Protein 9DUN (pdb70)

Nearest PDB structures (foldseek):
  4oi0-assembly1_A  TM=7.396E-01  e=3.565E-13  Caenorhabditis elegans
  4oi1-assembly1_A  TM=7.041E-01  e=7.930E-13  Caenorhabditis elegans
  4ohz-assembly1_A  TM=7.087E-01  e=1.014E-12  Caenorhabditis elegans
  4oi2-assembly1_A  TM=7.301E-01  e=1.717E-11  Caenorhabditis elegans
  8hmz-assembly1_E  TM=7.131E-01  e=9.940E-10  Homo sapiens

GO terms:
  GO:0005730 nucleolus (C, IDA)
  GO:0046404 ATP-dependent polydeoxyribonucleotide 5'-hydroxyl-kinase activity (F, IDA)
  GO:0051736 ATP-dependent polyribonucleotide 5'-hydroxyl-kinase activity (F, EXP)
  GO:0005524 ATP binding (F, TAS)
  GO:0005730 nucleolus (C, TAS)
  GO:0000460 maturation of 5.8S rRNA (P, IMP)
  GO:0005515 protein binding (F, IPI)
  GO:0005654 nucleoplasm (C, TAS)
  GO:0005634 nucleus (C, IDA)
  GO:0016020 membrane (C, HDA)

Secondary structure (DSSP, 8-state):
---EE----SSSSSHHHHHHHHHHHHHHSS-EEEEE--SSS-SSS-TTEEEEEEESS---S-GGG-----SEEEE--SS--SS-TTTHHHHHHHHHTT---EEEE---HHHHHSSS--S----------------TTTTTHHHHHHHHHHGGGG----TTTSPP----TTSSEEEE-SS---SGGGTTTTSSEEEEEE----S----SS--------EEEEEE-----EEE--S-HHHHTT--EEEE-S----HHHHS---/--EEE----SSS-HHHHHHHHHHHHHHHSS-EEEEE--SSS-SSS-TTEEEE-EESS---S-TTT-----SEEEE---S--SS-TTTHHHHHHHHHTT---EEEE---TTTSSS--SB--------------HHHHTTTHHHHHHHHHGGG----TTTSPP-B--TTTSEEEESSS---SGGGHHHHTT-EEB------S----SS---------EEEEE-----EEE--S-HHHHTT--EEEE-S----HHHHS---/---SSSSTTTTTHHHHHHHS-TTTHHHHTTSSSSHHHHTTTT---HHHHHHHHHHHHHHHHHH--S-STTTHHHHHHHHHHHHHH---TTTSHHHHHHTSSPPPHHHHHHHHHHHHHHHHHHT-/----SSSSTTHHHHHHHHTTS-TTTHHHHTTSSSSHHHHTTTT---HHHHHHHHHHHHHHHHTTT-S-HHHHHHHHHHHHHHHHHH--HHHHHHHHHHHHSSPPPHHHHHHHHHHHHHHHHHHT-/---PPP-----SS-SS---TT--S-------/---B---S----SSS-SS----TTTT--S------

B-factor: mean 50.57, std 22.23, range [4.73, 122.7]

Radius of gyration: 37.23 Å; Cα contacts (8 Å, |Δi|>4): 1514; chains: 6; bounding box: 69×116×54 Å

Structure (mmCIF, N/CA/C/O backbone):
data_9DUN
#
_entry.id   9DUN
#
_cell.length_a   1.00
_cell.length_b   1.00
_cell.length_c   1.00
_cell.angle_alpha   90.00
_cell.angle_beta   90.00
_cell.angle_gamma   90.00
#
_symmetry.space_group_name_H-M   'P 1'
#
loop_
_entity.id
_entity.type
_entity.pdbx_description
1 polymer "Polynucleotide 5'-hydroxyl-kinase NOL9"
2 polymer 'Ribosomal biogenesis protein LAS1L'
3 polymer 'Ribosomal biogenesis protein LAS1L'
#
loop_
_atom_site.group_PDB
_atom_site.id
_atom_site.type_symbol
_atom_site.label_atom_id
_atom_site.label_alt_id
_atom_site.label_comp_id
_atom_site.label_asym_id
_atom_site.label_entity_id
_atom_site.label_seq_id
_atom_site.pdbx_PDB_ins_code
_atom_site.Cartn_x
_atom_site.Cartn_y
_atom_site.Cartn_z
_atom_site.occupancy
_atom_site.B_iso_or_equiv
_atom_site.auth_seq_id
_atom_site.auth_comp_id
_atom_site.auth_asym_id
_atom_site.auth_atom_id
_atom_site.pdbx_PDB_model_num
ATOM 1 N N . CYS A 1 199 ? 104.844 183.768 131.187 1.00 64.34 299 CYS A N 1
ATOM 2 C CA . CYS A 1 199 ? 106.200 183.236 131.129 1.00 63.82 299 CYS A CA 1
ATOM 3 C C . CYS A 1 199 ? 106.308 182.108 130.108 1.00 60.72 299 CYS A C 1
ATOM 4 O O . CYS A 1 199 ? 106.372 180.937 130.477 1.00 61.23 299 CYS A O 1
ATOM 7 N N . PRO A 1 200 ? 106.340 182.462 128.825 1.00 59.68 300 PRO A N 1
ATOM 8 C CA . PRO A 1 200 ? 106.421 181.435 127.778 1.00 65.72 300 PRO A CA 1
ATOM 9 C C . PRO A 1 200 ? 107.811 180.830 127.675 1.00 68.05 300 PRO A C 1
ATOM 10 O O . PRO A 1 200 ? 108.642 181.307 126.896 1.00 75.30 300 PRO A O 1
ATOM 14 N N . VAL A 1 201 ? 108.073 179.799 128.483 1.00 62.53 301 VAL A N 1
ATOM 15 C CA . VAL A 1 201 ? 109.383 179.156 128.513 1.00 68.03 301 VAL A CA 1
ATOM 16 C C . VAL A 1 201 ? 109.793 178.745 127.107 1.00 74.09 301 VAL A C 1
ATOM 17 O O . VAL A 1 201 ? 109.043 178.067 126.397 1.00 79.86 301 VAL A O 1
ATOM 21 N N . ILE A 1 202 ? 110.993 179.161 126.701 1.00 66.25 302 ILE A N 1
ATOM 22 C CA . ILE A 1 202 ? 111.517 178.910 125.363 1.00 59.10 302 ILE A CA 1
ATOM 23 C C . ILE A 1 202 ? 112.572 177.818 125.442 1.00 51.06 302 ILE A C 1
ATOM 24 O O . ILE A 1 202 ? 113.359 177.763 126.395 1.00 50.89 302 ILE A O 1
ATOM 29 N N . LEU A 1 203 ? 112.586 176.943 124.441 1.00 46.82 303 LEU A N 1
ATOM 30 C CA . LEU A 1 203 ? 113.546 175.855 124.357 1.00 51.21 303 LEU A CA 1
ATOM 31 C C . LEU A 1 203 ? 114.203 175.881 122.982 1.00 54.39 303 LEU A C 1
ATOM 32 O O . LEU A 1 203 ? 113.605 176.319 121.998 1.00 59.06 303 LEU A O 1
ATOM 37 N N . VAL A 1 204 ? 115.454 175.427 122.927 1.00 47.62 304 VAL A N 1
ATOM 38 C CA . VAL A 1 204 ? 116.238 175.409 121.699 1.00 46.75 304 VAL A CA 1
ATOM 39 C C . VAL A 1 204 ? 116.768 174.002 121.475 1.00 52.55 304 VAL A C 1
ATOM 40 O O . VAL A 1 204 ? 117.209 173.339 122.419 1.00 50.93 304 VAL A O 1
ATOM 44 N N . CYS A 1 205 ? 116.721 173.545 120.225 1.00 62.52 305 CYS A N 1
ATOM 45 C CA . CYS A 1 205 ? 117.211 172.221 119.855 1.00 69.66 305 CYS A CA 1
ATOM 46 C C . CYS A 1 205 ? 117.910 172.319 118.509 1.00 64.39 305 CYS A C 1
ATOM 47 O O . CYS A 1 205 ? 117.323 172.811 117.542 1.00 68.88 305 CYS A O 1
ATOM 50 N N . GLY A 1 206 ? 119.150 171.852 118.443 1.00 62.36 306 GLY A N 1
ATOM 51 C CA . GLY A 1 206 ? 119.898 171.909 117.203 1.00 72.64 306 GLY A CA 1
ATOM 52 C C . GLY A 1 206 ? 121.162 171.088 117.290 1.00 77.13 306 GLY A C 1
ATOM 53 O O . GLY A 1 206 ? 121.610 170.710 118.378 1.00 74.48 306 GLY A O 1
ATOM 54 N N . SER A 1 207 ? 121.732 170.814 116.121 1.00 86.88 307 SER A N 1
ATOM 55 C CA . SER A 1 207 ? 122.965 170.057 116.002 1.00 90.11 307 SER A CA 1
ATOM 56 C C . SER A 1 207 ? 124.148 171.019 115.909 1.00 95.94 307 SER A C 1
ATOM 57 O O . SER A 1 207 ? 124.015 172.227 116.122 1.00 95.88 307 SER A O 1
ATOM 60 N N . GLN A 1 208 ? 125.325 170.482 115.600 1.00 99.05 308 GLN A N 1
ATOM 61 C CA . GLN A 1 208 ? 126.510 171.315 115.463 1.00 103.52 308 GLN A CA 1
ATOM 62 C C . GLN A 1 208 ? 126.408 172.202 114.228 1.00 102.53 308 GLN A C 1
ATOM 63 O O . GLN A 1 208 ? 125.954 171.766 113.166 1.00 100.01 308 GLN A O 1
ATOM 69 N N . ASP A 1 209 ? 126.834 173.457 114.380 1.00 107.63 309 ASP A N 1
ATOM 70 C CA . ASP A 1 209 ? 126.903 174.426 113.285 1.00 106.37 309 ASP A CA 1
ATOM 71 C C . ASP A 1 209 ? 125.537 174.623 112.624 1.00 98.47 309 ASP A C 1
ATOM 72 O O . ASP A 1 209 ? 125.339 174.343 111.440 1.00 97.59 309 ASP A O 1
ATOM 77 N N . VAL A 1 210 ? 124.587 175.113 113.418 1.00 93.38 310 VAL A N 1
ATOM 78 C CA . VAL A 1 210 ? 123.263 175.447 112.905 1.00 92.65 310 VAL A CA 1
ATOM 79 C C . VAL A 1 210 ? 122.903 176.861 113.340 1.00 92.07 310 VAL A C 1
ATOM 80 O O . VAL A 1 210 ? 121.882 177.413 112.914 1.00 83.37 310 VAL A O 1
ATOM 84 N N . GLY A 1 211 ? 123.739 177.456 114.186 1.00 91.83 311 GLY A N 1
ATOM 85 C CA . GLY A 1 211 ? 123.514 178.811 114.647 1.00 78.94 311 GLY A CA 1
ATOM 86 C C . GLY A 1 211 ? 122.703 178.947 115.913 1.00 77.33 311 GLY A C 1
ATOM 87 O O . GLY A 1 211 ? 122.197 180.040 116.189 1.00 72.78 311 GLY A O 1
ATOM 88 N N . LYS A 1 212 ? 122.552 177.872 116.692 1.00 82.06 312 LYS A N 1
ATOM 89 C CA . LYS A 1 212 ? 121.778 177.960 117.926 1.00 73.54 312 LYS A CA 1
ATOM 90 C C . LYS A 1 212 ? 122.441 178.895 118.928 1.00 69.44 312 LYS A C 1
ATOM 91 O O . LYS A 1 212 ? 121.758 179.646 119.634 1.00 63.57 312 LYS A O 1
ATOM 97 N N . SER A 1 213 ? 123.773 178.855 119.015 1.00 73.54 313 SER A N 1
ATOM 98 C CA . SER A 1 213 ? 124.477 179.714 119.960 1.00 68.91 313 SER A CA 1
ATOM 99 C C . SER A 1 213 ? 124.277 181.186 119.624 1.00 66.38 313 SER A C 1
ATOM 100 O O . SER A 1 213 ? 124.017 182.001 120.515 1.00 66.16 313 SER A O 1
ATOM 103 N N . THR A 1 214 ? 124.376 181.545 118.347 1.00 64.89 314 THR A N 1
ATOM 104 C CA . THR A 1 214 ? 124.127 182.923 117.926 1.00 64.27 314 THR A CA 1
ATOM 105 C C . THR A 1 214 ? 122.639 183.129 117.645 1.00 68.41 314 THR A C 1
ATOM 106 O O . THR A 1 214 ? 122.216 183.602 116.592 1.00 69.17 314 THR A O 1
ATOM 110 N N . PHE A 1 215 ? 121.831 182.726 118.605 1.00 67.24 315 PHE A N 1
ATOM 111 C CA . PHE A 1 215 ? 120.402 183.004 118.651 1.00 69.76 315 PHE A CA 1
ATOM 112 C C . PHE A 1 215 ? 119.957 183.483 120.022 1.00 67.68 315 PHE A C 1
ATOM 113 O O . PHE A 1 215 ? 119.126 184.388 120.113 1.00 61.25 315 PHE A O 1
ATOM 121 N N . ASN A 1 216 ? 120.505 182.903 121.093 1.00 67.96 316 ASN A N 1
ATOM 122 C CA . ASN A 1 216 ? 120.230 183.409 122.430 1.00 61.96 316 ASN A CA 1
ATOM 123 C C . ASN A 1 216 ? 120.854 184.779 122.635 1.00 65.25 316 ASN A C 1
ATOM 124 O O . ASN A 1 216 ? 120.353 185.575 123.435 1.00 69.44 316 ASN A O 1
ATOM 129 N N . ARG A 1 217 ? 121.949 185.070 121.929 1.00 64.29 317 ARG A N 1
ATOM 130 C CA . ARG A 1 217 ? 122.544 186.399 122.000 1.00 65.57 317 ARG A CA 1
ATOM 131 C C . ARG A 1 217 ? 121.646 187.446 121.355 1.00 67.06 317 ARG A C 1
ATOM 132 O O . ARG A 1 217 ? 121.588 188.587 121.826 1.00 61.27 317 ARG A O 1
ATOM 140 N N . TYR A 1 218 ? 120.940 187.077 120.287 1.00 64.50 318 TYR A N 1
ATOM 141 C CA . TYR A 1 218 ? 120.069 187.999 119.571 1.00 60.51 318 TYR A CA 1
ATOM 142 C C . TYR A 1 218 ? 118.678 188.081 120.189 1.00 62.05 318 TYR A C 1
ATOM 143 O O . TYR A 1 218 ? 118.116 189.176 120.305 1.00 63.95 318 TYR A O 1
ATOM 152 N N . LEU A 1 219 ? 118.112 186.938 120.586 1.00 60.04 319 LEU A N 1
ATOM 153 C CA . LEU A 1 219 ? 116.778 186.930 121.179 1.00 63.84 319 LEU A CA 1
ATOM 154 C C . LEU A 1 219 ? 116.759 187.703 122.495 1.00 62.57 319 LEU A C 1
ATOM 155 O O . LEU A 1 219 ? 115.852 188.509 122.738 1.00 61.48 319 LEU A O 1
ATOM 160 N N . ILE A 1 220 ? 117.755 187.472 123.354 1.00 58.53 320 ILE A N 1
ATOM 161 C CA . ILE A 1 220 ? 117.835 188.199 124.618 1.00 57.13 320 ILE A CA 1
ATOM 162 C C . ILE A 1 220 ? 118.059 189.682 124.361 1.00 62.09 320 ILE A C 1
ATOM 163 O O . ILE A 1 220 ? 117.507 190.539 125.062 1.00 65.39 320 ILE A O 1
ATOM 168 N N . ASN A 1 221 ? 118.871 190.007 123.353 1.00 64.04 321 ASN A N 1
ATOM 169 C CA . ASN A 1 221 ? 119.109 191.407 123.014 1.00 69.08 321 ASN A CA 1
ATOM 170 C C . ASN A 1 221 ? 117.813 192.097 122.609 1.00 64.20 321 ASN A C 1
ATOM 171 O O . ASN A 1 221 ? 117.529 193.218 123.047 1.00 61.36 321 ASN A O 1
ATOM 176 N N . HIS A 1 222 ? 117.009 191.436 121.774 1.00 60.23 322 HIS A N 1
ATOM 177 C CA . HIS A 1 222 ? 115.736 192.020 121.364 1.00 60.63 322 HIS A CA 1
ATOM 178 C C . HIS A 1 222 ? 114.777 192.144 122.542 1.00 64.88 322 HIS A C 1
ATOM 179 O O . HIS A 1 222 ? 114.086 193.160 122.681 1.00 65.41 322 HIS A O 1
ATOM 186 N N . LEU A 1 223 ? 114.722 191.125 123.403 1.00 67.37 323 LEU A N 1
ATOM 187 C CA . LEU A 1 223 ? 113.795 191.157 124.531 1.00 65.59 323 LEU A CA 1
ATOM 188 C C . LEU A 1 223 ? 114.185 192.192 125.576 1.00 63.14 323 LEU A C 1
ATOM 189 O O . LEU A 1 223 ? 113.314 192.707 126.286 1.00 62.35 323 LEU A O 1
ATOM 194 N N . LEU A 1 224 ? 115.475 192.505 125.699 1.00 62.63 324 LEU A N 1
ATOM 195 C CA . LEU A 1 224 ? 115.897 193.442 126.731 1.00 65.16 324 LEU A CA 1
ATOM 196 C C . LEU A 1 224 ? 115.425 194.865 126.469 1.00 65.81 324 LEU A C 1
ATOM 197 O O . LEU A 1 224 ? 115.472 195.692 127.386 1.00 63.12 324 LEU A O 1
ATOM 202 N N . ASN A 1 225 ? 114.978 195.173 125.250 1.00 66.51 325 ASN A N 1
ATOM 203 C CA . ASN A 1 225 ? 114.400 196.484 124.981 1.00 65.07 325 ASN A CA 1
ATOM 204 C C . ASN A 1 225 ? 113.035 196.635 125.641 1.00 67.55 325 ASN A C 1
ATOM 205 O O . ASN A 1 225 ? 112.773 197.631 126.324 1.00 65.05 325 ASN A O 1
ATOM 210 N N . SER A 1 226 ? 112.152 195.652 125.447 1.00 69.83 326 SER A N 1
ATOM 211 C CA . SER A 1 226 ? 110.804 195.729 126.002 1.00 63.13 326 SER A CA 1
ATOM 212 C C . SER A 1 226 ? 110.761 195.230 127.442 1.00 65.99 326 SER A C 1
ATOM 213 O O . SER A 1 226 ? 110.438 195.986 128.365 1.00 62.25 326 SER A O 1
ATOM 216 N N . LEU A 1 227 ? 111.084 193.955 127.651 1.00 69.18 327 LEU A N 1
ATOM 217 C CA . LEU A 1 227 ? 111.024 193.369 128.983 1.00 71.34 327 LEU A CA 1
ATOM 218 C C . LEU A 1 227 ? 112.241 193.790 129.805 1.00 73.06 327 LEU A C 1
ATOM 219 O O . LEU A 1 227 ? 113.337 193.943 129.260 1.00 68.80 327 LEU A O 1
ATOM 224 N N . PRO A 1 228 ? 112.076 193.982 131.117 1.00 78.41 328 PRO A N 1
ATOM 225 C CA . PRO A 1 228 ? 113.225 194.418 131.928 1.00 77.21 328 PRO A CA 1
ATOM 226 C C . PRO A 1 228 ? 114.251 193.323 132.160 1.00 78.60 328 PRO A C 1
ATOM 227 O O . PRO A 1 228 ? 115.457 193.587 132.068 1.00 75.16 328 PRO A O 1
ATOM 231 N N . CYS A 1 229 ? 113.814 192.100 132.457 1.00 81.83 329 CYS A N 1
ATOM 232 C CA . CYS A 1 229 ? 114.722 191.011 132.783 1.00 73.74 329 CYS A CA 1
ATOM 233 C C . CYS A 1 229 ? 114.306 189.752 132.038 1.00 62.49 329 CYS A C 1
ATOM 234 O O . CYS A 1 229 ? 113.137 189.576 131.687 1.00 64.47 329 CYS A O 1
ATOM 237 N N . VAL A 1 230 ? 115.284 188.880 131.795 1.00 55.89 330 VAL A N 1
ATOM 238 C CA . VAL A 1 230 ? 115.068 187.603 131.131 1.00 56.47 330 VAL A CA 1
ATOM 239 C C . VAL A 1 230 ? 115.872 186.543 131.875 1.00 56.86 330 VAL A C 1
ATOM 240 O O . VAL A 1 230 ? 116.946 186.813 132.415 1.00 60.48 330 VAL A O 1
ATOM 244 N N . ASP A 1 231 ? 115.336 185.324 131.903 1.00 53.62 331 ASP A N 1
ATOM 245 C CA . ASP A 1 231 ? 115.977 184.201 132.569 1.00 53.01 331 ASP A CA 1
ATOM 246 C C . ASP A 1 231 ? 116.542 183.234 131.537 1.00 50.46 331 ASP A C 1
ATOM 247 O O . ASP A 1 231 ? 116.030 183.122 130.419 1.00 47.26 331 ASP A O 1
ATOM 252 N N . TYR A 1 232 ? 117.607 182.536 131.926 1.00 44.45 332 TYR A N 1
ATOM 253 C CA . TYR A 1 232 ? 118.357 181.674 131.023 1.00 40.12 332 TYR A CA 1
ATOM 254 C C . TYR A 1 232 ? 118.691 180.372 131.732 1.00 42.74 332 TYR A C 1
ATOM 255 O O . TYR A 1 232 ? 119.182 180.392 132.864 1.00 42.09 332 TYR A O 1
ATOM 264 N N . LEU A 1 233 ? 118.421 179.248 131.071 1.00 41.15 333 LEU A N 1
ATOM 265 C CA . LEU A 1 233 ? 118.765 177.925 131.579 1.00 33.00 333 LEU A CA 1
ATOM 266 C C . LEU A 1 233 ? 119.724 177.273 130.598 1.00 25.91 333 LEU A C 1
ATOM 267 O O . LEU A 1 233 ? 119.423 177.177 129.404 1.00 28.53 333 LEU A O 1
ATOM 272 N N . GLU A 1 234 ? 120.871 176.826 131.096 1.00 24.74 334 GLU A N 1
ATOM 273 C CA . GLU A 1 234 ? 121.916 176.251 130.261 1.00 23.22 334 GLU A CA 1
ATOM 274 C C . GLU A 1 234 ? 122.009 174.756 130.527 1.00 30.65 334 GLU A C 1
ATOM 275 O O . GLU A 1 234 ? 122.303 174.340 131.652 1.00 30.99 334 GLU A O 1
ATOM 281 N N . CYS A 1 235 ? 121.764 173.955 129.490 1.00 35.16 335 CYS A N 1
ATOM 282 C CA . CYS A 1 235 ? 121.949 172.513 129.558 1.00 33.74 335 CYS A CA 1
ATOM 283 C C . CYS A 1 235 ? 123.199 172.049 128.828 1.00 30.99 335 CYS A C 1
ATOM 284 O O . CYS A 1 235 ? 123.550 170.869 128.922 1.00 30.85 335 CYS A O 1
ATOM 287 N N . ASP A 1 236 ? 123.864 172.938 128.097 1.00 29.74 336 ASP A N 1
ATOM 288 C CA . ASP A 1 236 ? 125.130 172.604 127.467 1.00 27.19 336 ASP A CA 1
ATOM 289 C C . ASP A 1 236 ? 126.235 172.520 128.513 1.00 27.66 336 ASP A C 1
ATOM 290 O O . ASP A 1 236 ? 126.246 173.259 129.501 1.00 27.06 336 ASP A O 1
ATOM 295 N N . LEU A 1 237 ? 127.175 171.602 128.288 1.00 31.62 337 LEU A N 1
ATOM 296 C CA . LEU A 1 237 ? 128.283 171.399 129.207 1.00 25.33 337 LEU A CA 1
ATOM 297 C C . LEU A 1 237 ? 129.633 171.799 128.635 1.00 25.30 337 LEU A C 1
ATOM 298 O O . LEU A 1 237 ? 130.540 172.118 129.409 1.00 24.32 337 LEU A O 1
ATOM 303 N N . GLY A 1 238 ? 129.791 171.793 127.315 1.00 30.82 338 GLY A N 1
ATOM 304 C CA . GLY A 1 238 ? 131.056 172.156 126.711 1.00 29.70 338 GLY A CA 1
ATOM 305 C C . GLY A 1 238 ? 131.027 173.496 126.010 1.00 30.84 338 GLY A C 1
ATOM 306 O O . GLY A 1 238 ? 132.075 174.038 125.647 1.00 34.55 338 GLY A O 1
ATOM 307 N N . GLN A 1 239 ? 129.832 174.041 125.809 1.00 33.65 339 GLN A N 1
ATOM 308 C CA . GLN A 1 239 ? 129.646 175.344 125.183 1.00 33.90 339 GLN A CA 1
ATOM 309 C C . GLN A 1 239 ? 128.893 176.286 126.113 1.00 28.04 339 GLN A C 1
ATOM 310 O O . GLN A 1 239 ? 127.986 177.010 125.697 1.00 25.63 339 GLN A O 1
ATOM 316 N N . THR A 1 240 ? 129.264 176.277 127.391 1.00 25.92 340 THR A N 1
ATOM 317 C CA . THR A 1 240 ? 128.637 177.162 128.360 1.00 24.30 340 THR A CA 1
ATOM 318 C C . THR A 1 240 ? 128.913 178.616 128.002 1.00 26.63 340 THR A C 1
ATOM 319 O O . THR A 1 240 ? 129.995 178.959 127.516 1.00 32.10 340 THR A O 1
ATOM 323 N N . GLU A 1 241 ? 127.927 179.475 128.246 1.00 23.80 341 GLU A N 1
ATOM 324 C CA . GLU A 1 241 ? 128.028 180.883 127.888 1.00 26.15 341 GLU A CA 1
ATOM 325 C C . GLU A 1 241 ? 128.474 181.760 129.051 1.00 28.53 341 GLU A C 1
ATOM 326 O O . GLU A 1 241 ? 129.434 182.523 128.915 1.00 34.24 341 GLU A O 1
ATOM 332 N N . PHE A 1 242 ? 127.801 181.671 130.195 1.00 24.42 342 PHE A N 1
ATOM 333 C CA . PHE A 1 242 ? 128.075 182.554 131.320 1.00 24.32 342 PHE A CA 1
ATOM 334 C C . PHE A 1 242 ? 128.876 181.877 132.428 1.00 28.04 342 PHE A C 1
ATOM 335 O O . PHE A 1 242 ? 128.985 182.434 133.524 1.00 31.77 342 PHE A O 1
ATOM 343 N N . THR A 1 243 ? 129.424 180.694 132.181 1.00 23.55 343 THR A N 1
ATOM 344 C CA . THR A 1 243 ? 130.084 179.911 133.213 1.00 19.94 343 THR A CA 1
ATOM 345 C C . THR A 1 243 ? 131.341 179.268 132.650 1.00 17.72 343 THR A C 1
ATOM 346 O O . THR A 1 243 ? 131.483 179.129 131.431 1.00 15.71 343 THR A O 1
ATOM 350 N N . PRO A 1 244 ? 132.283 178.881 133.516 1.00 21.97 344 PRO A N 1
ATOM 351 C CA . PRO A 1 244 ? 133.380 178.031 133.061 1.00 19.13 344 PRO A CA 1
ATOM 352 C C . PRO A 1 244 ? 132.860 176.662 132.664 1.00 19.96 344 PRO A C 1
ATOM 353 O O . PRO A 1 244 ? 131.804 176.220 133.148 1.00 28.18 344 PRO A O 1
ATOM 357 N N . PRO A 1 245 ? 133.566 175.951 131.785 1.00 16.05 345 PRO A N 1
ATOM 358 C CA . PRO A 1 245 ? 133.008 174.724 131.205 1.00 15.28 345 PRO A CA 1
ATOM 359 C C . PRO A 1 245 ? 132.704 173.667 132.254 1.00 14.27 345 PRO A C 1
ATOM 360 O O . PRO A 1 245 ? 133.343 173.596 133.304 1.00 19.05 345 PRO A O 1
ATOM 364 N N . GLY A 1 246 ? 131.699 172.848 131.958 1.00 16.02 346 GLY A N 1
ATOM 365 C CA . GLY A 1 246 ? 131.333 171.736 132.806 1.00 18.88 346 GLY A CA 1
ATOM 366 C C . GLY A 1 246 ? 130.274 172.018 133.845 1.00 19.86 346 GLY A C 1
ATOM 367 O O . GLY A 1 246 ? 130.106 171.209 134.762 1.00 16.51 346 GLY A O 1
ATOM 368 N N . CYS A 1 247 ? 129.547 173.125 133.728 1.00 22.27 347 CYS A N 1
ATOM 369 C CA . CYS A 1 247 ? 128.598 173.552 134.745 1.00 17.86 347 CYS A CA 1
ATOM 370 C C . CYS A 1 247 ? 127.205 173.697 134.150 1.00 18.42 347 CYS A C 1
ATOM 371 O O . CYS A 1 247 ? 127.043 174.219 133.042 1.00 19.59 347 CYS A O 1
ATOM 374 N N . ILE A 1 248 ? 126.201 173.241 134.896 1.00 18.61 348 ILE A N 1
ATOM 375 C CA . ILE A 1 248 ? 124.800 173.376 134.512 1.00 15.57 348 ILE A CA 1
ATOM 376 C C . ILE A 1 248 ? 124.179 174.434 135.410 1.00 13.93 348 ILE A C 1
ATOM 377 O O . ILE A 1 248 ? 124.171 174.288 136.638 1.00 16.01 348 ILE A O 1
ATOM 382 N N . SER A 1 249 ? 123.655 175.497 134.805 1.00 15.01 349 SER A N 1
ATOM 383 C CA . SER A 1 249 ? 123.252 176.669 135.564 1.00 21.42 349 SER A CA 1
ATOM 384 C C . SER A 1 249 ? 121.960 177.249 135.011 1.00 23.52 349 SER A C 1
ATOM 385 O O . SER A 1 249 ? 121.601 177.039 133.851 1.00 22.83 349 SER A O 1
ATOM 388 N N . LEU A 1 250 ? 121.262 177.985 135.873 1.00 28.39 350 LEU A N 1
ATOM 389 C CA . LEU A 1 250 ? 120.101 178.794 135.507 1.00 33.75 350 LEU A CA 1
ATOM 390 C C . LEU A 1 250 ? 120.530 180.253 135.638 1.00 35.44 350 LEU A C 1
ATOM 391 O O . LEU A 1 250 ? 120.380 180.869 136.694 1.00 34.99 350 LEU A O 1
ATOM 396 N N . LEU A 1 251 ? 121.067 180.801 134.554 1.00 35.30 351 LEU A N 1
ATOM 397 C CA . LEU A 1 251 ? 121.669 182.122 134.583 1.00 39.53 351 LEU A CA 1
ATOM 398 C C . LEU A 1 251 ? 120.606 183.210 134.445 1.00 46.06 351 LEU A C 1
ATOM 399 O O . LEU A 1 251 ? 119.449 182.956 134.102 1.00 47.07 351 LEU A O 1
ATOM 404 N N . ASN A 1 252 ? 121.021 184.445 134.725 1.00 46.04 352 ASN A N 1
ATOM 405 C CA . ASN A 1 252 ? 120.144 185.605 134.699 1.00 51.56 352 ASN A CA 1
ATOM 406 C C . ASN A 1 252 ? 120.810 186.707 133.885 1.00 55.98 352 ASN A C 1
ATOM 407 O O . ASN A 1 252 ? 122.037 186.833 133.872 1.00 55.75 352 ASN A O 1
ATOM 412 N N . ILE A 1 253 ? 119.989 187.504 133.203 1.00 56.01 353 ILE A N 1
ATOM 413 C CA . ILE A 1 253 ? 120.475 188.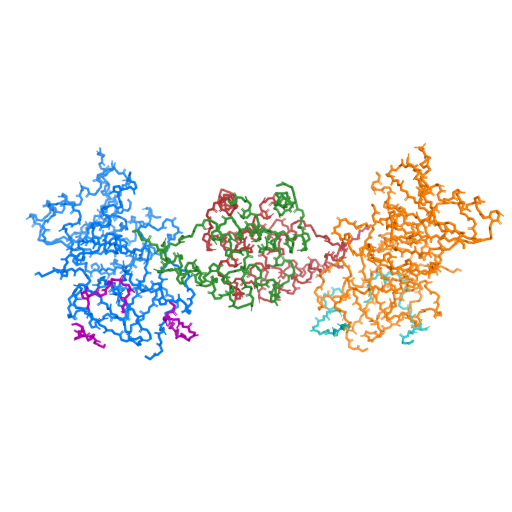556 132.316 1.00 59.40 353 ILE A CA 1
ATOM 414 C C . ILE A 1 253 ? 119.784 189.865 132.667 1.00 63.03 353 ILE A C 1
ATOM 415 O O . ILE A 1 253 ? 118.552 189.955 132.612 1.00 63.35 353 ILE A O 1
ATOM 420 N N . THR A 1 254 ? 120.576 190.878 133.018 1.00 72.18 354 THR A N 1
ATOM 421 C CA . THR A 1 254 ? 120.102 192.249 133.124 1.00 68.30 354 THR A CA 1
ATOM 422 C C . THR A 1 254 ? 120.871 193.210 132.230 1.00 62.23 354 THR A C 1
ATOM 423 O O . THR A 1 254 ? 120.479 194.378 132.126 1.00 69.40 354 THR A O 1
ATOM 427 N N . GLU A 1 255 ? 121.946 192.757 131.588 1.00 56.73 355 GLU A N 1
ATOM 428 C CA . GLU A 1 255 ? 122.747 193.549 130.672 1.00 48.62 355 GLU A CA 1
ATOM 429 C C . GLU A 1 255 ? 122.891 192.787 129.361 1.00 53.20 355 GLU A C 1
ATOM 430 O O . GLU A 1 255 ? 123.052 191.561 129.375 1.00 57.64 355 GLU A O 1
ATOM 436 N N . PRO A 1 256 ? 122.838 193.474 128.221 1.00 51.34 356 PRO A N 1
ATOM 437 C CA . PRO A 1 256 ? 122.858 192.774 126.929 1.00 49.50 356 PRO A CA 1
ATOM 438 C C . PRO A 1 256 ? 124.162 192.024 126.698 1.00 57.39 356 PRO A C 1
ATOM 439 O O . PRO A 1 256 ? 125.163 192.199 127.396 1.00 58.01 356 PRO A O 1
ATOM 443 N N . VAL A 1 257 ? 124.128 191.161 125.686 1.00 55.47 357 VAL A N 1
ATOM 444 C CA . VAL A 1 257 ? 125.250 190.309 125.312 1.00 44.92 357 VAL A CA 1
ATOM 445 C C . VAL A 1 257 ? 125.804 190.820 123.990 1.00 47.88 357 VAL A C 1
ATOM 446 O O . VAL A 1 257 ? 125.110 190.792 122.967 1.00 50.49 357 VAL A O 1
ATOM 450 N N . LEU A 1 258 ? 127.053 191.281 124.005 1.00 43.06 358 LEU A N 1
ATOM 451 C CA . LEU A 1 258 ? 127.662 191.943 122.854 1.00 36.55 358 LEU A CA 1
ATOM 452 C C . LEU A 1 258 ? 129.071 191.421 122.606 1.00 33.09 358 LEU A C 1
ATOM 453 O O . LEU A 1 258 ? 130.013 192.186 122.395 1.00 43.45 358 LEU A O 1
ATOM 458 N N . GLY A 1 259 ? 129.242 190.102 122.619 1.00 27.72 359 GLY A N 1
ATOM 459 C CA . GLY A 1 259 ? 130.541 189.529 122.367 1.00 30.15 359 GLY A CA 1
ATOM 460 C C . GLY A 1 259 ? 130.603 188.028 122.558 1.00 37.64 359 GLY A C 1
ATOM 461 O O . GLY A 1 259 ? 129.581 187.344 122.662 1.00 46.67 359 GLY A O 1
ATOM 462 N N . PRO A 1 260 ? 131.817 187.488 122.597 1.00 29.83 360 PRO A N 1
ATOM 463 C CA . PRO A 1 260 ? 131.992 186.043 122.764 1.00 27.93 360 PRO A CA 1
ATOM 464 C C . PRO A 1 260 ? 131.672 185.615 124.185 1.00 26.14 360 PRO A C 1
ATOM 465 O O . PRO A 1 260 ? 131.606 186.455 125.093 1.00 25.22 360 PRO A O 1
ATOM 469 N N . PRO A 1 261 ? 131.463 184.315 124.417 1.00 30.20 361 PRO A N 1
ATOM 470 C CA . PRO A 1 261 ? 131.074 183.858 125.763 1.00 30.03 361 PRO A CA 1
ATOM 471 C C . PRO A 1 261 ? 132.111 184.110 126.848 1.00 27.75 361 PRO A C 1
ATOM 472 O O . PRO A 1 261 ? 131.751 184.089 128.031 1.00 23.60 361 PRO A O 1
ATOM 476 N N . PHE A 1 262 ? 133.380 184.336 126.505 1.00 27.62 362 PHE A N 1
ATOM 477 C CA . PHE A 1 262 ? 134.385 184.576 127.534 1.00 25.51 362 PHE A CA 1
ATOM 478 C C . PHE A 1 262 ? 134.404 186.020 128.026 1.00 28.99 362 PHE A C 1
ATOM 479 O O . PHE A 1 262 ? 135.372 186.425 128.679 1.00 31.71 362 PHE A O 1
ATOM 487 N N . THR A 1 263 ? 133.357 186.799 127.743 1.00 30.63 363 THR A N 1
ATOM 488 C CA . THR A 1 263 ? 133.255 188.168 128.222 1.00 26.46 363 THR A CA 1
ATOM 489 C C . THR A 1 263 ? 132.004 188.442 129.044 1.00 33.07 363 THR A C 1
ATOM 490 O O . THR A 1 263 ? 131.932 189.495 129.686 1.00 32.89 363 THR A O 1
ATOM 494 N N . HIS A 1 264 ? 131.021 187.538 129.046 1.00 38.20 364 HIS A N 1
ATOM 495 C CA . HIS A 1 264 ? 129.795 187.707 129.817 1.00 38.06 364 HIS A CA 1
ATOM 496 C C . HIS A 1 264 ? 129.768 186.831 131.063 1.00 40.42 364 HIS A C 1
ATOM 497 O O . HIS A 1 264 ? 128.719 186.273 131.399 1.00 41.25 364 HIS A O 1
ATOM 504 N N . LEU A 1 265 ? 130.897 186.676 131.745 1.00 40.15 365 LEU A N 1
ATOM 505 C CA . LEU A 1 265 ? 130.937 185.838 132.938 1.00 38.99 365 LEU A CA 1
ATOM 506 C C . LEU A 1 265 ? 130.106 186.486 134.040 1.00 40.50 365 LEU A C 1
ATOM 507 O O . LEU A 1 265 ? 130.501 187.510 134.605 1.00 45.49 365 LEU A O 1
ATOM 512 N N . ARG A 1 266 ? 128.952 185.894 134.343 1.00 40.04 366 ARG A N 1
ATOM 513 C CA . ARG A 1 266 ? 128.061 186.377 135.387 1.00 36.70 366 ARG A CA 1
ATOM 514 C C . ARG A 1 266 ? 127.829 185.273 136.409 1.00 31.81 366 ARG A C 1
ATOM 515 O O . ARG A 1 266 ? 128.076 184.092 136.152 1.00 29.08 366 ARG A O 1
ATOM 523 N N . THR A 1 267 ? 127.347 185.672 137.582 1.00 30.36 367 THR A N 1
ATOM 524 C CA . THR A 1 267 ? 127.089 184.730 138.661 1.00 31.13 367 THR A CA 1
ATOM 525 C C . THR A 1 267 ? 125.765 184.019 138.414 1.00 26.55 367 THR A C 1
ATOM 526 O O . THR A 1 267 ? 124.727 184.687 138.312 1.00 27.31 367 THR A O 1
ATOM 530 N N . PRO A 1 268 ? 125.751 182.693 138.302 1.00 23.06 368 PRO A N 1
ATOM 531 C CA . PRO A 1 268 ? 124.485 181.983 138.097 1.00 27.46 368 PRO A CA 1
ATOM 532 C C . PRO A 1 268 ? 123.569 182.106 139.303 1.00 33.17 368 PRO A C 1
ATOM 533 O O . PRO A 1 268 ? 124.018 182.188 140.448 1.00 40.85 368 PRO A O 1
ATOM 537 N N . GLN A 1 269 ? 122.262 182.121 139.032 1.00 28.53 369 GLN A N 1
ATOM 538 C CA . GLN A 1 269 ? 121.291 182.024 140.116 1.00 32.31 369 GLN A CA 1
ATOM 539 C C . GLN A 1 269 ? 121.345 180.649 140.771 1.00 37.25 369 GLN A C 1
ATOM 540 O O . GLN A 1 269 ? 121.350 180.539 142.002 1.00 49.17 369 GLN A O 1
ATOM 546 N N . LYS A 1 270 ? 121.392 179.594 139.961 1.00 35.73 370 LYS A N 1
ATOM 547 C CA . LYS A 1 270 ? 121.603 178.233 140.427 1.00 35.97 370 LYS A CA 1
ATOM 548 C C . LYS A 1 270 ? 122.743 177.626 139.625 1.00 29.45 370 LYS A C 1
ATOM 549 O O . LYS A 1 270 ? 122.949 177.971 138.460 1.00 32.77 370 LYS A O 1
ATOM 555 N N . MET A 1 271 ? 123.490 176.723 140.255 1.00 25.64 371 MET A N 1
ATOM 556 C CA . MET A 1 271 ? 124.704 176.209 139.641 1.00 22.25 371 MET A CA 1
ATOM 557 C C . MET A 1 271 ? 124.988 174.808 140.161 1.00 22.72 371 MET A C 1
ATOM 558 O O . MET A 1 271 ? 124.860 174.548 141.360 1.00 25.91 371 MET A O 1
ATOM 563 N N . VAL A 1 272 ? 125.362 173.908 139.254 1.00 18.52 372 VAL A N 1
ATOM 564 C CA . VAL A 1 272 ? 125.814 172.569 139.617 1.00 16.23 372 VAL A CA 1
ATOM 565 C C . VAL A 1 272 ? 127.066 172.256 138.810 1.00 16.02 372 VAL A C 1
ATOM 566 O O . VAL A 1 272 ? 127.084 172.424 137.586 1.00 18.26 372 VAL A O 1
ATOM 570 N N . TYR A 1 273 ? 128.112 171.803 139.500 1.00 17.95 373 TYR A N 1
ATOM 571 C CA . TYR A 1 273 ? 129.409 171.506 138.893 1.00 14.51 373 TYR A CA 1
ATOM 572 C C . TYR A 1 273 ? 129.451 170.022 138.560 1.00 15.45 373 TYR A C 1
ATOM 573 O O . TYR A 1 273 ? 129.852 169.190 139.375 1.00 15.33 373 TYR A O 1
ATOM 582 N N . TYR A 1 274 ? 129.026 169.684 137.341 1.00 15.54 374 TYR A N 1
ATOM 583 C CA . TYR A 1 274 ? 129.060 168.295 136.897 1.00 19.21 374 TYR A CA 1
ATOM 584 C C . TYR A 1 274 ? 130.491 167.771 136.857 1.00 27.17 374 TYR A C 1
ATOM 585 O O . TYR A 1 274 ? 130.843 166.823 137.568 1.00 29.78 374 TYR A O 1
ATOM 594 N N . GLY A 1 275 ? 131.335 168.383 136.032 1.00 23.12 375 GLY A N 1
ATOM 595 C CA . GLY A 1 275 ? 132.737 168.025 135.983 1.00 16.36 375 GLY A CA 1
ATOM 596 C C . GLY A 1 275 ? 133.258 167.753 134.588 1.00 22.19 375 GLY A C 1
ATOM 597 O O . GLY A 1 275 ? 134.386 168.132 134.264 1.00 28.88 375 GLY A O 1
ATOM 598 N N . LYS A 1 276 ? 132.445 167.112 133.748 1.00 23.89 376 LYS A N 1
ATOM 599 C CA . LYS A 1 276 ? 132.837 166.752 132.393 1.00 23.12 376 LYS A CA 1
ATOM 600 C C . LYS A 1 276 ? 132.020 167.544 131.393 1.00 24.56 376 LYS A C 1
ATOM 601 O O . LYS A 1 276 ? 130.794 167.620 131.538 1.00 36.03 376 LYS A O 1
ATOM 607 N N . PRO A 1 277 ? 132.635 168.142 130.372 1.00 24.07 377 PRO A N 1
ATOM 608 C CA . PRO A 1 277 ? 131.838 168.894 129.396 1.00 28.91 377 PRO A CA 1
ATOM 609 C C . PRO A 1 277 ? 131.255 168.012 128.303 1.00 34.33 377 PRO A C 1
ATOM 610 O O . PRO A 1 277 ? 131.193 168.416 127.138 1.00 34.64 377 PRO A O 1
ATOM 614 N N . SER A 1 278 ? 130.818 166.811 128.682 1.00 43.79 378 SER A N 1
ATOM 615 C CA . SER A 1 278 ? 130.027 165.914 127.849 1.00 38.96 378 SER A CA 1
ATOM 616 C C . SER A 1 278 ? 129.617 164.721 128.698 1.00 43.93 378 SER A C 1
ATOM 617 O O . SER A 1 278 ? 130.478 164.099 129.326 1.00 47.19 378 SER A O 1
ATOM 620 N N . CYS A 1 279 ? 128.334 164.368 128.731 1.00 51.04 379 CYS A N 1
ATOM 621 C CA . CYS A 1 279 ? 127.961 163.173 129.488 1.00 63.20 379 CYS A CA 1
ATOM 622 C C . CYS A 1 279 ? 128.182 161.917 128.650 1.00 72.14 379 CYS A C 1
ATOM 623 O O . CYS A 1 279 ? 129.063 161.104 128.947 1.00 71.24 379 CYS A O 1
ATOM 626 N N . LYS A 1 280 ? 127.376 161.743 127.601 1.00 75.83 380 LYS A N 1
ATOM 627 C CA . LYS A 1 280 ? 127.606 160.785 126.521 1.00 77.66 380 LYS A CA 1
ATOM 628 C C . LYS A 1 280 ? 127.724 159.336 126.991 1.00 75.50 380 LYS A C 1
ATOM 629 O O . LYS A 1 280 ? 127.888 158.428 126.170 1.00 71.32 380 LYS A O 1
ATOM 635 N N . ASN A 1 281 ? 127.645 159.105 128.300 1.00 72.05 381 ASN A N 1
ATOM 636 C CA . ASN A 1 281 ? 127.660 157.752 128.847 1.00 75.53 381 ASN A CA 1
ATOM 637 C C . ASN A 1 281 ? 126.672 157.535 129.979 1.00 76.55 381 ASN A C 1
ATOM 638 O O . ASN A 1 281 ? 126.267 156.390 130.209 1.00 79.99 381 ASN A O 1
ATOM 643 N N . ASN A 1 282 ? 126.253 158.583 130.682 1.00 79.07 382 ASN A N 1
ATOM 644 C CA . ASN A 1 282 ? 125.497 158.505 131.926 1.00 78.65 382 ASN A CA 1
ATOM 645 C C . ASN A 1 282 ? 124.228 159.337 131.832 1.00 73.09 382 ASN A C 1
ATOM 646 O O . ASN A 1 282 ? 123.956 160.190 132.680 1.00 64.66 382 ASN A O 1
ATOM 651 N N . TYR A 1 283 ? 123.421 159.110 130.795 1.00 76.30 383 TYR A N 1
ATOM 652 C CA . TYR A 1 283 ? 122.237 159.940 130.614 1.00 69.03 383 TYR A CA 1
ATOM 653 C C . TYR A 1 283 ? 121.160 159.559 131.622 1.00 70.03 383 TYR A C 1
ATOM 654 O O . TYR A 1 283 ? 120.012 159.296 131.252 1.00 74.67 383 TYR A O 1
ATOM 663 N N . GLU A 1 284 ? 121.532 159.531 132.899 1.00 67.73 384 GLU A N 1
ATOM 664 C CA . GLU A 1 284 ? 120.583 159.414 133.993 1.00 70.41 384 GLU A CA 1
ATOM 665 C C . GLU A 1 284 ? 120.978 160.282 135.175 1.00 65.43 384 GLU A C 1
ATOM 666 O O . GLU A 1 284 ? 120.274 160.274 136.190 1.00 63.93 384 GLU A O 1
ATOM 672 N N . ASN A 1 285 ? 122.076 161.025 135.074 1.00 61.38 385 ASN A N 1
ATOM 673 C CA . ASN A 1 285 ? 122.515 161.973 136.089 1.00 52.92 385 ASN A CA 1
ATOM 674 C C . ASN A 1 285 ? 122.472 163.409 135.603 1.00 46.61 385 ASN A C 1
ATOM 675 O O . ASN A 1 285 ? 122.114 164.304 136.369 1.00 43.46 385 ASN A O 1
ATOM 680 N N . TYR A 1 286 ? 122.830 163.650 134.340 1.00 44.43 386 TYR A N 1
ATOM 681 C CA . TYR A 1 286 ? 122.626 164.971 133.756 1.00 40.47 386 TYR A CA 1
ATOM 682 C C . TYR A 1 286 ? 121.143 165.311 133.691 1.00 49.56 386 TYR A C 1
ATOM 683 O O . TYR A 1 286 ? 120.751 166.458 133.934 1.00 49.96 386 TYR A O 1
ATOM 692 N N . ILE A 1 287 ? 120.304 164.328 133.356 1.00 53.76 387 ILE A N 1
ATOM 693 C CA . ILE A 1 287 ? 118.860 164.533 133.407 1.00 43.95 387 ILE A CA 1
ATOM 694 C C . ILE A 1 287 ? 118.401 164.729 134.847 1.00 40.08 387 ILE A C 1
ATOM 695 O O . ILE A 1 287 ? 117.504 165.534 135.124 1.00 38.22 387 ILE A O 1
ATOM 700 N N . ASP A 1 288 ? 119.004 163.998 135.785 1.00 43.24 388 ASP A N 1
ATOM 701 C CA . ASP A 1 288 ? 118.678 164.178 137.194 1.00 48.74 388 ASP A CA 1
ATOM 702 C C . ASP A 1 288 ? 119.153 165.519 137.733 1.00 47.01 388 ASP A C 1
ATOM 703 O O . ASP A 1 288 ? 118.497 166.086 138.612 1.00 45.54 388 ASP A O 1
ATOM 708 N N . ILE A 1 289 ? 120.282 166.031 137.239 1.00 46.08 389 ILE A N 1
ATOM 709 C CA . ILE A 1 289 ? 120.770 167.331 137.685 1.00 42.36 389 ILE A CA 1
ATOM 710 C C . ILE A 1 289 ? 119.866 168.453 137.185 1.00 36.33 389 ILE A C 1
ATOM 711 O O . ILE A 1 289 ? 119.673 169.457 137.882 1.00 36.91 389 ILE A O 1
ATOM 716 N N . VAL A 1 290 ? 119.284 168.296 135.994 1.00 33.11 390 VAL A N 1
ATOM 717 C CA . VAL A 1 290 ? 118.481 169.360 135.398 1.00 36.01 390 VAL A CA 1
ATOM 718 C C . VAL A 1 290 ? 117.300 169.714 136.294 1.00 49.78 390 VAL A C 1
ATOM 719 O O . VAL A 1 290 ? 116.989 170.894 136.499 1.00 56.03 390 VAL A O 1
ATOM 723 N N . LYS A 1 291 ? 116.627 168.702 136.850 1.00 55.05 391 LYS A N 1
ATOM 724 C CA . LYS A 1 291 ? 115.498 168.968 137.737 1.00 51.84 391 LYS A CA 1
ATOM 725 C C . LYS A 1 291 ? 115.940 169.720 138.987 1.00 54.00 391 LYS A C 1
ATOM 726 O O . LYS A 1 291 ? 115.221 170.599 139.477 1.00 57.88 391 LYS A O 1
ATOM 732 N N . TYR A 1 292 ? 117.114 169.383 139.524 1.00 51.78 392 TYR A N 1
ATOM 733 C CA . TYR A 1 292 ? 117.638 170.118 140.671 1.00 56.27 392 TYR A CA 1
ATOM 734 C C . TYR A 1 292 ? 117.892 171.578 140.317 1.00 62.74 392 TYR A C 1
ATOM 735 O O . TYR A 1 292 ? 117.613 172.478 141.118 1.00 60.59 392 TYR A O 1
ATOM 744 N N . VAL A 1 293 ? 118.431 171.831 139.122 1.00 64.03 393 VAL A N 1
ATOM 745 C CA . VAL A 1 293 ? 118.652 173.204 138.675 1.00 60.92 393 VAL A CA 1
ATOM 746 C C . VAL A 1 293 ? 117.325 173.890 138.372 1.00 64.75 393 VAL A C 1
ATOM 747 O O . VAL A 1 293 ? 117.132 175.069 138.692 1.00 63.81 393 VAL A O 1
ATOM 751 N N . PHE A 1 294 ? 116.387 173.164 137.759 1.00 62.14 394 PHE A N 1
ATOM 752 C CA . PHE A 1 294 ? 115.095 173.743 137.407 1.00 62.94 394 PHE A CA 1
ATOM 753 C C . PHE A 1 294 ? 114.258 174.101 138.628 1.00 66.26 394 PHE A C 1
ATOM 754 O O . PHE A 1 294 ? 113.323 174.899 138.508 1.00 63.06 394 PHE A O 1
ATOM 762 N N . SER A 1 295 ? 114.572 173.538 139.796 1.00 69.55 395 SER A N 1
ATOM 763 C CA . SER A 1 295 ? 113.780 173.771 140.998 1.00 73.88 395 SER A CA 1
ATOM 764 C C . SER A 1 295 ? 113.934 175.180 141.555 1.00 79.49 395 SER A C 1
ATOM 765 O O . SER A 1 295 ? 113.302 175.492 142.571 1.00 80.79 395 SER A O 1
ATOM 768 N N . ALA A 1 296 ? 114.750 176.031 140.933 1.00 76.78 396 ALA A N 1
ATOM 769 C CA . ALA A 1 296 ? 114.920 177.412 141.362 1.00 75.88 396 ALA A CA 1
ATOM 770 C C . ALA A 1 296 ? 114.318 178.402 140.370 1.00 84.62 396 ALA A C 1
ATOM 771 O O . ALA A 1 296 ? 114.648 179.591 140.409 1.00 90.99 396 ALA A O 1
ATOM 773 N N . TYR A 1 297 ? 113.446 177.933 139.482 1.00 81.82 397 TYR A N 1
ATOM 774 C CA . TYR A 1 297 ? 112.843 178.782 138.460 1.00 80.30 397 TYR A CA 1
ATOM 775 C C . TYR A 1 297 ? 112.019 179.905 139.079 1.00 71.42 397 TYR A C 1
ATOM 776 O O . TYR A 1 297 ? 111.198 179.669 139.964 1.00 75.40 397 TYR A O 1
ATOM 785 N N . SER A 1 301 ? 109.193 185.827 134.269 1.00 51.32 401 SER A N 1
ATOM 786 C CA . SER A 1 301 ? 110.235 186.180 133.312 1.00 54.33 401 SER A CA 1
ATOM 787 C C . SER A 1 301 ? 110.432 185.066 132.291 1.00 54.61 401 SER A C 1
ATOM 788 O O . SER A 1 301 ? 110.541 183.898 132.662 1.00 56.30 401 SER A O 1
ATOM 791 N N . PRO A 1 302 ? 110.470 185.426 131.008 1.00 48.54 402 PRO A N 1
ATOM 792 C CA . PRO A 1 302 ? 110.667 184.413 129.965 1.00 48.22 402 PRO A CA 1
ATOM 793 C C . PRO A 1 302 ? 111.993 183.692 130.144 1.00 54.45 402 PRO A C 1
ATOM 794 O O . PRO A 1 302 ? 112.995 184.279 130.556 1.00 64.29 402 PRO A O 1
ATOM 798 N N . LEU A 1 303 ? 111.990 182.401 129.829 1.00 53.48 403 LEU A N 1
ATOM 799 C CA . LEU A 1 303 ? 113.139 181.536 130.054 1.00 58.09 403 LEU A CA 1
ATOM 800 C C . LEU A 1 303 ? 113.608 180.949 128.732 1.00 60.91 403 LEU A C 1
ATOM 801 O O . LEU A 1 303 ? 112.810 180.367 127.989 1.00 60.96 403 LEU A O 1
ATOM 806 N N . ILE A 1 304 ? 114.898 181.106 128.441 1.00 53.70 404 ILE A N 1
ATOM 807 C CA . ILE A 1 304 ? 115.535 180.485 127.285 1.00 46.91 404 ILE A CA 1
ATOM 808 C C . ILE A 1 304 ? 116.302 179.262 127.761 1.00 47.10 404 ILE A C 1
ATOM 809 O O . ILE A 1 304 ? 117.038 179.329 128.753 1.00 50.83 404 ILE A O 1
ATOM 814 N N . VAL A 1 305 ? 116.123 178.143 127.067 1.00 44.35 405 VAL A N 1
ATOM 815 C CA . VAL A 1 305 ? 116.762 176.882 127.418 1.00 41.71 405 VAL A CA 1
ATOM 816 C C . VAL A 1 305 ? 117.673 176.489 126.266 1.00 37.88 405 VAL A C 1
ATOM 817 O O . VAL A 1 305 ? 117.199 176.212 125.158 1.00 44.53 405 VAL A O 1
ATOM 821 N N . ASN A 1 306 ? 118.976 176.463 126.521 1.00 34.28 406 ASN A N 1
ATOM 822 C CA . ASN A 1 306 ? 119.924 175.950 125.545 1.00 33.15 406 ASN A CA 1
ATOM 823 C C . ASN A 1 306 ? 120.131 174.459 125.766 1.00 37.68 406 ASN A C 1
ATOM 824 O O . ASN A 1 306 ? 120.209 173.993 126.905 1.00 36.36 406 ASN A O 1
ATOM 829 N N . THR A 1 307 ? 120.208 173.708 124.671 1.00 40.05 407 THR A N 1
ATOM 830 C CA . THR A 1 307 ? 120.396 172.267 124.727 1.00 44.18 407 THR A CA 1
ATOM 831 C C . THR A 1 307 ? 121.564 171.867 123.836 1.00 43.71 407 THR A C 1
ATOM 832 O O . THR A 1 307 ? 121.907 172.560 122.876 1.00 40.85 407 THR A O 1
ATOM 836 N N . MET A 1 308 ? 122.172 170.734 124.174 1.00 41.56 408 MET A N 1
ATOM 837 C CA . MET A 1 308 ? 123.356 170.244 123.476 1.00 35.12 408 MET A CA 1
ATOM 838 C C . MET A 1 308 ? 123.088 170.021 121.993 1.00 44.61 408 MET A C 1
ATOM 839 O O . MET A 1 308 ? 123.462 170.840 121.155 1.00 49.80 408 MET A O 1
ATOM 844 N N . LEU A 1 318 ? 116.712 161.371 125.820 1.00 82.23 418 LEU A N 1
ATOM 845 C CA . LEU A 1 318 ? 117.497 162.594 125.936 1.00 82.84 418 LEU A CA 1
ATOM 846 C C . LEU A 1 318 ? 116.791 163.771 125.280 1.00 83.26 418 LEU A C 1
ATOM 847 O O . LEU A 1 318 ? 116.223 164.621 125.962 1.00 77.43 418 LEU A O 1
ATOM 852 N N . LEU A 1 319 ? 116.839 163.812 123.946 1.00 87.79 419 LEU A N 1
ATOM 853 C CA . LEU A 1 319 ? 116.234 164.921 123.215 1.00 89.77 419 LEU A CA 1
ATOM 854 C C . LEU A 1 319 ? 114.727 164.972 123.434 1.00 90.15 419 LEU A C 1
ATOM 855 O O . LEU A 1 319 ? 114.158 166.051 123.639 1.00 86.08 419 LEU A O 1
ATOM 860 N N . ILE A 1 320 ? 114.062 163.816 123.392 1.00 86.43 420 ILE A N 1
ATOM 861 C CA . ILE A 1 320 ? 112.622 163.779 123.630 1.00 88.60 420 ILE A CA 1
ATOM 862 C C . ILE A 1 320 ? 112.308 164.150 125.074 1.00 87.03 420 ILE A C 1
ATOM 863 O O . ILE A 1 320 ? 111.378 164.919 125.344 1.00 82.46 420 ILE A O 1
ATOM 868 N N . ASP A 1 321 ? 113.078 163.614 126.024 1.00 86.92 421 ASP A N 1
ATOM 869 C CA . ASP A 1 321 ? 112.868 163.958 127.427 1.00 80.91 421 ASP A CA 1
ATOM 870 C C . ASP A 1 321 ? 113.210 165.415 127.708 1.00 85.09 421 ASP A C 1
ATOM 871 O O . ASP A 1 321 ? 112.595 166.034 128.584 1.00 82.17 421 ASP A O 1
ATOM 876 N N . LEU A 1 322 ? 114.187 165.976 126.988 1.00 88.54 422 LEU A N 1
ATOM 877 C CA . LEU A 1 322 ? 114.535 167.379 127.189 1.00 81.86 422 LEU A CA 1
ATOM 878 C C . LEU A 1 322 ? 113.369 168.296 126.851 1.00 84.82 422 LEU A C 1
ATOM 879 O O . LEU A 1 322 ? 113.202 169.345 127.484 1.00 92.37 422 LEU A O 1
ATOM 884 N N . ILE A 1 323 ? 112.556 167.926 125.859 1.00 81.10 423 ILE A N 1
ATOM 885 C CA . ILE A 1 323 ? 111.350 168.688 125.572 1.00 78.83 423 ILE A CA 1
ATOM 886 C C . ILE A 1 323 ? 110.360 168.600 126.726 1.00 75.50 423 ILE A C 1
ATOM 887 O O . ILE A 1 323 ? 109.756 169.610 127.100 1.00 69.85 423 ILE A O 1
ATOM 892 N N . ARG A 1 324 ? 110.201 167.424 127.319 1.00 81.45 424 ARG A N 1
ATOM 893 C CA . ARG A 1 324 ? 109.340 167.229 128.471 1.00 89.38 424 ARG A CA 1
ATOM 894 C C . ARG A 1 324 ? 110.074 167.676 129.736 1.00 88.79 424 ARG A C 1
ATOM 895 O O . ARG A 1 324 ? 111.161 168.261 129.676 1.00 84.93 424 ARG A O 1
ATOM 903 N N . LEU A 1 325 ? 109.465 167.423 130.894 1.00 87.06 425 LEU A N 1
ATOM 904 C CA . LEU A 1 325 ? 110.008 167.661 132.230 1.00 85.13 425 LEU A CA 1
ATOM 905 C C . LEU A 1 325 ? 110.154 169.138 132.569 1.00 84.81 425 LEU A C 1
ATOM 906 O O . LEU A 1 325 ? 110.552 169.458 133.696 1.00 84.99 425 LEU A O 1
ATOM 911 N N . LEU A 1 326 ? 109.847 170.050 131.647 1.00 90.93 426 LEU A N 1
ATOM 912 C CA . LEU A 1 326 ? 109.957 171.477 131.907 1.00 96.93 426 LEU A CA 1
ATOM 913 C C . LEU A 1 326 ? 108.669 172.242 131.640 1.00 94.60 426 LEU A C 1
ATOM 914 O O . LEU A 1 326 ? 108.605 173.437 131.951 1.00 93.29 426 LEU A O 1
ATOM 919 N N . SER A 1 327 ? 107.646 171.591 131.093 1.00 91.61 427 SER A N 1
ATOM 920 C CA . SER A 1 327 ? 106.415 172.249 130.669 1.00 95.42 427 SER A CA 1
ATOM 921 C C . SER A 1 327 ? 106.706 173.439 129.751 1.00 98.12 427 SER A C 1
ATOM 922 O O . SER A 1 327 ? 106.344 174.578 130.068 1.00 92.40 427 SER A O 1
ATOM 925 N N . PRO A 1 328 ? 107.354 173.211 128.611 1.00 96.10 428 PRO A N 1
ATOM 926 C CA . PRO A 1 328 ? 107.756 174.331 127.758 1.00 93.07 428 PRO A CA 1
ATOM 927 C C . PRO A 1 328 ? 106.577 174.913 126.995 1.00 90.89 428 PRO A C 1
ATOM 928 O O . PRO A 1 328 ? 105.518 174.298 126.853 1.00 93.08 428 PRO A O 1
ATOM 932 N N . SER A 1 329 ? 106.783 176.131 126.498 1.00 83.33 429 SER A N 1
ATOM 933 C CA . SER A 1 329 ? 105.810 176.805 125.648 1.00 82.42 429 SER A CA 1
ATOM 934 C C . SER A 1 329 ? 106.387 177.166 124.286 1.00 86.87 429 SER A C 1
ATOM 935 O O . SER A 1 329 ? 105.758 177.926 123.540 1.00 89.57 429 SER A O 1
ATOM 938 N N . HIS A 1 330 ? 107.562 176.642 123.939 1.00 79.91 430 HIS A N 1
ATOM 939 C CA . HIS A 1 330 ? 108.210 176.990 122.683 1.00 72.02 430 HIS A CA 1
ATOM 940 C C . HIS A 1 330 ? 109.203 175.895 122.322 1.00 71.56 430 HIS A C 1
ATOM 941 O O . HIS A 1 330 ? 109.849 175.313 123.196 1.00 72.00 430 HIS A O 1
ATOM 948 N N . VAL A 1 331 ? 109.308 175.616 121.022 1.00 75.51 431 VAL A N 1
ATOM 949 C CA . VAL A 1 331 ? 110.178 174.555 120.522 1.00 78.18 431 VAL A CA 1
ATOM 950 C C . VAL A 1 331 ? 111.064 175.178 119.440 1.00 78.65 431 VAL A C 1
ATOM 951 O O . VAL A 1 331 ? 111.392 174.546 118.430 1.00 76.53 431 VAL A O 1
ATOM 955 N N . VAL A 1 332 ? 111.419 176.454 119.626 1.00 72.43 432 VAL A N 1
ATOM 956 C CA . VAL A 1 332 ? 112.314 177.124 118.690 1.00 64.51 432 VAL A CA 1
ATOM 957 C C . VAL A 1 332 ? 113.550 176.267 118.472 1.00 61.62 432 VAL A C 1
ATOM 958 O O . VAL A 1 332 ? 114.095 175.679 119.411 1.00 62.96 432 VAL A O 1
ATOM 962 N N . GLN A 1 333 ? 113.980 176.168 117.222 1.00 66.17 433 GLN A N 1
ATOM 963 C CA . GLN A 1 333 ? 114.989 175.186 116.845 1.00 72.78 433 GLN A CA 1
ATOM 964 C C . GLN A 1 333 ? 116.259 175.793 116.270 1.00 75.31 433 GLN A C 1
ATOM 965 O O . GLN A 1 333 ? 117.354 175.429 116.704 1.00 73.75 433 GLN A O 1
ATOM 971 N N . PHE A 1 334 ? 116.145 176.716 115.315 1.00 78.75 434 PHE A N 1
ATOM 972 C CA . PHE A 1 334 ? 117.299 177.389 114.716 1.00 76.42 434 PHE A CA 1
ATOM 973 C C . PHE A 1 334 ? 118.312 176.387 114.164 1.00 82.16 434 PHE A C 1
ATOM 974 O O . PHE A 1 334 ? 119.521 176.505 114.374 1.00 80.68 434 PHE A O 1
ATOM 982 N N . ARG A 1 335 ? 117.806 175.386 113.448 1.00 88.74 435 ARG A N 1
ATOM 983 C CA . ARG A 1 335 ? 118.669 174.392 112.814 1.00 91.31 435 ARG A CA 1
ATOM 984 C C . ARG A 1 335 ? 118.834 174.677 111.326 1.00 94.90 435 ARG A C 1
ATOM 985 O O . ARG A 1 335 ? 117.893 174.525 110.549 1.00 96.62 435 ARG A O 1
ATOM 993 N N . GLY A 1 393 ? 103.030 172.269 126.018 1.00 89.01 493 GLY A N 1
ATOM 994 C CA . GLY A 1 393 ? 103.146 173.110 124.842 1.00 88.17 493 GLY A CA 1
ATOM 995 C C . GLY A 1 393 ? 104.254 172.675 123.903 1.00 91.40 493 GLY A C 1
ATOM 996 O O . GLY A 1 393 ? 105.382 172.431 124.330 1.00 88.96 493 GLY A O 1
ATOM 997 N N . HIS A 1 394 ? 103.928 172.569 122.618 1.00 90.31 494 HIS A N 1
ATOM 998 C CA . HIS A 1 394 ? 104.891 172.174 121.595 1.00 84.78 494 HIS A CA 1
ATOM 999 C C . HIS A 1 394 ? 104.759 173.082 120.377 1.00 85.48 494 HIS A C 1
ATOM 1000 O O . HIS A 1 394 ? 104.725 172.629 119.232 1.00 86.27 494 HIS A O 1
ATOM 1007 N N . LYS A 1 395 ? 104.682 174.389 120.618 1.00 85.94 495 LYS A N 1
ATOM 1008 C CA . LYS A 1 395 ? 104.602 175.352 119.527 1.00 87.12 495 LYS A CA 1
ATOM 1009 C C . LYS A 1 395 ? 105.951 175.466 118.831 1.00 87.32 495 LYS A C 1
ATOM 1010 O O . LYS A 1 395 ? 106.821 176.225 119.269 1.00 88.50 495 LYS A O 1
ATOM 1016 N N . LEU A 1 396 ? 106.134 174.719 117.746 1.00 82.02 496 LEU A N 1
ATOM 1017 C CA . LEU A 1 396 ? 107.418 174.652 117.064 1.00 81.61 496 LEU A CA 1
ATOM 1018 C C . LEU A 1 396 ? 107.523 175.754 116.016 1.00 85.66 496 LEU A C 1
ATOM 1019 O O . LEU A 1 396 ? 106.614 175.942 115.201 1.00 88.59 496 LEU A O 1
ATOM 1024 N N . ILE A 1 397 ? 108.625 176.501 116.069 1.00 81.21 497 ILE A N 1
ATOM 1025 C CA . ILE A 1 397 ? 108.938 177.551 115.105 1.00 80.49 497 ILE A CA 1
ATOM 1026 C C . ILE A 1 397 ? 110.284 177.224 114.473 1.00 79.00 497 ILE A C 1
ATOM 1027 O O . ILE A 1 397 ? 111.101 178.117 114.222 1.00 84.40 497 ILE A O 1
ATOM 1032 N N . GLY A 1 398 ? 110.529 175.941 114.228 1.00 72.06 498 GLY A N 1
ATOM 1033 C CA . GLY A 1 398 ? 111.856 175.471 113.889 1.00 77.66 498 GLY A CA 1
ATOM 1034 C C . GLY A 1 398 ? 112.357 175.902 112.527 1.00 83.54 498 GLY A C 1
ATOM 1035 O O . GLY A 1 398 ? 112.462 175.090 111.603 1.00 86.86 498 GLY A O 1
ATOM 1036 N N . VAL A 1 399 ? 112.663 177.197 112.403 1.00 86.63 499 VAL A N 1
ATOM 1037 C CA . VAL A 1 399 ? 113.176 177.735 111.151 1.00 89.39 499 VAL A CA 1
ATOM 1038 C C . VAL A 1 399 ? 114.482 177.045 110.761 1.00 86.75 499 VAL A C 1
ATOM 1039 O O . VAL A 1 399 ? 115.183 176.449 111.587 1.00 79.53 499 VAL A O 1
ATOM 1043 N N . TYR A 1 400 ? 114.803 177.130 109.474 1.00 94.38 500 TYR A N 1
ATOM 1044 C CA . TYR A 1 400 ? 116.017 176.554 108.915 1.00 99.56 500 TYR A CA 1
ATOM 1045 C C . TYR A 1 400 ? 116.986 177.674 108.563 1.00 100.54 500 TYR A C 1
ATOM 1046 O O . TYR A 1 400 ? 116.611 178.632 107.879 1.00 97.49 500 TYR A O 1
ATOM 1055 N N . THR A 1 401 ? 118.223 177.552 109.030 1.00 100.92 501 THR A N 1
ATOM 1056 C CA . THR A 1 401 ? 119.239 178.563 108.768 1.00 99.77 501 THR A CA 1
ATOM 1057 C C . THR A 1 401 ? 120.559 177.922 108.354 1.00 85.85 501 THR A C 1
ATOM 1058 O O . THR A 1 401 ? 120.973 178.023 107.199 1.00 79.18 501 THR A O 1
ATOM 1062 N N . ARG A 1 412 ? 138.321 171.396 114.602 1.00 77.61 512 ARG A N 1
ATOM 1063 C CA . ARG A 1 412 ? 137.115 171.580 115.400 1.00 83.58 512 ARG A CA 1
ATOM 1064 C C . ARG A 1 412 ? 137.375 171.254 116.867 1.00 81.91 512 ARG A C 1
ATOM 1065 O O . ARG A 1 412 ? 136.794 171.869 117.760 1.00 79.46 512 ARG A O 1
ATOM 1073 N N . GLU A 1 413 ? 138.259 170.290 117.113 1.00 83.31 513 GLU A N 1
ATOM 1074 C CA . GLU A 1 413 ? 138.598 169.877 118.467 1.00 85.60 513 GLU A CA 1
ATOM 1075 C C . GLU A 1 413 ? 139.717 170.708 119.078 1.00 82.55 513 GLU A C 1
ATOM 1076 O O . GLU A 1 413 ? 140.059 170.498 120.246 1.00 83.33 513 GLU A O 1
ATOM 1082 N N . SER A 1 414 ? 140.295 171.639 118.322 1.00 79.61 514 SER A N 1
ATOM 1083 C CA . SER A 1 414 ? 141.283 172.569 118.850 1.00 77.02 514 SER A CA 1
ATOM 1084 C C . SER A 1 414 ? 140.741 173.975 119.041 1.00 74.73 514 SER A C 1
ATOM 1085 O O . SER A 1 414 ? 141.143 174.654 119.988 1.00 69.93 514 SER A O 1
ATOM 1088 N N . HIS A 1 415 ? 139.843 174.428 118.165 1.00 70.61 515 HIS A N 1
ATOM 1089 C CA . HIS A 1 415 ? 139.185 175.712 118.356 1.00 66.74 515 HIS A CA 1
ATOM 1090 C C . HIS A 1 415 ? 138.131 175.664 119.452 1.00 69.27 515 HIS A C 1
ATOM 1091 O O . HIS A 1 415 ? 137.860 176.694 120.079 1.00 69.58 515 HIS A O 1
ATOM 1098 N N . ASN A 1 416 ? 137.534 174.501 119.697 1.00 68.32 516 ASN A N 1
ATOM 1099 C CA . ASN A 1 416 ? 136.565 174.338 120.771 1.00 66.83 516 ASN A CA 1
ATOM 1100 C C . ASN A 1 416 ? 137.214 174.013 122.108 1.00 63.21 516 ASN A C 1
ATOM 1101 O O . ASN A 1 416 ? 136.503 173.900 123.111 1.00 61.26 516 ASN A O 1
ATOM 1106 N N . LYS A 1 417 ? 138.534 173.849 122.147 1.00 66.75 517 LYS A N 1
ATOM 1107 C CA . LYS A 1 417 ? 139.259 173.651 123.393 1.00 58.69 517 LYS A CA 1
ATOM 1108 C C . LYS A 1 417 ? 140.044 174.886 123.808 1.00 52.31 517 LYS A C 1
ATOM 1109 O O . LYS A 1 417 ? 140.652 174.887 124.882 1.00 48.41 517 LYS A O 1
ATOM 1115 N N . ILE A 1 418 ? 140.046 175.935 122.988 1.00 51.66 518 ILE A N 1
ATOM 1116 C CA . ILE A 1 418 ? 140.662 177.205 123.353 1.00 48.43 518 ILE A CA 1
ATOM 1117 C C . ILE A 1 418 ? 139.607 178.073 124.024 1.00 42.79 518 ILE A C 1
ATOM 1118 O O . ILE A 1 418 ? 139.883 178.744 125.025 1.00 37.52 518 ILE A O 1
ATOM 1123 N N . LEU A 1 419 ? 138.386 178.051 123.490 1.00 46.26 519 LEU A N 1
ATOM 1124 C CA . LEU A 1 419 ? 137.293 178.806 124.086 1.00 44.37 519 LEU A CA 1
ATOM 1125 C C . LEU A 1 419 ? 136.816 178.215 125.403 1.00 38.43 519 LEU A C 1
ATOM 1126 O O . LEU A 1 419 ? 136.068 178.882 126.124 1.00 33.25 519 LEU A O 1
ATOM 1131 N N . ARG A 1 420 ? 137.221 176.989 125.730 1.00 41.76 520 ARG A N 1
ATOM 1132 C CA . ARG A 1 420 ? 136.933 176.419 127.039 1.00 36.80 520 ARG A CA 1
ATOM 1133 C C . ARG A 1 420 ? 137.982 176.790 128.079 1.00 31.61 520 ARG A C 1
ATOM 1134 O O . ARG A 1 420 ? 137.650 176.924 129.263 1.00 23.55 520 ARG A O 1
ATOM 1142 N N . ASP A 1 421 ? 139.238 176.959 127.668 1.00 29.71 521 ASP A N 1
ATOM 1143 C CA . ASP A 1 421 ? 140.271 177.454 128.566 1.00 24.44 521 ASP A CA 1
ATOM 1144 C C . ASP A 1 421 ? 140.316 178.973 128.629 1.00 24.27 521 ASP A C 1
ATOM 1145 O O . ASP A 1 421 ? 140.823 179.523 129.612 1.00 28.00 521 ASP A O 1
ATOM 1150 N N . LEU A 1 422 ? 139.806 179.663 127.607 1.00 27.12 522 LEU A N 1
ATOM 1151 C CA . LEU A 1 422 ? 139.697 181.115 127.679 1.00 25.82 522 LEU A CA 1
ATOM 1152 C C . LEU A 1 422 ? 138.682 181.546 128.728 1.00 24.88 522 LEU A C 1
ATOM 1153 O O . LEU A 1 422 ? 138.866 182.580 129.378 1.00 25.41 522 LEU A O 1
ATOM 1158 N N . SER A 1 423 ? 137.602 180.778 128.897 1.00 21.89 523 SER A N 1
ATOM 1159 C CA . SER A 1 423 ? 136.621 181.097 129.928 1.00 17.20 523 SER A CA 1
ATOM 1160 C C . SER A 1 423 ? 137.183 180.848 131.321 1.00 26.95 523 SER A C 1
ATOM 1161 O O . SER A 1 423 ? 136.881 181.594 132.259 1.00 29.93 523 SER A O 1
ATOM 1164 N N . ILE A 1 424 ? 137.990 179.796 131.481 1.00 27.58 524 ILE A N 1
ATOM 1165 C CA . ILE A 1 424 ? 138.629 179.547 132.769 1.00 20.26 524 ILE A CA 1
ATOM 1166 C C . ILE A 1 424 ? 139.632 180.649 133.086 1.00 21.84 524 ILE A C 1
ATOM 1167 O O . ILE A 1 424 ? 139.686 181.151 134.214 1.00 30.07 524 ILE A O 1
ATOM 1172 N N . LEU A 1 425 ? 140.433 181.052 132.098 1.00 20.82 525 LEU A N 1
ATOM 1173 C CA . LEU A 1 425 ? 141.354 182.166 132.296 1.00 23.16 525 LEU A CA 1
ATOM 1174 C C . LEU A 1 425 ? 140.624 183.468 132.595 1.00 26.38 525 LEU A C 1
ATOM 1175 O O . LEU A 1 425 ? 141.192 184.348 133.249 1.00 26.00 525 LEU A O 1
ATOM 1180 N N . SER A 1 426 ? 139.384 183.616 132.126 1.00 26.92 526 SER A N 1
ATOM 1181 C CA . SER A 1 426 ? 138.585 184.782 132.477 1.00 25.65 526 SER A CA 1
ATOM 1182 C C . SER A 1 426 ? 138.066 184.724 133.907 1.00 25.96 526 SER A C 1
ATOM 1183 O O . SER A 1 426 ? 137.885 185.777 134.526 1.00 32.31 526 SER A O 1
ATOM 1186 N N . TYR A 1 427 ? 137.813 183.528 134.442 1.00 21.72 527 TYR A N 1
ATOM 1187 C CA . TYR A 1 427 ? 137.429 183.427 135.845 1.00 23.40 527 TYR A CA 1
ATOM 1188 C C . TYR A 1 427 ? 138.592 183.759 136.768 1.00 32.19 527 TYR A C 1
ATOM 1189 O O . TYR A 1 427 ? 138.386 184.347 137.835 1.00 37.69 527 TYR A O 1
ATOM 1198 N N . LEU A 1 428 ? 139.814 183.389 136.383 1.00 33.53 528 LEU A N 1
ATOM 1199 C CA . LEU A 1 428 ? 140.994 183.693 137.180 1.00 26.61 528 LEU A CA 1
ATOM 1200 C C . LEU A 1 428 ? 141.459 185.131 137.018 1.00 31.52 528 LEU A C 1
ATOM 1201 O O . LEU A 1 428 ? 142.320 185.575 137.784 1.00 34.00 528 LEU A O 1
ATOM 1206 N N . SER A 1 429 ? 140.915 185.864 136.049 1.00 33.43 529 SER A N 1
ATOM 1207 C CA . SER A 1 429 ? 141.265 187.262 135.850 1.00 33.66 529 SER A CA 1
ATOM 1208 C C . SER A 1 429 ? 140.610 188.182 136.869 1.00 39.32 529 SER A C 1
ATOM 1209 O O . SER A 1 429 ? 140.938 189.372 136.905 1.00 44.31 529 SER A O 1
ATOM 1212 N N . GLN A 1 430 ? 139.695 187.667 137.687 1.00 35.99 530 GLN A N 1
ATOM 1213 C CA . GLN A 1 430 ? 139.078 188.452 138.747 1.00 37.84 530 GLN A CA 1
ATOM 1214 C C . GLN A 1 430 ? 139.961 188.570 139.981 1.00 41.51 530 GLN A C 1
ATOM 1215 O O . GLN A 1 430 ? 139.614 189.315 140.904 1.00 42.10 530 GLN A O 1
ATOM 1221 N N . LEU A 1 431 ? 141.083 187.852 140.022 1.00 42.28 531 LEU A N 1
ATOM 1222 C CA . LEU A 1 431 ? 142.042 187.976 141.110 1.00 44.96 531 LEU A CA 1
ATOM 1223 C C . LEU A 1 431 ? 142.978 189.163 140.942 1.00 45.12 531 LEU A C 1
ATOM 1224 O O . LEU A 1 431 ? 143.550 189.629 141.934 1.00 42.87 531 LEU A O 1
ATOM 1229 N N . GLN A 1 432 ? 143.145 189.661 139.720 1.00 49.99 532 GLN A N 1
ATOM 1230 C CA . GLN A 1 432 ? 144.026 190.790 139.484 1.00 54.44 532 GLN A CA 1
ATOM 1231 C C . GLN A 1 432 ? 143.458 192.053 140.131 1.00 54.51 532 GLN A C 1
ATOM 1232 O O . GLN A 1 432 ? 142.241 192.191 140.280 1.00 48.26 532 GLN A O 1
ATOM 1238 N N . PRO A 1 433 ? 144.328 192.992 140.541 1.00 62.36 533 PRO A N 1
ATOM 1239 C CA . PRO A 1 433 ? 143.908 194.268 141.131 1.00 62.40 533 PRO A CA 1
ATOM 1240 C C . PRO A 1 433 ? 142.967 195.062 140.228 1.00 59.52 533 PRO A C 1
ATOM 1241 O O . PRO A 1 433 ? 142.326 195.996 140.710 1.00 59.86 533 PRO A O 1
ATOM 1245 N N . SER A 1 440 ? 149.760 191.537 138.950 1.00 71.73 540 SER A N 1
ATOM 1246 C CA . SER A 1 440 ? 150.100 190.566 139.983 1.00 70.98 540 SER A CA 1
ATOM 1247 C C . SER A 1 440 ? 150.216 189.163 139.400 1.00 73.51 540 SER A C 1
ATOM 1248 O O . SER A 1 440 ? 149.270 188.662 138.795 1.00 76.05 540 SER A O 1
ATOM 1251 N N . PRO A 1 441 ? 151.379 188.535 139.576 1.00 75.42 541 PRO A N 1
ATOM 1252 C CA . PRO A 1 441 ? 151.548 187.156 139.105 1.00 70.47 541 PRO A CA 1
ATOM 1253 C C . PRO A 1 441 ? 150.565 186.220 139.789 1.00 65.74 541 PRO A C 1
ATOM 1254 O O . PRO A 1 441 ? 150.164 186.432 140.935 1.00 64.45 541 PRO A O 1
ATOM 1258 N N . LEU A 1 442 ? 150.166 185.174 139.060 1.00 58.59 542 LEU A N 1
ATOM 1259 C CA . LEU A 1 442 ? 149.125 184.283 139.561 1.00 59.32 542 LEU A CA 1
ATOM 1260 C C . LEU A 1 442 ? 149.568 183.522 140.803 1.00 70.84 542 LEU A C 1
ATOM 1261 O O . LEU A 1 442 ? 148.727 183.160 141.633 1.00 73.89 542 LEU A O 1
ATOM 1266 N N . HIS A 1 443 ? 150.864 183.260 140.951 1.00 75.24 543 HIS A N 1
ATOM 1267 C CA . HIS A 1 443 ? 151.361 182.609 142.155 1.00 71.38 543 HIS A CA 1
ATOM 1268 C C . HIS A 1 443 ? 151.787 183.598 143.230 1.00 71.58 543 HIS A C 1
ATOM 1269 O O . HIS A 1 443 ? 152.190 183.168 144.316 1.00 71.45 543 HIS A O 1
ATOM 1276 N N . SER A 1 444 ? 151.706 184.901 142.960 1.00 71.59 544 SER A N 1
ATOM 1277 C CA . SER A 1 444 ? 152.180 185.910 143.898 1.00 67.18 544 SER A CA 1
ATOM 1278 C C . SER A 1 444 ? 151.098 186.425 144.836 1.00 66.51 544 SER A C 1
ATOM 1279 O O . SER A 1 444 ? 151.431 187.003 145.877 1.00 64.30 544 SER A O 1
ATOM 1282 N N . LEU A 1 445 ? 149.825 186.245 144.498 1.00 72.49 545 LEU A N 1
ATOM 1283 C CA . LEU A 1 445 ? 148.760 186.708 145.374 1.00 68.55 545 LEU A CA 1
ATOM 1284 C C . LEU A 1 445 ? 148.731 185.892 146.659 1.00 62.25 545 LEU A C 1
ATOM 1285 O O . LEU A 1 445 ? 149.020 184.693 146.668 1.00 56.54 545 LEU A O 1
ATOM 1290 N N . THR A 1 446 ? 148.382 186.557 147.748 1.00 60.10 546 THR A N 1
ATOM 1291 C CA . THR A 1 446 ? 148.292 185.887 149.036 1.00 57.14 546 THR A CA 1
ATOM 1292 C C . THR A 1 446 ? 147.083 184.961 149.041 1.00 55.66 546 THR A C 1
ATOM 1293 O O . THR A 1 446 ? 145.954 185.429 148.843 1.00 58.47 546 THR A O 1
ATOM 1297 N N . PRO A 1 447 ? 147.263 183.662 149.245 1.00 45.92 547 PRO A N 1
ATOM 1298 C CA . PRO A 1 447 ? 146.132 182.734 149.244 1.00 39.71 547 PRO A CA 1
ATOM 1299 C C . PRO A 1 447 ? 145.499 182.625 150.625 1.00 43.05 547 PRO A C 1
ATOM 1300 O O . PRO A 1 447 ? 146.006 183.147 151.618 1.00 50.64 547 PRO A O 1
ATOM 1304 N N . TYR A 1 448 ? 144.371 181.929 150.666 1.00 39.03 548 TYR A N 1
ATOM 1305 C CA . TYR A 1 448 ? 143.724 181.611 151.929 1.00 39.03 548 TYR A CA 1
ATOM 1306 C C . TYR A 1 448 ? 144.370 180.348 152.493 1.00 47.72 548 TYR A C 1
ATOM 1307 O O . TYR A 1 448 ? 145.364 179.845 151.963 1.00 46.65 548 TYR A O 1
ATOM 1316 N N . GLN A 1 449 ? 143.816 179.820 153.581 1.00 51.33 549 GLN A N 1
ATOM 1317 C CA . GLN A 1 449 ? 144.280 178.550 154.116 1.00 40.78 549 GLN A CA 1
ATOM 1318 C C . GLN A 1 449 ? 143.209 177.979 155.030 1.00 42.15 549 GLN A C 1
ATOM 1319 O O . GLN A 1 449 ? 142.510 178.726 155.718 1.00 49.78 549 GLN A O 1
ATOM 1325 N N . VAL A 1 450 ? 143.083 176.657 155.021 1.00 42.73 550 VAL A N 1
ATOM 1326 C CA . VAL A 1 450 ? 142.154 175.956 155.902 1.00 50.83 550 VAL A CA 1
ATOM 1327 C C . VAL A 1 450 ? 142.754 174.596 156.242 1.00 51.37 550 VAL A C 1
ATOM 1328 O O . VAL A 1 450 ? 143.190 173.868 155.338 1.00 47.33 550 VAL A O 1
ATOM 1332 N N . PRO A 1 451 ? 142.820 174.221 157.519 1.00 54.00 551 PRO A N 1
ATOM 1333 C CA . PRO A 1 451 ? 143.430 172.937 157.887 1.00 54.61 551 PRO A CA 1
ATOM 1334 C C . PRO A 1 451 ? 142.651 171.765 157.313 1.00 45.18 551 PRO A C 1
ATOM 1335 O O . PRO A 1 451 ? 141.536 171.904 156.808 1.00 43.53 551 PRO A O 1
ATOM 1339 N N . PHE A 1 452 ? 143.250 170.579 157.408 1.00 38.06 552 PHE A N 1
ATOM 1340 C CA . PHE A 1 452 ? 142.631 169.385 156.834 1.00 33.49 552 PHE A CA 1
ATOM 1341 C C . PHE A 1 452 ? 141.562 168.793 157.740 1.00 40.89 552 PHE A C 1
ATOM 1342 O O . PHE A 1 452 ? 141.508 167.576 157.919 1.00 42.28 552 PHE A O 1
ATOM 1350 N N . ASN A 1 453 ? 140.685 169.614 158.301 1.00 50.89 553 ASN A N 1
ATOM 1351 C CA . ASN A 1 453 ? 139.569 169.082 159.074 1.00 53.40 553 ASN A CA 1
ATOM 1352 C C . ASN A 1 453 ? 138.292 169.893 158.926 1.00 52.92 553 ASN A C 1
ATOM 1353 O O . ASN A 1 453 ? 137.294 169.546 159.563 1.00 48.47 553 ASN A O 1
ATOM 1358 N N . ALA A 1 454 ? 138.277 170.947 158.113 1.00 49.16 554 ALA A N 1
ATOM 1359 C CA . ALA A 1 454 ? 137.108 171.794 157.963 1.00 51.59 554 ALA A CA 1
ATOM 1360 C C . ALA A 1 454 ? 136.563 171.831 156.546 1.00 52.81 554 ALA A C 1
ATOM 1361 O O . ALA A 1 454 ? 135.479 172.389 156.337 1.00 50.16 554 ALA A O 1
ATOM 1363 N N . VAL A 1 455 ? 137.273 171.267 155.571 1.00 41.81 555 VAL A N 1
ATOM 1364 C CA . VAL A 1 455 ? 136.817 171.216 154.189 1.00 35.39 555 VAL A CA 1
ATOM 1365 C C . VAL A 1 455 ? 136.883 169.772 153.708 1.00 29.42 555 VAL A C 1
ATOM 1366 O O . VAL A 1 455 ? 137.920 169.112 153.840 1.00 22.12 555 VAL A O 1
ATOM 1370 N N . ALA A 1 456 ? 135.769 169.277 153.179 1.00 34.76 556 ALA A N 1
ATOM 1371 C CA . ALA A 1 456 ? 135.711 167.924 152.652 1.00 33.26 556 ALA A CA 1
ATOM 1372 C C . ALA A 1 456 ? 136.315 167.873 151.253 1.00 31.66 556 ALA A C 1
ATOM 1373 O O . ALA A 1 456 ? 136.440 168.887 150.567 1.00 32.21 556 ALA A O 1
ATOM 1375 N N . LEU A 1 457 ? 136.683 166.666 150.830 1.00 24.07 557 LEU A N 1
ATOM 1376 C CA . LEU A 1 457 ? 137.343 166.467 149.547 1.00 16.80 557 LEU A CA 1
ATOM 1377 C C . LEU A 1 457 ? 136.675 165.317 148.814 1.00 17.57 557 LEU A C 1
ATOM 1378 O O . LEU A 1 457 ? 136.462 164.250 149.396 1.00 24.39 557 LEU A O 1
ATOM 1383 N N . ARG A 1 458 ? 136.351 165.529 147.540 1.00 17.21 558 ARG A N 1
ATOM 1384 C CA . ARG A 1 458 ? 135.842 164.460 146.695 1.00 17.68 558 ARG A CA 1
ATOM 1385 C C . ARG A 1 458 ? 136.422 164.603 145.298 1.00 15.08 558 ARG A C 1
ATOM 1386 O O . ARG A 1 458 ? 136.486 165.710 144.755 1.00 13.30 558 ARG A O 1
ATOM 1394 N N . ILE A 1 459 ? 136.847 163.479 144.725 1.00 16.82 559 ILE A N 1
ATOM 1395 C CA . ILE A 1 459 ? 137.392 163.455 143.373 1.00 13.75 559 ILE A CA 1
ATOM 1396 C C . ILE A 1 459 ? 136.347 162.862 142.441 1.00 14.77 559 ILE A C 1
ATOM 1397 O O . ILE A 1 459 ? 136.279 161.642 142.263 1.00 16.29 559 ILE A O 1
ATOM 1402 N N . THR A 1 460 ? 135.523 163.720 141.849 1.00 16.08 560 THR A N 1
ATOM 1403 C CA . THR A 1 460 ? 134.514 163.267 140.905 1.00 14.37 560 THR A CA 1
ATOM 1404 C C . THR A 1 460 ? 135.162 162.847 139.591 1.00 12.92 560 THR A C 1
ATOM 1405 O O . THR A 1 460 ? 136.174 163.407 139.164 1.00 13.30 560 THR A O 1
ATOM 1409 N N . HIS A 1 461 ? 134.567 161.838 138.955 1.00 13.45 561 HIS A N 1
ATOM 1410 C CA . HIS A 1 461 ? 135.008 161.356 137.646 1.00 17.81 561 HIS A CA 1
ATOM 1411 C C . HIS A 1 461 ? 136.433 160.804 137.698 1.00 21.67 561 HIS A C 1
ATOM 1412 O O . HIS A 1 461 ? 137.297 161.187 136.907 1.00 26.07 561 HIS A O 1
ATOM 1419 N N . SER A 1 462 ? 136.673 159.896 138.647 1.00 21.31 562 SER A N 1
ATOM 1420 C CA . SER A 1 462 ? 137.923 159.147 138.769 1.00 17.38 562 SER A CA 1
ATOM 1421 C C . SER A 1 462 ? 137.787 158.176 139.936 1.00 16.72 562 SER A C 1
ATOM 1422 O O . SER A 1 462 ? 136.819 158.224 140.700 1.00 15.77 562 SER A O 1
ATOM 1425 N N . ASP A 1 463 ? 138.781 157.294 140.066 1.00 23.89 563 ASP A N 1
ATOM 1426 C CA . ASP A 1 463 ? 138.893 156.353 141.186 1.00 24.33 563 ASP A CA 1
ATOM 1427 C C . ASP A 1 463 ? 140.312 156.464 141.742 1.00 24.04 563 ASP A C 1
ATOM 1428 O O . ASP A 1 463 ? 141.212 155.738 141.315 1.00 19.32 563 ASP A O 1
ATOM 1433 N N . VAL A 1 464 ? 140.508 157.369 142.697 1.00 24.65 564 VAL A N 1
ATOM 1434 C CA . VAL A 1 464 ? 141.814 157.621 143.297 1.00 18.06 564 VAL A CA 1
ATOM 1435 C C . VAL A 1 464 ? 141.883 156.894 144.633 1.00 24.56 564 VAL A C 1
ATOM 1436 O O . VAL A 1 464 ? 140.946 156.969 145.437 1.00 35.49 564 VAL A O 1
ATOM 1440 N N . ALA A 1 465 ? 142.985 156.182 144.862 1.00 22.24 565 ALA A N 1
ATOM 1441 C CA . ALA A 1 465 ? 143.160 155.437 146.100 1.00 21.28 565 ALA A CA 1
ATOM 1442 C C . ALA A 1 465 ? 143.110 156.387 147.292 1.00 25.83 565 ALA A C 1
ATOM 1443 O O . ALA A 1 465 ? 143.756 157.442 147.263 1.00 32.04 565 ALA A O 1
ATOM 1445 N N . PRO A 1 466 ? 142.364 156.054 148.351 1.00 24.17 566 PRO A N 1
ATOM 1446 C CA . PRO A 1 466 ? 142.144 157.033 149.432 1.00 24.87 566 PRO A CA 1
ATOM 1447 C C . PRO A 1 466 ? 143.418 157.536 150.087 1.00 30.26 566 PRO A C 1
ATOM 1448 O O . PRO A 1 466 ? 143.487 158.714 150.458 1.00 30.04 566 PRO A O 1
ATOM 1452 N N . THR A 1 467 ? 144.427 156.680 150.253 1.00 36.20 567 THR A N 1
ATOM 1453 C CA . THR A 1 467 ? 145.673 157.133 150.863 1.00 37.53 567 THR A CA 1
ATOM 1454 C C . THR A 1 467 ? 146.375 158.163 149.988 1.00 36.23 567 THR A C 1
ATOM 1455 O O . THR A 1 467 ? 146.858 159.185 150.488 1.00 37.95 567 THR A O 1
ATOM 1459 N N . HIS A 1 468 ? 146.435 157.917 148.681 1.00 28.87 568 HIS A N 1
ATOM 1460 C CA . HIS A 1 468 ? 147.107 158.825 147.751 1.00 22.28 568 HIS A CA 1
ATOM 1461 C C . HIS A 1 468 ? 146.102 159.785 147.113 1.00 26.05 568 HIS A C 1
ATOM 1462 O O . HIS A 1 468 ? 145.950 159.851 145.896 1.00 30.49 568 HIS A O 1
ATOM 1469 N N . ILE A 1 469 ? 145.409 160.542 147.960 1.00 21.53 569 ILE A N 1
ATOM 1470 C CA . ILE A 1 469 ? 144.419 161.497 147.482 1.00 15.85 569 ILE A CA 1
ATOM 1471 C C . ILE A 1 469 ? 144.908 162.938 147.543 1.00 14.64 569 ILE A C 1
ATOM 1472 O O . ILE A 1 469 ? 144.350 163.790 146.836 1.00 16.87 569 ILE A O 1
ATOM 1477 N N . LEU A 1 470 ? 145.930 163.243 148.339 1.00 16.13 570 LEU A N 1
ATOM 1478 C CA . LEU A 1 470 ? 146.403 164.616 148.415 1.00 15.45 570 LEU A CA 1
ATOM 1479 C C . LEU A 1 470 ? 147.252 165.019 147.220 1.00 16.97 570 LEU A C 1
ATOM 1480 O O . LEU A 1 470 ? 147.549 166.209 147.072 1.00 25.11 570 LEU A O 1
ATOM 1485 N N . TYR A 1 471 ? 147.662 164.078 146.375 1.00 10.86 571 TYR A N 1
ATOM 1486 C CA . TYR A 1 471 ? 148.371 164.433 145.155 1.00 10.81 571 TYR A CA 1
ATOM 1487 C C . TYR A 1 471 ? 147.427 164.775 144.014 1.00 14.90 571 TYR A C 1
ATOM 1488 O O . TYR A 1 471 ? 147.842 165.447 143.066 1.00 27.04 571 TYR A O 1
ATOM 1497 N N . ALA A 1 472 ? 146.168 164.357 144.085 1.00 10.78 572 ALA A N 1
ATOM 1498 C CA . ALA A 1 472 ? 145.182 164.765 143.097 1.00 9.83 572 ALA A CA 1
ATOM 1499 C C . ALA A 1 472 ? 144.611 166.150 143.370 1.00 12.65 572 ALA A C 1
ATOM 1500 O O . ALA A 1 472 ? 143.901 166.687 142.515 1.00 10.76 572 ALA A O 1
ATOM 1502 N N . VAL A 1 473 ? 144.910 166.737 144.529 1.00 19.45 573 VAL A N 1
ATOM 1503 C CA . VAL A 1 473 ? 144.395 168.036 144.936 1.00 14.07 573 VAL A CA 1
ATOM 1504 C C . VAL A 1 473 ? 145.528 169.043 145.139 1.00 14.43 573 VAL A C 1
ATOM 1505 O O . VAL A 1 473 ? 145.349 170.059 145.798 1.00 16.43 573 VAL A O 1
ATOM 1509 N N . ASN A 1 474 ? 146.703 168.770 144.583 1.00 13.88 574 ASN A N 1
ATOM 1510 C CA . ASN A 1 474 ? 147.835 169.683 144.662 1.00 17.40 574 ASN A CA 1
ATOM 1511 C C . ASN A 1 474 ? 148.022 170.378 143.320 1.00 18.70 574 ASN A C 1
ATOM 1512 O O . ASN A 1 474 ? 148.146 169.714 142.286 1.00 18.75 574 ASN A O 1
ATOM 1517 N N . ALA A 1 475 ? 148.046 171.712 143.347 1.00 17.24 575 ALA A N 1
ATOM 1518 C CA . ALA A 1 475 ? 148.164 172.532 142.143 1.00 13.47 575 ALA A CA 1
ATOM 1519 C C . ALA A 1 475 ? 147.089 172.163 141.126 1.00 14.63 575 ALA A C 1
ATOM 1520 O O . ALA A 1 475 ? 147.370 171.873 139.961 1.00 13.15 575 ALA A O 1
ATOM 1522 N N . SER A 1 476 ? 145.840 172.174 141.580 1.00 14.35 576 SER A N 1
ATOM 1523 C CA . SER A 1 476 ? 144.702 171.725 140.790 1.00 11.89 576 SER A CA 1
ATOM 1524 C C . SER A 1 476 ? 143.692 172.853 140.627 1.00 10.49 576 SER A C 1
ATOM 1525 O O . SER A 1 476 ? 143.893 173.975 141.093 1.00 13.74 576 SER A O 1
ATOM 1528 N N . TRP A 1 477 ? 142.593 172.535 139.950 1.00 10.60 577 TRP A N 1
ATOM 1529 C CA . TRP A 1 477 ? 141.479 173.456 139.730 1.00 12.69 577 TRP A CA 1
ATOM 1530 C C . TRP A 1 477 ? 140.246 172.822 140.370 1.00 9.58 577 TRP A C 1
ATOM 1531 O O . TRP A 1 477 ? 139.612 171.940 139.783 1.00 6.94 577 TRP A O 1
ATOM 1542 N N . VAL A 1 478 ? 139.920 173.262 141.581 1.00 8.52 578 VAL A N 1
ATOM 1543 C CA . VAL A 1 478 ? 138.843 172.681 142.368 1.00 9.79 578 VAL A CA 1
ATOM 1544 C C . VAL A 1 478 ? 137.649 173.621 142.347 1.00 10.41 578 VAL A C 1
ATOM 1545 O O . VAL A 1 478 ? 137.791 174.839 142.192 1.00 11.00 578 VAL A O 1
ATOM 1549 N N . GLY A 1 479 ? 136.462 173.045 142.504 1.00 7.20 579 GLY A N 1
ATOM 1550 C CA . GLY A 1 479 ? 135.253 173.834 142.587 1.00 8.23 579 GLY A CA 1
ATOM 1551 C C . GLY A 1 479 ? 134.808 174.034 144.018 1.00 11.52 579 GLY A C 1
ATOM 1552 O O . GLY A 1 479 ? 134.391 173.080 144.678 1.00 16.10 579 GLY A O 1
ATOM 1553 N N . LEU A 1 480 ? 134.870 175.273 144.504 1.00 10.57 580 LEU A N 1
ATOM 1554 C CA . LEU A 1 480 ? 134.582 175.578 145.906 1.00 13.61 580 LEU A CA 1
ATOM 1555 C C . LEU A 1 480 ? 133.080 175.448 146.137 1.00 17.08 580 LEU A C 1
ATOM 1556 O O . LEU A 1 480 ? 132.341 176.428 146.249 1.00 20.49 580 LEU A O 1
ATOM 1561 N N . CYS A 1 481 ? 132.627 174.203 146.224 1.00 19.72 581 CYS A N 1
ATOM 1562 C CA . CYS A 1 481 ? 131.206 173.903 146.311 1.00 27.64 581 CYS A CA 1
ATOM 1563 C C . CYS A 1 481 ? 130.717 174.113 147.743 1.00 34.42 581 CYS A C 1
ATOM 1564 O O . CYS A 1 481 ? 131.425 174.654 148.596 1.00 40.04 581 CYS A O 1
ATOM 1567 N N . LYS A 1 482 ? 129.483 173.692 148.018 1.00 39.72 582 LYS A N 1
ATOM 1568 C CA . LYS A 1 482 ? 128.878 173.880 149.331 1.00 47.44 582 LYS A CA 1
ATOM 1569 C C . LYS A 1 482 ? 128.053 172.651 149.674 1.00 51.43 582 LYS A C 1
ATOM 1570 O O . LYS A 1 482 ? 127.345 172.122 148.813 1.00 56.49 582 LYS A O 1
ATOM 1576 N N . ILE A 1 483 ? 128.141 172.207 150.924 1.00 52.88 583 ILE A N 1
ATOM 1577 C CA . ILE A 1 483 ? 127.298 171.120 151.411 1.00 55.59 583 ILE A CA 1
ATOM 1578 C C . ILE A 1 483 ? 127.128 171.265 152.919 1.00 55.10 583 ILE A C 1
ATOM 1579 O O . ILE A 1 483 ? 127.819 172.057 153.558 1.00 48.61 583 ILE A O 1
ATOM 1584 N N . THR A 1 491 ? 142.873 168.053 161.882 1.00 58.34 591 THR A N 1
ATOM 1585 C CA . THR A 1 491 ? 143.661 167.015 162.534 1.00 67.13 591 THR A CA 1
ATOM 1586 C C . THR A 1 491 ? 144.011 165.919 161.533 1.00 60.19 591 THR A C 1
ATOM 1587 O O . THR A 1 491 ? 145.057 165.972 160.884 1.00 50.29 591 THR A O 1
ATOM 1591 N N . ASN A 1 492 ? 143.131 164.928 161.409 1.00 61.96 592 ASN A N 1
ATOM 1592 C CA . ASN A 1 492 ? 143.332 163.857 160.442 1.00 62.90 592 ASN A CA 1
ATOM 1593 C C . ASN A 1 492 ? 143.236 164.431 159.035 1.00 58.99 592 ASN A C 1
ATOM 1594 O O . ASN A 1 492 ? 142.267 165.122 158.710 1.00 57.81 592 ASN A O 1
ATOM 1599 N N . GLY A 1 493 ? 144.239 164.145 158.205 1.00 55.74 593 GLY A N 1
ATOM 1600 C CA . GLY A 1 493 ? 144.362 164.759 156.904 1.00 46.15 593 GLY A CA 1
ATOM 1601 C C . GLY A 1 493 ? 143.112 164.668 156.052 1.00 46.59 593 GLY A C 1
ATOM 1602 O O . GLY A 1 493 ? 142.411 165.660 155.836 1.00 47.90 593 GLY A O 1
ATOM 1603 N N . PRO A 1 494 ? 142.788 163.474 155.572 1.00 48.83 594 PRO A N 1
ATOM 1604 C CA . PRO A 1 494 ? 141.625 163.324 154.697 1.00 49.62 594 PRO A CA 1
ATOM 1605 C C . PRO A 1 494 ? 140.322 163.187 155.467 1.00 49.50 594 PRO A C 1
ATOM 1606 O O . PRO A 1 494 ? 140.241 162.540 156.512 1.00 55.49 594 PRO A O 1
ATOM 1610 N N . ILE A 1 495 ? 139.292 163.837 154.930 1.00 45.11 595 ILE A N 1
ATOM 1611 C CA . ILE A 1 495 ? 137.935 163.761 155.459 1.00 47.45 595 ILE A CA 1
ATOM 1612 C C . ILE A 1 495 ? 137.027 163.389 154.288 1.00 46.37 595 ILE A C 1
ATOM 1613 O O . ILE A 1 495 ? 135.871 163.817 154.202 1.00 43.33 595 ILE A O 1
ATOM 1618 N N . LEU A 1 496 ? 137.572 162.591 153.370 1.00 42.49 596 LEU A N 1
ATOM 1619 C CA . LEU A 1 496 ? 136.936 162.300 152.091 1.00 36.11 596 LEU A CA 1
ATOM 1620 C C . LEU A 1 496 ? 135.508 161.796 152.262 1.00 40.85 596 LEU A C 1
ATOM 1621 O O . LEU A 1 496 ? 135.152 161.195 153.278 1.00 47.05 596 LEU A O 1
ATOM 1626 N N . LEU A 1 497 ? 134.692 162.044 151.241 1.00 42.15 597 LEU A N 1
ATOM 1627 C CA . LEU A 1 497 ? 133.306 161.598 151.213 1.00 42.44 597 LEU A CA 1
ATOM 1628 C C . LEU A 1 497 ? 133.241 160.167 150.685 1.00 48.36 597 LEU A C 1
ATOM 1629 O O . LEU A 1 497 ? 134.256 159.478 150.550 1.00 50.89 597 LEU A O 1
ATOM 1634 N N . ALA A 1 498 ? 132.032 159.705 150.375 1.00 53.65 598 ALA A N 1
ATOM 1635 C CA . ALA A 1 498 ? 131.833 158.393 149.775 1.00 60.62 598 ALA A CA 1
ATOM 1636 C C . ALA A 1 498 ? 130.972 158.407 148.521 1.00 58.85 598 ALA A C 1
ATOM 1637 O O . ALA A 1 498 ? 131.126 157.507 147.687 1.00 53.74 598 ALA A O 1
ATOM 1639 N N . GLN A 1 499 ? 130.081 159.383 148.354 1.00 59.92 599 GLN A N 1
ATOM 1640 C CA . GLN A 1 499 ? 129.240 159.496 147.172 1.00 60.54 599 GLN A CA 1
ATOM 1641 C C . GLN A 1 499 ? 129.276 160.928 146.659 1.00 53.79 599 GLN A C 1
ATOM 1642 O O . GLN A 1 499 ? 129.521 161.870 147.417 1.00 54.41 599 GLN A O 1
ATOM 1648 N N . THR A 1 500 ? 129.028 161.085 145.364 1.00 47.55 600 THR A N 1
ATOM 1649 C CA . THR A 1 500 ? 129.045 162.408 144.751 1.00 43.35 600 THR A CA 1
ATOM 1650 C C . THR A 1 500 ? 127.746 163.140 145.065 1.00 47.98 600 THR A C 1
ATOM 1651 O O . THR A 1 500 ? 126.671 162.659 144.691 1.00 47.82 600 THR A O 1
ATOM 1655 N N . PRO A 1 501 ? 127.794 164.286 145.736 1.00 48.92 601 PRO A N 1
ATOM 1656 C CA . PRO A 1 501 ? 126.560 164.999 146.069 1.00 51.81 601 PRO A CA 1
ATOM 1657 C C . PRO A 1 501 ? 126.120 165.930 144.953 1.00 58.64 601 PRO A C 1
ATOM 1658 O O . PRO A 1 501 ? 126.924 166.405 144.148 1.00 61.58 601 PRO A O 1
ATOM 1662 N N . ILE A 1 502 ? 124.813 166.184 144.912 1.00 60.99 602 ILE A N 1
ATOM 1663 C CA . ILE A 1 502 ? 124.249 167.208 144.031 1.00 61.25 602 ILE A CA 1
ATOM 1664 C C . ILE A 1 502 ? 124.238 168.496 144.850 1.00 60.76 602 ILE A C 1
ATOM 1665 O O . ILE A 1 502 ? 123.247 1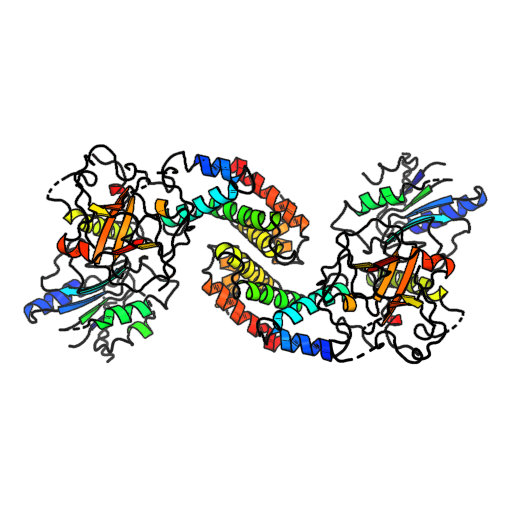68.854 145.486 1.00 60.07 602 ILE A O 1
ATOM 1670 N N . CYS A 1 503 ? 125.370 169.190 144.843 1.00 60.05 603 CYS A N 1
ATOM 1671 C CA . CYS A 1 503 ? 125.574 170.378 145.655 1.00 55.73 603 CYS A CA 1
ATOM 1672 C C . CYS A 1 503 ? 125.224 171.630 144.853 1.00 51.09 603 CYS A C 1
ATOM 1673 O O . CYS A 1 503 ? 124.638 171.562 143.770 1.00 52.15 603 CYS A O 1
ATOM 1676 N N . ASP A 1 504 ? 125.587 172.794 145.387 1.00 42.92 604 ASP A N 1
ATOM 1677 C CA . ASP A 1 504 ? 125.390 174.079 144.718 1.00 40.86 604 ASP A CA 1
ATOM 1678 C C . ASP A 1 504 ? 126.741 174.785 144.675 1.00 38.20 604 ASP A C 1
ATOM 1679 O O . ASP A 1 504 ? 127.152 175.404 145.660 1.00 46.95 604 ASP A O 1
ATOM 1684 N N . CYS A 1 505 ? 127.430 174.690 143.540 1.00 28.17 605 CYS A N 1
ATOM 1685 C CA . CYS A 1 505 ? 128.750 175.294 143.418 1.00 24.69 605 CYS A CA 1
ATOM 1686 C C . CYS A 1 505 ? 128.656 176.811 143.520 1.00 23.66 605 CYS A C 1
ATOM 1687 O O . CYS A 1 505 ? 127.753 177.434 142.956 1.00 22.33 605 CYS A O 1
ATOM 1690 N N . LEU A 1 506 ? 129.595 177.406 144.255 1.00 25.14 606 LEU A N 1
ATOM 1691 C CA . LEU A 1 506 ? 129.608 178.842 144.497 1.00 28.33 606 LEU A CA 1
ATOM 1692 C C . LEU A 1 506 ? 130.776 179.553 143.833 1.00 32.15 606 LEU A C 1
ATOM 1693 O O . LEU A 1 506 ? 130.817 180.787 143.847 1.00 40.97 606 LEU A O 1
ATOM 1698 N N . GLY A 1 507 ? 131.722 178.824 143.263 1.00 24.64 607 GLY A N 1
ATOM 1699 C CA . GLY A 1 507 ? 132.885 179.445 142.667 1.00 16.28 607 GLY A CA 1
ATOM 1700 C C . GLY A 1 507 ? 133.937 178.402 142.352 1.00 14.53 607 GLY A C 1
ATOM 1701 O O . GLY A 1 507 ? 133.695 177.201 142.446 1.00 17.16 607 GLY A O 1
ATOM 1702 N N . PHE A 1 508 ? 135.113 178.895 141.972 1.00 15.67 608 PHE A N 1
ATOM 1703 C CA . PHE A 1 508 ? 136.230 178.037 141.605 1.00 17.74 608 PHE A CA 1
ATOM 1704 C C . PHE A 1 508 ? 137.515 178.598 142.188 1.00 22.34 608 PHE A C 1
ATOM 1705 O O . PHE A 1 508 ? 137.733 179.811 142.169 1.00 32.29 608 PHE A O 1
ATOM 1713 N N . GLY A 1 509 ? 138.371 177.709 142.699 1.00 15.11 609 GLY A N 1
ATOM 1714 C CA . GLY A 1 509 ? 139.611 178.128 143.314 1.00 16.05 609 GLY A CA 1
ATOM 1715 C C . GLY A 1 509 ? 140.750 177.201 142.942 1.00 15.38 609 GLY A C 1
ATOM 1716 O O . GLY A 1 509 ? 140.552 176.151 142.331 1.00 15.27 609 GLY A O 1
ATOM 1717 N N . ILE A 1 510 ? 141.955 177.612 143.330 1.00 20.06 610 ILE A N 1
ATOM 1718 C CA . ILE A 1 510 ? 143.183 176.881 143.045 1.00 20.89 610 ILE A CA 1
ATOM 1719 C C . ILE A 1 510 ? 143.845 176.522 144.366 1.00 21.84 610 ILE A C 1
ATOM 1720 O O . ILE A 1 510 ? 144.042 177.392 145.221 1.00 28.85 610 ILE A O 1
ATOM 1725 N N . CYS A 1 511 ? 144.192 175.249 144.530 1.00 19.94 611 CYS A N 1
ATOM 1726 C CA . CYS A 1 511 ? 144.936 174.786 145.702 1.00 22.94 611 CYS A CA 1
ATOM 1727 C C . CYS A 1 511 ? 146.416 174.811 145.347 1.00 31.22 611 CYS A C 1
ATOM 1728 O O . CYS A 1 511 ? 146.928 173.888 144.711 1.00 33.92 611 CYS A O 1
ATOM 1731 N N . ARG A 1 512 ? 147.113 175.872 145.763 1.00 34.47 612 ARG A N 1
ATOM 1732 C CA . ARG A 1 512 ? 148.489 176.069 145.317 1.00 36.38 612 ARG A CA 1
ATOM 1733 C C . ARG A 1 512 ? 149.436 175.028 145.900 1.00 36.50 612 ARG A C 1
ATOM 1734 O O . ARG A 1 512 ? 150.420 174.659 145.250 1.00 33.43 612 ARG A O 1
ATOM 1742 N N . GLY A 1 513 ? 149.166 174.548 147.110 1.00 34.59 613 GLY A N 1
ATOM 1743 C CA . GLY A 1 513 ? 150.037 173.569 147.727 1.00 36.65 613 GLY A CA 1
ATOM 1744 C C . GLY A 1 513 ? 149.539 173.081 149.068 1.00 39.00 613 GLY A C 1
ATOM 1745 O O . GLY A 1 513 ? 148.806 173.790 149.762 1.00 40.92 613 GLY A O 1
ATOM 1746 N N . ILE A 1 514 ? 149.931 171.865 149.442 1.00 37.63 614 ILE A N 1
ATOM 1747 C CA . ILE A 1 514 ? 149.532 171.283 150.717 1.00 37.54 614 ILE A CA 1
ATOM 1748 C C . ILE A 1 514 ? 150.710 170.532 151.319 1.00 40.83 614 ILE A C 1
ATOM 1749 O O . ILE A 1 514 ? 151.028 169.414 150.901 1.00 48.08 614 ILE A O 1
ATOM 1754 N N . ASP A 1 515 ? 151.363 171.139 152.305 1.00 50.69 615 ASP A N 1
ATOM 1755 C CA . ASP A 1 515 ? 152.531 170.556 152.951 1.00 66.62 615 ASP A CA 1
ATOM 1756 C C . ASP A 1 515 ? 152.110 169.845 154.231 1.00 71.85 615 ASP A C 1
ATOM 1757 O O . ASP A 1 515 ? 151.326 170.384 155.019 1.00 68.93 615 ASP A O 1
ATOM 1762 N N . MET A 1 516 ? 152.624 168.637 154.427 1.00 70.66 616 MET A N 1
ATOM 1763 C CA . MET A 1 516 ? 152.299 167.853 155.609 1.00 68.60 616 MET A CA 1
ATOM 1764 C C . MET A 1 516 ? 153.483 167.805 156.568 1.00 78.96 616 MET A C 1
ATOM 1765 O O . MET A 1 516 ? 153.829 168.808 157.193 1.00 73.59 616 MET A O 1
ATOM 1770 N N . LEU A 1 520 ? 148.110 172.444 155.317 1.00 40.40 620 LEU A N 1
ATOM 1771 C CA . LEU A 1 520 ? 147.184 173.553 155.125 1.00 44.55 620 LEU A CA 1
ATOM 1772 C C . LEU A 1 520 ? 146.741 173.636 153.666 1.00 42.17 620 LEU A C 1
ATOM 1773 O O . LEU A 1 520 ? 147.568 173.602 152.759 1.00 47.77 620 LEU A O 1
ATOM 1778 N N . TYR A 1 521 ? 145.432 173.739 153.446 1.00 42.14 621 TYR A N 1
ATOM 1779 C CA . TYR A 1 521 ? 144.870 173.890 152.103 1.00 38.13 621 TYR A CA 1
ATOM 1780 C C . TYR A 1 521 ? 144.995 175.354 151.701 1.00 38.10 621 TYR A C 1
ATOM 1781 O O . TYR A 1 521 ? 144.103 176.166 151.944 1.00 38.09 621 TYR A O 1
ATOM 1790 N N . HIS A 1 522 ? 146.118 175.699 151.072 1.00 38.61 622 HIS A N 1
ATOM 1791 C CA . HIS A 1 522 ? 146.371 177.071 150.630 1.00 38.91 622 HIS A CA 1
ATOM 1792 C C . HIS A 1 522 ? 145.595 177.311 149.342 1.00 33.89 622 HIS A C 1
ATOM 1793 O O . HIS A 1 522 ? 146.098 177.109 148.237 1.00 33.84 622 HIS A O 1
ATOM 1800 N N . ILE A 1 523 ? 144.355 177.763 149.492 1.00 30.98 623 ILE A N 1
ATOM 1801 C CA . ILE A 1 523 ? 143.426 177.896 148.376 1.00 25.74 623 ILE A CA 1
ATOM 1802 C C . ILE A 1 523 ? 143.509 179.308 147.813 1.00 28.46 623 ILE A C 1
ATOM 1803 O O . ILE A 1 523 ? 143.244 180.286 148.519 1.00 35.94 623 ILE A O 1
ATOM 1808 N N . LEU A 1 524 ? 143.872 179.413 146.537 1.00 25.60 624 LEU A N 1
ATOM 1809 C CA . LEU A 1 524 ? 143.857 180.680 145.809 1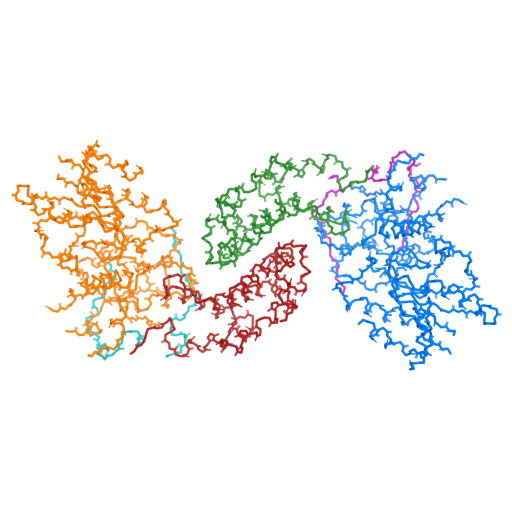.00 21.77 624 LEU A CA 1
ATOM 1810 C C . LEU A 1 524 ? 142.507 180.783 145.110 1.00 27.84 624 LEU A C 1
ATOM 1811 O O . LEU A 1 524 ? 142.269 180.119 144.100 1.00 27.16 624 LEU A O 1
ATOM 1816 N N . THR A 1 525 ? 141.615 181.618 145.641 1.00 32.07 625 THR A N 1
ATOM 1817 C CA . THR A 1 525 ? 140.243 181.653 145.160 1.00 35.10 625 THR A CA 1
ATOM 1818 C C . THR A 1 525 ? 139.811 183.080 144.839 1.00 47.05 625 THR A C 1
ATOM 1819 O O . THR A 1 525 ? 140.057 184.000 145.640 1.00 55.80 625 THR A O 1
ATOM 1823 N N . PRO A 1 526 ? 139.199 183.314 143.678 1.00 43.32 626 PRO A N 1
ATOM 1824 C CA . PRO A 1 526 ? 138.625 184.631 143.369 1.00 36.26 626 PRO A CA 1
ATOM 1825 C C . PRO A 1 526 ? 137.216 184.859 143.894 1.00 34.86 626 PRO A C 1
ATOM 1826 O O . PRO A 1 526 ? 136.658 185.933 143.643 1.00 37.13 626 PRO A O 1
ATOM 1830 N N . VAL A 1 527 ? 136.627 183.892 144.593 1.00 33.88 627 VAL A N 1
ATOM 1831 C CA . VAL A 1 527 ? 135.300 184.107 145.181 1.00 38.57 627 VAL A CA 1
ATOM 1832 C C . VAL A 1 527 ? 135.393 185.232 146.202 1.00 43.88 627 VAL A C 1
ATOM 1833 O O . VAL A 1 527 ? 136.426 185.355 146.891 1.00 44.05 627 VAL A O 1
ATOM 1837 N N . PRO A 1 528 ? 134.390 186.099 146.324 1.00 55.09 628 PRO A N 1
ATOM 1838 C CA . PRO A 1 528 ? 134.455 187.182 147.313 1.00 62.63 628 PRO A CA 1
ATOM 1839 C C . PRO A 1 528 ? 134.621 186.635 148.719 1.00 65.25 628 PRO A C 1
ATOM 1840 O O . PRO A 1 528 ? 134.080 185.569 149.048 1.00 60.72 628 PRO A O 1
ATOM 1844 N N . PRO A 1 529 ? 135.368 187.339 149.576 1.00 66.36 629 PRO A N 1
ATOM 1845 C CA . PRO A 1 529 ? 135.639 186.812 150.924 1.00 65.89 629 PRO A CA 1
ATOM 1846 C C . PRO A 1 529 ? 134.390 186.565 151.750 1.00 66.85 629 PRO A C 1
ATOM 1847 O O . PRO A 1 529 ? 134.418 185.724 152.657 1.00 66.74 629 PRO A O 1
ATOM 1851 N N . GLU A 1 530 ? 133.298 187.279 151.474 1.00 67.06 630 GLU A N 1
ATOM 1852 C CA . GLU A 1 530 ? 132.059 187.039 152.206 1.00 68.20 630 GLU A CA 1
ATOM 1853 C C . GLU A 1 530 ? 131.518 185.640 151.946 1.00 69.35 630 GLU A C 1
ATOM 1854 O O . GLU A 1 530 ? 130.935 185.024 152.845 1.00 71.55 630 GLU A O 1
ATOM 1860 N N . GLU A 1 531 ? 131.697 185.124 150.731 1.00 64.85 631 GLU A N 1
ATOM 1861 C CA . GLU A 1 531 ? 131.173 183.817 150.359 1.00 63.39 631 GLU A CA 1
ATOM 1862 C C . GLU A 1 531 ? 132.123 182.669 150.682 1.00 61.01 631 GLU A C 1
ATOM 1863 O O . GLU A 1 531 ? 131.721 181.506 150.565 1.00 53.10 631 GLU A O 1
ATOM 1869 N N . LEU A 1 532 ? 133.362 182.960 151.083 1.00 65.86 632 LEU A N 1
ATOM 1870 C CA . LEU A 1 532 ? 134.308 181.891 151.389 1.00 60.88 632 LEU A CA 1
ATOM 1871 C C . LEU A 1 532 ? 133.891 181.112 152.629 1.00 60.26 632 LEU A C 1
ATOM 1872 O O . LEU A 1 532 ? 134.127 179.902 152.715 1.00 58.13 632 LEU A O 1
ATOM 1877 N N . ARG A 1 533 ? 133.283 181.788 153.607 1.00 63.63 633 ARG A N 1
ATOM 1878 C CA . ARG A 1 533 ? 132.950 181.128 154.866 1.00 64.44 633 ARG A CA 1
ATOM 1879 C C . ARG A 1 533 ? 131.978 179.972 154.664 1.00 61.79 633 ARG A C 1
ATOM 1880 O O . ARG A 1 533 ? 132.057 178.965 155.376 1.00 59.77 633 ARG A O 1
ATOM 1888 N N . THR A 1 534 ? 131.062 180.092 153.700 1.00 55.38 634 THR A N 1
ATOM 1889 C CA . THR A 1 534 ? 130.114 179.015 153.438 1.00 52.13 634 THR A CA 1
ATOM 1890 C C . THR A 1 534 ? 130.755 177.847 152.698 1.00 49.72 634 THR A C 1
ATOM 1891 O O . THR A 1 534 ? 130.174 176.757 152.662 1.00 43.15 634 THR A O 1
ATOM 1895 N N . VAL A 1 535 ? 131.937 178.045 152.116 1.00 54.19 635 VAL A N 1
ATOM 1896 C CA . VAL A 1 535 ? 132.606 176.980 151.377 1.00 49.95 635 VAL A CA 1
ATOM 1897 C C . VAL A 1 535 ? 133.118 175.939 152.362 1.00 51.76 635 VAL A C 1
ATOM 1898 O O . VAL A 1 535 ? 133.901 176.250 153.267 1.00 59.41 635 VAL A O 1
ATOM 1902 N N . ASN A 1 536 ? 132.679 174.693 152.188 1.00 42.63 636 ASN A N 1
ATOM 1903 C CA . ASN A 1 536 ? 133.124 173.610 153.052 1.00 41.46 636 ASN A CA 1
ATOM 1904 C C . ASN A 1 536 ? 133.399 172.311 152.310 1.00 39.32 636 ASN A C 1
ATOM 1905 O O . ASN A 1 536 ? 133.710 171.308 152.961 1.00 41.25 636 ASN A O 1
ATOM 1910 N N . CYS A 1 537 ? 133.303 172.290 150.982 1.00 35.37 637 CYS A N 1
ATOM 1911 C CA . CYS A 1 537 ? 133.557 171.089 150.201 1.00 31.57 637 CYS A CA 1
ATOM 1912 C C . CYS A 1 537 ? 134.343 171.454 148.953 1.00 27.41 637 CYS A C 1
ATOM 1913 O O . CYS A 1 537 ? 134.134 172.522 148.372 1.00 32.91 637 CYS A O 1
ATOM 1916 N N . LEU A 1 538 ? 135.249 170.568 148.551 1.00 21.34 638 LEU A N 1
ATOM 1917 C CA . LEU A 1 538 ? 135.973 170.687 147.295 1.00 18.89 638 LEU A CA 1
ATOM 1918 C C . LEU A 1 538 ? 135.697 169.455 146.444 1.00 18.97 638 LEU A C 1
ATOM 1919 O O . LEU A 1 538 ? 135.736 168.324 146.940 1.00 17.91 638 LEU A O 1
ATOM 1924 N N . LEU A 1 539 ? 135.397 169.683 145.169 1.00 19.43 639 LEU A N 1
ATOM 1925 C CA . LEU A 1 539 ? 135.063 168.620 144.229 1.00 18.28 639 LEU A CA 1
ATOM 1926 C C . LEU A 1 539 ? 135.937 168.779 142.996 1.00 15.25 639 LEU A C 1
ATOM 1927 O O . LEU A 1 539 ? 135.795 169.756 142.255 1.00 14.35 639 LEU A O 1
ATOM 1932 N N . VAL A 1 540 ? 136.828 167.830 142.779 1.00 12.95 640 VAL A N 1
ATOM 1933 C CA . VAL A 1 540 ? 137.689 167.827 141.604 1.00 12.48 640 VAL A CA 1
ATOM 1934 C C . VAL A 1 540 ? 137.013 167.030 140.498 1.00 10.67 640 VAL A C 1
ATOM 1935 O O . VAL A 1 540 ? 136.483 165.939 140.734 1.00 13.50 640 VAL A O 1
ATOM 1939 N N . GLY A 1 541 ? 137.014 167.583 139.290 1.00 7.76 641 GLY A N 1
ATOM 1940 C CA . GLY A 1 541 ? 136.385 166.927 138.162 1.00 9.18 641 GLY A CA 1
ATOM 1941 C C . GLY A 1 541 ? 137.292 166.872 136.954 1.00 8.46 641 GLY A C 1
ATOM 1942 O O . GLY A 1 541 ? 138.499 167.092 137.075 1.00 8.62 641 GLY A O 1
ATOM 1943 N N . ALA A 1 542 ? 136.732 166.587 135.779 1.00 7.87 642 ALA A N 1
ATOM 1944 C CA . ALA A 1 542 ? 137.547 166.485 134.577 1.00 7.01 642 ALA A CA 1
ATOM 1945 C C . ALA A 1 542 ? 137.798 167.859 133.973 1.00 8.38 642 ALA A C 1
ATOM 1946 O O . ALA A 1 542 ? 137.625 168.054 132.766 1.00 9.92 642 ALA A O 1
ATOM 1948 N N . ILE A 1 543 ? 138.223 168.809 134.803 1.00 9.19 643 ILE A N 1
ATOM 1949 C CA . ILE A 1 543 ? 138.533 170.166 134.367 1.00 8.75 643 ILE A CA 1
ATOM 1950 C C . ILE A 1 543 ? 139.744 170.641 135.157 1.00 9.72 643 ILE A C 1
ATOM 1951 O O . ILE A 1 543 ? 139.652 170.889 136.365 1.00 9.93 643 ILE A O 1
ATOM 1956 N N . ALA A 1 544 ? 140.885 170.763 134.491 1.00 7.39 644 ALA A N 1
ATOM 1957 C CA . ALA A 1 544 ? 142.137 171.114 135.140 1.00 7.35 644 ALA A CA 1
ATOM 1958 C C . ALA A 1 544 ? 142.528 172.544 134.797 1.00 11.76 644 ALA A C 1
ATOM 1959 O O . ALA A 1 544 ? 141.921 173.193 133.943 1.00 14.67 644 ALA A O 1
ATOM 1961 N N . ILE A 1 545 ? 143.558 173.030 135.485 1.00 17.87 645 ILE A N 1
ATOM 1962 C CA . ILE A 1 545 ? 144.039 174.388 135.210 1.00 22.67 645 ILE A CA 1
ATOM 1963 C C . ILE A 1 545 ? 144.561 174.448 133.785 1.00 18.29 645 ILE A C 1
ATOM 1964 O O . ILE A 1 545 ? 145.175 173.471 133.309 1.00 18.49 645 ILE A O 1
ATOM 1969 N N . PRO A 1 546 ? 144.331 175.531 133.048 1.00 17.04 646 PRO A N 1
ATOM 1970 C CA . PRO A 1 546 ? 144.961 175.664 131.732 1.00 26.92 646 PRO A CA 1
ATOM 1971 C C . PRO A 1 546 ? 146.471 175.565 131.867 1.00 34.24 646 PRO A C 1
ATOM 1972 O O . PRO A 1 546 ? 147.062 176.084 132.816 1.00 31.99 646 PRO A O 1
ATOM 1976 N N . HIS A 1 547 ? 147.092 174.875 130.910 1.00 36.77 647 HIS A N 1
ATOM 1977 C CA . HIS A 1 547 ? 148.519 174.593 131.015 1.00 34.01 647 HIS A CA 1
ATOM 1978 C C . HIS A 1 547 ? 149.345 175.870 131.050 1.00 35.91 647 HIS A C 1
ATOM 1979 O O . HIS A 1 547 ? 150.419 175.893 131.660 1.00 38.77 647 HIS A O 1
ATOM 1986 N N . CYS A 1 548 ? 148.856 176.945 130.424 1.00 34.14 648 CYS A N 1
ATOM 1987 C CA . CYS A 1 548 ? 149.581 178.211 130.450 1.00 34.95 648 CYS A CA 1
ATOM 1988 C C . CYS A 1 548 ? 149.698 178.766 131.864 1.00 39.96 648 CYS A C 1
ATOM 1989 O O . CYS A 1 548 ? 150.661 179.478 132.170 1.00 45.51 648 CYS A O 1
ATOM 1992 N N . VAL A 1 549 ? 148.731 178.466 132.733 1.00 39.97 649 VAL A N 1
ATOM 1993 C CA . VAL A 1 549 ? 148.821 178.907 134.123 1.00 39.89 649 VAL A CA 1
ATOM 1994 C C . VAL A 1 549 ? 149.911 178.135 134.857 1.00 37.04 649 VAL A C 1
ATOM 1995 O O . VAL A 1 549 ? 150.724 178.716 135.586 1.00 39.29 649 VAL A O 1
ATOM 1999 N N . LEU A 1 550 ? 149.949 176.814 134.672 1.00 36.92 650 LEU A N 1
ATOM 2000 C CA . LEU A 1 550 ? 150.951 175.982 135.327 1.00 42.95 650 LEU A CA 1
ATOM 2001 C C . LEU A 1 550 ? 152.321 176.076 134.669 1.00 46.04 650 LEU A C 1
ATOM 2002 O O . LEU A 1 550 ? 153.327 175.766 135.317 1.00 40.54 650 LEU A O 1
ATOM 2007 N N . LYS A 1 551 ? 152.391 176.521 133.416 1.00 47.04 651 LYS A N 1
ATOM 2008 C CA . LYS A 1 551 ? 153.661 176.581 132.705 1.00 43.40 651 LYS A CA 1
ATOM 2009 C C . LYS A 1 551 ? 154.468 177.777 133.184 1.00 49.68 651 LYS A C 1
ATOM 2010 O O . LYS A 1 551 ? 154.145 178.370 134.219 1.00 43.31 651 LYS A O 1
ATOM 2016 N N . CYS A 1 552 ? 155.528 178.122 132.453 1.00 63.92 652 CYS A N 1
ATOM 2017 C CA . CYS A 1 552 ? 156.485 179.132 132.891 1.00 76.28 652 CYS A CA 1
ATOM 2018 C C . CYS A 1 552 ? 155.818 180.454 133.253 1.00 77.32 652 CYS A C 1
ATOM 2019 O O . CYS A 1 552 ? 155.210 181.112 132.402 1.00 62.62 652 CYS A O 1
ATOM 2022 N N . GLN A 1 553 ? 155.925 180.836 134.521 1.00 83.75 653 GLN A N 1
ATOM 2023 C CA . GLN A 1 553 ? 155.453 182.121 135.007 1.00 76.01 653 GLN A CA 1
ATOM 2024 C C . GLN A 1 553 ? 156.626 183.078 135.186 1.00 79.87 653 GLN A C 1
ATOM 2025 O O . GLN A 1 553 ? 157.772 182.667 135.386 1.00 78.98 653 GLN A O 1
ATOM 2031 N N . ARG A 1 554 ? 156.326 184.369 135.111 1.00 82.21 654 ARG A N 1
ATOM 2032 C CA . ARG A 1 554 ? 157.350 185.396 135.257 1.00 86.96 654 ARG A CA 1
ATOM 2033 C C . ARG A 1 554 ? 156.972 186.399 136.341 1.00 76.51 654 ARG A C 1
ATOM 2034 O O . ARG A 1 554 ? 157.042 186.095 137.532 1.00 66.52 654 ARG A O 1
ATOM 2042 N N . CYS B 1 199 ? 172.410 92.728 130.515 1.00 62.65 299 CYS B N 1
ATOM 2043 C CA . CYS B 1 199 ? 171.000 93.096 130.488 1.00 63.79 299 CYS B CA 1
ATOM 2044 C C . CYS B 1 199 ? 170.799 94.497 129.919 1.00 59.00 299 CYS B C 1
ATOM 2045 O O . CYS B 1 199 ? 170.494 95.433 130.658 1.00 55.30 299 CYS B O 1
ATOM 2048 N N . PRO B 1 200 ? 170.971 94.642 128.605 1.00 59.30 300 PRO B N 1
ATOM 2049 C CA . PRO B 1 200 ? 170.810 95.964 127.983 1.00 64.45 300 PRO B CA 1
ATOM 2050 C C . PRO B 1 200 ? 169.376 96.458 128.105 1.00 64.89 300 PRO B C 1
ATOM 2051 O O . PRO B 1 200 ? 168.426 95.675 128.035 1.00 69.72 300 PRO B O 1
ATOM 2055 N N . VAL B 1 201 ? 169.227 97.765 128.289 1.00 63.99 301 VAL B N 1
ATOM 2056 C CA . VAL B 1 201 ? 167.908 98.384 128.354 1.00 64.94 301 VAL B CA 1
ATOM 2057 C C . VAL B 1 201 ? 167.453 98.717 126.940 1.00 69.80 301 VAL B C 1
ATOM 2058 O O . VAL B 1 201 ? 168.173 99.378 126.182 1.00 75.95 301 VAL B O 1
ATOM 2062 N N . ILE B 1 202 ? 166.257 98.258 126.580 1.00 64.74 302 ILE B N 1
ATOM 2063 C CA . ILE B 1 202 ? 165.714 98.418 125.236 1.00 56.88 302 ILE B CA 1
ATOM 2064 C C . ILE B 1 202 ? 164.616 99.470 125.279 1.00 48.52 302 ILE B C 1
ATOM 2065 O O . ILE B 1 202 ? 163.730 99.419 126.141 1.00 48.65 302 ILE B O 1
ATOM 2070 N N . LEU B 1 203 ? 164.680 100.423 124.357 1.00 47.30 303 LEU B N 1
ATOM 2071 C CA . LEU B 1 203 ? 163.705 101.495 124.230 1.00 51.20 303 LEU B CA 1
ATOM 2072 C C . LEU B 1 203 ? 162.936 101.325 122.924 1.00 51.88 303 LEU B C 1
ATOM 2073 O O . LEU B 1 203 ? 163.350 100.590 122.025 1.00 53.74 303 LEU B O 1
ATOM 2078 N N . VAL B 1 204 ? 161.792 102.000 122.830 1.00 44.28 304 VAL B N 1
ATOM 2079 C CA . VAL B 1 204 ? 160.974 101.997 121.625 1.00 45.88 304 VAL B CA 1
ATOM 2080 C C . VAL B 1 204 ? 160.541 103.425 121.328 1.00 55.54 304 VAL B C 1
ATOM 2081 O O . VAL B 1 204 ? 160.047 104.129 122.214 1.00 54.17 304 VAL B O 1
ATOM 2085 N N . CYS B 1 205 ? 160.725 103.850 120.080 1.00 66.47 305 CYS B N 1
ATOM 2086 C CA . CYS B 1 205 ? 160.314 105.179 119.639 1.00 73.59 305 CYS B CA 1
ATOM 2087 C C . CYS B 1 205 ? 159.557 105.036 118.330 1.00 70.13 305 CYS B C 1
ATOM 2088 O O . CYS B 1 205 ? 160.127 104.588 117.332 1.00 74.46 305 CYS B O 1
ATOM 2091 N N . GLY B 1 206 ? 158.285 105.417 118.328 1.00 62.63 306 GLY B N 1
ATOM 2092 C CA . GLY B 1 206 ? 157.480 105.277 117.131 1.00 69.27 306 GLY B CA 1
ATOM 2093 C C . GLY B 1 206 ? 156.246 106.145 117.183 1.00 75.18 306 GLY B C 1
ATOM 2094 O O . GLY B 1 206 ? 155.840 106.626 118.246 1.00 75.27 306 GLY B O 1
ATOM 2095 N N . SER B 1 207 ? 155.653 106.342 116.012 1.00 82.94 307 SER B N 1
ATOM 2096 C CA . SER B 1 207 ? 154.446 107.133 115.855 1.00 87.19 307 SER B CA 1
ATOM 2097 C C . SER B 1 207 ? 153.241 106.202 115.739 1.00 90.98 307 SER B C 1
ATOM 2098 O O . SER B 1 207 ? 153.341 104.990 115.949 1.00 88.67 307 SER B O 1
ATOM 2101 N N . GLN B 1 208 ? 152.084 106.771 115.416 1.00 91.05 308 GLN B N 1
ATOM 2102 C CA . GLN B 1 208 ? 150.874 105.974 115.274 1.00 91.84 308 GLN B CA 1
ATOM 2103 C C . GLN B 1 208 ? 150.984 105.034 114.080 1.00 92.07 308 GLN B C 1
ATOM 2104 O O . GLN B 1 208 ? 151.528 105.393 113.032 1.00 90.85 308 GLN B O 1
ATOM 2110 N N . ASP B 1 209 ? 150.464 103.817 114.253 1.00 98.32 309 ASP B N 1
ATOM 2111 C CA . ASP B 1 209 ? 150.398 102.805 113.197 1.00 95.98 309 ASP B CA 1
ATOM 2112 C C . ASP B 1 209 ? 151.790 102.471 112.653 1.00 89.19 309 ASP B C 1
ATOM 2113 O O . ASP B 1 209 ? 152.097 102.674 111.477 1.00 87.38 309 ASP B O 1
ATOM 2118 N N . VAL B 1 210 ? 152.634 101.950 113.542 1.00 87.14 310 VAL B N 1
ATOM 2119 C CA . VAL B 1 210 ? 153.957 101.473 113.149 1.00 87.86 310 VAL B CA 1
ATOM 2120 C C . VAL B 1 210 ? 154.238 100.047 113.594 1.00 85.51 310 VAL B C 1
ATOM 2121 O O . VAL B 1 210 ? 155.180 99.419 113.075 1.00 70.25 310 VAL B O 1
ATOM 2125 N N . GLY B 1 211 ? 153.479 99.483 114.530 1.00 85.05 311 GLY B N 1
ATOM 2126 C CA . GLY B 1 211 ? 153.711 98.123 114.970 1.00 74.84 311 GLY B CA 1
ATOM 2127 C C . GLY B 1 211 ? 154.605 97.981 116.179 1.00 70.26 311 GLY B C 1
ATOM 2128 O O . GLY B 1 211 ? 155.296 96.964 116.309 1.00 66.76 311 GLY B O 1
ATOM 2129 N N . LYS B 1 212 ? 154.617 98.971 117.074 1.00 68.36 312 LYS B N 1
ATOM 2130 C CA . LYS B 1 212 ? 155.499 98.904 118.234 1.00 61.53 312 LYS B CA 1
ATOM 2131 C C . LYS B 1 212 ? 154.990 97.904 119.267 1.00 60.56 312 LYS B C 1
ATOM 2132 O O . LYS B 1 212 ? 155.782 97.167 119.866 1.00 57.98 312 LYS B O 1
ATOM 2138 N N . SER B 1 213 ? 153.676 97.871 119.502 1.00 64.01 313 SER B N 1
ATOM 2139 C CA . SER B 1 213 ? 153.124 96.920 120.462 1.00 58.99 313 SER B CA 1
ATOM 2140 C C . SER B 1 213 ? 153.320 95.485 119.989 1.00 58.69 313 SER B C 1
ATOM 2141 O O . SER B 1 213 ? 153.688 94.603 120.778 1.00 60.43 313 SER B O 1
ATOM 2144 N N . THR B 1 214 ? 153.077 95.232 118.700 1.00 58.03 314 THR B N 1
ATOM 2145 C CA . THR B 1 214 ? 153.349 93.912 118.147 1.00 60.52 314 THR B CA 1
ATOM 2146 C C . THR B 1 214 ? 154.829 93.574 118.236 1.00 63.08 314 THR B C 1
ATOM 2147 O O . THR B 1 214 ? 155.188 92.413 118.465 1.00 63.87 314 THR B O 1
ATOM 2151 N N . PHE B 1 215 ? 155.701 94.571 118.071 1.00 60.34 315 PHE B N 1
ATOM 2152 C CA . PHE B 1 215 ? 157.129 94.333 118.244 1.00 63.70 315 PHE B CA 1
ATOM 2153 C C . PHE B 1 215 ? 157.443 93.910 119.672 1.00 63.42 315 PHE B C 1
ATOM 2154 O O . PHE B 1 215 ? 158.235 92.991 119.895 1.00 57.46 315 PHE B O 1
ATOM 2162 N N . ASN B 1 216 ? 156.851 94.592 120.657 1.00 64.77 316 ASN B N 1
ATOM 2163 C CA . ASN B 1 216 ? 157.084 94.213 122.047 1.00 61.08 316 ASN B CA 1
ATOM 2164 C C . ASN B 1 216 ? 156.615 92.791 122.306 1.00 58.33 316 ASN B C 1
ATOM 2165 O O . ASN B 1 216 ? 157.321 92.002 122.945 1.00 62.04 316 ASN B O 1
ATOM 2170 N N . ARG B 1 217 ? 155.429 92.442 121.801 1.00 57.61 317 ARG B N 1
ATOM 2171 C CA . ARG B 1 217 ? 154.909 91.092 121.997 1.00 60.81 317 ARG B CA 1
ATOM 2172 C C . ARG B 1 217 ? 155.838 90.051 121.381 1.00 64.86 317 ARG B C 1
ATOM 2173 O O . ARG B 1 217 ? 156.201 89.061 122.029 1.00 60.71 317 ARG B O 1
ATOM 2181 N N . TYR B 1 218 ? 156.250 90.275 120.130 1.00 60.47 318 TYR B N 1
ATOM 2182 C CA . TYR B 1 218 ? 157.105 89.314 119.442 1.00 55.78 318 TYR B CA 1
ATOM 2183 C C . TYR B 1 218 ? 158.472 89.204 120.107 1.00 59.75 318 TYR B C 1
ATOM 2184 O O . TYR B 1 218 ? 159.016 88.101 120.242 1.00 63.18 318 TYR B O 1
ATOM 2193 N N . LEU B 1 219 ? 159.046 90.335 120.526 1.00 59.36 319 LEU B N 1
ATOM 2194 C CA . LEU B 1 219 ? 160.354 90.317 121.170 1.00 64.92 319 LEU B CA 1
ATOM 2195 C C . LEU B 1 219 ? 160.307 89.593 122.509 1.00 63.68 319 LEU B C 1
ATOM 2196 O O . LEU B 1 219 ? 161.210 88.812 122.824 1.00 61.82 319 LEU B O 1
ATOM 2201 N N . ILE B 1 220 ? 159.269 89.840 123.313 1.00 60.70 320 ILE B N 1
ATOM 2202 C CA . ILE B 1 220 ? 159.147 89.130 124.584 1.00 57.55 320 ILE B CA 1
ATOM 2203 C C . ILE B 1 220 ? 158.955 87.640 124.338 1.00 63.97 320 ILE B C 1
ATOM 2204 O O . ILE B 1 220 ? 159.535 86.800 125.040 1.00 66.11 320 ILE B O 1
ATOM 2209 N N . ASN B 1 221 ? 158.149 87.286 123.332 1.00 65.69 321 ASN B N 1
ATOM 2210 C CA . ASN B 1 221 ? 157.942 85.877 123.010 1.00 70.02 321 ASN B CA 1
ATOM 2211 C C . ASN B 1 221 ? 159.254 85.205 122.621 1.00 67.79 321 ASN B C 1
ATOM 2212 O O . ASN B 1 221 ? 159.560 84.099 123.080 1.00 64.77 321 ASN B O 1
ATOM 2217 N N . HIS B 1 222 ? 160.047 85.866 121.775 1.00 65.40 322 HIS B N 1
ATOM 2218 C CA . HIS B 1 222 ? 161.328 85.299 121.363 1.00 65.41 322 HIS B CA 1
ATOM 2219 C C . HIS B 1 222 ? 162.294 85.191 122.537 1.00 71.47 322 HIS B C 1
ATOM 2220 O O . HIS B 1 222 ? 162.993 84.182 122.680 1.00 71.86 322 HIS B O 1
ATOM 2227 N N . LEU B 1 223 ? 162.348 86.220 123.386 1.00 73.75 323 LEU B N 1
ATOM 2228 C CA . LEU B 1 223 ? 163.288 86.219 124.502 1.00 69.85 323 LEU B CA 1
ATOM 2229 C C . LEU B 1 223 ? 162.924 85.181 125.553 1.00 66.43 323 LEU B C 1
ATOM 2230 O O . LEU B 1 223 ? 163.812 84.664 126.241 1.00 64.24 323 LEU B O 1
ATOM 2235 N N . LEU B 1 224 ? 161.637 84.865 125.699 1.00 66.92 324 LEU B N 1
ATOM 2236 C CA . LEU B 1 224 ? 161.232 83.915 126.727 1.00 70.37 324 LEU B CA 1
ATOM 2237 C C . LEU B 1 224 ? 161.697 82.494 126.438 1.00 71.95 324 LEU B C 1
ATOM 2238 O O . LEU B 1 224 ? 161.611 81.642 127.330 1.00 66.65 324 LEU B O 1
ATOM 2243 N N . ASN B 1 225 ? 162.180 82.216 125.227 1.00 73.82 325 ASN B N 1
ATOM 2244 C CA . ASN B 1 225 ? 162.729 80.898 124.927 1.00 69.89 325 ASN B CA 1
ATOM 2245 C C . ASN B 1 225 ? 164.099 80.709 125.568 1.00 75.62 325 ASN B C 1
ATOM 2246 O O . ASN B 1 225 ? 164.342 79.708 126.250 1.00 76.56 325 ASN B O 1
ATOM 2251 N N . SER B 1 226 ? 165.007 81.665 125.359 1.00 77.72 326 SER B N 1
ATOM 2252 C CA . SER B 1 226 ? 166.359 81.552 125.897 1.00 68.76 326 SER B CA 1
ATOM 2253 C C . SER B 1 226 ? 166.425 82.029 127.345 1.00 70.30 326 SER B C 1
ATOM 2254 O O . SER B 1 226 ? 166.761 81.259 128.250 1.00 68.58 326 SER B O 1
ATOM 2257 N N . LEU B 1 227 ? 166.110 83.302 127.578 1.00 75.59 327 LEU B N 1
ATOM 2258 C CA . LEU B 1 227 ? 166.186 83.869 128.914 1.00 78.45 327 LEU B CA 1
ATOM 2259 C C . LEU B 1 227 ? 164.971 83.462 129.747 1.00 76.20 327 LEU B C 1
ATOM 2260 O O . LEU B 1 227 ? 163.868 83.309 129.217 1.00 73.23 327 LEU B O 1
ATOM 2265 N N . PRO B 1 228 ? 165.151 83.283 131.059 1.00 78.22 328 PRO B N 1
ATOM 2266 C CA . PRO B 1 228 ? 164.012 82.853 131.887 1.00 81.16 328 PRO B CA 1
ATOM 2267 C C . PRO B 1 228 ? 162.990 83.950 132.130 1.00 80.47 328 PRO B C 1
ATOM 2268 O O . PRO B 1 228 ? 161.784 83.687 132.054 1.00 76.53 328 PRO B O 1
ATOM 2272 N N . CYS B 1 229 ? 163.433 85.172 132.422 1.00 80.85 329 CYS B N 1
ATOM 2273 C CA . CYS B 1 229 ? 162.529 86.263 132.758 1.00 72.71 329 CYS B CA 1
ATOM 2274 C C . CYS B 1 229 ? 162.940 87.523 132.012 1.00 64.22 329 CYS B C 1
ATOM 2275 O O . CYS B 1 229 ? 164.109 87.702 131.659 1.00 69.05 329 CYS B O 1
ATOM 2278 N N . VAL B 1 230 ? 161.960 88.393 131.772 1.00 55.79 330 VAL B N 1
ATOM 2279 C CA . VAL B 1 230 ? 162.172 89.670 131.105 1.00 55.23 330 VAL B CA 1
ATOM 2280 C C . VAL B 1 230 ? 161.352 90.730 131.831 1.00 54.92 330 VAL B C 1
ATOM 2281 O O . VAL B 1 230 ? 160.231 90.481 132.279 1.00 60.60 330 VAL B O 1
ATOM 2285 N N . ASP B 1 231 ? 161.926 91.926 131.944 1.00 51.33 331 ASP B N 1
ATOM 2286 C CA . ASP B 1 231 ? 161.280 93.047 132.610 1.00 52.15 331 ASP B CA 1
ATOM 2287 C C . ASP B 1 231 ? 160.720 94.017 131.578 1.00 47.88 331 ASP B C 1
ATOM 2288 O O . ASP B 1 231 ? 161.249 94.149 130.470 1.00 44.24 331 ASP B O 1
ATOM 2293 N N . TYR B 1 232 ? 159.637 94.694 131.955 1.00 41.26 332 TYR B N 1
ATOM 2294 C CA . TYR B 1 232 ? 158.890 95.569 131.060 1.00 35.24 332 TYR B CA 1
ATOM 2295 C C . TYR B 1 232 ? 158.584 96.879 131.769 1.00 35.82 332 TYR B C 1
ATOM 2296 O O . TYR B 1 232 ? 158.134 96.873 132.918 1.00 35.43 332 TYR B O 1
ATOM 2305 N N . LEU B 1 233 ? 158.826 97.996 131.085 1.00 35.02 333 LEU B N 1
ATOM 2306 C CA . LEU B 1 233 ? 158.477 99.322 131.582 1.00 28.86 333 LEU B CA 1
ATOM 2307 C C . LEU B 1 233 ? 157.515 99.962 130.595 1.00 23.90 333 LEU B C 1
ATOM 2308 O O . LEU B 1 233 ? 157.806 100.029 129.397 1.00 28.57 333 LEU B O 1
ATOM 2313 N N . GLU B 1 234 ? 156.377 100.431 131.093 1.00 21.50 334 GLU B N 1
ATOM 2314 C CA . GLU B 1 234 ? 155.330 100.998 130.256 1.00 20.56 334 GLU B CA 1
ATOM 2315 C C . GLU B 1 234 ? 155.219 102.491 130.525 1.00 29.69 334 GLU B C 1
ATOM 2316 O O . GLU B 1 234 ? 154.881 102.900 131.641 1.00 30.64 334 GLU B O 1
ATOM 2322 N N . CYS B 1 235 ? 155.500 103.299 129.503 1.00 35.58 335 CYS B N 1
ATOM 2323 C CA . CYS B 1 235 ? 155.312 104.740 129.572 1.00 31.22 335 CYS B CA 1
ATOM 2324 C C . CYS B 1 235 ? 154.053 105.201 128.855 1.00 27.43 335 CYS B C 1
ATOM 2325 O O . CYS B 1 235 ? 153.701 106.380 128.952 1.00 30.32 335 CYS B O 1
ATOM 2328 N N . ASP B 1 236 ? 153.382 104.310 128.131 1.00 26.33 336 ASP B N 1
ATOM 2329 C CA . ASP B 1 236 ? 152.109 104.643 127.515 1.00 24.97 336 ASP B CA 1
ATOM 2330 C C . ASP B 1 236 ? 151.014 104.719 128.572 1.00 26.54 336 ASP B C 1
ATOM 2331 O O . ASP B 1 236 ? 151.008 103.968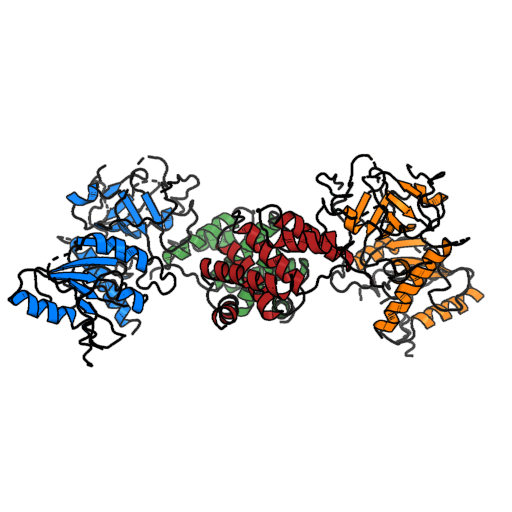 129.550 1.00 24.65 336 ASP B O 1
ATOM 2336 N N . LEU B 1 237 ? 150.076 105.643 128.366 1.00 29.17 337 LEU B N 1
ATOM 2337 C CA . LEU B 1 237 ? 148.976 105.838 129.297 1.00 22.51 337 LEU B CA 1
ATOM 2338 C C . LEU B 1 237 ? 147.617 105.466 128.727 1.00 22.98 337 LEU B C 1
ATOM 2339 O O . LEU B 1 237 ? 146.699 105.184 129.502 1.00 23.07 337 LEU B O 1
ATOM 2344 N N . GLY B 1 238 ? 147.462 105.458 127.407 1.00 26.20 338 GLY B N 1
ATOM 2345 C CA . GLY B 1 238 ? 146.189 105.117 126.806 1.00 26.03 338 GLY B CA 1
ATOM 2346 C C . GLY B 1 238 ? 146.206 103.785 126.088 1.00 31.11 338 GLY B C 1
ATOM 2347 O O . GLY B 1 238 ? 145.153 103.258 125.719 1.00 37.85 338 GLY B O 1
ATOM 2348 N N . GLN B 1 239 ? 147.397 103.233 125.880 1.00 32.11 339 GLN B N 1
ATOM 2349 C CA . GLN B 1 239 ? 147.575 101.936 125.240 1.00 32.64 339 GLN B CA 1
ATOM 2350 C C . GLN B 1 239 ? 148.333 100.982 126.154 1.00 28.90 339 GLN B C 1
ATOM 2351 O O . GLN B 1 239 ? 149.235 100.261 125.724 1.00 27.83 339 GLN B O 1
ATOM 2357 N N . THR B 1 240 ? 147.972 100.979 127.435 1.00 25.99 340 THR B N 1
ATOM 2358 C CA . THR B 1 240 ? 148.610 100.091 128.395 1.00 24.99 340 THR B CA 1
ATOM 2359 C C . THR B 1 240 ? 148.339 98.637 128.032 1.00 28.34 340 THR B C 1
ATOM 2360 O O . THR B 1 240 ? 147.252 98.290 127.562 1.00 34.85 340 THR B O 1
ATOM 2364 N N . GLU B 1 241 ? 149.336 97.782 128.253 1.00 23.83 341 GLU B N 1
ATOM 2365 C CA . GLU B 1 241 ? 149.236 96.377 127.883 1.00 26.00 341 GLU B CA 1
ATOM 2366 C C . GLU B 1 241 ? 148.782 95.489 129.037 1.00 28.12 341 GLU B C 1
ATOM 2367 O O . GLU B 1 241 ? 147.824 94.726 128.888 1.00 33.33 341 GLU B O 1
ATOM 2373 N N . PHE B 1 242 ? 149.446 95.571 130.187 1.00 24.44 342 PHE B N 1
ATOM 2374 C CA . PHE B 1 242 ? 149.169 94.677 131.303 1.00 24.53 342 PHE B CA 1
ATOM 2375 C C . PHE B 1 242 ? 148.331 95.334 132.395 1.00 28.83 342 PHE B C 1
ATOM 2376 O O . PHE B 1 242 ? 148.199 94.764 133.482 1.00 32.10 342 PHE B O 1
ATOM 2384 N N . THR B 1 243 ? 147.778 96.514 132.146 1.00 25.82 343 THR B N 1
ATOM 2385 C CA . THR B 1 243 ? 147.127 97.297 133.183 1.00 21.59 343 THR B CA 1
ATOM 2386 C C . THR B 1 243 ? 145.875 97.956 132.627 1.00 17.95 343 THR B C 1
ATOM 2387 O O . THR B 1 243 ? 145.731 98.102 131.409 1.00 16.95 343 THR B O 1
ATOM 2391 N N . PRO B 1 244 ? 144.941 98.349 133.498 1.00 21.66 344 PRO B N 1
ATOM 2392 C CA . PRO B 1 244 ? 143.850 99.210 133.051 1.00 21.39 344 PRO B CA 1
ATOM 2393 C C . PRO B 1 244 ? 144.380 100.574 132.653 1.00 21.91 344 PRO B C 1
ATOM 2394 O O . PRO B 1 244 ? 145.442 101.007 133.133 1.00 28.72 344 PRO B O 1
ATOM 2398 N N . PRO B 1 245 ? 143.679 101.290 131.775 1.00 17.48 345 PRO B N 1
ATOM 2399 C CA . PRO B 1 245 ? 144.243 102.516 131.199 1.00 17.12 345 PRO B CA 1
ATOM 2400 C C . PRO B 1 245 ? 144.545 103.572 132.249 1.00 17.00 345 PRO B C 1
ATOM 2401 O O . PRO B 1 245 ? 143.906 103.638 133.300 1.00 24.35 345 PRO B O 1
ATOM 2405 N N . GLY B 1 246 ? 145.546 104.396 131.954 1.00 17.26 346 GLY B N 1
ATOM 2406 C CA . GLY B 1 246 ? 145.901 105.512 132.803 1.00 18.87 346 GLY B CA 1
ATOM 2407 C C . GLY B 1 246 ? 146.964 105.237 133.839 1.00 21.19 346 GLY B C 1
ATOM 2408 O O . GLY B 1 246 ? 147.122 106.042 134.763 1.00 18.45 346 GLY B O 1
ATOM 2409 N N . CYS B 1 247 ? 147.705 104.141 133.716 1.00 22.63 347 CYS B N 1
ATOM 2410 C CA . CYS B 1 247 ? 148.659 103.721 134.731 1.00 18.44 347 CYS B CA 1
ATOM 2411 C C . CYS B 1 247 ? 150.055 103.593 134.139 1.00 18.21 347 CYS B C 1
ATOM 2412 O O . CYS B 1 247 ? 150.224 103.087 133.026 1.00 21.46 347 CYS B O 1
ATOM 2415 N N . ILE B 1 248 ? 151.053 104.047 134.895 1.00 17.65 348 ILE B N 1
ATOM 2416 C CA . ILE B 1 248 ? 152.458 103.925 134.517 1.00 14.55 348 ILE B CA 1
ATOM 2417 C C . ILE B 1 248 ? 153.085 102.882 135.427 1.00 13.39 348 ILE B C 1
ATOM 2418 O O . ILE B 1 248 ? 153.062 103.027 136.655 1.00 15.76 348 ILE B O 1
ATOM 2423 N N . SER B 1 249 ? 153.651 101.834 134.836 1.00 13.42 349 SER B N 1
ATOM 2424 C CA . SER B 1 249 ? 154.032 100.664 135.607 1.00 18.14 349 SER B CA 1
ATOM 2425 C C . SER B 1 249 ? 155.294 100.029 135.043 1.00 19.35 349 SER B C 1
ATOM 2426 O O . SER B 1 249 ? 155.657 100.233 133.883 1.00 20.42 349 SER B O 1
ATOM 2429 N N . LEU B 1 250 ? 155.959 99.252 135.895 1.00 21.76 350 LEU B N 1
ATOM 2430 C CA . LEU B 1 250 ? 157.103 98.418 135.526 1.00 26.65 350 LEU B CA 1
ATOM 2431 C C . LEU B 1 250 ? 156.653 96.965 135.655 1.00 29.01 350 LEU B C 1
ATOM 2432 O O . LEU B 1 250 ? 156.795 96.345 136.709 1.00 29.99 350 LEU B O 1
ATOM 2437 N N . LEU B 1 251 ? 156.109 96.428 134.569 1.00 28.50 351 LEU B N 1
ATOM 2438 C CA . LEU B 1 251 ? 155.548 95.088 134.560 1.00 33.30 351 LEU B CA 1
ATOM 2439 C C . LEU B 1 251 ? 156.647 94.035 134.425 1.00 40.06 351 LEU B C 1
ATOM 2440 O O . LEU B 1 251 ? 157.798 94.329 134.091 1.00 40.00 351 LEU B O 1
ATOM 2445 N N . ASN B 1 252 ? 156.274 92.788 134.701 1.00 42.29 352 ASN B N 1
ATOM 2446 C CA . ASN B 1 252 ? 157.181 91.652 134.651 1.00 45.92 352 ASN B CA 1
ATOM 2447 C C . ASN B 1 252 ? 156.490 90.557 133.851 1.00 51.99 352 ASN B C 1
ATOM 2448 O O . ASN B 1 252 ? 155.268 90.401 133.929 1.00 54.66 352 ASN B O 1
ATOM 2453 N N . ILE B 1 253 ? 157.272 89.802 133.083 1.00 52.40 353 ILE B N 1
ATOM 2454 C CA . ILE B 1 253 ? 156.748 88.748 132.222 1.00 56.69 353 ILE B CA 1
ATOM 2455 C C . ILE B 1 253 ? 157.442 87.439 132.567 1.00 60.04 353 ILE B C 1
ATOM 2456 O O . ILE B 1 253 ? 158.675 87.348 132.506 1.00 60.39 353 ILE B O 1
ATOM 2461 N N . THR B 1 254 ? 156.651 86.425 132.921 1.00 67.94 354 THR B N 1
ATOM 2462 C CA . THR B 1 254 ? 157.134 85.059 133.047 1.00 63.15 354 THR B CA 1
ATOM 2463 C C . THR B 1 254 ? 156.366 84.076 132.175 1.00 57.99 354 THR B C 1
ATOM 2464 O O . THR B 1 254 ? 156.765 82.909 132.091 1.00 59.50 354 THR B O 1
ATOM 2468 N N . GLU B 1 255 ? 155.283 84.509 131.532 1.00 56.06 355 GLU B N 1
ATOM 2469 C CA . GLU B 1 255 ? 154.487 83.696 130.632 1.00 47.49 355 GLU B CA 1
ATOM 2470 C C . GLU B 1 255 ? 154.329 84.437 129.311 1.00 50.81 355 GLU B C 1
ATOM 2471 O O . GLU B 1 255 ? 154.151 85.661 129.308 1.00 54.75 355 GLU B O 1
ATOM 2477 N N . PRO B 1 256 ? 154.382 83.734 128.180 1.00 47.58 356 PRO B N 1
ATOM 2478 C CA . PRO B 1 256 ? 154.352 84.420 126.883 1.00 46.28 356 PRO B CA 1
ATOM 2479 C C . PRO B 1 256 ? 153.036 85.146 126.644 1.00 53.73 356 PRO B C 1
ATOM 2480 O O . PRO B 1 256 ? 152.021 84.896 127.296 1.00 57.89 356 PRO B O 1
ATOM 2484 N N . VAL B 1 257 ? 153.075 86.070 125.687 1.00 51.40 357 VAL B N 1
ATOM 2485 C CA . VAL B 1 257 ? 151.932 86.898 125.321 1.00 47.72 357 VAL B CA 1
ATOM 2486 C C . VAL B 1 257 ? 151.395 86.390 123.992 1.00 51.98 357 VAL B C 1
ATOM 2487 O O . VAL B 1 257 ? 152.093 86.444 122.972 1.00 53.62 357 VAL B O 1
ATOM 2491 N N . LEU B 1 258 ? 150.156 85.904 123.997 1.00 46.86 358 LEU B N 1
ATOM 2492 C CA . LEU B 1 258 ? 149.553 85.264 122.832 1.00 38.94 358 LEU B CA 1
ATOM 2493 C C . LEU B 1 258 ? 148.141 85.784 122.600 1.00 36.15 358 LEU B C 1
ATOM 2494 O O . LEU B 1 258 ? 147.201 85.020 122.375 1.00 49.52 358 LEU B O 1
ATOM 2499 N N . GLY B 1 259 ? 147.967 87.100 122.649 1.00 28.43 359 GLY B N 1
ATOM 2500 C CA . GLY B 1 259 ? 146.668 87.681 122.411 1.00 31.29 359 GLY B CA 1
ATOM 2501 C C . GLY B 1 259 ? 146.621 89.179 122.622 1.00 38.36 359 GLY B C 1
ATOM 2502 O O . GLY B 1 259 ? 147.648 89.843 122.792 1.00 46.53 359 GLY B O 1
ATOM 2503 N N . PRO B 1 260 ? 145.416 89.739 122.613 1.00 28.74 360 PRO B N 1
ATOM 2504 C CA . PRO B 1 260 ? 145.259 91.186 122.776 1.00 25.41 360 PRO B CA 1
ATOM 2505 C C . PRO B 1 260 ? 145.549 91.609 124.204 1.00 24.02 360 PRO B C 1
ATOM 2506 O O . PRO B 1 260 ? 145.588 90.767 125.112 1.00 23.97 360 PRO B O 1
ATOM 2510 N N . PRO B 1 261 ? 145.763 92.907 124.444 1.00 27.05 361 PRO B N 1
ATOM 2511 C CA . PRO B 1 261 ? 146.143 93.357 125.795 1.00 27.86 361 PRO B CA 1
ATOM 2512 C C . PRO B 1 261 ? 145.100 93.099 126.872 1.00 24.62 361 PRO B C 1
ATOM 2513 O O . PRO B 1 261 ? 145.450 93.127 128.059 1.00 21.20 361 PRO B O 1
ATOM 2517 N N . PHE B 1 262 ? 143.836 92.864 126.519 1.00 23.36 362 PHE B N 1
ATOM 2518 C CA . PHE B 1 262 ? 142.816 92.630 127.534 1.00 21.92 362 PHE B CA 1
ATOM 2519 C C . PHE B 1 262 ? 142.741 91.173 127.983 1.00 26.20 362 PHE B C 1
ATOM 2520 O O . PHE B 1 262 ? 141.757 90.796 128.631 1.00 26.87 362 PHE B O 1
ATOM 2528 N N . THR B 1 263 ? 143.748 90.354 127.677 1.00 27.07 363 THR B N 1
ATOM 2529 C CA . THR B 1 263 ? 143.742 88.947 128.059 1.00 23.04 363 THR B CA 1
ATOM 2530 C C . THR B 1 263 ? 144.896 88.536 128.961 1.00 28.97 363 THR B C 1
ATOM 2531 O O . THR B 1 263 ? 144.759 87.536 129.675 1.00 28.37 363 THR B O 1
ATOM 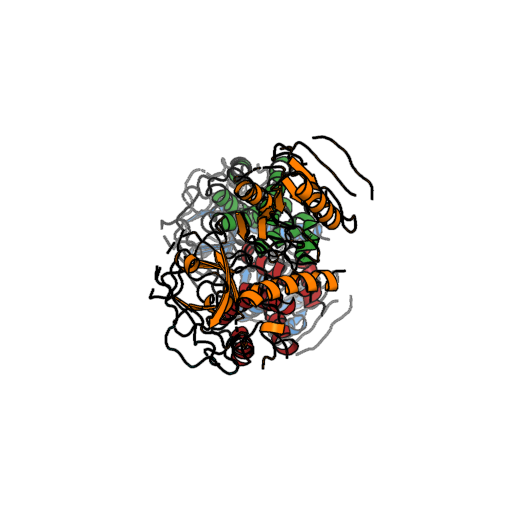2535 N N . HIS B 1 264 ? 146.017 89.256 128.960 1.00 37.47 364 HIS B N 1
ATOM 2536 C CA . HIS B 1 264 ? 147.162 88.915 129.793 1.00 42.45 364 HIS B CA 1
ATOM 2537 C C . HIS B 1 264 ? 147.415 89.919 130.910 1.00 43.47 364 HIS B C 1
ATOM 2538 O O . HIS B 1 264 ? 148.573 90.265 131.156 1.00 41.19 364 HIS B O 1
ATOM 2545 N N . LEU B 1 265 ? 146.372 90.402 131.579 1.00 40.80 365 LEU B N 1
ATOM 2546 C CA . LEU B 1 265 ? 146.535 91.316 132.703 1.00 38.01 365 LEU B CA 1
ATOM 2547 C C . LEU B 1 265 ? 147.325 90.664 133.829 1.00 41.62 365 LEU B C 1
ATOM 2548 O O . LEU B 1 265 ? 146.964 89.589 134.316 1.00 46.94 365 LEU B O 1
ATOM 2553 N N . ARG B 1 266 ? 148.408 91.314 134.243 1.00 41.40 366 ARG B N 1
ATOM 2554 C CA . ARG B 1 266 ? 149.250 90.852 135.339 1.00 39.39 366 ARG B CA 1
ATOM 2555 C C . ARG B 1 266 ? 149.368 91.943 136.400 1.00 33.10 366 ARG B C 1
ATOM 2556 O O . ARG B 1 266 ? 148.912 93.074 136.219 1.00 29.13 366 ARG B O 1
ATOM 2564 N N . THR B 1 267 ? 149.998 91.589 137.518 1.00 31.81 367 THR B N 1
ATOM 2565 C CA . THR B 1 267 ? 150.201 92.529 138.612 1.00 33.00 367 THR B CA 1
ATOM 2566 C C . THR B 1 267 ? 151.526 93.254 138.419 1.00 28.92 367 THR B C 1
ATOM 2567 O O . THR B 1 267 ? 152.577 92.600 138.388 1.00 29.53 367 THR B O 1
ATOM 2571 N N . PRO B 1 268 ? 151.527 94.577 138.276 1.00 24.89 368 PRO B N 1
ATOM 2572 C CA . PRO B 1 268 ? 152.789 95.299 138.087 1.00 27.88 368 PRO B CA 1
ATOM 2573 C C . PRO B 1 268 ? 153.695 95.181 139.301 1.00 33.89 368 PRO B C 1
ATOM 2574 O O . PRO B 1 268 ? 153.237 95.110 140.443 1.00 41.33 368 PRO B O 1
ATOM 2578 N N . GLN B 1 269 ? 155.002 95.156 139.039 1.00 29.90 369 GLN B N 1
ATOM 2579 C CA . GLN B 1 269 ? 155.972 95.236 140.125 1.00 31.98 369 GLN B CA 1
ATOM 2580 C C . GLN B 1 269 ? 155.897 96.592 140.816 1.00 33.62 369 GLN B C 1
ATOM 2581 O O . GLN B 1 269 ? 155.871 96.674 142.049 1.00 44.11 369 GLN B O 1
ATOM 2587 N N . LYS B 1 270 ? 155.860 97.666 140.032 1.00 32.03 370 LYS B N 1
ATOM 2588 C CA . LYS B 1 270 ? 155.646 99.017 140.529 1.00 33.81 370 LYS B CA 1
ATOM 2589 C C . LYS B 1 270 ? 154.558 99.666 139.690 1.00 26.88 370 LYS B C 1
ATOM 2590 O O . LYS B 1 270 ? 154.496 99.454 138.477 1.00 28.05 370 LYS B O 1
ATOM 2596 N N . MET B 1 271 ? 153.699 100.449 140.335 1.00 23.64 371 MET B N 1
ATOM 2597 C CA . MET B 1 271 ? 152.514 100.984 139.683 1.00 20.56 371 MET B CA 1
ATOM 2598 C C . MET B 1 271 ? 152.239 102.392 140.190 1.00 21.60 371 MET B C 1
ATOM 2599 O O . MET B 1 271 ? 152.374 102.663 141.386 1.00 24.43 371 MET B O 1
ATOM 2604 N N . VAL B 1 272 ? 151.864 103.289 139.279 1.00 18.34 372 VAL B N 1
ATOM 2605 C CA . VAL B 1 272 ? 151.416 104.629 139.640 1.00 15.47 372 VAL B CA 1
ATOM 2606 C C . VAL B 1 272 ? 150.170 104.952 138.828 1.00 14.66 372 VAL B C 1
ATOM 2607 O O . VAL B 1 272 ? 150.164 104.804 137.600 1.00 17.38 372 VAL B O 1
ATOM 2611 N N . TYR B 1 273 ? 149.117 105.390 139.516 1.00 17.01 373 TYR B N 1
ATOM 2612 C CA . TYR B 1 273 ? 147.826 105.702 138.905 1.00 14.93 373 TYR B CA 1
ATOM 2613 C C . TYR B 1 273 ? 147.800 107.188 138.578 1.00 16.05 373 TYR B C 1
ATOM 2614 O O . TYR B 1 273 ? 147.370 108.015 139.383 1.00 15.66 373 TYR B O 1
ATOM 2623 N N . TYR B 1 274 ? 148.274 107.532 137.379 1.00 15.37 374 TYR B N 1
ATOM 2624 C CA . TYR B 1 274 ? 148.260 108.927 136.949 1.00 18.25 374 TYR B CA 1
ATOM 2625 C C . TYR B 1 274 ? 146.834 109.454 136.855 1.00 28.20 374 TYR B C 1
ATOM 2626 O O . TYR B 1 274 ? 146.520 110.529 137.378 1.00 33.28 374 TYR B O 1
ATOM 2635 N N . GLY B 1 275 ? 145.954 108.703 136.201 1.00 24.59 375 GLY B N 1
ATOM 2636 C CA . GLY B 1 275 ? 144.560 109.082 136.100 1.00 16.67 375 GLY B CA 1
ATOM 2637 C C . GLY B 1 275 ? 144.113 109.385 134.687 1.00 18.41 375 GLY B C 1
ATOM 2638 O O . GLY B 1 275 ? 143.031 108.960 134.273 1.00 21.16 375 GLY B O 1
ATOM 2639 N N . LYS B 1 276 ? 144.942 110.102 133.928 1.00 21.45 376 LYS B N 1
ATOM 2640 C CA . LYS B 1 276 ? 144.579 110.541 132.588 1.00 21.75 376 LYS B CA 1
ATOM 2641 C C . LYS B 1 276 ? 145.122 109.588 131.534 1.00 21.80 376 LYS B C 1
ATOM 2642 O O . LYS B 1 276 ? 146.272 109.150 131.627 1.00 29.95 376 LYS B O 1
ATOM 2648 N N . PRO B 1 277 ? 144.313 109.264 130.522 1.00 18.71 377 PRO B N 1
ATOM 2649 C CA . PRO B 1 277 ? 144.789 108.382 129.445 1.00 24.85 377 PRO B CA 1
ATOM 2650 C C . PRO B 1 277 ? 145.915 108.970 128.610 1.00 31.42 377 PRO B C 1
ATOM 2651 O O . PRO B 1 277 ? 146.575 108.211 127.889 1.00 30.15 377 PRO B O 1
ATOM 2655 N N . SER B 1 278 ? 146.145 110.282 128.661 1.00 40.81 378 SER B N 1
ATOM 2656 C CA . SER B 1 278 ? 147.235 110.905 127.917 1.00 36.61 378 SER B CA 1
ATOM 2657 C C . SER B 1 278 ? 147.454 112.311 128.450 1.00 38.51 378 SER B C 1
ATOM 2658 O O . SER B 1 278 ? 146.497 113.079 128.579 1.00 39.87 378 SER B O 1
ATOM 2661 N N . CYS B 1 279 ? 148.707 112.647 128.745 1.00 48.58 379 CYS B N 1
ATOM 2662 C CA . CYS B 1 279 ? 149.059 113.973 129.234 1.00 66.06 379 CYS B CA 1
ATOM 2663 C C . CYS B 1 279 ? 149.511 114.847 128.071 1.00 75.74 379 CYS B C 1
ATOM 2664 O O . CYS B 1 279 ? 150.451 114.497 127.352 1.00 73.62 379 CYS B O 1
ATOM 2667 N N . LYS B 1 280 ? 148.839 115.988 127.894 1.00 79.67 380 LYS B N 1
ATOM 2668 C CA . LYS B 1 280 ? 149.134 116.892 126.790 1.00 83.96 380 LYS B CA 1
ATOM 2669 C C . LYS B 1 280 ? 149.350 118.331 127.244 1.00 85.98 380 LYS B C 1
ATOM 2670 O O . LYS B 1 280 ? 149.523 119.214 126.395 1.00 86.66 380 LYS B O 1
ATOM 2676 N N . ASN B 1 281 ? 149.343 118.594 128.549 1.00 85.20 381 ASN B N 1
ATOM 2677 C CA . ASN B 1 281 ? 149.585 119.942 129.049 1.00 88.54 381 ASN B CA 1
ATOM 2678 C C . ASN B 1 281 ? 150.542 119.999 130.227 1.00 86.91 381 ASN B C 1
ATOM 2679 O O . ASN B 1 281 ? 150.990 121.097 130.572 1.00 93.63 381 ASN B O 1
ATOM 2684 N N . ASN B 1 282 ? 150.871 118.874 130.855 1.00 84.48 382 ASN B N 1
ATOM 2685 C CA . ASN B 1 282 ? 151.673 118.815 132.072 1.00 80.66 382 ASN B CA 1
ATOM 2686 C C . ASN B 1 282 ? 152.879 117.905 131.875 1.00 78.54 382 ASN B C 1
ATOM 2687 O O . ASN B 1 282 ? 153.111 116.973 132.648 1.00 74.20 382 ASN B O 1
ATOM 2692 N N . TYR B 1 283 ? 153.677 118.156 130.835 1.00 82.17 383 TYR B N 1
ATOM 2693 C CA . TYR B 1 283 ? 154.820 117.285 130.587 1.00 75.08 383 TYR B CA 1
ATOM 2694 C C . TYR B 1 283 ? 155.957 117.611 131.548 1.00 73.12 383 TYR B C 1
ATOM 2695 O O . TYR B 1 283 ? 157.100 117.813 131.127 1.00 73.74 383 TYR B O 1
ATOM 2704 N N . GLU B 1 284 ? 155.646 117.662 132.840 1.00 71.52 384 GLU B N 1
ATOM 2705 C CA . GLU B 1 284 ? 156.659 117.708 133.881 1.00 68.37 384 GLU B CA 1
ATOM 2706 C C . GLU B 1 284 ? 156.264 116.887 135.097 1.00 63.43 384 GLU B C 1
ATOM 2707 O O . GLU B 1 284 ? 157.021 116.854 136.071 1.00 58.33 384 GLU B O 1
ATOM 2713 N N . ASN B 1 285 ? 155.105 116.230 135.071 1.00 60.97 385 ASN B N 1
ATOM 2714 C CA . ASN B 1 285 ? 154.696 115.301 136.113 1.00 55.39 385 ASN B CA 1
ATOM 2715 C C . ASN B 1 285 ? 154.764 113.852 135.663 1.00 49.59 385 ASN B C 1
ATOM 2716 O O . ASN B 1 285 ? 155.146 112.987 136.455 1.00 47.72 385 ASN B O 1
ATOM 2721 N N . TYR B 1 286 ? 154.401 113.569 134.410 1.00 43.32 386 TYR B N 1
ATOM 2722 C CA . TYR B 1 286 ? 154.609 112.232 133.866 1.00 41.57 386 TYR B CA 1
ATOM 2723 C C . TYR B 1 286 ? 156.093 111.894 133.803 1.00 50.16 386 TYR B C 1
ATOM 2724 O O . TYR B 1 286 ? 156.498 110.784 134.166 1.00 51.87 386 TYR B O 1
ATOM 2733 N N . ILE B 1 287 ? 156.921 112.841 133.353 1.00 54.32 387 ILE B N 1
ATOM 2734 C CA . ILE B 1 287 ? 158.363 112.632 133.374 1.00 46.10 387 ILE B CA 1
ATOM 2735 C C . ILE B 1 287 ? 158.897 112.592 134.798 1.00 38.41 387 ILE B C 1
ATOM 2736 O O . ILE B 1 287 ? 159.936 111.973 135.048 1.00 34.51 387 ILE B O 1
ATOM 2741 N N . ASP B 1 288 ? 158.215 113.238 135.741 1.00 41.40 388 ASP B N 1
ATOM 2742 C CA . ASP B 1 288 ? 158.553 113.098 137.150 1.00 45.65 388 ASP B CA 1
ATOM 2743 C C . ASP B 1 288 ? 158.057 111.786 137.735 1.00 42.94 388 ASP B C 1
ATOM 2744 O O . ASP B 1 288 ? 158.715 111.221 138.616 1.00 44.84 388 ASP B O 1
ATOM 2749 N N . ILE B 1 289 ? 156.904 111.295 137.272 1.00 39.78 389 ILE B N 1
ATOM 2750 C CA . ILE B 1 289 ? 156.404 110.001 137.726 1.00 39.11 389 ILE B CA 1
ATOM 2751 C C . ILE B 1 289 ? 157.306 108.877 137.235 1.00 34.59 389 ILE B C 1
ATOM 2752 O O . ILE B 1 289 ? 157.509 107.881 137.941 1.00 34.48 389 ILE B O 1
ATOM 2757 N N . VAL B 1 290 ? 157.870 109.020 136.033 1.00 31.94 390 VAL B N 1
ATOM 2758 C CA . VAL B 1 290 ? 158.709 107.969 135.462 1.00 33.39 390 VAL B CA 1
ATOM 2759 C C . VAL B 1 290 ? 159.877 107.646 136.387 1.00 45.03 390 VAL B C 1
ATOM 2760 O O . VAL B 1 290 ? 160.226 106.475 136.582 1.00 52.22 390 VAL B O 1
ATOM 2764 N N . LYS B 1 291 ? 160.490 108.672 136.985 1.00 50.64 391 LYS B N 1
ATOM 2765 C CA . LYS B 1 291 ? 161.591 108.435 137.915 1.00 49.38 391 LYS B CA 1
ATOM 2766 C C . LYS B 1 291 ? 161.142 107.597 139.105 1.00 51.15 391 LYS B C 1
ATOM 2767 O O . LYS B 1 291 ? 161.855 106.682 139.533 1.00 56.04 391 LYS B O 1
ATOM 2773 N N . TYR B 1 292 ? 159.966 107.900 139.659 1.00 48.36 392 TYR B N 1
ATOM 2774 C CA . TYR B 1 292 ? 159.455 107.120 140.781 1.00 53.64 392 TYR B CA 1
ATOM 2775 C C . TYR B 1 292 ? 159.166 105.682 140.372 1.00 57.73 392 TYR B C 1
ATOM 2776 O O . TYR B 1 292 ? 159.277 104.768 141.196 1.00 55.14 392 TYR B O 1
ATOM 2785 N N . VAL B 1 293 ? 158.794 105.464 139.109 1.00 55.25 393 VAL B N 1
ATOM 2786 C CA . VAL B 1 293 ? 158.539 104.112 138.621 1.00 49.96 393 VAL B CA 1
ATOM 2787 C C . VAL B 1 293 ? 159.839 103.432 138.209 1.00 56.30 393 VAL B C 1
ATOM 2788 O O . VAL B 1 293 ? 160.033 102.237 138.458 1.00 56.47 393 VAL B O 1
ATOM 2792 N N . PHE B 1 294 ? 160.752 104.178 137.582 1.00 56.28 394 PHE B N 1
ATOM 2793 C CA . PHE B 1 294 ? 162.009 103.600 137.123 1.00 56.80 394 PHE B CA 1
ATOM 2794 C C . PHE B 1 294 ? 162.898 103.156 138.277 1.00 61.98 394 PHE B C 1
ATOM 2795 O O . PHE B 1 294 ? 163.738 102.271 138.088 1.00 57.61 394 PHE B O 1
ATOM 2803 N N . SER B 1 295 ? 162.708 103.708 139.475 1.00 65.81 395 SER B N 1
ATOM 2804 C CA . SER B 1 295 ? 163.576 103.362 140.594 1.00 71.96 395 SER B CA 1
ATOM 2805 C C . SER B 1 295 ? 163.164 102.031 141.209 1.00 71.93 395 SER B C 1
ATOM 2806 O O . SER B 1 295 ? 162.989 101.926 142.427 1.00 73.86 395 SER B O 1
ATOM 2809 N N . ALA B 1 296 ? 163.004 101.012 140.365 1.00 68.00 396 ALA B N 1
ATOM 2810 C CA . ALA B 1 296 ? 162.816 99.644 140.822 1.00 72.15 396 ALA B CA 1
ATOM 2811 C C . ALA B 1 296 ? 163.538 98.630 139.948 1.00 82.40 396 ALA B C 1
ATOM 2812 O O . ALA B 1 296 ? 163.411 97.427 140.196 1.00 81.15 396 ALA B O 1
ATOM 2814 N N . TYR B 1 297 ? 164.291 99.071 138.945 1.00 83.73 397 TYR B N 1
ATOM 2815 C CA . TYR B 1 297 ? 164.948 98.174 138.003 1.00 82.26 397 TYR B CA 1
ATOM 2816 C C . TYR B 1 297 ? 166.279 97.678 138.552 1.00 82.33 397 TYR B C 1
ATOM 2817 O O . TYR B 1 297 ? 167.025 98.435 139.170 1.00 90.36 397 TYR B O 1
ATOM 2826 N N . SER B 1 301 ? 168.072 91.342 134.232 1.00 61.66 401 SER B N 1
ATOM 2827 C CA . SER B 1 301 ? 167.011 91.020 133.286 1.00 59.14 401 SER B CA 1
ATOM 2828 C C . SER B 1 301 ? 166.829 92.144 132.273 1.00 59.21 401 SER B C 1
ATOM 2829 O O . SER B 1 301 ? 166.740 93.311 132.652 1.00 61.50 401 SER B O 1
ATOM 2832 N N . PRO B 1 302 ? 166.782 91.793 130.988 1.00 52.18 402 PRO B N 1
ATOM 2833 C CA . PRO B 1 302 ? 166.598 92.815 129.952 1.00 53.17 402 PRO B CA 1
ATOM 2834 C C . PRO B 1 302 ? 165.284 93.556 130.138 1.00 55.22 402 PRO B C 1
ATOM 2835 O O . PRO B 1 302 ? 164.275 92.983 130.552 1.00 64.73 402 PRO B O 1
ATOM 2839 N N . LEU B 1 303 ? 165.306 94.848 129.827 1.00 49.92 403 LEU B N 1
ATOM 2840 C CA . LEU B 1 303 ? 164.171 95.732 130.060 1.00 53.60 403 LEU B CA 1
ATOM 2841 C C . LEU B 1 303 ? 163.691 96.294 128.731 1.00 55.98 403 LEU B C 1
ATOM 2842 O O . LEU B 1 303 ? 164.484 96.857 127.969 1.00 57.13 403 LEU B O 1
ATOM 2847 N N . ILE B 1 304 ? 162.397 96.138 128.455 1.00 49.65 404 ILE B N 1
ATOM 2848 C CA . ILE B 1 304 ? 161.750 96.751 127.301 1.00 41.26 404 ILE B CA 1
ATOM 2849 C C . ILE B 1 304 ? 160.987 97.975 127.781 1.00 43.55 404 ILE B C 1
ATOM 2850 O O . ILE B 1 304 ? 160.261 97.911 128.780 1.00 47.74 404 ILE B O 1
ATOM 2855 N N . VAL B 1 305 ? 161.160 99.093 127.082 1.00 42.05 405 VAL B N 1
ATOM 2856 C CA . VAL B 1 305 ? 160.542 100.359 127.451 1.00 37.68 405 VAL B CA 1
ATOM 2857 C C . VAL B 1 305 ? 159.627 100.776 126.310 1.00 33.87 405 VAL B C 1
ATOM 2858 O O . VAL B 1 305 ? 160.100 101.136 125.225 1.00 41.29 405 VAL B O 1
ATOM 2862 N N . ASN B 1 306 ? 158.321 100.726 126.547 1.00 32.49 406 ASN B N 1
ATOM 2863 C CA . ASN B 1 306 ? 157.368 101.266 125.593 1.00 33.14 406 ASN B CA 1
ATOM 2864 C C . ASN B 1 306 ? 157.156 102.751 125.852 1.00 37.03 406 ASN B C 1
ATOM 2865 O O . ASN B 1 306 ? 157.079 103.197 126.999 1.00 37.67 406 ASN B O 1
ATOM 2870 N N . THR B 1 307 ? 157.069 103.520 124.771 1.00 36.86 407 THR B N 1
ATOM 2871 C CA . THR B 1 307 ? 156.858 104.957 124.847 1.00 40.33 407 THR B CA 1
ATOM 2872 C C . THR B 1 307 ? 155.673 105.346 123.976 1.00 41.74 407 THR B C 1
ATOM 2873 O O . THR B 1 307 ? 155.268 104.607 123.076 1.00 40.81 407 THR B O 1
ATOM 2877 N N . MET B 1 308 ? 155.115 106.517 124.265 1.00 39.96 408 MET B N 1
ATOM 2878 C CA . MET B 1 308 ? 153.920 106.999 123.581 1.00 36.83 408 MET B CA 1
ATOM 2879 C C . MET B 1 308 ? 154.146 107.143 122.081 1.00 44.61 408 MET B C 1
ATOM 2880 O O . MET B 1 308 ? 153.786 106.259 121.303 1.00 49.79 408 MET B O 1
ATOM 2885 N N . ILE B 1 320 ? 163.833 113.577 123.497 1.00 80.25 420 ILE B N 1
ATOM 2886 C CA . ILE B 1 320 ? 165.248 113.557 123.843 1.00 88.45 420 ILE B CA 1
ATOM 2887 C C . ILE B 1 320 ? 165.421 113.136 125.298 1.00 86.06 420 ILE B C 1
ATOM 2888 O O . ILE B 1 320 ? 166.302 112.340 125.623 1.00 81.46 420 ILE B O 1
ATOM 2893 N N . ASP B 1 321 ? 164.570 113.678 126.172 1.00 85.05 421 ASP B N 1
ATOM 2894 C CA . ASP B 1 321 ? 164.603 113.283 127.577 1.00 78.93 421 ASP B CA 1
ATOM 2895 C C . ASP B 1 321 ? 164.264 111.807 127.741 1.00 81.04 421 ASP B C 1
ATOM 2896 O O . ASP B 1 321 ? 164.886 111.107 128.547 1.00 78.04 421 ASP B O 1
ATOM 2901 N N . LEU B 1 322 ? 163.274 111.319 126.989 1.00 83.32 422 LEU B N 1
ATOM 2902 C CA . LEU B 1 322 ? 162.893 109.913 127.090 1.00 77.91 422 LEU B CA 1
ATOM 2903 C C . LEU B 1 322 ? 164.022 109.000 126.630 1.00 81.16 422 LEU B C 1
ATOM 2904 O O . LEU B 1 322 ? 164.265 107.950 127.237 1.00 86.03 422 LEU B O 1
ATOM 2909 N N . ILE B 1 323 ? 164.720 109.377 125.556 1.00 76.94 423 ILE B N 1
ATOM 2910 C CA . ILE B 1 323 ? 165.845 108.575 125.086 1.00 75.61 423 ILE B CA 1
ATOM 2911 C C . ILE B 1 323 ? 166.949 108.547 126.137 1.00 75.31 423 ILE B C 1
ATOM 2912 O O . ILE B 1 323 ? 167.570 107.507 126.382 1.00 73.72 423 ILE B O 1
ATOM 2917 N N . ARG B 1 324 ? 167.199 109.680 126.781 1.00 77.08 424 ARG B N 1
ATOM 2918 C CA . ARG B 1 324 ? 168.163 109.766 127.866 1.00 84.26 424 ARG B CA 1
ATOM 2919 C C . ARG B 1 324 ? 167.456 109.433 129.181 1.00 86.19 424 ARG B C 1
ATOM 2920 O O . ARG B 1 324 ? 166.366 108.855 129.191 1.00 84.44 424 ARG B O 1
ATOM 2928 N N . LEU B 1 325 ? 168.108 109.739 130.306 1.00 86.72 425 LEU B N 1
ATOM 2929 C CA . LEU B 1 325 ? 167.485 109.747 131.628 1.00 84.81 425 LEU B CA 1
ATOM 2930 C C . LEU B 1 325 ? 167.211 108.342 132.155 1.00 83.53 425 LEU B C 1
ATOM 2931 O O . LEU B 1 325 ? 166.789 108.178 133.304 1.00 81.84 425 LEU B O 1
ATOM 2936 N N . LEU B 1 326 ? 167.462 107.320 131.338 1.00 85.65 426 LEU B N 1
ATOM 2937 C CA . LEU B 1 326 ? 167.218 105.940 131.739 1.00 91.18 426 LEU B CA 1
ATOM 2938 C C . LEU B 1 326 ? 168.472 105.077 131.676 1.00 91.17 426 LEU B C 1
ATOM 2939 O O . LEU B 1 326 ? 168.407 103.887 132.005 1.00 90.82 426 LEU B O 1
ATOM 2944 N N . SER B 1 327 ? 169.608 105.650 131.287 1.00 88.73 427 SER B N 1
ATOM 2945 C CA . SER B 1 327 ? 170.837 104.905 131.035 1.00 90.90 427 SER B CA 1
ATOM 2946 C C . SER B 1 327 ? 170.592 103.698 130.124 1.00 87.95 427 SER B C 1
ATOM 2947 O O . SER B 1 327 ? 170.876 102.558 130.506 1.00 79.54 427 SER B O 1
ATOM 2950 N N . PRO B 1 328 ? 170.069 103.912 128.919 1.00 86.31 428 PRO B N 1
ATOM 2951 C CA . PRO B 1 328 ? 169.699 102.785 128.061 1.00 82.89 428 PRO B CA 1
ATOM 2952 C C . PRO B 1 328 ? 170.906 102.205 127.334 1.00 82.97 428 PRO B C 1
ATOM 2953 O O . PRO B 1 328 ? 172.000 102.769 127.320 1.00 86.27 428 PRO B O 1
ATOM 2957 N N . SER B 1 329 ? 170.674 101.047 126.719 1.00 77.90 429 SER B N 1
ATOM 2958 C CA . SER B 1 329 ? 171.659 100.408 125.864 1.00 77.23 429 SER B CA 1
ATOM 2959 C C . SER B 1 329 ? 171.099 100.036 124.499 1.00 82.28 429 SER B C 1
ATOM 2960 O O . SER B 1 329 ? 171.829 99.458 123.686 1.00 86.86 429 SER B O 1
ATOM 2963 N N . HIS B 1 330 ? 169.833 100.346 124.224 1.00 77.48 430 HIS B N 1
ATOM 2964 C CA . HIS B 1 330 ? 169.221 100.034 122.940 1.00 69.27 430 HIS B CA 1
ATOM 2965 C C . HIS B 1 330 ? 168.070 101.000 122.705 1.00 65.46 430 HIS B C 1
ATOM 2966 O O . HIS B 1 330 ? 167.281 101.258 123.618 1.00 65.24 430 HIS B O 1
ATOM 2973 N N . VAL B 1 331 ? 167.987 101.536 121.491 1.00 67.84 431 VAL B N 1
ATOM 2974 C CA . VAL B 1 331 ? 166.976 102.529 121.139 1.00 70.34 431 VAL B CA 1
ATOM 2975 C C . VAL B 1 331 ? 166.156 102.053 119.946 1.00 71.41 431 VAL B C 1
ATOM 2976 O O . VAL B 1 331 ? 165.817 102.851 119.064 1.00 68.50 431 VAL B O 1
ATOM 2980 N N . VAL B 1 332 ? 165.878 100.744 119.895 1.00 68.10 432 VAL B N 1
ATOM 2981 C CA . VAL B 1 332 ? 165.082 100.164 118.817 1.00 60.47 432 VAL B CA 1
ATOM 2982 C C . VAL B 1 332 ? 163.862 101.030 118.544 1.00 59.77 432 VAL B C 1
ATOM 2983 O O . VAL B 1 332 ? 163.242 101.572 119.464 1.00 62.44 432 VAL B O 1
ATOM 2987 N N . GLN B 1 333 ? 163.522 101.176 117.267 1.00 64.48 433 GLN B N 1
ATOM 2988 C CA . GLN B 1 333 ? 162.554 102.178 116.842 1.00 72.80 433 GLN B CA 1
ATOM 2989 C C . GLN B 1 333 ? 161.254 101.582 116.325 1.00 75.20 433 GLN B C 1
ATOM 2990 O O . GLN B 1 333 ? 160.184 101.892 116.862 1.00 71.38 433 GLN B O 1
ATOM 2996 N N . PHE B 1 334 ? 161.314 100.719 115.313 1.00 78.00 434 PHE B N 1
ATOM 2997 C CA . PHE B 1 334 ? 160.126 100.152 114.673 1.00 74.71 434 PHE B CA 1
ATOM 2998 C C . PHE B 1 334 ? 159.140 101.247 114.265 1.00 77.58 434 PHE B C 1
ATOM 2999 O O . PHE B 1 334 ? 158.014 101.328 114.755 1.00 73.84 434 PHE B O 1
ATOM 3007 N N . ARG B 1 335 ? 159.590 102.098 113.348 1.00 83.01 435 ARG B N 1
ATOM 3008 C CA . ARG B 1 335 ? 158.763 103.191 112.847 1.00 83.50 435 ARG B CA 1
ATOM 3009 C C . ARG B 1 335 ? 158.076 102.810 111.540 1.00 83.44 435 ARG B C 1
ATOM 3010 O O . ARG B 1 335 ? 158.707 102.772 110.485 1.00 81.11 435 ARG B O 1
ATOM 3018 N N . HIS B 1 394 ? 173.107 103.213 123.722 1.00 76.07 494 HIS B N 1
ATOM 3019 C CA . HIS B 1 394 ? 172.430 103.964 122.672 1.00 78.16 494 HIS B CA 1
ATOM 3020 C C . HIS B 1 394 ? 172.842 103.443 121.298 1.00 78.25 494 HIS B C 1
ATOM 3021 O O . HIS B 1 394 ? 173.718 104.010 120.646 1.00 76.47 494 HIS B O 1
ATOM 3028 N N . LYS B 1 395 ? 172.201 102.362 120.865 1.00 80.38 495 LYS B N 1
ATOM 3029 C CA . LYS B 1 395 ? 172.521 101.687 119.609 1.00 83.25 495 LYS B CA 1
ATOM 3030 C C . LYS B 1 395 ? 171.344 101.856 118.653 1.00 83.94 495 LYS B C 1
ATOM 3031 O O . LYS B 1 395 ? 170.344 101.140 118.753 1.00 85.71 495 LYS B O 1
ATOM 3037 N N . LEU B 1 396 ? 171.466 102.809 117.730 1.00 80.57 496 LEU B N 1
ATOM 3038 C CA . LEU B 1 396 ? 170.432 103.023 116.727 1.00 81.88 496 LEU B CA 1
ATOM 3039 C C . LEU B 1 396 ? 170.253 101.775 115.873 1.00 82.99 496 LEU B C 1
ATOM 3040 O O . LEU B 1 396 ? 171.227 101.208 115.369 1.00 80.60 496 LEU B O 1
ATOM 3045 N N . ILE B 1 397 ? 169.002 101.346 115.709 1.00 80.13 497 ILE B N 1
ATOM 3046 C CA . ILE B 1 397 ? 168.693 100.200 114.862 1.00 81.18 497 ILE B CA 1
ATOM 3047 C C . ILE B 1 397 ? 167.647 100.602 113.830 1.00 78.52 497 ILE B C 1
ATOM 3048 O O . ILE B 1 397 ? 167.835 100.395 112.626 1.00 84.30 497 ILE B O 1
ATOM 3053 N N . GLY B 1 398 ? 166.541 101.176 114.294 1.00 68.36 498 GLY B N 1
ATOM 3054 C CA . GLY B 1 398 ? 165.520 101.688 113.401 1.00 72.61 498 GLY B CA 1
ATOM 3055 C C . GLY B 1 398 ? 164.429 100.701 113.039 1.00 76.80 498 GLY B C 1
ATOM 3056 O O . GLY B 1 398 ? 163.297 100.828 113.515 1.00 79.04 498 GLY B O 1
ATOM 3057 N N . VAL B 1 399 ? 164.762 99.709 112.211 1.00 80.03 499 VAL B N 1
ATOM 3058 C CA . VAL B 1 399 ? 163.806 98.730 111.700 1.00 80.15 499 VAL B CA 1
ATOM 3059 C C . VAL B 1 399 ? 162.583 99.457 111.154 1.00 78.23 499 VAL B C 1
ATOM 3060 O O . VAL B 1 399 ? 161.511 99.444 111.769 1.00 74.10 499 VAL B O 1
ATOM 3064 N N . TYR B 1 400 ? 162.744 100.130 110.018 1.00 83.74 500 TYR B N 1
ATOM 3065 C CA . TYR B 1 400 ? 161.617 100.812 109.396 1.00 86.77 500 TYR B CA 1
ATOM 3066 C C . TYR B 1 400 ? 160.590 99.796 108.913 1.00 87.24 500 TYR B C 1
ATOM 3067 O O . TYR B 1 400 ? 160.847 99.043 107.968 1.00 85.49 500 TYR B O 1
ATOM 3076 N N . THR B 1 401 ? 159.428 99.765 109.557 1.00 85.91 501 THR B N 1
ATOM 3077 C CA . THR B 1 401 ? 158.385 98.809 109.206 1.00 85.38 501 THR B CA 1
ATOM 3078 C C . THR B 1 401 ? 157.118 99.527 108.758 1.00 76.74 501 THR B C 1
ATOM 3079 O O . THR B 1 401 ? 157.064 100.757 108.745 1.00 71.50 501 THR B O 1
ATOM 3083 N N . ARG B 1 412 ? 139.158 106.014 114.360 1.00 72.48 512 ARG B N 1
ATOM 3084 C CA . ARG B 1 412 ? 140.239 105.493 115.187 1.00 83.35 512 ARG B CA 1
ATOM 3085 C C . ARG B 1 412 ? 139.990 105.784 116.662 1.00 77.37 512 ARG B C 1
ATOM 3086 O O . ARG B 1 412 ? 140.352 104.990 117.530 1.00 75.95 512 ARG B O 1
ATOM 3094 N N . GLU B 1 413 ? 139.370 106.930 116.942 1.00 81.22 513 GLU B N 1
ATOM 3095 C CA . GLU B 1 413 ? 139.078 107.316 118.317 1.00 84.96 513 GLU B CA 1
ATOM 3096 C C . GLU B 1 413 ? 137.993 106.461 118.954 1.00 77.95 513 GLU B C 1
ATOM 3097 O O . GLU B 1 413 ? 138.119 106.090 120.126 1.00 75.97 513 GLU B O 1
ATOM 3103 N N . SER B 1 414 ? 136.931 106.140 118.215 1.00 76.70 514 SER B N 1
ATOM 3104 C CA . SER B 1 414 ? 135.874 105.290 118.745 1.00 71.42 514 SER B CA 1
ATOM 3105 C C . SER B 1 414 ? 136.300 103.835 118.880 1.00 69.51 514 SER B C 1
ATOM 3106 O O . SER B 1 414 ? 135.669 103.091 119.638 1.00 61.21 514 SER B O 1
ATOM 3109 N N . HIS B 1 415 ? 137.345 103.413 118.169 1.00 70.16 515 HIS B N 1
ATOM 3110 C CA . HIS B 1 415 ? 137.872 102.063 118.298 1.00 63.46 515 HIS B CA 1
ATOM 3111 C C . HIS B 1 415 ? 138.952 101.945 119.363 1.00 63.07 515 HIS B C 1
ATOM 3112 O O . HIS B 1 415 ? 139.113 100.865 119.941 1.00 63.38 515 HIS B O 1
ATOM 3119 N N . ASN B 1 416 ? 139.687 103.019 119.638 1.00 65.23 516 ASN B N 1
ATOM 3120 C CA . ASN B 1 416 ? 140.678 103.026 120.704 1.00 62.03 516 ASN B CA 1
ATOM 3121 C C . ASN B 1 416 ? 140.057 103.210 122.080 1.00 58.74 516 ASN B C 1
ATOM 3122 O O . ASN B 1 416 ? 140.745 103.006 123.086 1.00 54.53 516 ASN B O 1
ATOM 3127 N N . LYS B 1 417 ? 138.782 103.589 122.149 1.00 63.81 517 LYS B N 1
ATOM 3128 C CA . LYS B 1 417 ? 138.074 103.699 123.415 1.00 55.65 517 LYS B CA 1
ATOM 3129 C C . LYS B 1 417 ? 137.400 102.399 123.828 1.00 47.64 517 LYS B C 1
ATOM 3130 O O . LYS B 1 417 ? 137.145 102.202 125.021 1.00 41.67 517 LYS B O 1
ATOM 3136 N N . ILE B 1 418 ? 137.114 101.508 122.878 1.00 48.30 518 ILE B N 1
ATOM 3137 C CA . ILE B 1 418 ? 136.531 100.217 123.223 1.00 45.27 518 ILE B CA 1
ATOM 3138 C C . ILE B 1 418 ? 137.549 99.344 123.947 1.00 41.07 518 ILE B C 1
ATOM 3139 O O . ILE B 1 418 ? 137.218 98.678 124.934 1.00 38.53 518 ILE B O 1
ATOM 3144 N N . LEU B 1 419 ? 138.802 99.342 123.488 1.00 42.65 519 LEU B N 1
ATOM 3145 C CA . LEU B 1 419 ? 139.830 98.550 124.151 1.00 39.31 519 LEU B CA 1
ATOM 3146 C C . LEU B 1 419 ? 140.284 99.156 125.469 1.00 34.91 519 LEU B C 1
ATOM 3147 O O . LEU B 1 419 ? 140.917 98.454 126.263 1.00 31.48 519 LEU B O 1
ATOM 3152 N N . ARG B 1 420 ? 139.992 100.431 125.717 1.00 35.89 520 ARG B N 1
ATOM 3153 C CA . ARG B 1 420 ? 140.271 101.027 127.016 1.00 32.55 520 ARG B CA 1
ATOM 3154 C C . ARG B 1 420 ? 139.201 100.697 128.047 1.00 28.20 520 ARG B C 1
ATOM 3155 O O . ARG B 1 420 ? 139.517 100.546 129.232 1.00 20.61 520 ARG B O 1
ATOM 3163 N N . ASP B 1 421 ? 137.945 100.578 127.624 1.00 27.68 521 ASP B N 1
ATOM 3164 C CA . ASP B 1 421 ? 136.867 100.139 128.498 1.00 22.76 521 ASP B CA 1
ATOM 3165 C C . ASP B 1 421 ? 136.661 98.631 128.462 1.00 21.63 521 ASP B C 1
ATOM 3166 O O . ASP B 1 421 ? 135.734 98.132 129.107 1.00 25.08 521 ASP B O 1
ATOM 3171 N N . LEU B 1 422 ? 137.487 97.901 127.715 1.00 23.03 522 LEU B N 1
ATOM 3172 C CA . LEU B 1 422 ? 137.474 96.445 127.733 1.00 22.35 522 LEU B CA 1
ATOM 3173 C C . LEU B 1 422 ? 138.495 95.860 128.694 1.00 21.43 522 LEU B C 1
ATOM 3174 O O . LEU B 1 422 ? 138.285 94.758 129.208 1.00 19.60 522 LEU B O 1
ATOM 3179 N N . SER B 1 423 ? 139.598 96.569 128.941 1.00 19.62 523 SER B N 1
ATOM 3180 C CA . SER B 1 423 ? 140.548 96.142 129.960 1.00 15.52 523 SER B CA 1
ATOM 3181 C C . SER B 1 423 ? 140.026 96.409 131.364 1.00 24.15 523 SER B C 1
ATOM 3182 O O . SER B 1 423 ? 140.364 95.669 132.294 1.00 26.27 523 SER B O 1
ATOM 3185 N N . ILE B 1 424 ? 139.219 97.458 131.539 1.00 24.04 524 ILE B N 1
ATOM 3186 C CA . ILE B 1 424 ? 138.578 97.687 132.830 1.00 15.07 524 ILE B CA 1
ATOM 3187 C C . ILE B 1 424 ? 137.576 96.580 133.129 1.00 17.22 524 ILE B C 1
ATOM 3188 O O . ILE B 1 424 ? 137.513 96.069 134.252 1.00 25.26 524 ILE B O 1
ATOM 3193 N N . LEU B 1 425 ? 136.784 96.184 132.131 1.00 17.71 525 LEU B N 1
ATOM 3194 C CA . LEU B 1 425 ? 135.875 95.058 132.306 1.00 20.34 525 LEU B CA 1
ATOM 3195 C C . LEU B 1 425 ? 136.616 93.756 132.581 1.00 22.04 525 LEU B C 1
ATOM 3196 O O . LEU B 1 425 ? 136.049 92.857 133.210 1.00 21.47 525 LEU B O 1
ATOM 3201 N N . SER B 1 426 ? 137.860 93.630 132.120 1.00 23.31 526 SER B N 1
ATOM 3202 C CA . SER B 1 426 ? 138.679 92.473 132.450 1.00 22.77 526 SER B CA 1
ATOM 3203 C C . SER B 1 426 ? 139.230 92.524 133.866 1.00 21.92 526 SER B C 1
ATOM 3204 O O . SER B 1 426 ? 139.478 91.467 134.457 1.00 25.81 526 SER B O 1
ATOM 3207 N N . TYR B 1 427 ? 139.438 93.719 134.423 1.00 20.41 527 TYR B N 1
ATOM 3208 C CA . TYR B 1 427 ? 139.838 93.809 135.822 1.00 21.88 527 TYR B CA 1
ATOM 3209 C C . TYR B 1 427 ? 138.689 93.452 136.754 1.00 26.36 527 TYR B C 1
ATOM 3210 O O . TYR B 1 427 ? 138.919 92.905 137.838 1.00 28.44 527 TYR B O 1
ATOM 3219 N N . LEU B 1 428 ? 137.455 93.754 136.355 1.00 27.17 528 LEU B N 1
ATOM 3220 C CA . LEU B 1 428 ? 136.279 93.426 137.146 1.00 23.26 528 LEU B CA 1
ATOM 3221 C C . LEU B 1 428 ? 135.846 91.978 136.991 1.00 28.38 528 LEU B C 1
ATOM 3222 O O . LEU B 1 428 ? 135.051 91.496 137.802 1.00 32.13 528 LEU B O 1
ATOM 3227 N N . SER B 1 429 ? 136.347 91.277 135.974 1.00 28.09 529 SER B N 1
ATOM 3228 C CA . SER B 1 429 ? 136.033 89.868 135.793 1.00 28.16 529 SER B CA 1
ATOM 3229 C C . SER B 1 429 ? 136.686 88.981 136.842 1.00 33.32 529 SER B C 1
ATOM 3230 O O . SER B 1 429 ? 136.338 87.800 136.934 1.00 36.70 529 SER B O 1
ATOM 3233 N N . GLN B 1 430 ? 137.618 89.516 137.629 1.00 32.61 530 GLN B N 1
ATOM 3234 C CA . GLN B 1 430 ? 138.234 88.768 138.715 1.00 34.32 530 GLN B CA 1
ATOM 3235 C C . GLN B 1 430 ? 137.343 88.677 139.946 1.00 39.08 530 GLN B C 1
ATOM 3236 O O . GLN B 1 430 ? 137.685 87.954 140.888 1.00 38.93 530 GLN B O 1
ATOM 3242 N N . LEU B 1 431 ? 136.220 89.393 139.964 1.00 40.41 531 LEU B N 1
ATOM 3243 C CA . LEU B 1 431 ? 135.258 89.300 141.053 1.00 41.38 531 LEU B CA 1
ATOM 3244 C C . LEU B 1 431 ? 134.313 88.116 140.907 1.00 43.52 531 LEU B C 1
ATOM 3245 O O . LEU B 1 431 ? 133.763 87.653 141.912 1.00 41.74 531 LEU B O 1
ATOM 3250 N N . GLN B 1 432 ? 134.118 87.617 139.690 1.00 49.56 532 GLN B N 1
ATOM 3251 C CA . GLN B 1 432 ? 133.226 86.491 139.475 1.00 53.05 532 GLN B CA 1
ATOM 3252 C C . GLN B 1 432 ? 133.796 85.228 140.121 1.00 53.66 532 GLN B C 1
ATOM 3253 O O . GLN B 1 432 ? 135.014 85.083 140.248 1.00 48.31 532 GLN B O 1
ATOM 3259 N N . PRO B 1 433 ? 132.927 84.299 140.553 1.00 57.67 533 PRO B N 1
ATOM 3260 C CA . PRO B 1 433 ? 133.350 83.025 141.147 1.00 60.16 533 PRO B CA 1
ATOM 3261 C C . PRO B 1 433 ? 134.270 82.218 140.236 1.00 55.06 533 PRO B C 1
ATOM 3262 O O . PRO B 1 433 ? 134.893 81.267 140.709 1.00 55.23 533 PRO B O 1
ATOM 3266 N N . SER B 1 440 ? 127.483 85.769 138.895 1.00 62.96 540 SER B N 1
ATOM 3267 C CA . SER B 1 440 ? 127.130 86.725 139.936 1.00 66.23 540 SER B CA 1
ATOM 3268 C C . SER B 1 440 ? 127.045 88.140 139.378 1.00 68.21 540 SER B C 1
ATOM 3269 O O . SER B 1 440 ? 128.017 88.645 138.817 1.00 70.59 540 SER B O 1
ATOM 3272 N N . PRO B 1 441 ? 125.883 88.774 139.525 1.00 72.98 541 PRO B N 1
ATOM 3273 C CA . PRO B 1 441 ? 125.743 90.166 139.083 1.00 70.71 541 PRO B CA 1
ATOM 3274 C C . PRO B 1 441 ? 126.712 91.074 139.824 1.00 68.03 541 PRO B C 1
ATOM 3275 O O . PRO B 1 441 ? 127.073 90.826 140.976 1.00 68.23 541 PRO B O 1
ATOM 3279 N N . LEU B 1 442 ? 127.143 92.136 139.138 1.00 61.67 542 LEU B N 1
ATOM 3280 C CA . LEU B 1 442 ? 128.188 92.994 139.689 1.00 59.08 542 LEU B CA 1
ATOM 3281 C C . LEU B 1 442 ? 127.726 93.697 140.959 1.00 70.08 542 LEU B C 1
ATOM 3282 O O . LEU B 1 442 ? 128.527 93.931 141.871 1.00 72.80 542 LEU B O 1
ATOM 3287 N N . HIS B 1 443 ? 126.446 94.056 141.037 1.00 73.96 543 HIS B N 1
ATOM 3288 C CA . HIS B 1 443 ? 125.929 94.657 142.259 1.00 74.51 543 HIS B CA 1
ATOM 3289 C C . HIS B 1 443 ? 125.545 93.624 143.308 1.00 79.68 543 HIS B C 1
ATOM 3290 O O . HIS B 1 443 ? 125.260 94.004 144.448 1.00 82.27 543 HIS B O 1
ATOM 3297 N N . SER B 1 444 ? 125.536 92.337 142.957 1.00 75.36 544 SER B N 1
ATOM 3298 C CA . SER B 1 444 ? 125.071 91.301 143.871 1.00 69.12 544 SER B CA 1
ATOM 3299 C C . SER B 1 444 ? 126.143 90.822 144.840 1.00 70.71 544 SER B C 1
ATOM 3300 O O . SER B 1 444 ? 125.798 90.306 145.908 1.00 71.12 544 SER B O 1
ATOM 3303 N N . LEU B 1 445 ? 127.421 90.964 144.499 1.00 75.29 545 LEU B N 1
ATOM 3304 C CA . LEU B 1 445 ? 128.468 90.491 145.390 1.00 74.71 545 LEU B CA 1
ATOM 3305 C C . LEU B 1 445 ? 128.514 91.330 146.662 1.00 64.98 545 LEU B C 1
ATOM 3306 O O . LEU B 1 445 ? 128.138 92.505 146.680 1.00 53.83 545 LEU B O 1
ATOM 3311 N N . THR B 1 446 ? 128.979 90.705 147.734 1.00 63.96 546 THR B N 1
ATOM 3312 C CA . THR B 1 446 ? 129.069 91.380 149.020 1.00 59.14 546 THR B CA 1
ATOM 3313 C C . THR B 1 446 ? 130.264 92.325 149.021 1.00 54.33 546 THR B C 1
ATOM 3314 O O . THR B 1 446 ? 131.401 91.870 148.851 1.00 55.20 546 THR B O 1
ATOM 3318 N N . PRO B 1 447 ? 130.059 93.625 149.196 1.00 46.06 547 PRO B N 1
ATOM 3319 C CA . PRO B 1 447 ? 131.182 94.563 149.223 1.00 39.99 547 PRO B CA 1
ATOM 3320 C C . PRO B 1 447 ? 131.788 94.658 150.615 1.00 42.53 547 PRO B C 1
ATOM 3321 O O . PRO B 1 447 ? 131.272 94.117 151.591 1.00 49.18 547 PRO B O 1
ATOM 3325 N N . TYR B 1 448 ? 132.907 95.369 150.688 1.00 38.35 548 TYR B N 1
ATOM 3326 C CA . TYR B 1 448 ? 133.542 95.653 151.962 1.00 39.91 548 TYR B CA 1
ATOM 3327 C C . TYR B 1 448 ? 132.949 96.936 152.539 1.00 49.66 548 TYR B C 1
ATOM 3328 O O . TYR B 1 448 ? 132.088 97.578 151.934 1.00 51.58 548 TYR B O 1
ATOM 3337 N N . GLN B 1 449 ? 133.402 97.316 153.731 1.00 53.13 549 GLN B N 1
ATOM 3338 C CA . GLN B 1 449 ? 132.973 98.560 154.352 1.00 46.51 549 GLN B CA 1
ATOM 3339 C C . GLN B 1 449 ? 134.160 99.228 155.025 1.00 46.39 549 GLN B C 1
ATOM 3340 O O . GLN B 1 449 ? 135.084 98.561 155.497 1.00 49.84 549 GLN B O 1
ATOM 3346 N N . VAL B 1 450 ? 134.122 100.556 155.064 1.00 47.86 550 VAL B N 1
ATOM 3347 C CA . VAL B 1 450 ? 135.108 101.347 155.796 1.00 57.94 550 VAL B CA 1
ATOM 3348 C C . VAL B 1 450 ? 134.463 102.667 156.211 1.00 58.19 550 VAL B C 1
ATOM 3349 O O . VAL B 1 450 ? 133.758 103.298 155.409 1.00 53.39 550 VAL B O 1
ATOM 3353 N N . PRO B 1 451 ? 134.619 103.090 157.463 1.00 61.42 551 PRO B N 1
ATOM 3354 C CA . PRO B 1 451 ? 134.051 104.375 157.887 1.00 60.99 551 PRO B CA 1
ATOM 3355 C C . PRO B 1 451 ? 134.802 105.538 157.259 1.00 52.25 551 PRO B C 1
ATOM 3356 O O . PRO B 1 451 ? 135.876 105.383 156.675 1.00 52.46 551 PRO B O 1
ATOM 3360 N N . PHE B 1 452 ? 134.226 106.732 157.394 1.00 44.61 552 PHE B N 1
ATOM 3361 C CA . PHE B 1 452 ? 134.858 107.915 156.823 1.00 38.60 552 PHE B CA 1
ATOM 3362 C C . PHE B 1 452 ? 135.933 108.455 157.757 1.00 48.20 552 PHE B C 1
ATOM 3363 O O . PHE B 1 452 ? 135.990 109.663 158.002 1.00 48.62 552 PHE B O 1
ATOM 3371 N N . ASN B 1 453 ? 136.791 107.581 158.281 1.00 57.97 553 ASN B N 1
ATOM 3372 C CA . ASN B 1 453 ? 137.934 108.027 159.066 1.00 61.89 553 ASN B CA 1
ATOM 3373 C C . ASN B 1 453 ? 139.191 107.208 158.823 1.00 58.20 553 ASN B C 1
ATOM 3374 O O . ASN B 1 453 ? 140.246 107.560 159.362 1.00 56.30 553 ASN B O 1
ATOM 3379 N N . ALA B 1 454 ? 139.123 106.142 158.030 1.00 51.00 554 ALA B N 1
ATOM 3380 C CA . ALA B 1 454 ? 140.265 105.273 157.806 1.00 59.40 554 ALA B CA 1
ATOM 3381 C C . ALA B 1 454 ? 140.811 105.348 156.390 1.00 54.82 554 ALA B C 1
ATOM 3382 O O . ALA B 1 454 ? 141.935 104.891 156.154 1.00 52.25 554 ALA B O 1
ATOM 3384 N N . VAL B 1 455 ? 140.053 105.903 155.446 1.00 40.81 555 VAL B N 1
ATOM 3385 C CA . VAL B 1 455 ? 140.494 106.050 154.066 1.00 35.58 555 VAL B CA 1
ATOM 3386 C C . VAL B 1 455 ? 140.357 107.512 153.665 1.00 30.73 555 VAL B C 1
ATOM 3387 O O . VAL B 1 455 ? 139.306 108.126 153.874 1.00 25.12 555 VAL B O 1
ATOM 3391 N N . ALA B 1 456 ? 141.430 108.078 153.123 1.00 32.70 556 ALA B N 1
ATOM 3392 C CA . ALA B 1 456 ? 141.397 109.445 152.634 1.00 28.15 556 ALA B CA 1
ATOM 3393 C C . ALA B 1 456 ? 140.820 109.479 151.222 1.00 27.29 556 ALA B C 1
ATOM 3394 O O . ALA B 1 456 ? 140.650 108.449 150.570 1.00 28.86 556 ALA B O 1
ATOM 3396 N N . LEU B 1 457 ? 140.521 110.683 150.741 1.00 20.95 557 LEU B N 1
ATOM 3397 C CA . LEU B 1 457 ? 139.915 110.840 149.426 1.00 14.55 557 LEU B CA 1
ATOM 3398 C C . LEU B 1 457 ? 140.557 112.011 148.702 1.00 14.47 557 LEU B C 1
ATOM 3399 O O . LEU B 1 457 ? 140.719 113.087 149.282 1.00 19.70 557 LEU B O 1
ATOM 3404 N N . ARG B 1 458 ? 140.916 111.800 147.439 1.00 13.11 558 ARG B N 1
ATOM 3405 C CA . ARG B 1 458 ? 141.431 112.863 146.590 1.00 13.75 558 ARG B CA 1
ATOM 3406 C C . ARG B 1 458 ? 140.852 112.716 145.191 1.00 12.69 558 ARG B C 1
ATOM 3407 O O . ARG B 1 458 ? 140.788 111.609 144.650 1.00 11.97 558 ARG B O 1
ATOM 3415 N N . ILE B 1 459 ? 140.430 113.839 144.615 1.00 13.23 559 ILE B N 1
ATOM 3416 C CA . ILE B 1 459 ? 139.857 113.858 143.275 1.00 10.53 559 ILE B CA 1
ATOM 3417 C C . ILE B 1 459 ? 140.871 114.462 142.317 1.00 11.37 559 ILE B C 1
ATOM 3418 O O . ILE B 1 459 ? 140.955 115.686 142.174 1.00 14.64 559 ILE B O 1
ATOM 3423 N N . THR B 1 460 ? 141.654 113.608 141.664 1.00 11.71 560 THR B N 1
ATOM 3424 C CA . THR B 1 460 ? 142.630 114.075 140.691 1.00 10.99 560 THR B CA 1
ATOM 3425 C C . THR B 1 460 ? 141.937 114.493 139.398 1.00 12.10 560 THR B C 1
ATOM 3426 O O . THR B 1 460 ? 140.948 113.886 138.980 1.00 12.30 560 THR B O 1
ATOM 3430 N N . HIS B 1 461 ? 142.466 115.540 138.767 1.00 12.91 561 HIS B N 1
ATOM 3431 C CA . HIS B 1 461 ? 141.927 116.088 137.523 1.00 18.63 561 HIS B CA 1
ATOM 3432 C C . HIS B 1 461 ? 140.481 116.558 137.698 1.00 24.17 561 HIS B C 1
ATOM 3433 O O . HIS B 1 461 ? 139.567 116.108 137.004 1.00 29.21 561 HIS B O 1
ATOM 3440 N N . SER B 1 462 ? 140.295 117.476 138.646 1.00 21.68 562 SER B N 1
ATOM 3441 C CA . SER B 1 462 ? 139.032 118.173 138.871 1.00 18.58 562 SER B CA 1
ATOM 3442 C C . SER B 1 462 ? 139.243 119.164 140.008 1.00 18.58 562 SER B C 1
ATOM 3443 O O . SER B 1 462 ? 140.232 119.095 140.743 1.00 15.85 562 SER B O 1
ATOM 3446 N N . ASP B 1 463 ? 138.292 120.088 140.144 1.00 26.88 563 ASP B N 1
ATOM 3447 C CA . ASP B 1 463 ? 138.230 121.024 141.269 1.00 28.15 563 ASP B CA 1
ATOM 3448 C C . ASP B 1 463 ? 136.829 120.904 141.864 1.00 26.52 563 ASP B C 1
ATOM 3449 O O . ASP B 1 463 ? 135.926 121.662 141.505 1.00 19.24 563 ASP B O 1
ATOM 3454 N N . VAL B 1 464 ? 136.654 119.951 142.775 1.00 29.22 564 VAL B N 1
ATOM 3455 C CA . VAL B 1 464 ? 135.362 119.672 143.391 1.00 20.76 564 VAL B CA 1
ATOM 3456 C C . VAL B 1 464 ? 135.301 120.388 144.731 1.00 23.89 564 VAL B C 1
ATOM 3457 O O . VAL B 1 464 ? 136.248 120.314 145.525 1.00 33.08 564 VAL B O 1
ATOM 3461 N N . ALA B 1 465 ? 134.199 121.093 144.975 1.00 21.07 565 ALA B N 1
ATOM 3462 C CA . ALA B 1 465 ? 134.037 121.829 146.219 1.00 22.67 565 ALA B CA 1
ATOM 3463 C C . ALA B 1 465 ? 134.107 120.870 147.403 1.00 26.43 565 ALA B C 1
ATOM 3464 O O . ALA B 1 465 ? 133.472 119.807 147.368 1.00 33.69 565 ALA B O 1
ATOM 3466 N N . PRO B 1 466 ? 134.855 121.202 148.460 1.00 24.06 566 PRO B N 1
ATOM 3467 C CA . PRO B 1 466 ? 135.094 120.216 149.530 1.00 24.97 566 PRO B CA 1
ATOM 3468 C C . PRO B 1 466 ? 133.830 119.672 150.171 1.00 29.04 566 PRO B C 1
ATOM 3469 O O . PRO B 1 466 ? 133.778 118.482 150.501 1.00 29.64 566 PRO B O 1
ATOM 3473 N N . THR B 1 467 ? 132.808 120.507 150.366 1.00 34.39 567 THR B N 1
ATOM 3474 C CA . THR B 1 467 ? 131.563 120.012 150.944 1.00 37.32 567 THR B CA 1
ATOM 3475 C C . THR B 1 467 ? 130.872 119.030 150.008 1.00 36.25 567 THR B C 1
ATOM 3476 O O . THR B 1 467 ? 130.383 117.983 150.448 1.00 36.18 567 THR B O 1
ATOM 3480 N N . HIS B 1 468 ? 130.831 119.341 148.716 1.00 30.66 568 HIS B N 1
ATOM 3481 C CA . HIS B 1 468 ? 130.132 118.514 147.734 1.00 24.34 568 HIS B CA 1
ATOM 3482 C C . HIS B 1 468 ? 131.064 117.482 147.108 1.00 27.63 568 HIS B C 1
ATOM 3483 O O . HIS B 1 468 ? 131.171 117.392 145.887 1.00 32.07 568 HIS B O 1
ATOM 3490 N N . ILE B 1 469 ? 131.750 116.690 147.929 1.00 21.39 569 ILE B N 1
ATOM 3491 C CA . ILE B 1 469 ? 132.722 115.735 147.415 1.00 14.79 569 ILE B CA 1
ATOM 3492 C C . ILE B 1 469 ? 132.242 114.290 147.493 1.00 15.53 569 ILE B C 1
ATOM 3493 O O . ILE B 1 469 ? 132.751 113.449 146.739 1.00 18.44 569 ILE B O 1
ATOM 3498 N N . LEU B 1 470 ? 131.276 113.971 148.355 1.00 17.51 570 LEU B N 1
ATOM 3499 C CA . LEU B 1 470 ? 130.806 112.595 148.419 1.00 15.23 570 LEU B CA 1
ATOM 3500 C C . LEU B 1 470 ? 129.981 112.196 147.206 1.00 15.61 570 LEU B C 1
ATOM 3501 O O . LEU B 1 470 ? 129.676 111.009 147.057 1.00 24.58 570 LEU B O 1
ATOM 3506 N N . TYR B 1 471 ? 129.600 113.139 146.350 1.00 9.47 571 TYR B N 1
ATOM 3507 C CA . TYR B 1 471 ? 128.909 112.802 145.115 1.00 10.04 571 TYR B CA 1
ATOM 3508 C C . TYR B 1 471 ? 129.869 112.541 143.966 1.00 13.72 571 TYR B C 1
ATOM 3509 O O . TYR B 1 471 ? 129.490 111.873 143.001 1.00 23.95 571 TYR B O 1
ATOM 3518 N N . ALA B 1 472 ? 131.106 113.023 144.050 1.00 10.20 572 ALA B N 1
ATOM 3519 C CA . ALA B 1 472 ? 132.113 112.697 143.053 1.00 9.50 572 ALA B CA 1
ATOM 3520 C C . ALA B 1 472 ? 132.750 111.334 143.281 1.00 10.22 572 ALA B C 1
ATOM 3521 O O . ALA B 1 472 ? 133.448 110.838 142.392 1.00 7.73 572 ALA B O 1
ATOM 3523 N N . VAL B 1 473 ? 132.517 110.718 144.440 1.00 15.01 573 VAL B N 1
ATOM 3524 C CA . VAL B 1 473 ? 133.089 109.417 144.772 1.00 11.18 573 VAL B CA 1
ATOM 3525 C C . VAL B 1 473 ? 132.035 108.329 144.911 1.00 10.64 573 VAL B C 1
ATOM 3526 O O . VAL B 1 473 ? 132.400 107.145 145.006 1.00 10.83 573 VAL B O 1
ATOM 3530 N N . ASN B 1 474 ? 130.751 108.677 144.918 1.00 10.61 574 ASN B N 1
ATOM 3531 C CA . ASN B 1 474 ? 129.692 107.685 145.032 1.00 13.82 574 ASN B CA 1
ATOM 3532 C C . ASN B 1 474 ? 129.438 107.036 143.677 1.00 14.79 574 ASN B C 1
ATOM 3533 O O . ASN B 1 474 ? 129.309 107.729 142.662 1.00 13.20 574 ASN B O 1
ATOM 3538 N N . ALA B 1 475 ? 129.360 105.704 143.669 1.00 15.48 575 ALA B N 1
ATOM 3539 C CA . ALA B 1 475 ? 129.125 104.919 142.457 1.00 11.80 575 ALA B CA 1
ATOM 3540 C C . ALA B 1 475 ? 130.155 105.246 141.380 1.00 12.81 575 ALA B C 1
ATOM 3541 O O . ALA B 1 475 ? 129.823 105.475 140.215 1.00 13.05 575 ALA B O 1
ATOM 3543 N N . SER B 1 476 ? 131.422 105.262 141.780 1.00 11.69 576 SER B N 1
ATOM 3544 C CA . SER B 1 476 ? 132.517 105.681 140.916 1.00 9.95 576 SER B CA 1
ATOM 3545 C C . SER B 1 476 ? 133.511 104.538 140.725 1.00 8.76 576 SER B C 1
ATOM 3546 O O . SER B 1 476 ? 133.287 103.408 141.160 1.00 12.24 576 SER B O 1
ATOM 3549 N N . TRP B 1 477 ? 134.622 104.852 140.063 1.00 8.75 577 TRP B N 1
ATOM 3550 C CA . TRP B 1 477 ? 135.714 103.913 139.814 1.00 10.34 577 TRP B CA 1
ATOM 3551 C C . TRP B 1 477 ? 136.972 104.506 140.445 1.00 9.02 577 TRP B C 1
ATOM 3552 O O . TRP B 1 477 ? 137.640 105.352 139.844 1.00 6.72 577 TRP B O 1
ATOM 3563 N N . VAL B 1 478 ? 137.287 104.064 141.657 1.00 9.00 578 VAL B N 1
ATOM 3564 C CA . VAL B 1 478 ? 138.381 104.621 142.428 1.00 10.02 578 VAL B CA 1
ATOM 3565 C C . VAL B 1 478 ? 139.576 103.682 142.351 1.00 10.44 578 VAL B C 1
ATOM 3566 O O . VAL B 1 478 ? 139.446 102.479 142.112 1.00 10.19 578 VAL B O 1
ATOM 3570 N N . GLY B 1 479 ? 140.762 104.243 142.557 1.00 8.29 579 GLY B N 1
ATOM 3571 C CA . GLY B 1 479 ? 141.971 103.448 142.601 1.00 9.13 579 GLY B CA 1
ATOM 3572 C C . GLY B 1 479 ? 142.443 103.224 144.019 1.00 11.83 579 GLY B C 1
ATOM 3573 O O . GLY B 1 479 ? 142.869 104.167 144.690 1.00 15.51 579 GLY B O 1
ATOM 3574 N N . LEU B 1 480 ? 142.395 101.977 144.483 1.00 10.48 580 LEU B N 1
ATOM 3575 C CA . LEU B 1 480 ? 142.703 101.668 145.874 1.00 13.28 580 LEU B CA 1
ATOM 3576 C C . LEU B 1 480 ? 144.195 101.805 146.142 1.00 17.65 580 LEU B C 1
ATOM 3577 O O . LEU B 1 480 ? 144.896 100.805 146.323 1.00 21.79 580 LEU B O 1
ATOM 3582 N N . CYS B 1 481 ? 144.683 103.039 146.183 1.00 18.62 581 CYS B N 1
ATOM 3583 C CA . CYS B 1 481 ? 146.109 103.302 146.306 1.00 26.12 581 CYS B CA 1
ATOM 3584 C C . CYS B 1 481 ? 146.546 103.126 147.758 1.00 30.08 581 CYS B C 1
ATOM 3585 O O . CYS B 1 481 ? 145.788 102.655 148.610 1.00 32.52 581 CYS B O 1
ATOM 3588 N N . LYS B 1 482 ? 147.790 103.498 148.057 1.00 36.25 582 LYS B N 1
ATOM 3589 C CA . LYS B 1 482 ? 148.354 103.334 149.390 1.00 44.55 582 LYS B CA 1
ATOM 3590 C C . LYS B 1 482 ? 149.218 104.536 149.736 1.00 46.12 582 LYS B C 1
ATOM 3591 O O . LYS B 1 482 ? 150.019 104.983 148.910 1.00 48.89 582 LYS B O 1
ATOM 3597 N N . ILE B 1 483 ? 149.059 105.048 150.954 1.00 47.66 583 ILE B N 1
ATOM 3598 C CA . ILE B 1 483 ? 149.915 106.116 151.458 1.00 49.45 583 ILE B CA 1
ATOM 3599 C C . ILE B 1 483 ? 149.898 106.079 152.981 1.00 49.95 583 ILE B C 1
ATOM 3600 O O . ILE B 1 483 ? 149.990 105.013 153.588 1.00 52.21 583 ILE B O 1
ATOM 3605 N N . THR B 1 491 ? 134.501 107.527 161.572 1.00 54.97 591 THR B N 1
ATOM 3606 C CA . THR B 1 491 ? 133.836 108.662 162.201 1.00 64.71 591 THR B CA 1
ATOM 3607 C C . THR B 1 491 ? 134.007 109.937 161.382 1.00 60.58 591 THR B C 1
ATOM 3608 O O . THR B 1 491 ? 134.889 110.020 160.529 1.00 61.67 591 THR B O 1
ATOM 3612 N N . ASN B 1 492 ? 133.145 110.920 161.652 1.00 51.11 592 ASN B N 1
ATOM 3613 C CA . ASN B 1 492 ? 133.170 112.224 160.996 1.00 50.09 592 ASN B CA 1
ATOM 3614 C C . ASN B 1 492 ? 132.850 112.002 159.515 1.00 48.81 592 ASN B C 1
ATOM 3615 O O . ASN B 1 492 ? 132.233 110.989 159.167 1.00 45.00 592 ASN B O 1
ATOM 3620 N N . GLY B 1 493 ? 133.228 112.926 158.637 1.00 47.57 593 GLY B N 1
ATOM 3621 C CA . GLY B 1 493 ? 132.979 112.787 157.224 1.00 41.88 593 GLY B CA 1
ATOM 3622 C C . GLY B 1 493 ? 134.253 112.769 156.406 1.00 43.31 593 GLY B C 1
ATOM 3623 O O . GLY B 1 493 ? 135.092 111.874 156.533 1.00 42.39 593 GLY B O 1
ATOM 3624 N N . PRO B 1 494 ? 134.427 113.777 155.557 1.00 46.50 594 PRO B N 1
ATOM 3625 C CA . PRO B 1 494 ? 135.561 113.772 154.627 1.00 46.11 594 PRO B CA 1
ATOM 3626 C C . PRO B 1 494 ? 136.899 113.903 155.337 1.00 41.82 594 PRO B C 1
ATOM 3627 O O . PRO B 1 494 ? 137.009 114.486 156.418 1.00 44.59 594 PRO B O 1
ATOM 3631 N N . ILE B 1 495 ? 137.924 113.328 154.709 1.00 40.76 595 ILE B N 1
ATOM 3632 C CA . ILE B 1 495 ? 139.296 113.358 155.207 1.00 44.91 595 ILE B CA 1
ATOM 3633 C C . ILE B 1 495 ? 140.202 113.861 154.089 1.00 41.32 595 ILE B C 1
ATOM 3634 O O . ILE B 1 495 ? 141.358 113.442 153.972 1.00 39.80 595 ILE B O 1
ATOM 3639 N N . LEU B 1 496 ? 139.665 114.747 153.249 1.00 37.36 596 LEU B N 1
ATOM 3640 C CA . LEU B 1 496 ? 140.302 115.205 152.017 1.00 31.51 596 LEU B CA 1
ATOM 3641 C C . LEU B 1 496 ? 141.762 115.608 152.180 1.00 32.94 596 LEU B C 1
ATOM 3642 O O . LEU B 1 496 ? 142.170 116.089 153.241 1.00 40.63 596 LEU B O 1
ATOM 3647 N N . LEU B 1 497 ? 142.551 115.413 151.126 1.00 34.07 597 LEU B N 1
ATOM 3648 C CA . LEU B 1 497 ? 143.951 115.805 151.101 1.00 35.06 597 LEU B CA 1
ATOM 3649 C C . LEU B 1 497 ? 144.068 117.245 150.605 1.00 40.74 597 LEU B C 1
ATOM 3650 O O . LEU B 1 497 ? 143.081 117.977 150.507 1.00 43.39 597 LEU B O 1
ATOM 3655 N N . ALA B 1 498 ? 145.290 117.665 150.285 1.00 43.32 598 ALA B N 1
ATOM 3656 C CA . ALA B 1 498 ? 145.531 118.975 149.697 1.00 48.85 598 ALA B CA 1
ATOM 3657 C C . ALA B 1 498 ? 146.380 118.940 148.436 1.00 47.85 598 ALA B C 1
ATOM 3658 O O . ALA B 1 498 ? 146.257 119.856 147.614 1.00 42.62 598 ALA B O 1
ATOM 3660 N N . GLN B 1 499 ? 147.228 117.930 148.252 1.00 47.37 599 GLN B N 1
ATOM 3661 C CA . GLN B 1 499 ? 148.058 117.794 147.065 1.00 47.73 599 GLN B CA 1
ATOM 3662 C C . GLN B 1 499 ? 147.988 116.358 146.566 1.00 43.03 599 GLN B C 1
ATOM 3663 O O . GLN B 1 499 ? 147.717 115.432 147.334 1.00 42.11 599 GLN B O 1
ATOM 3669 N N . THR B 1 500 ? 148.236 116.180 145.274 1.00 40.09 600 THR B N 1
ATOM 3670 C CA . THR B 1 500 ? 148.195 114.848 144.683 1.00 40.06 600 THR B CA 1
ATOM 3671 C C . THR B 1 500 ? 149.496 114.113 144.982 1.00 44.70 600 THR B C 1
ATOM 3672 O O . THR B 1 500 ? 150.562 114.565 144.550 1.00 41.53 600 THR B O 1
ATOM 3676 N N . PRO B 1 501 ? 149.459 112.997 145.701 1.00 44.13 601 PRO B N 1
ATOM 3677 C CA . PRO B 1 501 ? 150.696 112.293 146.041 1.00 43.14 601 PRO B CA 1
ATOM 3678 C C . PRO B 1 501 ? 151.128 111.340 144.938 1.00 47.76 601 PRO B C 1
ATOM 3679 O O . PRO B 1 501 ? 150.325 110.862 144.135 1.00 50.67 601 PRO B O 1
ATOM 3683 N N . ILE B 1 502 ? 152.432 111.071 144.911 1.00 49.45 602 ILE B N 1
ATOM 3684 C CA . ILE B 1 502 ? 152.993 110.038 144.039 1.00 50.22 602 ILE B CA 1
ATOM 3685 C C . ILE B 1 502 ? 153.037 108.764 144.877 1.00 52.31 602 ILE B C 1
ATOM 3686 O O . ILE B 1 502 ? 154.030 108.451 145.533 1.00 51.69 602 ILE B O 1
ATOM 3691 N N . CYS B 1 503 ? 151.931 108.030 144.864 1.00 53.65 603 CYS B N 1
ATOM 3692 C CA . CYS B 1 503 ? 151.750 106.838 145.671 1.00 50.22 603 CYS B CA 1
ATOM 3693 C C . CYS B 1 503 ? 152.039 105.589 144.841 1.00 46.80 603 CYS B C 1
ATOM 3694 O O . CYS B 1 503 ? 152.541 105.661 143.715 1.00 51.54 603 CYS B O 1
ATOM 3697 N N . ASP B 1 504 ? 151.718 104.426 145.401 1.00 38.85 604 ASP B N 1
ATOM 3698 C CA . ASP B 1 504 ? 151.888 103.137 144.735 1.00 39.89 604 ASP B CA 1
ATOM 3699 C C . ASP B 1 504 ? 150.527 102.449 144.699 1.00 37.94 604 ASP B C 1
ATOM 3700 O O . ASP B 1 504 ? 150.104 101.849 145.692 1.00 49.83 604 ASP B O 1
ATOM 3705 N N . CYS B 1 505 ? 149.843 102.536 143.562 1.00 26.24 605 CYS B N 1
ATOM 3706 C CA . CYS B 1 505 ? 148.527 101.924 143.438 1.00 24.24 605 CYS B CA 1
ATOM 3707 C C . CYS B 1 505 ? 148.632 100.407 143.539 1.00 25.32 605 CYS B C 1
ATOM 3708 O O . CYS B 1 505 ? 149.531 99.790 142.962 1.00 24.17 605 CYS B O 1
ATOM 3711 N N . LEU B 1 506 ? 147.707 99.806 144.286 1.00 25.69 606 LEU B N 1
ATOM 3712 C CA . LEU B 1 506 ? 147.707 98.370 144.525 1.00 28.92 606 LEU B CA 1
ATOM 3713 C C . LEU B 1 506 ? 146.555 97.646 143.844 1.00 32.97 606 LEU B C 1
ATOM 3714 O O . LEU B 1 506 ? 146.568 96.413 143.787 1.00 43.47 606 LEU B O 1
ATOM 3719 N N . GLY B 1 507 ? 145.566 98.368 143.334 1.00 24.70 607 GLY B N 1
ATOM 3720 C CA . GLY B 1 507 ? 144.414 97.726 142.737 1.00 17.97 607 GLY B CA 1
ATOM 3721 C C . GLY B 1 507 ? 143.373 98.758 142.361 1.00 14.86 607 GLY B C 1
ATOM 3722 O O . GLY B 1 507 ? 143.619 99.963 142.422 1.00 16.85 607 GLY B O 1
ATOM 3723 N N . PHE B 1 508 ? 142.204 98.260 141.967 1.00 14.95 608 PHE B N 1
ATOM 3724 C CA . PHE B 1 508 ? 141.107 99.118 141.542 1.00 16.82 608 PHE B CA 1
ATOM 3725 C C . PHE B 1 508 ? 139.802 98.592 142.112 1.00 20.60 608 PHE B C 1
ATOM 3726 O O . PHE B 1 508 ? 139.526 97.393 142.028 1.00 28.26 608 PHE B O 1
ATOM 3734 N N . GLY B 1 509 ? 138.996 99.491 142.681 1.00 15.48 609 GLY B N 1
ATOM 3735 C CA . GLY B 1 509 ? 137.727 99.107 143.258 1.00 16.17 609 GLY B CA 1
ATOM 3736 C C . GLY B 1 509 ? 136.640 100.089 142.874 1.00 13.89 609 GLY B C 1
ATOM 3737 O O . GLY B 1 509 ? 136.909 101.177 142.365 1.00 12.17 609 GLY B O 1
ATOM 3738 N N . ILE B 1 510 ? 135.401 99.683 143.132 1.00 16.35 610 ILE B N 1
ATOM 3739 C CA . ILE B 1 510 ? 134.221 100.464 142.777 1.00 16.91 610 ILE B CA 1
ATOM 3740 C C . ILE B 1 510 ? 133.431 100.764 144.040 1.00 18.62 610 ILE B C 1
ATOM 3741 O O . ILE B 1 510 ? 133.052 99.845 144.770 1.00 21.44 610 ILE B O 1
ATOM 3746 N N . CYS B 1 511 ? 133.171 102.040 144.293 1.00 20.71 611 CYS B N 1
ATOM 3747 C CA . CYS B 1 511 ? 132.236 102.409 145.345 1.00 21.87 611 CYS B CA 1
ATOM 3748 C C . CYS B 1 511 ? 130.818 102.189 144.839 1.00 27.90 611 CYS B C 1
ATOM 3749 O O . CYS B 1 511 ? 130.525 102.448 143.669 1.00 28.39 611 CYS B O 1
ATOM 3752 N N . ARG B 1 512 ? 129.942 101.685 145.706 1.00 30.60 612 ARG B N 1
ATOM 3753 C CA . ARG B 1 512 ? 128.564 101.427 145.308 1.00 35.04 612 ARG B CA 1
ATOM 3754 C C . ARG B 1 512 ? 127.557 102.336 145.993 1.00 37.25 612 ARG B C 1
ATOM 3755 O O . ARG B 1 512 ? 126.488 102.589 145.428 1.00 39.81 612 ARG B O 1
ATOM 3763 N N . GLY B 1 513 ? 127.868 102.835 147.186 1.00 34.75 613 GLY B N 1
ATOM 3764 C CA . GLY B 1 513 ? 126.956 103.723 147.878 1.00 40.55 613 GLY B CA 1
ATOM 3765 C C . GLY B 1 513 ? 127.502 104.253 149.185 1.00 41.55 613 GLY B C 1
ATOM 3766 O O . GLY B 1 513 ? 128.328 103.600 149.829 1.00 44.76 613 GLY B O 1
ATOM 3767 N N . ILE B 1 514 ? 127.055 105.440 149.586 1.00 37.28 614 ILE B N 1
ATOM 3768 C CA . ILE B 1 514 ? 127.479 106.016 150.856 1.00 37.69 614 ILE B CA 1
ATOM 3769 C C . ILE B 1 514 ? 126.313 106.731 151.521 1.00 48.99 614 ILE B C 1
ATOM 3770 O O . ILE B 1 514 ? 125.904 107.814 151.092 1.00 59.95 614 ILE B O 1
ATOM 3775 N N . ASP B 1 515 ? 125.774 106.132 152.575 1.00 61.88 615 ASP B N 1
ATOM 3776 C CA . ASP B 1 515 ? 124.675 106.714 153.329 1.00 76.84 615 ASP B CA 1
ATOM 3777 C C . ASP B 1 515 ? 125.201 107.333 154.618 1.00 78.31 615 ASP B C 1
ATOM 3778 O O . ASP B 1 515 ? 126.046 106.743 155.301 1.00 76.22 615 ASP B O 1
ATOM 3783 N N . MET B 1 516 ? 124.715 108.527 154.934 1.00 73.42 616 MET B N 1
ATOM 3784 C CA . MET B 1 516 ? 125.101 109.196 156.168 1.00 74.50 616 MET B CA 1
ATOM 3785 C C . MET B 1 516 ? 124.151 108.830 157.303 1.00 82.16 616 MET B C 1
ATOM 3786 O O . MET B 1 516 ? 124.489 108.024 158.171 1.00 77.37 616 MET B O 1
ATOM 3791 N N . LEU B 1 520 ? 129.197 104.981 155.283 1.00 42.62 620 LEU B N 1
ATOM 3792 C CA . LEU B 1 520 ? 130.070 103.828 155.107 1.00 47.04 620 LEU B CA 1
ATOM 3793 C C . LEU B 1 520 ? 130.454 103.663 153.641 1.00 45.21 620 LEU B C 1
ATOM 3794 O O . LEU B 1 520 ? 129.589 103.511 152.782 1.00 51.09 620 LEU B O 1
ATOM 3799 N N . TYR B 1 521 ? 131.754 103.696 153.357 1.00 45.01 621 TYR B N 1
ATOM 3800 C CA . TYR B 1 521 ? 132.253 103.481 152.001 1.00 40.53 621 TYR B CA 1
ATOM 3801 C C . TYR B 1 521 ? 132.124 101.997 151.683 1.00 39.99 621 TYR B C 1
ATOM 3802 O O . TYR B 1 521 ? 133.005 101.200 152.016 1.00 37.02 621 TYR B O 1
ATOM 3811 N N . HIS B 1 522 ? 131.024 101.614 151.037 1.00 40.15 622 HIS B N 1
ATOM 3812 C CA . HIS B 1 522 ? 130.829 100.235 150.587 1.00 37.72 622 HIS B CA 1
ATOM 3813 C C . HIS B 1 522 ? 131.646 100.060 149.315 1.00 33.46 622 HIS B C 1
ATOM 3814 O O . HIS B 1 522 ? 131.185 100.348 148.211 1.00 35.01 622 HIS B O 1
ATOM 3821 N N . ILE B 1 523 ? 132.875 99.580 149.468 1.00 31.57 623 ILE B N 1
ATOM 3822 C CA . ILE B 1 523 ? 133.853 99.552 148.387 1.00 24.65 623 ILE B CA 1
ATOM 3823 C C . ILE B 1 523 ? 134.008 98.104 147.935 1.00 25.85 623 ILE B C 1
ATOM 3824 O O . ILE B 1 523 ? 134.479 97.250 148.697 1.00 32.49 623 ILE B O 1
ATOM 3829 N N . LEU B 1 524 ? 133.589 97.822 146.702 1.00 23.82 624 LEU B N 1
ATOM 3830 C CA . LEU B 1 524 ? 133.733 96.507 146.093 1.00 25.05 624 LEU B CA 1
ATOM 3831 C C . LEU B 1 524 ? 135.130 96.386 145.497 1.00 31.32 624 LEU B C 1
ATOM 3832 O O . LEU B 1 524 ? 135.515 97.195 144.646 1.00 31.90 624 LEU B O 1
ATOM 3837 N N . THR B 1 525 ? 135.886 95.380 145.930 1.00 33.57 625 THR B N 1
ATOM 3838 C CA . THR B 1 525 ? 137.281 95.233 145.528 1.00 37.08 625 THR B CA 1
ATOM 3839 C C . THR B 1 525 ? 137.524 93.867 144.904 1.00 49.99 625 THR B C 1
ATOM 3840 O O . THR B 1 525 ? 137.240 92.841 145.547 1.00 58.70 625 THR B O 1
ATOM 3844 N N . PRO B 1 526 ? 138.037 93.790 143.674 1.00 43.51 626 PRO B N 1
ATOM 3845 C CA . PRO B 1 526 ? 138.642 92.542 143.195 1.00 34.24 626 PRO B CA 1
ATOM 3846 C C . PRO B 1 526 ? 140.036 92.289 143.746 1.00 33.36 626 PRO B C 1
ATOM 3847 O O . PRO B 1 526 ? 140.605 91.228 143.473 1.00 38.49 626 PRO B O 1
ATOM 3851 N N . VAL B 1 527 ? 140.594 93.234 144.500 1.00 34.96 627 VAL B N 1
ATOM 3852 C CA . VAL B 1 527 ? 141.907 93.038 145.124 1.00 39.60 627 VAL B CA 1
ATOM 3853 C C . VAL B 1 527 ? 141.816 91.888 146.118 1.00 44.66 627 VAL B C 1
ATOM 3854 O O . VAL B 1 527 ? 140.770 91.728 146.779 1.00 43.12 627 VAL B O 1
ATOM 3858 N N . PRO B 1 528 ? 142.841 91.050 146.254 1.00 55.57 628 PRO B N 1
ATOM 3859 C CA . PRO B 1 528 ? 142.792 89.967 147.243 1.00 63.04 628 PRO B CA 1
ATOM 3860 C C . PRO B 1 528 ? 142.603 90.513 148.647 1.00 67.26 628 PRO B C 1
ATOM 3861 O O . PRO B 1 528 ? 143.143 91.578 148.984 1.00 62.75 628 PRO B O 1
ATOM 3865 N N . PRO B 1 529 ? 141.846 89.809 149.493 1.00 68.83 629 PRO B N 1
ATOM 3866 C CA . PRO B 1 529 ? 141.544 90.343 150.833 1.00 66.65 629 PRO B CA 1
ATOM 3867 C C . PRO B 1 529 ? 142.773 90.605 151.683 1.00 65.14 629 PRO B C 1
ATOM 3868 O O . PRO B 1 529 ? 142.719 91.451 152.584 1.00 62.85 629 PRO B O 1
ATOM 3872 N N . GLU B 1 530 ? 143.878 89.900 151.434 1.00 67.16 630 GLU B N 1
ATOM 3873 C CA . GLU B 1 530 ? 145.096 90.149 152.196 1.00 68.51 630 GLU B CA 1
ATOM 3874 C C . GLU B 1 530 ? 145.637 91.550 151.943 1.00 69.41 630 GLU B C 1
ATOM 3875 O O . GLU B 1 530 ? 146.201 92.169 152.852 1.00 69.71 630 GLU B O 1
ATOM 3881 N N . GLU B 1 531 ? 145.479 92.063 150.724 1.00 64.68 631 GLU B N 1
ATOM 3882 C CA . GLU B 1 531 ? 146.023 93.362 150.354 1.00 64.47 631 GLU B CA 1
ATOM 3883 C C . GLU B 1 531 ? 145.090 94.524 150.673 1.00 61.44 631 GLU B C 1
ATOM 3884 O O . GLU B 1 531 ? 145.509 95.681 150.557 1.00 51.19 631 GLU B O 1
ATOM 3890 N N . LEU B 1 532 ? 143.845 94.252 151.073 1.00 64.55 632 LEU B N 1
ATOM 3891 C CA . LEU B 1 532 ? 142.914 95.335 151.371 1.00 57.55 632 LEU B CA 1
ATOM 3892 C C . LEU B 1 532 ? 143.331 96.125 152.604 1.00 58.28 632 LEU B C 1
ATOM 3893 O O . LEU B 1 532 ? 143.069 97.330 152.679 1.00 57.69 632 LEU B O 1
ATOM 3898 N N . ARG B 1 533 ? 143.965 95.470 153.579 1.00 61.74 633 ARG B N 1
ATOM 3899 C CA . ARG B 1 533 ? 144.294 96.145 154.831 1.00 61.73 633 ARG B CA 1
ATOM 3900 C C . ARG B 1 533 ? 145.257 97.306 154.615 1.00 58.66 633 ARG B C 1
ATOM 3901 O O . ARG B 1 533 ? 145.180 98.314 155.328 1.00 58.42 633 ARG B O 1
ATOM 3909 N N . THR B 1 534 ? 146.162 97.191 153.642 1.00 51.94 634 THR B N 1
ATOM 3910 C CA . THR B 1 534 ? 147.112 98.266 153.378 1.00 51.05 634 THR B CA 1
ATOM 3911 C C . THR B 1 534 ? 146.470 99.445 152.655 1.00 49.34 634 THR B C 1
ATOM 3912 O O . THR B 1 534 ? 147.055 100.533 152.630 1.00 43.29 634 THR B O 1
ATOM 3916 N N . VAL B 1 535 ? 145.287 99.257 152.073 1.00 52.67 635 VAL B N 1
ATOM 3917 C CA . VAL B 1 535 ? 144.604 100.335 151.366 1.00 46.55 635 VAL B CA 1
ATOM 3918 C C . VAL B 1 535 ? 144.186 101.398 152.373 1.00 44.80 635 VAL B C 1
ATOM 3919 O O . VAL B 1 535 ? 143.469 101.111 153.338 1.00 52.50 635 VAL B O 1
ATOM 3923 N N . ASN B 1 536 ? 144.634 102.637 152.151 1.00 36.37 636 ASN B N 1
ATOM 3924 C CA . ASN B 1 536 ? 144.300 103.719 153.068 1.00 37.35 636 ASN B CA 1
ATOM 3925 C C . ASN B 1 536 ? 143.971 105.029 152.360 1.00 35.60 636 ASN B C 1
ATOM 3926 O O . ASN B 1 536 ? 143.862 106.061 153.033 1.00 37.09 636 ASN B O 1
ATOM 3931 N N . CYS B 1 537 ? 143.813 105.031 151.038 1.00 32.03 637 CYS B N 1
ATOM 3932 C CA . CYS B 1 537 ? 143.413 106.238 150.330 1.00 28.17 637 CYS B CA 1
ATOM 3933 C C . CYS B 1 537 ? 142.662 105.858 149.065 1.00 24.22 637 CYS B C 1
ATOM 3934 O O . CYS B 1 537 ? 142.789 104.741 148.560 1.00 29.88 637 CYS B O 1
ATOM 3937 N N . LEU B 1 538 ? 141.875 106.806 148.564 1.00 18.86 638 LEU B N 1
ATOM 3938 C CA . LEU B 1 538 ? 141.160 106.681 147.305 1.00 15.83 638 LEU B CA 1
ATOM 3939 C C . LEU B 1 538 ? 141.519 107.869 146.425 1.00 16.25 638 LEU B C 1
ATOM 3940 O O . LEU B 1 538 ? 141.576 109.008 146.900 1.00 16.63 638 LEU B O 1
ATOM 3945 N N . LEU B 1 539 ? 141.771 107.602 145.148 1.00 16.07 639 LEU B N 1
ATOM 3946 C CA . LEU B 1 539 ? 142.134 108.637 144.185 1.00 14.39 639 LEU B CA 1
ATOM 3947 C C . LEU B 1 539 ? 141.255 108.480 142.956 1.00 12.61 639 LEU B C 1
ATOM 3948 O O . LEU B 1 539 ? 141.376 107.491 142.227 1.00 13.59 639 LEU B O 1
ATOM 3953 N N . VAL B 1 540 ? 140.384 109.445 142.727 1.00 10.22 640 VAL B N 1
ATOM 3954 C CA . VAL B 1 540 ? 139.526 109.451 141.550 1.00 9.45 640 VAL B CA 1
ATOM 3955 C C . VAL B 1 540 ? 140.213 110.237 140.443 1.00 9.62 640 VAL B C 1
ATOM 3956 O O . VAL B 1 540 ? 140.700 111.351 140.662 1.00 12.24 640 VAL B O 1
ATOM 3960 N N . GLY B 1 541 ? 140.268 109.650 139.252 1.00 7.77 641 GLY B N 1
ATOM 3961 C CA . GLY B 1 541 ? 140.896 110.300 138.121 1.00 7.92 641 GLY B CA 1
ATOM 3962 C C . GLY B 1 541 ? 139.977 110.375 136.923 1.00 7.40 641 GLY B C 1
ATOM 3963 O O . GLY B 1 541 ? 138.768 110.168 137.056 1.00 6.71 641 GLY B O 1
ATOM 3964 N N . ALA B 1 542 ? 140.528 110.663 135.745 1.00 7.48 642 ALA B N 1
ATOM 3965 C CA . ALA B 1 542 ? 139.705 110.767 134.548 1.00 6.70 642 ALA B CA 1
ATOM 3966 C C . ALA B 1 542 ? 139.451 109.393 133.947 1.00 7.17 642 ALA B C 1
ATOM 3967 O O . ALA B 1 542 ? 139.643 109.190 132.745 1.00 8.41 642 ALA B O 1
ATOM 3969 N N . ILE B 1 543 ? 139.004 108.450 134.775 1.00 7.65 643 ILE B N 1
ATOM 3970 C CA . ILE B 1 543 ? 138.710 107.084 134.356 1.00 7.55 643 ILE B CA 1
ATOM 3971 C C . ILE B 1 543 ? 137.515 106.624 135.180 1.00 7.88 643 ILE B C 1
ATOM 3972 O O . ILE B 1 543 ? 137.626 106.466 136.401 1.00 7.55 643 ILE B O 1
ATOM 3977 N N . ALA B 1 544 ? 136.380 106.416 134.526 1.00 5.30 644 ALA B N 1
ATOM 3978 C CA . ALA B 1 544 ? 135.145 106.042 135.196 1.00 6.36 644 ALA B CA 1
ATOM 3979 C C . ALA B 1 544 ? 134.749 104.623 134.814 1.00 9.65 644 ALA B C 1
ATOM 3980 O O . ALA B 1 544 ? 135.322 104.015 133.907 1.00 10.26 644 ALA B O 1
ATOM 3982 N N . ILE B 1 545 ? 133.756 104.098 135.528 1.00 15.45 645 ILE B N 1
ATOM 3983 C CA . ILE B 1 545 ? 133.286 102.743 135.225 1.00 17.86 645 ILE B CA 1
ATOM 3984 C C . ILE B 1 545 ? 132.717 102.722 133.815 1.00 14.90 645 ILE B C 1
ATOM 3985 O O . ILE B 1 545 ? 132.076 103.706 133.394 1.00 15.20 645 ILE B O 1
ATOM 3990 N N . PRO B 1 546 ? 132.937 101.666 133.036 1.00 13.18 646 PRO B N 1
ATOM 3991 C CA . PRO B 1 546 ? 132.289 101.583 131.724 1.00 20.80 646 PRO B CA 1
ATOM 3992 C C . PRO B 1 546 ? 130.781 101.673 131.880 1.00 28.63 646 PRO B C 1
ATOM 3993 O O . PRO B 1 546 ? 130.204 101.135 132.827 1.00 27.00 646 PRO B O 1
ATOM 3997 N N . HIS B 1 547 ? 130.145 102.376 130.941 1.00 34.97 647 HIS B N 1
ATOM 3998 C CA . HIS B 1 547 ? 128.719 102.651 131.068 1.00 33.75 647 HIS B CA 1
ATOM 3999 C C . HIS B 1 547 ? 127.898 101.369 131.100 1.00 35.76 647 HIS B C 1
ATOM 4000 O O . HIS B 1 547 ? 126.834 101.335 131.726 1.00 39.62 647 HIS B O 1
ATOM 4007 N N . CYS B 1 548 ? 128.383 100.304 130.456 1.00 30.80 648 CYS B N 1
ATOM 4008 C CA . CYS B 1 548 ? 127.658 99.037 130.466 1.00 30.03 648 CYS B CA 1
ATOM 4009 C C . CYS B 1 548 ? 127.536 98.466 131.873 1.00 35.96 648 CYS B C 1
ATOM 4010 O O . CYS B 1 548 ? 126.575 97.746 132.166 1.00 46.77 648 CYS B O 1
ATOM 4013 N N . VAL B 1 549 ? 128.498 98.759 132.750 1.00 33.68 649 VAL B N 1
ATOM 4014 C CA . VAL B 1 549 ? 128.392 98.320 134.139 1.00 36.74 649 VAL B CA 1
ATOM 4015 C C . VAL B 1 549 ? 127.278 99.077 134.853 1.00 37.24 649 VAL B C 1
ATOM 4016 O O . VAL B 1 549 ? 126.446 98.482 135.548 1.00 39.94 649 VAL B O 1
ATOM 4020 N N . LEU B 1 550 ? 127.242 100.400 134.688 1.00 36.76 650 LEU B N 1
ATOM 4021 C CA . LEU B 1 550 ? 126.222 101.220 135.330 1.00 42.14 650 LEU B CA 1
ATOM 4022 C C . LEU B 1 550 ? 124.870 101.136 134.633 1.00 43.50 650 LEU B C 1
ATOM 4023 O O . LEU B 1 550 ? 123.846 101.428 135.260 1.00 40.18 650 LEU B O 1
ATOM 4028 N N . LYS B 1 551 ? 124.836 100.717 133.370 1.00 44.34 651 LYS B N 1
ATOM 4029 C CA . LYS B 1 551 ? 123.590 100.665 132.617 1.00 43.11 651 LYS B CA 1
ATOM 4030 C C . LYS B 1 551 ? 122.773 99.451 133.033 1.00 49.56 651 LYS B C 1
ATOM 4031 O O . LYS B 1 551 ? 123.049 98.838 134.069 1.00 43.97 651 LYS B O 1
ATOM 4037 N N . CYS B 1 552 ? 121.754 99.115 132.242 1.00 64.73 652 CYS B N 1
ATOM 4038 C CA . CYS B 1 552 ? 120.796 98.073 132.594 1.00 76.81 652 CYS B CA 1
ATOM 4039 C C . CYS B 1 552 ? 121.471 96.749 132.937 1.00 76.57 652 CYS B C 1
ATOM 4040 O O . CYS B 1 552 ? 122.139 96.140 132.094 1.00 60.23 652 CYS B O 1
ATOM 4043 N N . GLN B 1 553 ? 121.305 96.311 134.180 1.00 84.09 653 GLN B N 1
ATOM 4044 C CA . GLN B 1 553 ? 121.784 95.018 134.638 1.00 77.84 653 GLN B CA 1
ATOM 4045 C C . GLN B 1 553 ? 120.619 94.041 134.767 1.00 83.81 653 GLN B C 1
ATOM 4046 O O . GLN B 1 553 ? 119.448 94.406 134.645 1.00 83.19 653 GLN B O 1
ATOM 4052 N N . ARG B 1 554 ? 120.954 92.780 135.012 1.00 85.79 654 ARG B N 1
ATOM 4053 C CA . ARG B 1 554 ? 119.943 91.741 135.171 1.00 88.52 654 ARG B CA 1
ATOM 4054 C C . ARG B 1 554 ? 120.284 90.820 136.337 1.00 80.85 654 ARG B C 1
ATOM 4055 O O . ARG B 1 554 ? 120.187 91.213 137.500 1.00 72.28 654 ARG B O 1
ATOM 4063 N N . ILE C 2 43 ? 155.952 172.301 129.903 1.00 36.47 41 ILE C N 1
ATOM 4064 C CA . ILE C 2 43 ? 155.166 171.108 129.620 1.00 41.25 41 ILE C CA 1
ATOM 4065 C C . ILE C 2 43 ? 154.595 170.536 130.915 1.00 41.90 41 ILE C C 1
ATOM 4066 O O . ILE C 2 43 ? 155.312 170.363 131.900 1.00 34.17 41 ILE C O 1
ATOM 4071 N N . VAL C 2 44 ? 153.297 170.249 130.903 1.00 41.84 42 VAL C N 1
ATOM 4072 C CA . VAL C 2 44 ? 152.594 169.736 132.073 1.00 31.65 42 VAL C CA 1
ATOM 4073 C C . VAL C 2 44 ? 152.602 168.215 132.026 1.00 29.72 42 VAL C C 1
ATOM 4074 O O . VAL C 2 44 ? 152.277 167.614 130.996 1.00 31.45 42 VAL C O 1
ATOM 4078 N N . VAL C 2 45 ? 152.975 167.591 133.144 1.00 30.97 43 VAL C N 1
ATOM 4079 C CA . VAL C 2 45 ? 153.052 166.142 133.249 1.00 29.04 43 VAL C CA 1
ATOM 4080 C C . VAL C 2 45 ? 152.284 165.687 134.483 1.00 26.60 43 VAL C C 1
ATOM 4081 O O . VAL C 2 45 ? 152.087 166.441 135.438 1.00 28.25 43 VAL C O 1
ATOM 4085 N N . ALA C 2 46 ? 151.842 164.429 134.445 1.00 22.10 44 ALA C N 1
ATOM 4086 C CA . ALA C 2 46 ? 151.084 163.869 135.557 1.00 18.54 44 ALA C CA 1
ATOM 4087 C C . ALA C 2 46 ? 151.956 163.587 136.773 1.00 25.07 44 ALA C C 1
ATOM 4088 O O . ALA C 2 46 ? 151.428 163.487 137.886 1.00 26.17 44 ALA C O 1
ATOM 4090 N N . TRP C 2 47 ? 153.267 163.455 136.592 1.00 30.84 45 TRP C N 1
ATOM 4091 C CA . TRP C 2 47 ? 154.192 163.196 137.688 1.00 24.46 45 TRP C CA 1
ATOM 4092 C C . TRP C 2 47 ? 154.814 164.509 138.145 1.00 26.07 45 TRP C C 1
ATOM 4093 O O . TRP C 2 47 ? 155.289 165.296 137.320 1.00 26.26 45 TRP C O 1
ATOM 4104 N N . LEU C 2 48 ? 154.799 164.742 139.459 1.00 29.29 46 LEU C N 1
ATOM 4105 C CA . LEU C 2 48 ? 155.280 166.010 140.000 1.00 30.72 46 LEU C CA 1
ATOM 4106 C C . LEU C 2 48 ? 156.751 166.226 139.672 1.00 36.87 46 LEU C C 1
ATOM 4107 O O . LEU C 2 48 ? 157.141 167.292 139.183 1.00 38.74 46 LEU C O 1
ATOM 4112 N N . SER C 2 49 ? 157.581 165.222 139.933 1.00 42.09 47 SER C N 1
ATOM 4113 C CA . SER C 2 49 ? 159.018 165.325 139.732 1.00 40.87 47 SER C CA 1
ATOM 4114 C C . SER C 2 49 ? 159.546 163.941 139.380 1.00 44.39 47 SER C C 1
ATOM 4115 O O . SER C 2 49 ? 158.784 163.042 139.014 1.00 49.90 47 SER C O 1
ATOM 4118 N N . ARG C 2 50 ? 160.860 163.770 139.483 1.00 47.55 48 ARG C N 1
ATOM 4119 C CA . ARG C 2 50 ? 161.490 162.480 139.245 1.00 52.19 48 ARG C CA 1
ATOM 4120 C C . ARG C 2 50 ? 161.486 161.593 140.483 1.00 52.44 48 ARG C C 1
ATOM 4121 O O . ARG C 2 50 ? 162.123 160.536 140.477 1.00 47.68 48 ARG C O 1
ATOM 4129 N N . ALA C 2 51 ? 160.795 162.005 141.543 1.00 52.08 49 ALA C N 1
ATOM 4130 C CA . ALA C 2 51 ? 160.533 161.152 142.692 1.00 42.31 49 ALA C CA 1
ATOM 4131 C C . ALA C 2 51 ? 159.208 160.415 142.574 1.00 37.32 49 ALA C C 1
ATOM 4132 O O . ALA C 2 51 ? 158.802 159.744 143.526 1.00 43.84 49 ALA C O 1
ATOM 4134 N N . GLU C 2 52 ? 158.518 160.547 141.442 1.00 36.73 50 GLU C N 1
ATOM 4135 C CA . GLU C 2 52 ? 157.277 159.826 141.194 1.00 37.96 50 GLU C CA 1
ATOM 4136 C C . GLU C 2 52 ? 157.354 159.098 139.858 1.00 36.62 50 GLU C C 1
ATOM 4137 O O . GLU C 2 52 ? 156.686 158.080 139.658 1.00 36.71 50 GLU C O 1
ATOM 4143 N N . TRP C 2 53 ? 158.160 159.620 138.935 1.00 34.70 51 TRP C N 1
ATOM 4144 C CA . TRP C 2 53 ? 158.422 158.930 137.680 1.00 35.76 51 TRP C CA 1
ATOM 4145 C C . TRP C 2 53 ? 159.550 157.915 137.794 1.00 51.96 51 TRP C C 1
ATOM 4146 O O . TRP C 2 53 ? 159.736 157.111 136.874 1.00 51.09 51 TRP C O 1
ATOM 4157 N N . ASP C 2 54 ? 160.300 157.928 138.894 1.00 59.94 52 ASP C N 1
ATOM 4158 C CA . ASP C 2 54 ? 161.341 156.942 139.151 1.00 57.93 52 ASP C CA 1
ATOM 4159 C C . ASP C 2 54 ? 161.007 156.007 140.300 1.00 48.97 52 ASP C C 1
ATOM 4160 O O . ASP C 2 54 ? 161.282 154.809 140.209 1.00 50.26 52 ASP C O 1
ATOM 4165 N N . GLN C 2 55 ? 160.422 156.522 141.384 1.00 43.05 53 GLN C N 1
ATOM 4166 C CA . GLN C 2 55 ? 160.040 155.653 142.491 1.00 39.20 53 GLN C CA 1
ATOM 4167 C C . GLN C 2 55 ? 158.986 154.646 142.057 1.00 39.04 53 GLN C C 1
ATOM 4168 O O . GLN C 2 55 ? 159.049 153.473 142.437 1.00 47.55 53 GLN C O 1
ATOM 4174 N N . VAL C 2 56 ? 158.010 155.081 141.260 1.00 36.80 54 VAL C N 1
ATOM 4175 C CA . VAL C 2 56 ? 157.025 154.145 140.728 1.00 43.71 54 VAL C CA 1
ATOM 4176 C C . VAL C 2 56 ? 157.681 153.178 139.750 1.00 45.73 54 VAL C C 1
ATOM 4177 O O . VAL C 2 56 ? 157.396 151.975 139.762 1.00 45.63 54 VAL C O 1
ATOM 4181 N N . THR C 2 57 ? 158.581 153.680 138.901 1.00 43.06 55 THR C N 1
ATOM 4182 C CA . THR C 2 57 ? 159.258 152.810 137.943 1.00 52.21 55 THR C CA 1
ATOM 4183 C C . THR C 2 57 ? 160.066 151.728 138.650 1.00 63.94 55 THR C C 1
ATOM 4184 O O . THR C 2 57 ? 160.049 150.561 138.240 1.00 63.85 55 THR C O 1
ATOM 4188 N N . VAL C 2 58 ? 160.784 152.097 139.712 1.00 64.68 56 VAL C N 1
ATOM 4189 C CA . VAL C 2 58 ? 161.578 151.122 140.453 1.00 55.53 56 VAL C CA 1
ATOM 4190 C C . VAL C 2 58 ? 160.677 150.177 141.242 1.00 54.56 56 VAL C C 1
ATOM 4191 O O . VAL C 2 58 ? 160.903 148.962 141.272 1.00 58.20 56 VAL C O 1
ATOM 4195 N N . TYR C 2 59 ? 159.638 150.714 141.881 1.00 51.37 57 TYR C N 1
ATOM 4196 C CA . TYR C 2 59 ? 158.816 149.942 142.801 1.00 53.81 57 TYR C CA 1
ATOM 4197 C C . TYR C 2 59 ? 157.780 149.070 142.105 1.00 57.44 57 TYR C C 1
ATOM 4198 O O . TYR C 2 59 ? 157.202 148.193 142.756 1.00 60.97 57 TYR C O 1
ATOM 4207 N N . LEU C 2 60 ? 157.520 149.284 140.813 1.00 48.57 58 LEU C N 1
ATOM 4208 C CA . LEU C 2 60 ? 156.527 148.463 140.130 1.00 53.94 58 LEU C CA 1
ATOM 4209 C C . LEU C 2 60 ? 157.048 147.063 139.840 1.00 62.89 58 LEU C C 1
ATOM 4210 O O . LEU C 2 60 ? 156.255 146.120 139.732 1.00 64.12 58 LEU C O 1
ATOM 4215 N N . PHE C 2 61 ? 158.365 146.902 139.712 1.00 69.13 59 PHE C N 1
ATOM 4216 C CA . PHE C 2 61 ? 158.953 145.621 139.351 1.00 64.27 59 PHE C CA 1
ATOM 4217 C C . PHE C 2 61 ? 159.800 145.005 140.456 1.00 60.67 59 PHE C C 1
ATOM 4218 O O . PHE C 2 61 ? 160.187 143.838 140.333 1.00 56.60 59 PHE C O 1
ATOM 4226 N N . CYS C 2 62 ? 160.102 145.747 141.521 1.00 64.77 60 CYS C N 1
ATOM 4227 C CA . CYS C 2 62 ? 160.723 145.180 142.719 1.00 74.11 60 CYS C CA 1
ATOM 4228 C C . CYS C 2 62 ? 159.582 144.805 143.655 1.00 78.70 60 CYS C C 1
ATOM 4229 O O . CYS C 2 62 ? 158.979 145.658 144.308 1.00 76.65 60 CYS C O 1
ATOM 4232 N N . ASP C 2 63 ? 159.275 143.508 143.713 1.00 75.54 61 ASP C N 1
ATOM 4233 C CA . ASP C 2 63 ? 157.978 143.070 144.216 1.00 74.85 61 ASP C CA 1
ATOM 4234 C C . ASP C 2 63 ? 157.721 143.431 145.674 1.00 80.60 61 ASP C C 1
ATOM 4235 O O . ASP C 2 63 ? 156.905 144.312 145.960 1.00 81.28 61 ASP C O 1
ATOM 4240 N N . ASP C 2 64 ? 158.398 142.747 146.599 1.00 84.57 62 ASP C N 1
ATOM 4241 C CA . ASP C 2 64 ? 158.290 142.988 148.039 1.00 90.53 62 ASP C CA 1
ATOM 4242 C C . ASP C 2 64 ? 156.864 142.786 148.552 1.00 96.33 62 ASP C C 1
ATOM 4243 O O . ASP C 2 64 ? 156.612 142.892 149.756 1.00 93.81 62 ASP C O 1
ATOM 4248 N N . HIS C 2 65 ? 155.927 142.498 147.645 1.00 95.34 63 HIS C N 1
ATOM 4249 C CA . HIS C 2 65 ? 154.500 142.326 147.926 1.00 91.05 63 HIS C CA 1
ATOM 4250 C C . HIS C 2 65 ? 153.853 143.595 148.493 1.00 86.36 63 HIS C C 1
ATOM 4251 O O . HIS C 2 65 ? 152.639 143.633 148.711 1.00 87.95 63 HIS C O 1
ATOM 4258 N N . LYS C 2 66 ? 154.635 144.652 148.711 1.00 81.83 64 LYS C N 1
ATOM 4259 C CA . LYS C 2 66 ? 154.099 145.906 149.227 1.00 80.76 64 LYS C CA 1
ATOM 4260 C C . LYS C 2 66 ? 154.671 147.139 148.548 1.00 74.71 64 LYS C C 1
ATOM 4261 O O . LYS C 2 66 ? 154.206 148.246 148.839 1.00 68.62 64 LYS C O 1
ATOM 4267 N N . LEU C 2 67 ? 155.646 146.997 147.652 1.00 77.77 65 LEU C N 1
ATOM 4268 C CA . LEU C 2 67 ? 156.156 148.116 146.881 1.00 69.19 65 LEU C CA 1
ATOM 4269 C C . LEU C 2 67 ? 155.559 148.204 145.488 1.00 58.46 65 LEU C C 1
ATOM 4270 O O . LEU C 2 67 ? 155.626 149.275 144.878 1.00 55.87 65 LEU C O 1
ATOM 4275 N N . GLN C 2 68 ? 154.985 147.121 144.962 1.00 60.09 66 GLN C N 1
ATOM 4276 C CA . GLN C 2 68 ? 154.155 147.221 143.774 1.00 57.22 66 GLN C CA 1
ATOM 4277 C C . GLN C 2 68 ? 152.704 147.518 144.111 1.00 52.10 66 GLN C C 1
ATOM 4278 O O . GLN C 2 68 ? 151.911 147.747 143.195 1.00 46.33 66 GLN C O 1
ATOM 4284 N N . ARG C 2 69 ? 152.335 147.498 145.392 1.00 48.92 67 ARG C N 1
ATOM 4285 C CA . ARG C 2 69 ? 151.023 147.958 145.823 1.00 47.11 67 ARG C CA 1
ATOM 4286 C C . ARG C 2 69 ? 151.014 149.441 146.158 1.00 54.69 67 ARG C C 1
ATOM 4287 O O . ARG C 2 69 ? 150.004 150.111 145.916 1.00 53.69 67 ARG C O 1
ATOM 4295 N N . TYR C 2 70 ? 152.109 149.964 146.715 1.00 58.85 68 TYR C N 1
ATOM 4296 C CA . TYR C 2 70 ? 152.257 151.409 146.851 1.00 54.39 68 TYR C CA 1
ATOM 4297 C C . TYR C 2 70 ? 152.356 152.079 145.488 1.00 47.46 68 TYR C C 1
ATOM 4298 O O . TYR C 2 70 ? 151.765 153.141 145.270 1.00 52.62 68 TYR C O 1
ATOM 4307 N N . ALA C 2 71 ? 153.099 151.474 144.567 1.00 37.43 69 ALA C N 1
ATOM 4308 C CA . ALA C 2 71 ? 153.308 152.031 143.240 1.00 29.94 69 ALA C CA 1
ATOM 4309 C C . ALA C 2 71 ? 152.230 151.622 142.252 1.00 28.97 69 ALA C C 1
ATOM 4310 O O . ALA C 2 71 ? 152.314 152.000 141.081 1.00 28.08 69 ALA C O 1
ATOM 4312 N N . LEU C 2 72 ? 151.238 150.844 142.682 1.00 32.46 70 LEU C N 1
ATOM 4313 C CA . LEU C 2 72 ? 150.053 150.610 141.868 1.00 33.88 70 LEU C CA 1
ATOM 4314 C C . LEU C 2 72 ? 148.919 151.557 142.222 1.00 25.52 70 LEU C C 1
ATOM 4315 O O . LEU C 2 72 ? 148.035 151.785 141.389 1.00 22.46 70 LEU C O 1
ATOM 4320 N N . ASN C 2 73 ? 148.924 152.104 143.436 1.00 24.52 71 ASN C N 1
ATOM 4321 C CA . ASN C 2 73 ? 147.983 153.136 143.838 1.00 29.34 71 ASN C CA 1
ATOM 4322 C C . ASN C 2 73 ? 148.482 154.541 143.527 1.00 25.29 71 ASN C C 1
ATOM 4323 O O . ASN C 2 73 ? 147.714 155.499 143.661 1.00 24.64 71 ASN C O 1
ATOM 4328 N N . ARG C 2 74 ? 149.740 154.684 143.120 1.00 22.57 72 ARG C N 1
ATOM 4329 C CA . ARG C 2 74 ? 150.281 155.946 142.638 1.00 17.29 72 ARG C CA 1
ATOM 4330 C C . ARG C 2 74 ? 150.118 156.104 141.130 1.00 17.85 72 ARG C C 1
ATOM 4331 O O . ARG C 2 74 ? 150.537 157.122 140.574 1.00 19.23 72 ARG C O 1
ATOM 4339 N N . ILE C 2 75 ? 149.522 155.122 140.456 1.00 16.83 73 ILE C N 1
ATOM 4340 C CA . ILE C 2 75 ? 149.131 155.276 139.059 1.00 16.70 73 ILE C CA 1
ATOM 4341 C C . ILE C 2 75 ? 147.632 155.461 138.892 1.00 19.84 73 ILE C C 1
ATOM 4342 O O . ILE C 2 75 ? 147.199 155.940 137.832 1.00 25.91 73 ILE C O 1
ATOM 4347 N N . THR C 2 76 ? 146.826 155.108 139.893 1.00 14.42 74 THR C N 1
ATOM 4348 C CA . THR C 2 76 ? 145.436 155.541 139.913 1.00 13.89 74 THR C CA 1
ATOM 4349 C C . THR C 2 76 ? 145.307 157.024 140.216 1.00 18.16 74 THR C C 1
ATOM 4350 O O . THR C 2 76 ? 144.213 157.579 140.075 1.00 22.48 74 THR C O 1
ATOM 4354 N N . VAL C 2 77 ? 146.392 157.671 140.632 1.00 15.96 75 VAL C N 1
ATOM 4355 C CA . VAL C 2 77 ? 146.397 159.115 140.820 1.00 13.39 75 VAL C CA 1
ATOM 4356 C C . VAL C 2 77 ? 146.767 159.831 139.530 1.00 13.96 75 VAL C C 1
ATOM 4357 O O . VAL C 2 77 ? 146.325 160.955 139.288 1.00 24.06 75 VAL C O 1
ATOM 4361 N N . TRP C 2 78 ? 147.580 159.201 138.681 1.00 9.64 76 TRP C N 1
ATOM 4362 C CA . TRP C 2 78 ? 147.861 159.776 137.375 1.00 10.77 76 TRP C CA 1
ATOM 4363 C C . TRP C 2 78 ? 146.682 159.650 136.423 1.00 12.55 76 TRP C C 1
ATOM 4364 O O . TRP C 2 78 ? 146.729 160.222 135.329 1.00 15.74 76 TRP C O 1
ATOM 4375 N N . ARG C 2 79 ? 145.644 158.897 136.796 1.00 13.54 77 ARG C N 1
ATOM 4376 C CA . ARG C 2 79 ? 144.402 158.912 136.028 1.00 17.61 77 ARG C CA 1
ATOM 4377 C C . ARG C 2 79 ? 143.618 160.195 136.277 1.00 16.45 77 ARG C C 1
ATOM 4378 O O . ARG C 2 79 ? 143.050 160.773 135.344 1.00 15.38 77 ARG C O 1
ATOM 4386 N N . SER C 2 80 ? 143.567 160.647 137.532 1.00 14.07 78 SER C N 1
ATOM 4387 C CA . SER C 2 80 ? 142.887 161.899 137.844 1.00 14.07 78 SER C CA 1
ATOM 4388 C C . SER C 2 80 ? 143.593 163.089 137.207 1.00 12.62 78 SER C C 1
ATOM 4389 O O . SER C 2 80 ? 142.940 164.009 136.702 1.00 16.02 78 SER C O 1
ATOM 4392 N N . ARG C 2 81 ? 144.925 163.094 137.226 1.00 10.52 79 ARG C N 1
ATOM 4393 C CA . ARG C 2 81 ? 145.682 164.214 136.682 1.00 12.35 79 ARG C CA 1
ATOM 4394 C C . ARG C 2 81 ? 145.623 164.286 135.161 1.00 14.26 79 ARG C C 1
ATOM 4395 O O . ARG C 2 81 ? 146.086 165.278 134.589 1.00 16.82 79 ARG C O 1
ATOM 4403 N N . SER C 2 82 ? 145.076 163.268 134.498 1.00 12.03 80 SER C N 1
ATOM 4404 C CA . SER C 2 82 ? 144.874 163.275 133.054 1.00 15.04 80 SER C CA 1
ATOM 4405 C C . SER C 2 82 ? 143.390 163.204 132.708 1.00 22.18 80 SER C C 1
ATOM 4406 O O . SER C 2 82 ? 143.012 162.758 131.624 1.00 32.14 80 SER C O 1
ATOM 4409 N N . GLY C 2 83 ? 142.543 163.652 133.629 1.00 22.40 81 GLY C N 1
ATOM 4410 C CA . GLY C 2 83 ? 141.100 163.600 133.498 1.00 21.39 81 GLY C CA 1
ATOM 4411 C C . GLY C 2 83 ? 140.509 162.270 133.913 1.00 22.76 81 GLY C C 1
ATOM 4412 O O . GLY C 2 83 ? 139.998 162.144 135.029 1.00 26.45 81 GLY C O 1
ATOM 4413 N N . ASN C 2 84 ? 140.543 161.270 133.024 1.00 23.02 82 ASN C N 1
ATOM 4414 C CA . ASN C 2 84 ? 140.305 159.896 133.459 1.00 20.18 82 ASN C CA 1
ATOM 4415 C C . ASN C 2 84 ? 141.103 158.881 132.645 1.00 24.38 82 ASN C C 1
ATOM 4416 O O . ASN C 2 84 ? 140.684 157.721 132.556 1.00 27.69 82 ASN C O 1
ATOM 4421 N N . GLU C 2 85 ? 142.221 159.269 132.042 1.00 20.66 83 GLU C N 1
ATOM 4422 C CA . GLU C 2 85 ? 142.876 158.442 131.043 1.00 21.55 83 GLU C CA 1
ATOM 4423 C C . GLU C 2 85 ? 144.320 158.157 131.427 1.00 27.42 83 GLU C C 1
ATOM 4424 O O . GLU C 2 85 ? 144.997 158.987 132.038 1.00 24.18 83 GLU C O 1
ATOM 4430 N N . LEU C 2 86 ? 144.775 156.965 131.059 1.00 40.49 84 LEU C N 1
ATOM 4431 C CA . LEU C 2 86 ? 146.150 156.518 131.188 1.00 34.71 84 LEU C CA 1
ATOM 4432 C C . LEU C 2 86 ? 146.601 155.959 129.849 1.00 33.16 84 LEU C C 1
ATOM 4433 O O . LEU C 2 86 ? 145.784 155.423 129.094 1.00 35.07 84 LEU C O 1
ATOM 4438 N N . PRO C 2 87 ? 147.885 156.077 129.521 1.00 36.46 85 PRO C N 1
ATOM 4439 C CA . PRO C 2 87 ? 148.378 155.467 128.283 1.00 46.70 85 PRO C CA 1
ATOM 4440 C C . PRO C 2 87 ? 148.146 153.964 128.290 1.00 53.45 85 PRO C C 1
ATOM 4441 O O . PRO C 2 87 ? 148.141 153.319 129.341 1.00 50.61 85 PRO C O 1
ATOM 4445 N N . LEU C 2 88 ? 147.929 153.415 127.092 1.00 54.94 86 LEU C N 1
ATOM 4446 C CA . LEU C 2 88 ? 147.598 151.999 126.967 1.00 51.22 86 LEU C CA 1
ATOM 4447 C C . LEU C 2 88 ? 148.654 151.121 127.628 1.00 52.01 86 LEU C C 1
ATOM 4448 O O . LEU C 2 88 ? 148.322 150.133 128.296 1.00 54.15 86 LEU C O 1
ATOM 4453 N N . ALA C 2 89 ? 149.931 151.473 127.462 1.00 49.88 87 ALA C N 1
ATOM 4454 C CA . ALA C 2 89 ? 151.000 150.687 128.066 1.00 49.30 87 ALA C CA 1
ATOM 4455 C C . ALA C 2 89 ? 150.908 150.698 129.587 1.00 49.89 87 ALA C C 1
ATOM 4456 O O . ALA C 2 89 ? 151.075 149.657 130.233 1.00 51.51 87 ALA C O 1
ATOM 4458 N N . VAL C 2 90 ? 150.635 151.864 130.176 1.00 41.63 88 VAL C N 1
ATOM 4459 C CA . VAL C 2 90 ? 150.570 151.959 131.632 1.00 36.24 88 VAL C CA 1
ATOM 4460 C C . VAL C 2 90 ? 149.359 151.207 132.164 1.00 35.89 88 VAL C C 1
ATOM 4461 O O . VAL C 2 90 ? 149.430 150.551 133.209 1.00 39.86 88 VAL C O 1
ATOM 4465 N N . ALA C 2 91 ? 148.227 151.294 131.462 1.00 37.17 89 ALA C N 1
ATOM 4466 C CA . ALA C 2 91 ? 147.047 150.545 131.876 1.00 38.30 89 ALA C CA 1
ATOM 4467 C C . ALA C 2 91 ? 147.301 149.045 131.817 1.00 44.85 89 ALA C C 1
ATOM 4468 O O . ALA C 2 91 ? 146.925 148.308 132.737 1.00 51.50 89 ALA C O 1
ATOM 4470 N N . SER C 2 92 ? 147.944 148.575 130.745 1.00 47.31 90 SER C N 1
ATOM 4471 C CA . SER C 2 92 ? 148.248 147.153 130.629 1.00 41.59 90 SER C CA 1
ATOM 4472 C C . SER C 2 92 ? 149.192 146.704 131.736 1.00 34.80 90 SER C C 1
ATOM 4473 O O . SER C 2 92 ? 148.990 145.650 132.355 1.00 37.11 90 SER C O 1
ATOM 4476 N N . THR C 2 93 ? 150.229 147.501 132.007 1.00 32.58 91 THR C N 1
ATOM 4477 C CA . THR C 2 93 ? 151.179 147.153 133.057 1.00 38.05 91 THR C CA 1
ATOM 4478 C C . THR C 2 93 ? 150.507 147.114 134.423 1.00 38.03 91 THR C C 1
ATOM 4479 O O . THR C 2 93 ? 150.796 146.232 135.238 1.00 44.24 91 THR C O 1
ATOM 4483 N N . ALA C 2 94 ? 149.616 148.067 134.697 1.00 33.20 92 ALA C N 1
ATOM 4484 C CA . ALA C 2 94 ? 148.919 148.064 135.977 1.00 28.15 92 ALA C CA 1
ATOM 4485 C C . ALA C 2 94 ? 147.989 146.866 136.098 1.00 30.84 92 ALA C C 1
ATOM 4486 O O . ALA C 2 94 ? 147.901 146.253 137.167 1.00 38.60 92 ALA C O 1
ATOM 4488 N N . ASP C 2 95 ? 147.282 146.518 135.019 1.00 34.22 93 ASP C N 1
ATOM 4489 C CA . ASP C 2 95 ? 146.383 145.367 135.064 1.00 40.55 93 ASP C CA 1
ATOM 4490 C C . ASP C 2 95 ? 147.149 144.073 135.306 1.00 41.99 93 ASP C C 1
ATOM 4491 O O . ASP C 2 95 ? 146.698 143.204 136.066 1.00 44.10 93 ASP C O 1
ATOM 4496 N N . LEU C 2 96 ? 148.307 143.921 134.658 1.00 39.07 94 LEU C N 1
ATOM 4497 C CA . LEU C 2 96 ? 149.070 142.686 134.781 1.00 31.85 94 LEU C CA 1
ATOM 4498 C C . LEU C 2 96 ? 149.688 142.497 136.161 1.00 33.64 94 LEU C C 1
ATOM 4499 O O . LEU C 2 96 ? 150.171 141.398 136.452 1.00 42.94 94 LEU C O 1
ATOM 4504 N N . ILE C 2 97 ? 149.689 143.523 137.011 1.00 28.26 95 ILE C N 1
ATOM 4505 C CA . ILE C 2 97 ? 150.182 143.384 138.378 1.00 26.26 95 ILE C CA 1
ATOM 4506 C C . ILE C 2 97 ? 148.997 143.353 139.336 1.00 27.45 95 ILE C C 1
ATOM 4507 O O . ILE C 2 97 ? 149.086 142.788 140.432 1.00 32.09 95 ILE C O 1
ATOM 4512 N N . ARG C 2 98 ? 147.873 143.947 138.923 1.00 28.87 96 ARG C N 1
ATOM 4513 C CA . ARG C 2 98 ? 146.626 143.731 139.649 1.00 29.66 96 ARG C CA 1
ATOM 4514 C C . ARG C 2 98 ? 146.268 142.255 139.661 1.00 34.10 96 ARG C C 1
ATOM 4515 O O . ARG C 2 98 ? 145.799 141.727 140.675 1.00 37.15 96 ARG C O 1
ATOM 4523 N N . CYS C 2 99 ? 146.467 141.580 138.526 1.00 41.78 97 CYS C N 1
ATOM 4524 C CA . CYS C 2 99 ? 146.256 140.136 138.473 1.00 37.17 97 CYS C CA 1
ATOM 4525 C C . CYS C 2 99 ? 147.228 139.402 139.390 1.00 36.36 97 CYS C C 1
ATOM 4526 O O . CYS C 2 99 ? 146.836 138.476 140.112 1.00 36.07 97 CYS C O 1
ATOM 4529 N N . LYS C 2 100 ? 148.499 139.809 139.383 1.00 34.54 98 LYS C N 1
ATOM 4530 C CA . LYS C 2 100 ? 149.520 139.104 140.152 1.00 34.50 98 LYS C CA 1
ATOM 4531 C C . LYS C 2 100 ? 149.269 139.212 141.651 1.00 40.63 98 LYS C C 1
ATOM 4532 O O . LYS C 2 100 ? 149.321 138.209 142.372 1.00 43.53 98 LYS C O 1
ATOM 4538 N N . LEU C 2 101 ? 148.997 140.424 142.142 1.00 48.43 99 LEU C N 1
ATOM 4539 C CA . LEU C 2 101 ? 148.852 140.625 143.581 1.00 50.00 99 LEU C CA 1
ATOM 4540 C C . LEU C 2 101 ? 147.657 139.878 144.156 1.00 48.24 99 LEU C C 1
ATOM 4541 O O . LEU C 2 101 ? 147.627 139.615 145.363 1.00 51.61 99 LEU C O 1
ATOM 4546 N N . LEU C 2 102 ? 146.672 139.537 143.329 1.00 47.92 100 LEU C N 1
ATOM 4547 C CA . LEU C 2 102 ? 145.598 138.652 143.757 1.00 49.23 100 LEU C CA 1
ATOM 4548 C C . LEU C 2 102 ? 145.958 137.186 143.574 1.00 53.31 100 LEU C C 1
ATOM 4549 O O . LEU C 2 102 ? 145.522 136.344 144.366 1.00 57.98 100 LEU C O 1
ATOM 4554 N N . ASP C 2 103 ? 146.747 136.866 142.548 1.00 51.69 101 ASP C N 1
ATOM 4555 C CA . ASP C 2 103 ? 147.154 135.485 142.320 1.00 51.53 101 ASP C CA 1
ATOM 4556 C C . ASP C 2 103 ? 148.187 135.021 143.343 1.00 51.38 101 ASP C C 1
ATOM 4557 O O . ASP C 2 103 ? 148.090 133.896 143.845 1.00 50.57 101 ASP C O 1
ATOM 4562 N N . VAL C 2 104 ? 149.162 135.864 143.671 1.00 54.54 102 VAL C N 1
ATOM 4563 C CA . VAL C 2 104 ? 150.199 135.499 144.633 1.00 59.07 102 VAL C CA 1
ATOM 4564 C C . VAL C 2 104 ? 149.644 135.406 146.049 1.00 63.44 102 VAL C C 1
ATOM 4565 O O . VAL C 2 104 ? 149.955 134.463 146.781 1.00 62.40 102 VAL C O 1
ATOM 4569 N N . THR C 2 105 ? 148.824 136.377 146.460 1.00 65.51 103 THR C N 1
ATOM 4570 C CA . THR C 2 105 ? 148.226 136.330 147.792 1.00 67.65 103 THR C CA 1
ATOM 4571 C C . THR C 2 105 ? 147.314 135.121 147.949 1.00 71.04 103 THR C C 1
ATOM 4572 O O . THR C 2 105 ? 147.310 134.476 149.004 1.00 81.03 103 THR C O 1
ATOM 4576 N N . GLY C 2 106 ? 146.560 134.782 146.909 1.00 69.64 104 GLY C N 1
ATOM 4577 C CA . GLY C 2 106 ? 145.650 133.657 146.955 1.00 70.50 104 GLY C CA 1
ATOM 4578 C C . GLY C 2 106 ? 144.331 133.969 146.282 1.00 73.17 104 GLY C C 1
ATOM 4579 O O . GLY C 2 106 ? 143.724 133.091 145.661 1.00 70.68 104 GLY C O 1
ATOM 4580 N N . GLY C 2 107 ? 143.890 135.221 146.392 1.00 69.93 105 GLY C N 1
ATOM 4581 C CA . GLY C 2 107 ? 142.726 135.703 145.673 1.00 63.81 105 GLY C CA 1
ATOM 4582 C C . GLY C 2 107 ? 141.496 134.831 145.801 1.00 67.79 105 GLY C C 1
ATOM 4583 O O . GLY C 2 107 ? 140.890 134.736 146.872 1.00 69.18 105 GLY C O 1
ATOM 4584 N N . LEU C 2 108 ? 141.127 134.185 144.697 1.00 71.86 106 LEU C N 1
ATOM 4585 C CA . LEU C 2 108 ? 139.929 133.359 144.640 1.00 71.94 106 LEU C CA 1
ATOM 4586 C C . LEU C 2 108 ? 140.251 132.028 143.975 1.00 63.31 106 LEU C C 1
ATOM 4587 O O . LEU C 2 108 ? 141.425 131.684 143.803 1.00 58.06 106 LEU C O 1
ATOM 4592 N N . GLY C 2 109 ? 139.222 131.275 143.605 1.00 59.22 107 GLY C N 1
ATOM 4593 C CA . GLY C 2 109 ? 139.425 129.982 142.984 1.00 57.27 107 GLY C CA 1
ATOM 4594 C C . GLY C 2 109 ? 140.140 130.088 141.650 1.00 51.12 107 GLY C C 1
ATOM 4595 O O . GLY C 2 109 ? 140.292 131.155 141.057 1.00 47.34 107 GLY C O 1
ATOM 4596 N N . THR C 2 110 ? 140.601 128.928 141.177 1.00 52.24 108 THR C N 1
ATOM 4597 C CA . THR C 2 110 ? 141.352 128.880 139.927 1.00 53.91 108 THR C CA 1
ATOM 4598 C C . THR C 2 110 ? 140.498 129.333 138.749 1.00 53.46 108 THR C C 1
ATOM 4599 O O . THR C 2 110 ? 140.978 130.053 137.866 1.00 51.95 108 THR C O 1
ATOM 4603 N N . ASP C 2 111 ? 139.225 128.926 138.721 1.00 57.32 109 ASP C N 1
ATOM 4604 C CA . ASP C 2 111 ? 138.346 129.329 137.628 1.00 55.16 109 ASP C CA 1
ATOM 4605 C C . ASP C 2 111 ? 138.161 130.839 137.583 1.00 50.82 109 ASP C C 1
ATOM 4606 O O . ASP C 2 111 ? 137.946 131.404 136.505 1.00 49.04 109 ASP C O 1
ATOM 4611 N N . GLU C 2 112 ? 138.243 131.507 138.733 1.00 55.53 110 GLU C N 1
ATOM 4612 C CA . GLU C 2 112 ? 138.059 132.948 138.820 1.00 50.18 110 GLU C CA 1
ATOM 4613 C C . GLU C 2 112 ? 139.376 133.712 138.865 1.00 45.64 110 GLU C C 1
ATOM 4614 O O . GLU C 2 112 ? 139.369 134.923 139.100 1.00 47.41 110 GLU C O 1
ATOM 4620 N N . LEU C 2 113 ? 140.505 133.034 138.657 1.00 44.68 111 LEU C N 1
ATOM 4621 C CA . LEU C 2 113 ? 141.795 133.700 138.546 1.00 33.40 111 LEU C CA 1
ATOM 4622 C C . LEU C 2 113 ? 142.336 133.732 137.129 1.00 31.83 111 LEU C C 1
ATOM 4623 O O . LEU C 2 113 ? 143.071 134.658 136.786 1.00 28.61 111 LEU C O 1
ATOM 4628 N N . ARG C 2 114 ? 141.994 132.747 136.298 1.00 37.47 112 ARG C N 1
ATOM 4629 C CA . ARG C 2 114 ? 142.277 132.849 134.874 1.00 36.70 112 ARG C CA 1
ATOM 4630 C C . ARG C 2 114 ? 141.270 133.729 134.151 1.00 40.33 112 ARG C C 1
ATOM 4631 O O . ARG C 2 114 ? 141.449 133.999 132.959 1.00 44.24 112 ARG C O 1
ATOM 4639 N N . LEU C 2 115 ? 140.213 134.166 134.840 1.00 40.37 113 LEU C N 1
ATOM 4640 C CA . LEU C 2 115 ? 139.320 135.171 134.276 1.00 35.38 113 LEU C CA 1
ATOM 4641 C C . LEU C 2 115 ? 139.991 136.539 134.244 1.00 33.50 113 LEU C C 1
ATOM 4642 O O . LEU C 2 115 ? 139.905 137.256 133.240 1.00 30.59 113 LEU C O 1
ATOM 4647 N N . LEU C 2 116 ? 140.660 136.920 135.335 1.00 29.82 114 LEU C N 1
ATOM 4648 C CA . LEU C 2 116 ? 141.482 138.126 135.313 1.00 27.50 114 LEU C CA 1
ATOM 4649 C C . LEU C 2 116 ? 142.653 137.965 134.354 1.00 34.97 114 LEU C C 1
ATOM 4650 O O . LEU C 2 116 ? 142.914 138.841 133.520 1.00 41.36 114 LEU C O 1
ATOM 4655 N N . TYR C 2 117 ? 143.368 136.840 134.460 1.00 35.16 115 TYR C N 1
ATOM 4656 C CA . TYR C 2 117 ? 144.562 136.619 133.648 1.00 30.51 115 TYR C CA 1
ATOM 4657 C C . TYR C 2 117 ? 144.231 136.622 132.163 1.00 29.43 115 TYR C C 1
ATOM 4658 O O . TYR C 2 117 ? 144.937 137.243 131.361 1.00 27.21 115 TYR C O 1
ATOM 4667 N N . GLY C 2 118 ? 143.159 135.929 131.779 1.00 34.19 116 GLY C N 1
ATOM 4668 C CA . GLY C 2 118 ? 142.809 135.855 130.372 1.00 38.59 116 GLY C CA 1
ATOM 4669 C C . GLY C 2 118 ? 142.434 137.205 129.794 1.00 39.12 116 GLY C C 1
ATOM 4670 O O . GLY C 2 118 ? 142.890 137.578 128.711 1.00 42.33 116 GLY C O 1
ATOM 4671 N N . MET C 2 119 ? 141.596 137.955 130.511 1.00 32.77 117 MET C N 1
ATOM 4672 C CA . MET C 2 119 ? 141.199 139.274 130.030 1.00 35.49 117 MET C CA 1
ATOM 4673 C C . MET C 2 119 ? 142.400 140.205 129.935 1.00 35.04 117 MET C C 1
ATOM 4674 O O . MET C 2 119 ? 142.557 140.930 128.944 1.00 33.69 117 MET C O 1
ATOM 4679 N N . ALA C 2 120 ? 143.269 140.184 130.948 1.00 33.40 118 ALA C N 1
ATOM 4680 C CA . ALA C 2 120 ? 144.451 141.038 130.928 1.00 29.23 118 ALA C CA 1
ATOM 4681 C C . ALA C 2 120 ? 145.350 140.705 129.744 1.00 37.62 118 ALA C C 1
ATOM 4682 O O . ALA C 2 120 ? 145.794 141.601 129.019 1.00 39.38 118 ALA C O 1
ATOM 4684 N N . LEU C 2 121 ? 145.620 139.414 129.523 1.00 41.05 119 LEU C N 1
ATOM 4685 C CA . LEU C 2 121 ? 146.502 139.023 128.426 1.00 37.92 119 LEU C CA 1
ATOM 4686 C C . LEU C 2 121 ? 145.885 139.342 127.070 1.00 39.59 119 LEU C C 1
ATOM 4687 O O . LEU C 2 121 ? 146.585 139.801 126.160 1.00 44.58 119 LEU C O 1
ATOM 4692 N N . VAL C 2 122 ? 144.583 139.097 126.910 1.00 41.63 120 VAL C N 1
ATOM 4693 C CA . VAL C 2 122 ? 143.927 139.378 125.636 1.00 41.18 120 VAL C CA 1
ATOM 4694 C C . VAL C 2 122 ? 143.976 140.869 125.334 1.00 46.92 120 VAL C C 1
ATOM 4695 O O . VAL C 2 122 ? 144.299 141.284 124.213 1.00 47.71 120 VAL C O 1
ATOM 4699 N N . ARG C 2 123 ? 143.669 141.701 126.335 1.00 46.96 121 ARG C N 1
ATOM 4700 C CA . ARG C 2 123 ? 143.726 143.145 126.132 1.00 40.83 121 ARG C CA 1
ATOM 4701 C C . ARG C 2 123 ? 145.146 143.604 125.828 1.00 46.73 121 ARG C C 1
ATOM 4702 O O . ARG C 2 123 ? 145.356 144.453 124.954 1.00 48.41 121 ARG C O 1
ATOM 4710 N N . PHE C 2 124 ? 146.135 143.050 126.535 1.00 49.71 122 PHE C N 1
ATOM 4711 C CA . PHE C 2 124 ? 147.524 143.428 126.294 1.00 48.84 122 PHE C CA 1
ATOM 4712 C C . PHE C 2 124 ? 147.943 143.091 124.869 1.00 48.62 122 PHE C C 1
ATOM 4713 O O . PHE C 2 124 ? 148.542 143.920 124.174 1.00 51.24 122 PHE C O 1
ATOM 4721 N N . VAL C 2 125 ? 147.620 141.881 124.409 1.00 47.19 123 VAL C N 1
ATOM 4722 C CA . VAL C 2 125 ? 147.999 141.479 123.057 1.00 49.34 123 VAL C CA 1
ATOM 4723 C C . VAL C 2 125 ? 147.287 142.343 122.024 1.00 49.95 123 VAL C C 1
ATOM 4724 O O . VAL C 2 125 ? 147.896 142.793 121.045 1.00 55.47 123 VAL C O 1
ATOM 4728 N N . ASN C 2 126 ? 145.992 142.601 122.227 1.00 47.61 124 ASN C N 1
ATOM 4729 C CA . ASN C 2 126 ? 145.232 143.353 121.234 1.00 52.19 124 ASN C CA 1
ATOM 4730 C C . ASN C 2 126 ? 145.662 144.813 121.160 1.00 54.83 124 ASN C C 1
ATOM 4731 O O . ASN C 2 126 ? 145.670 145.394 120.070 1.00 58.08 124 ASN C O 1
ATOM 4736 N N . LEU C 2 127 ? 146.023 145.424 122.290 1.00 53.80 125 LEU C N 1
ATOM 4737 C CA . LEU C 2 127 ? 146.315 146.854 122.325 1.00 52.13 125 LEU C CA 1
ATOM 4738 C C . LEU C 2 127 ? 147.807 147.147 122.205 1.00 51.18 125 LEU C C 1
ATOM 4739 O O . LEU C 2 127 ? 148.230 147.856 121.287 1.00 47.14 125 LEU C O 1
ATOM 4744 N N . ILE C 2 128 ? 148.615 146.613 123.115 1.00 55.06 126 ILE C N 1
ATOM 4745 C CA . ILE C 2 128 ? 150.045 146.886 123.113 1.00 56.31 126 ILE C CA 1
ATOM 4746 C C . ILE C 2 128 ? 150.806 145.685 122.566 1.00 55.89 126 ILE C C 1
ATOM 4747 O O . ILE C 2 128 ? 151.570 145.805 121.608 1.00 58.41 126 ILE C O 1
ATOM 4752 N N . PRO C 2 150 ? 155.595 136.045 118.494 1.00 104.73 148 PRO C N 1
ATOM 4753 C CA . PRO C 2 150 ? 155.801 134.654 118.074 1.00 105.70 148 PRO C CA 1
ATOM 4754 C C . PRO C 2 150 ? 154.501 133.859 118.042 1.00 103.83 148 PRO C C 1
ATOM 4755 O O . PRO C 2 150 ? 153.506 134.324 117.486 1.00 102.33 148 PRO C O 1
ATOM 4759 N N . ASP C 2 151 ? 154.521 132.662 118.628 1.00 101.31 149 ASP C N 1
ATOM 4760 C CA . ASP C 2 151 ? 153.325 131.846 118.770 1.00 97.80 149 ASP C CA 1
ATOM 4761 C C . ASP C 2 151 ? 153.106 131.334 120.184 1.00 93.10 149 ASP C C 1
ATOM 4762 O O . ASP C 2 151 ? 151.998 130.881 120.489 1.00 91.47 149 ASP C O 1
ATOM 4767 N N . TRP C 2 152 ? 154.120 131.383 121.050 1.00 89.24 150 TRP C N 1
ATOM 4768 C CA . TRP C 2 152 ? 153.941 130.954 122.432 1.00 85.86 150 TRP C CA 1
ATOM 4769 C C . TRP C 2 152 ? 152.953 131.853 123.165 1.00 89.20 150 TRP C C 1
ATOM 4770 O O . TRP C 2 152 ? 152.091 131.366 123.904 1.00 86.38 150 TRP C O 1
ATOM 4781 N N . ILE C 2 153 ? 153.051 133.164 122.961 1.00 92.79 151 ILE C N 1
ATOM 4782 C CA . ILE C 2 153 ? 152.187 134.113 123.649 1.00 86.55 151 ILE C CA 1
ATOM 4783 C C . ILE C 2 153 ? 151.147 134.745 122.730 1.00 85.60 151 ILE C C 1
ATOM 4784 O O . ILE C 2 153 ? 150.128 135.245 123.232 1.00 91.39 151 ILE C O 1
ATOM 4789 N N . VAL C 2 154 ? 151.357 134.734 121.413 1.00 84.46 152 VAL C N 1
ATOM 4790 C CA . VAL C 2 154 ? 150.391 135.344 120.505 1.00 83.94 152 VAL C CA 1
ATOM 4791 C C . VAL C 2 154 ? 149.219 134.415 120.211 1.00 83.93 152 VAL C C 1
ATOM 4792 O O . VAL C 2 154 ? 148.106 134.894 119.962 1.00 87.47 152 VAL C O 1
ATOM 4796 N N . ASP C 2 155 ? 149.429 133.103 120.249 1.00 84.71 153 ASP C N 1
ATOM 4797 C CA . ASP C 2 155 ? 148.363 132.141 120.004 1.00 92.87 153 ASP C CA 1
ATOM 4798 C C . ASP C 2 155 ? 147.584 131.784 121.265 1.00 84.99 153 ASP C C 1
ATOM 4799 O O . ASP C 2 155 ? 146.633 131.001 121.187 1.00 81.00 153 ASP C O 1
ATOM 4804 N N . LEU C 2 156 ? 147.963 132.335 122.420 1.00 79.18 154 LEU C N 1
ATOM 4805 C CA . LEU C 2 156 ? 147.232 132.048 123.648 1.00 76.86 154 LEU C CA 1
ATOM 4806 C C . LEU C 2 156 ? 145.863 132.716 123.661 1.00 75.59 154 LEU C C 1
ATOM 4807 O O . LEU C 2 156 ? 144.918 132.175 124.247 1.00 78.93 154 LEU C O 1
ATOM 4812 N N . ARG C 2 157 ? 145.734 133.883 123.025 1.00 69.92 155 ARG C N 1
ATOM 4813 C CA . ARG C 2 157 ? 144.465 134.605 123.053 1.00 71.25 155 ARG C CA 1
ATOM 4814 C C . ARG C 2 157 ? 143.366 133.834 122.329 1.00 76.53 155 ARG C C 1
ATOM 4815 O O . ARG C 2 157 ? 142.197 133.884 122.733 1.00 72.90 155 ARG C O 1
ATOM 4823 N N . HIS C 2 158 ? 143.718 133.119 121.256 1.00 77.37 156 HIS C N 1
ATOM 4824 C CA . HIS C 2 158 ? 142.720 132.338 120.533 1.00 74.23 156 HIS C CA 1
ATOM 4825 C C . HIS C 2 158 ? 142.155 131.226 121.408 1.00 71.04 156 HIS C C 1
ATOM 4826 O O . HIS C 2 158 ? 140.941 130.994 121.423 1.00 66.92 156 HIS C O 1
ATOM 4833 N N . GLU C 2 159 ? 143.022 130.529 122.145 1.00 72.15 157 GLU C N 1
ATOM 4834 C CA . GLU C 2 159 ? 142.542 129.534 123.097 1.00 69.67 157 GLU C CA 1
ATOM 4835 C C . GLU C 2 159 ? 141.793 130.184 124.250 1.00 68.82 157 GLU C C 1
ATOM 4836 O O . GLU C 2 159 ? 140.917 129.555 124.853 1.00 67.68 157 GLU C O 1
ATOM 4842 N N . LEU C 2 160 ? 142.125 131.436 124.570 1.00 69.77 158 LEU C N 1
ATOM 4843 C CA . LEU C 2 160 ? 141.489 132.109 125.698 1.00 65.71 158 LEU C CA 1
ATOM 4844 C C . LEU C 2 160 ? 140.047 132.487 125.382 1.00 66.26 158 LEU C C 1
ATOM 4845 O O . LEU C 2 160 ? 139.147 132.276 126.203 1.00 65.14 158 LEU C O 1
ATOM 4850 N N . THR C 2 161 ? 139.805 133.043 124.196 1.00 64.83 159 THR C N 1
ATOM 4851 C CA . THR C 2 161 ? 138.494 133.598 123.881 1.00 64.75 159 THR C CA 1
ATOM 4852 C C . THR C 2 161 ? 137.643 132.713 122.981 1.00 67.43 159 THR C C 1
ATOM 4853 O O . THR C 2 161 ? 136.412 132.790 123.052 1.00 66.89 159 THR C O 1
ATOM 4857 N N . HIS C 2 162 ? 138.251 131.877 122.141 1.00 70.95 160 HIS C N 1
ATOM 4858 C CA . HIS C 2 162 ? 137.501 131.098 121.163 1.00 72.82 160 HIS C CA 1
ATOM 4859 C C . HIS C 2 162 ? 137.394 129.617 121.490 1.00 67.86 160 HIS C C 1
ATOM 4860 O O . HIS C 2 162 ? 136.451 128.969 121.033 1.00 63.05 160 HIS C O 1
ATOM 4867 N N . LYS C 2 163 ? 138.324 129.065 122.267 1.00 70.42 161 LYS C N 1
ATOM 4868 C CA . LYS C 2 163 ? 138.323 127.633 122.541 1.00 72.45 161 LYS C CA 1
ATOM 4869 C C . LYS C 2 163 ? 138.331 127.356 124.039 1.00 66.96 161 LYS C C 1
ATOM 4870 O O . LYS C 2 163 ? 138.111 128.266 124.844 1.00 64.81 161 LYS C O 1
ATOM 4876 N N . LYS C 2 164 ? 138.567 126.099 124.413 1.00 62.53 162 LYS C N 1
ATOM 4877 C CA . LYS C 2 164 ? 138.504 125.692 125.810 1.00 61.75 162 LYS C CA 1
ATOM 4878 C C . LYS C 2 164 ? 139.466 126.511 126.664 1.00 64.01 162 LYS C C 1
ATOM 4879 O O . LYS C 2 164 ? 140.482 127.020 126.184 1.00 66.02 162 LYS C O 1
ATOM 4885 N N . MET C 2 165 ? 139.130 126.634 127.941 1.00 62.53 163 MET C N 1
ATOM 4886 C CA . MET C 2 165 ? 139.895 127.476 128.854 1.00 64.02 163 MET C CA 1
ATOM 4887 C C . MET C 2 165 ? 141.306 126.930 129.025 1.00 67.35 163 MET C C 1
ATOM 4888 O O . MET C 2 165 ? 141.466 125.764 129.406 1.00 72.20 163 MET C O 1
ATOM 4893 N N . PRO C 2 166 ? 142.344 127.720 128.755 1.00 66.23 164 PRO C N 1
ATOM 4894 C CA . PRO C 2 166 ? 143.713 127.229 128.944 1.00 60.67 164 PRO C CA 1
ATOM 4895 C C . PRO C 2 166 ? 143.991 126.914 130.404 1.00 63.48 164 PRO C C 1
ATOM 4896 O O . PRO C 2 166 ? 143.378 127.478 131.313 1.00 56.78 164 PRO C O 1
ATOM 4900 N N . HIS C 2 167 ? 144.924 125.990 130.619 1.00 68.63 165 HIS C N 1
ATOM 4901 C CA . HIS C 2 167 ? 145.284 125.595 131.973 1.00 66.39 165 HIS C CA 1
ATOM 4902 C C . HIS C 2 167 ? 145.867 126.782 132.730 1.00 63.49 165 HIS C C 1
ATOM 4903 O O . HIS C 2 167 ? 146.430 127.710 132.142 1.00 59.03 165 HIS C O 1
ATOM 4910 N N . ILE C 2 168 ? 145.717 126.748 134.056 1.00 61.48 166 ILE C N 1
ATOM 4911 C CA . ILE C 2 168 ? 146.095 127.890 134.882 1.00 59.54 166 ILE C CA 1
ATOM 4912 C C . ILE C 2 168 ? 147.588 128.172 134.764 1.00 63.29 166 ILE C C 1
ATOM 4913 O O . ILE C 2 168 ? 148.019 129.331 134.796 1.00 69.22 166 ILE C O 1
ATOM 4918 N N . ASN C 2 169 ? 148.402 127.124 134.616 1.00 60.76 167 ASN C N 1
ATOM 4919 C CA . ASN C 2 169 ? 149.843 127.324 134.488 1.00 56.11 167 ASN C CA 1
ATOM 4920 C C . ASN C 2 169 ? 150.209 128.027 133.185 1.00 54.78 167 ASN C C 1
ATOM 4921 O O . ASN C 2 169 ? 151.216 128.744 133.134 1.00 57.10 167 ASN C O 1
ATOM 4926 N N . ASP C 2 170 ? 149.408 127.859 132.132 1.00 52.65 168 ASP C N 1
ATOM 4927 C CA . ASP C 2 170 ? 149.676 128.589 130.897 1.00 58.02 168 ASP C CA 1
ATOM 4928 C C . ASP C 2 170 ? 149.621 130.095 131.133 1.00 68.60 168 ASP C C 1
ATOM 4929 O O . ASP C 2 170 ? 150.500 130.836 130.678 1.00 69.85 168 ASP C O 1
ATOM 4934 N N . CYS C 2 171 ? 148.607 130.562 131.867 1.00 70.77 169 CYS C N 1
ATOM 4935 C CA . CYS C 2 171 ? 148.538 131.974 132.231 1.00 59.40 169 CYS C CA 1
ATOM 4936 C C . CYS C 2 171 ? 149.634 132.344 133.222 1.00 55.45 169 CYS C C 1
ATOM 4937 O O . CYS C 2 171 ? 150.295 133.379 133.073 1.00 54.25 169 CYS C O 1
ATOM 4940 N N . ARG C 2 172 ? 149.837 131.513 134.243 1.00 58.71 170 ARG C N 1
ATOM 4941 C CA . ARG C 2 172 ? 150.864 131.738 135.252 1.00 61.73 170 ARG C CA 1
ATOM 4942 C C . ARG C 2 172 ? 152.275 131.651 134.687 1.00 69.83 170 ARG C C 1
ATOM 4943 O O . ARG C 2 172 ? 153.237 131.757 135.452 1.00 77.03 170 ARG C O 1
ATOM 4951 N N . ARG C 2 173 ? 152.425 131.381 133.395 1.00 72.49 171 ARG C N 1
ATOM 4952 C CA . ARG C 2 173 ? 153.694 131.583 132.704 1.00 73.84 171 ARG C CA 1
ATOM 4953 C C . ARG C 2 173 ? 153.659 132.731 131.708 1.00 71.24 171 ARG C C 1
ATOM 4954 O O . ARG C 2 173 ? 154.615 133.512 131.638 1.00 71.24 171 ARG C O 1
ATOM 4962 N N . GLY C 2 174 ? 152.569 132.874 130.950 1.00 68.39 172 GLY C N 1
ATOM 4963 C CA . GLY C 2 174 ? 152.497 133.943 129.967 1.00 66.52 172 GLY C CA 1
ATOM 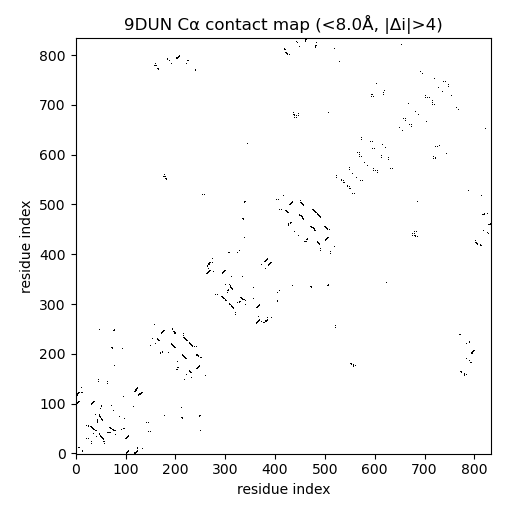4964 C C . GLY C 2 174 ? 152.474 135.327 130.590 1.00 68.65 172 GLY C C 1
ATOM 4965 O O . GLY C 2 174 ? 153.018 136.280 130.026 1.00 65.01 172 GLY C O 1
ATOM 4966 N N . CYS C 2 175 ? 151.829 135.463 131.752 1.00 70.17 173 CYS C N 1
ATOM 4967 C CA . CYS C 2 175 ? 151.696 136.775 132.380 1.00 60.58 173 CYS C CA 1
ATOM 4968 C C . CYS C 2 175 ? 153.041 137.315 132.843 1.00 63.76 173 CYS C C 1
ATOM 4969 O O . CYS C 2 175 ? 153.399 138.457 132.539 1.00 64.28 173 CYS C O 1
ATOM 4972 N N . TYR C 2 176 ? 153.792 136.517 133.599 1.00 65.38 174 TYR C N 1
ATOM 4973 C CA . TYR C 2 176 ? 155.137 136.927 133.971 1.00 62.51 174 TYR C CA 1
ATOM 4974 C C . TYR C 2 176 ? 156.126 136.845 132.813 1.00 58.15 174 TYR C C 1
ATOM 4975 O O . TYR C 2 176 ? 157.248 137.341 132.954 1.00 54.32 174 TYR C O 1
ATOM 4984 N N . PHE C 2 177 ? 155.762 136.234 131.678 1.00 61.89 175 PHE C N 1
ATOM 4985 C CA . PHE C 2 177 ? 156.570 136.449 130.479 1.00 63.80 175 PHE C CA 1
ATOM 4986 C C . PHE C 2 177 ? 156.376 137.859 129.934 1.00 65.33 175 PHE C C 1
ATOM 4987 O O . PHE C 2 177 ? 157.350 138.562 129.643 1.00 66.66 175 PHE C O 1
ATOM 4995 N N . VAL C 2 178 ? 155.119 138.283 129.773 1.00 66.43 176 VAL C N 1
ATOM 4996 C CA . VAL C 2 178 ? 154.855 139.591 129.174 1.00 63.65 176 VAL C CA 1
ATOM 4997 C C . VAL C 2 178 ? 155.204 140.716 130.140 1.00 56.75 176 VAL C C 1
ATOM 4998 O O . VAL C 2 178 ? 155.512 141.834 129.712 1.00 56.35 176 VAL C O 1
ATOM 5002 N N . LEU C 2 179 ? 155.155 140.455 131.448 1.00 57.16 177 LEU C N 1
ATOM 5003 C CA . LEU C 2 179 ? 155.571 141.470 132.409 1.00 63.31 177 LEU C CA 1
ATOM 5004 C C . LEU C 2 179 ? 157.055 141.778 132.277 1.00 64.06 177 LEU C C 1
ATOM 5005 O O . LEU C 2 179 ? 157.482 142.905 132.552 1.00 64.34 177 LEU C O 1
ATOM 5010 N N . ASP C 2 180 ? 157.853 140.796 131.862 1.00 63.65 178 ASP C N 1
ATOM 5011 C CA . ASP C 2 180 ? 159.256 141.035 131.564 1.00 65.74 178 ASP C CA 1
ATOM 5012 C C . ASP C 2 180 ? 159.453 141.774 130.248 1.00 65.80 178 ASP C C 1
ATOM 5013 O O . ASP C 2 180 ? 160.527 142.344 130.031 1.00 70.45 178 ASP C O 1
ATOM 5018 N N . TRP C 2 181 ? 158.449 141.772 129.371 1.00 64.41 179 TRP C N 1
ATOM 5019 C CA . TRP C 2 181 ? 158.527 142.502 128.113 1.00 66.04 179 TRP C CA 1
ATOM 5020 C C . TRP C 2 181 ? 158.333 144.001 128.295 1.00 73.02 179 TRP C C 1
ATOM 5021 O O . TRP C 2 181 ? 158.854 144.782 127.491 1.00 74.03 179 TRP C O 1
ATOM 5032 N N . LEU C 2 182 ? 157.597 144.416 129.324 1.00 71.68 180 LEU C N 1
ATOM 5033 C CA . LEU C 2 182 ? 157.382 145.825 129.624 1.00 64.79 180 LEU C CA 1
ATOM 5034 C C . LEU C 2 182 ? 158.424 146.395 130.574 1.00 66.99 180 LEU C C 1
ATOM 5035 O O . LEU C 2 182 ? 158.418 147.604 130.824 1.00 66.77 180 LEU C O 1
ATOM 5040 N N . GLN C 2 183 ? 159.310 145.557 131.113 1.00 71.17 181 GLN C N 1
ATOM 5041 C CA . GLN C 2 183 ? 160.366 146.037 131.994 1.00 69.87 181 GLN C CA 1
ATOM 5042 C C . GLN C 2 183 ? 161.477 146.745 131.233 1.00 69.82 181 GLN C C 1
ATOM 5043 O O . GLN C 2 183 ? 162.074 147.687 131.766 1.00 69.87 181 GLN C O 1
ATOM 5049 N N . LYS C 2 184 ? 161.755 146.326 129.998 1.00 70.54 182 LYS C N 1
ATOM 5050 C CA . LYS C 2 184 ? 162.838 146.890 129.208 1.00 77.11 182 LYS C CA 1
ATOM 5051 C C . LYS C 2 184 ? 162.375 147.766 128.056 1.00 78.24 182 LYS C C 1
ATOM 5052 O O . LYS C 2 184 ? 163.181 148.549 127.542 1.00 78.46 182 LYS C O 1
ATOM 5058 N N . THR C 2 185 ? 161.114 147.666 127.638 1.00 77.99 183 THR C N 1
ATOM 5059 C CA . THR C 2 185 ? 160.607 148.428 126.504 1.00 80.00 183 THR C CA 1
ATOM 5060 C C . THR C 2 185 ? 160.017 149.773 126.902 1.00 70.87 183 THR C C 1
ATOM 5061 O O . THR C 2 185 ? 160.276 150.778 126.233 1.00 60.73 183 THR C O 1
ATOM 5065 N N . TYR C 2 186 ? 159.232 149.824 127.978 1.00 71.15 184 TYR C N 1
ATOM 5066 C CA . TYR C 2 186 ? 158.597 151.060 128.413 1.00 69.82 184 TYR C CA 1
ATOM 5067 C C . TYR C 2 186 ? 159.137 151.545 129.752 1.00 69.14 184 TYR C C 1
ATOM 5068 O O . TYR C 2 186 ? 159.605 152.682 129.856 1.00 66.15 184 TYR C O 1
ATOM 5077 N N . TRP C 2 187 ? 159.087 150.711 130.785 1.00 68.67 185 TRP C N 1
ATOM 5078 C CA . TRP C 2 187 ? 159.545 151.113 132.110 1.00 67.99 185 TRP C CA 1
ATOM 5079 C C . TRP C 2 187 ? 161.066 151.046 132.204 1.00 68.09 185 TRP C C 1
ATOM 5080 O O . TRP C 2 187 ? 161.747 152.069 132.153 1.00 64.42 185 TRP C O 1
ATOM 5091 N N . GLY D 2 42 ? 119.130 102.559 128.136 1.00 50.37 40 GLY D N 1
ATOM 5092 C CA . GLY D 2 42 ? 119.506 103.405 129.253 1.00 43.89 40 GLY D CA 1
ATOM 5093 C C . GLY D 2 42 ? 120.603 104.393 128.910 1.00 44.58 40 GLY D C 1
ATOM 5094 O O . GLY D 2 42 ? 121.263 104.268 127.880 1.00 48.45 40 GLY D O 1
ATOM 5095 N N . ILE D 2 43 ? 120.794 105.387 129.778 1.00 41.48 41 ILE D N 1
ATOM 5096 C CA . ILE D 2 43 ? 121.818 106.406 129.592 1.00 38.06 41 ILE D CA 1
ATOM 5097 C C . ILE D 2 43 ? 122.489 106.694 130.928 1.00 40.93 41 ILE D C 1
ATOM 5098 O O . ILE D 2 43 ? 121.928 106.455 131.999 1.00 39.49 41 ILE D O 1
ATOM 5103 N N . VAL D 2 44 ? 123.709 107.218 130.848 1.00 38.91 42 VAL D N 1
ATOM 5104 C CA . VAL D 2 44 ? 124.487 107.621 132.013 1.00 27.64 42 VAL D CA 1
ATOM 5105 C C . VAL D 2 44 ? 124.603 109.137 131.997 1.00 24.46 42 VAL D C 1
ATOM 5106 O O . VAL D 2 44 ? 125.003 109.725 130.985 1.00 26.44 42 VAL D O 1
ATOM 5110 N N . VAL D 2 45 ? 124.254 109.769 133.115 1.00 27.04 43 VAL D N 1
ATOM 5111 C CA . VAL D 2 45 ? 124.224 111.221 133.217 1.00 26.64 43 VAL D CA 1
ATOM 5112 C C . VAL D 2 45 ? 124.995 111.660 134.453 1.00 24.50 43 VAL D C 1
ATOM 5113 O O . VAL D 2 45 ? 125.147 110.906 135.419 1.00 25.15 43 VAL D O 1
ATOM 5117 N N . ALA D 2 46 ? 125.490 112.899 134.411 1.00 18.88 44 ALA D N 1
ATOM 5118 C CA . ALA D 2 46 ? 126.237 113.447 135.534 1.00 16.12 44 ALA D CA 1
ATOM 5119 C C . ALA D 2 46 ? 125.355 113.715 136.746 1.00 23.56 44 ALA D C 1
ATOM 5120 O O . ALA D 2 46 ? 125.866 113.764 137.869 1.00 25.94 44 ALA D O 1
ATOM 5122 N N . TRP D 2 47 ? 124.051 113.890 136.548 1.00 29.12 45 TRP D N 1
ATOM 5123 C CA . TRP D 2 47 ? 123.123 114.138 137.643 1.00 22.87 45 TRP D CA 1
ATOM 5124 C C . TRP D 2 47 ? 122.496 112.823 138.086 1.00 23.32 45 TRP D C 1
ATOM 5125 O O . TRP D 2 47 ? 122.049 112.030 137.252 1.00 22.91 45 TRP D O 1
ATOM 5136 N N . LEU D 2 48 ? 122.476 112.591 139.400 1.00 27.88 46 LEU D N 1
ATOM 5137 C CA . LEU D 2 48 ? 121.992 111.321 139.933 1.00 32.90 46 LEU D CA 1
ATOM 5138 C C . LEU D 2 48 ? 120.545 111.074 139.526 1.00 39.34 46 LEU D C 1
ATOM 5139 O O . LEU D 2 48 ? 120.241 110.119 138.803 1.00 38.41 46 LEU D O 1
ATOM 5144 N N . SER D 2 49 ? 119.638 111.932 139.983 1.00 46.98 47 SER D N 1
ATOM 5145 C CA . SER D 2 49 ? 118.217 111.810 139.698 1.00 47.35 47 SER D CA 1
ATOM 5146 C C . SER D 2 49 ? 117.703 113.142 139.171 1.00 44.59 47 SER D C 1
ATOM 5147 O O . SER D 2 49 ? 118.457 114.106 139.015 1.00 46.33 47 SER D O 1
ATOM 5150 N N . ARG D 2 50 ? 116.402 113.195 138.894 1.00 47.31 48 ARG D N 1
ATOM 5151 C CA . ARG D 2 50 ? 115.787 114.434 138.444 1.00 48.63 48 ARG D CA 1
ATOM 5152 C C . ARG D 2 50 ? 115.585 115.434 139.572 1.00 52.65 48 ARG D C 1
ATOM 5153 O O . ARG D 2 50 ? 115.213 116.580 139.301 1.00 48.28 48 ARG D O 1
ATOM 5161 N N . ALA D 2 51 ? 115.810 115.030 140.824 1.00 57.30 49 ALA D N 1
ATOM 5162 C CA . ALA D 2 51 ? 115.810 115.978 141.929 1.00 53.67 49 ALA D CA 1
ATOM 5163 C C . ALA D 2 51 ? 117.101 116.780 142.007 1.00 43.71 49 ALA D C 1
ATOM 5164 O O . ALA D 2 51 ? 117.114 117.843 142.632 1.00 42.15 49 ALA D O 1
ATOM 5166 N N . GLU D 2 52 ? 118.179 116.301 141.389 1.00 41.54 50 GLU D N 1
ATOM 5167 C CA . GLU D 2 52 ? 119.420 117.059 141.295 1.00 36.93 50 GLU D CA 1
ATOM 5168 C C . GLU D 2 52 ? 119.522 117.869 140.013 1.00 34.41 50 GLU D C 1
ATOM 5169 O O . GLU D 2 52 ? 120.214 118.891 139.990 1.00 35.77 50 GLU D O 1
ATOM 5175 N N . TRP D 2 53 ? 118.860 117.428 138.946 1.00 33.04 51 TRP D N 1
ATOM 5176 C CA . TRP D 2 53 ? 118.737 118.220 137.732 1.00 33.85 51 TRP D CA 1
ATOM 5177 C C . TRP D 2 53 ? 117.669 119.297 137.855 1.00 49.27 51 TRP D C 1
ATOM 5178 O O . TRP D 2 53 ? 117.565 120.154 136.970 1.00 49.79 51 TRP D O 1
ATOM 5189 N N . ASP D 2 54 ? 116.881 119.275 138.928 1.00 56.86 52 ASP D N 1
ATOM 5190 C CA . ASP D 2 54 ? 115.868 120.289 139.194 1.00 55.55 52 ASP D CA 1
ATOM 5191 C C . ASP D 2 54 ? 116.247 121.235 140.321 1.00 46.99 52 ASP D C 1
ATOM 5192 O O . ASP D 2 54 ? 115.972 122.432 140.226 1.00 48.88 52 ASP D O 1
ATOM 5197 N N . GLN D 2 55 ? 116.871 120.733 141.390 1.00 40.96 53 GLN D N 1
ATOM 5198 C CA . GLN D 2 55 ? 117.282 121.615 142.477 1.00 38.55 53 GLN D CA 1
ATOM 5199 C C . GLN D 2 55 ? 118.311 122.628 142.001 1.00 37.39 53 GLN D C 1
ATOM 5200 O O . GLN D 2 55 ? 118.256 123.801 142.382 1.00 45.32 53 GLN D O 1
ATOM 5206 N N . VAL D 2 56 ? 119.264 122.196 141.175 1.00 34.20 54 VAL D N 1
ATOM 5207 C CA . VAL D 2 56 ? 120.221 123.139 140.605 1.00 42.55 54 VAL D CA 1
ATOM 5208 C C . VAL D 2 56 ? 119.523 124.088 139.637 1.00 47.33 54 VAL D C 1
ATOM 5209 O O . VAL D 2 56 ? 119.765 125.301 139.655 1.00 44.63 54 VAL D O 1
ATOM 5213 N N . THR D 2 57 ? 118.633 123.557 138.794 1.00 46.02 55 THR D N 1
ATOM 5214 C CA . THR D 2 57 ? 117.939 124.391 137.815 1.00 51.40 55 THR D CA 1
ATOM 5215 C C . THR D 2 57 ? 117.109 125.481 138.484 1.00 60.55 55 THR D C 1
ATOM 5216 O O . THR D 2 57 ? 116.945 126.571 137.922 1.00 58.23 55 THR D O 1
ATOM 5220 N N . VAL D 2 58 ? 116.586 125.214 139.677 1.00 61.74 56 VAL D N 1
ATOM 5221 C CA . VAL D 2 58 ? 115.789 126.201 140.399 1.00 55.71 56 VAL D CA 1
ATOM 5222 C C . VAL D 2 58 ? 116.668 127.121 141.237 1.00 55.10 56 VAL D C 1
ATOM 5223 O O . VAL D 2 58 ? 116.445 128.333 141.281 1.00 57.04 56 VAL D O 1
ATOM 5227 N N . TYR D 2 59 ? 117.684 126.568 141.897 1.00 50.45 57 TYR D N 1
ATOM 5228 C CA . TYR D 2 59 ? 118.515 127.339 142.810 1.00 53.93 57 TYR D CA 1
ATOM 5229 C C . TYR D 2 59 ? 119.530 128.220 142.095 1.00 57.04 57 TYR D C 1
ATOM 5230 O O . TYR D 2 59 ? 120.073 129.138 142.717 1.00 59.10 57 TYR D O 1
ATOM 5239 N N . LEU D 2 60 ? 119.811 127.961 140.816 1.00 48.53 58 LEU D N 1
ATOM 5240 C CA . LEU D 2 60 ? 120.795 128.771 140.106 1.00 53.86 58 LEU D CA 1
ATOM 5241 C C . LEU D 2 60 ? 120.281 130.185 139.862 1.00 59.77 58 LEU D C 1
ATOM 5242 O O . LEU D 2 60 ? 121.034 131.159 139.978 1.00 58.38 58 LEU D O 1
ATOM 5247 N N . PHE D 2 61 ? 118.997 130.318 139.521 1.00 65.17 59 PHE D N 1
ATOM 5248 C CA . PHE D 2 61 ? 118.462 131.627 139.161 1.00 62.07 59 PHE D CA 1
ATOM 5249 C C . PHE D 2 61 ? 117.690 132.261 140.313 1.00 60.77 59 PHE D C 1
ATOM 5250 O O . PHE D 2 61 ? 117.659 133.490 140.437 1.00 56.08 59 PHE D O 1
ATOM 5258 N N . CYS D 2 62 ? 117.063 131.450 141.162 1.00 66.18 60 CYS D N 1
ATOM 5259 C CA . CYS D 2 62 ? 116.485 131.951 142.407 1.00 73.62 60 CYS D CA 1
ATOM 5260 C C . CYS D 2 62 ? 117.634 132.233 143.365 1.00 75.96 60 CYS D C 1
ATOM 5261 O O . CYS D 2 62 ? 118.085 131.346 144.092 1.00 72.21 60 CYS D O 1
ATOM 5264 N N . ASP D 2 63 ? 118.111 133.478 143.365 1.00 75.05 61 ASP D N 1
ATOM 5265 C CA . ASP D 2 63 ? 119.420 133.796 143.924 1.00 73.91 61 ASP D CA 1
ATOM 5266 C C . ASP D 2 63 ? 119.546 133.505 145.415 1.00 73.88 61 ASP D C 1
ATOM 5267 O O . ASP D 2 63 ? 120.270 132.585 145.808 1.00 75.68 61 ASP D O 1
ATOM 5272 N N . ASP D 2 64 ? 118.858 134.277 146.253 1.00 75.40 62 ASP D N 1
ATOM 5273 C CA . ASP D 2 64 ? 118.868 134.206 147.718 1.00 82.33 62 ASP D CA 1
ATOM 5274 C C . ASP D 2 64 ? 120.268 134.472 148.274 1.00 86.51 62 ASP D C 1
ATOM 5275 O O . ASP D 2 64 ? 120.439 134.462 149.498 1.00 83.67 62 ASP D O 1
ATOM 5280 N N . HIS D 2 65 ? 121.269 134.695 147.416 1.00 84.80 63 HIS D N 1
ATOM 5281 C CA . HIS D 2 65 ? 122.662 134.953 147.778 1.00 78.82 63 HIS D CA 1
ATOM 5282 C C . HIS D 2 65 ? 123.312 133.743 148.449 1.00 75.26 63 HIS D C 1
ATOM 5283 O O . HIS D 2 65 ? 124.510 133.763 148.745 1.00 76.33 63 HIS D O 1
ATOM 5290 N N . LYS D 2 66 ? 122.541 132.680 148.676 1.00 75.56 64 LYS D N 1
ATOM 5291 C CA . LYS D 2 66 ? 123.087 131.442 149.219 1.00 75.59 64 LYS D CA 1
ATOM 5292 C C . LYS D 2 66 ? 122.578 130.192 148.524 1.00 68.90 64 LYS D C 1
ATOM 5293 O O . LYS D 2 66 ? 123.200 129.136 148.674 1.00 61.29 64 LYS D O 1
ATOM 5299 N N . LEU D 2 67 ? 121.486 130.265 147.765 1.00 71.17 65 LEU D N 1
ATOM 5300 C CA . LEU D 2 67 ? 121.029 129.139 146.967 1.00 64.35 65 LEU D CA 1
ATOM 5301 C C . LEU D 2 67 ? 121.670 129.096 145.589 1.00 57.75 65 LEU D C 1
ATOM 5302 O O . LEU D 2 67 ? 121.691 128.029 144.968 1.00 53.22 65 LEU D O 1
ATOM 5307 N N . GLN D 2 68 ? 122.187 130.222 145.098 1.00 59.60 66 GLN D N 1
ATOM 5308 C CA . GLN D 2 68 ? 122.965 130.216 143.869 1.00 56.07 66 GLN D CA 1
ATOM 5309 C C . GLN D 2 68 ? 124.414 129.823 144.101 1.00 47.90 66 GLN D C 1
ATOM 5310 O O . GLN D 2 68 ? 125.129 129.559 143.131 1.00 41.83 66 GLN D O 1
ATOM 5316 N N . ARG D 2 69 ? 124.868 129.801 145.356 1.00 43.75 67 ARG D N 1
ATOM 5317 C CA . ARG D 2 69 ? 126.188 129.281 145.680 1.00 43.67 67 ARG D CA 1
ATOM 5318 C C . ARG D 2 69 ? 126.158 127.810 146.064 1.00 48.80 67 ARG D C 1
ATOM 5319 O O . ARG D 2 69 ? 127.139 127.100 145.816 1.00 46.13 67 ARG D O 1
ATOM 5327 N N . TYR D 2 70 ? 125.066 127.339 146.669 1.00 53.91 68 TYR D N 1
ATOM 5328 C CA . TYR D 2 70 ? 124.898 125.903 146.866 1.00 48.42 68 TYR D CA 1
ATOM 5329 C C . TYR D 2 70 ? 124.819 125.182 145.528 1.00 41.29 68 TYR D C 1
ATOM 5330 O O . TYR D 2 70 ? 125.411 124.110 145.356 1.00 46.51 68 TYR D O 1
ATOM 5339 N N . ALA D 2 71 ? 124.095 125.754 144.572 1.00 32.04 69 ALA D N 1
ATOM 5340 C CA . ALA D 2 71 ? 123.968 125.183 143.242 1.00 26.43 69 ALA D CA 1
ATOM 5341 C C . ALA D 2 71 ? 125.066 125.642 142.298 1.00 27.36 69 ALA D C 1
ATOM 5342 O O . ALA D 2 71 ? 125.040 125.271 141.122 1.00 25.12 69 ALA D O 1
ATOM 5344 N N . LEU D 2 72 ? 126.008 126.457 142.770 1.00 30.13 70 LEU D N 1
ATOM 5345 C CA . LEU D 2 72 ? 127.204 126.761 141.994 1.00 29.55 70 LEU D CA 1
ATOM 5346 C C . LEU D 2 72 ? 128.335 125.790 142.290 1.00 20.97 70 LEU D C 1
ATOM 5347 O O . LEU D 2 72 ? 129.175 125.542 141.419 1.00 19.74 70 LEU D O 1
ATOM 5352 N N . ASN D 2 73 ? 128.372 125.243 143.503 1.00 20.17 71 ASN D N 1
ATOM 5353 C CA . ASN D 2 73 ? 129.332 124.216 143.874 1.00 27.07 71 ASN D CA 1
ATOM 5354 C C . ASN D 2 73 ? 128.852 122.810 143.543 1.00 22.84 71 ASN D C 1
ATOM 5355 O O . ASN D 2 73 ? 129.638 121.863 143.643 1.00 21.65 71 ASN D O 1
ATOM 5360 N N . ARG D 2 74 ? 127.589 122.653 143.157 1.00 19.06 72 ARG D N 1
ATOM 5361 C CA . ARG D 2 74 ? 127.055 121.384 142.687 1.00 14.76 72 ARG D CA 1
ATOM 5362 C C . ARG D 2 74 ? 127.251 121.191 141.188 1.00 16.33 72 ARG D C 1
ATOM 5363 O O . ARG D 2 74 ? 126.933 120.120 140.663 1.00 19.73 72 ARG D O 1
ATOM 5371 N N . ILE D 2 75 ? 127.771 122.197 140.482 1.00 16.01 73 ILE D N 1
ATOM 5372 C CA . ILE D 2 75 ? 128.149 122.016 139.085 1.00 15.47 73 ILE D CA 1
ATOM 5373 C C . ILE D 2 75 ? 129.649 121.836 138.908 1.00 17.74 73 ILE D C 1
ATOM 5374 O O . ILE D 2 75 ? 130.081 121.345 137.853 1.00 23.11 73 ILE D O 1
ATOM 5379 N N . THR D 2 76 ? 130.459 122.209 139.900 1.00 13.74 74 THR D N 1
ATOM 5380 C CA . THR D 2 76 ? 131.849 121.777 139.912 1.00 14.38 74 THR D CA 1
ATOM 5381 C C . THR D 2 76 ? 131.978 120.291 140.205 1.00 18.46 74 THR D C 1
ATOM 5382 O O . THR D 2 76 ? 133.069 119.735 140.048 1.00 20.62 74 THR D O 1
ATOM 5386 N N . VAL D 2 77 ? 130.897 119.646 140.633 1.00 16.62 75 VAL D N 1
ATOM 5387 C CA . VAL D 2 77 ? 130.891 118.201 140.816 1.00 14.27 75 VAL D CA 1
ATOM 5388 C C . VAL D 2 77 ? 130.573 117.485 139.512 1.00 14.57 75 VAL D C 1
ATOM 5389 O O . VAL D 2 77 ? 131.099 116.403 139.248 1.00 28.50 75 VAL D O 1
ATOM 5393 N N . TRP D 2 78 ? 129.710 118.065 138.677 1.00 8.76 76 TRP D N 1
ATOM 5394 C CA . TRP D 2 78 ? 129.450 117.479 137.371 1.00 10.27 76 TRP D CA 1
ATOM 5395 C C . TRP D 2 78 ? 130.625 117.641 136.418 1.00 12.50 76 TRP D C 1
ATOM 5396 O O . TRP D 2 78 ? 130.605 117.047 135.336 1.00 15.78 76 TRP D O 1
ATOM 5407 N N . ARG D 2 79 ? 131.628 118.444 136.778 1.00 13.61 77 ARG D N 1
ATOM 5408 C CA . ARG D 2 79 ? 132.884 118.438 136.033 1.00 16.88 77 ARG D CA 1
ATOM 5409 C C . ARG D 2 79 ? 133.666 117.157 136.293 1.00 16.53 77 ARG D C 1
ATOM 5410 O O . ARG D 2 79 ? 134.259 116.584 135.372 1.00 16.39 77 ARG D O 1
ATOM 5418 N N . SER D 2 80 ? 133.684 116.698 137.546 1.00 14.96 78 SER D N 1
ATOM 5419 C CA . SER D 2 80 ? 134.331 115.433 137.871 1.00 14.17 78 SER D CA 1
ATOM 5420 C C . SER D 2 80 ? 133.596 114.245 137.266 1.00 12.80 78 SER D C 1
ATOM 5421 O O . SER D 2 80 ? 134.228 113.246 136.905 1.00 14.92 78 SER D O 1
ATOM 5424 N N . ARG D 2 81 ? 132.270 114.326 137.155 1.00 11.18 79 ARG D N 1
ATOM 5425 C CA . ARG D 2 81 ? 131.485 113.238 136.587 1.00 13.04 79 ARG D CA 1
ATOM 5426 C C . ARG D 2 81 ? 131.720 113.055 135.093 1.00 13.69 79 ARG D C 1
ATOM 5427 O O . ARG D 2 81 ? 131.279 112.044 134.537 1.00 14.02 79 ARG D O 1
ATOM 5435 N N . SER D 2 82 ? 132.392 114.000 134.433 1.00 11.72 80 SER D N 1
ATOM 5436 C CA . SER D 2 82 ? 132.695 113.906 133.009 1.00 14.27 80 SER D CA 1
ATOM 5437 C C . SER D 2 82 ? 134.191 114.061 132.757 1.00 20.22 80 SER D C 1
ATOM 5438 O O . SER D 2 82 ? 134.608 114.508 131.687 1.00 26.81 80 SER D O 1
ATOM 5441 N N . GLY D 2 83 ? 135.006 113.684 133.736 1.00 20.48 81 GLY D N 1
ATOM 5442 C CA . GLY D 2 83 ? 136.449 113.809 133.671 1.00 20.36 81 GLY D CA 1
ATOM 5443 C C . GLY D 2 83 ? 136.955 115.180 134.067 1.00 23.61 81 GLY D C 1
ATOM 5444 O O . GLY D 2 83 ? 137.393 115.368 135.205 1.00 29.40 81 GLY D O 1
ATOM 5445 N N . ASN D 2 84 ? 136.926 116.147 133.142 1.00 24.35 82 ASN D N 1
ATOM 5446 C CA . ASN D 2 84 ? 137.135 117.544 133.514 1.00 21.70 82 ASN D CA 1
ATOM 5447 C C . ASN D 2 84 ? 136.325 118.497 132.644 1.00 26.81 82 ASN D C 1
ATOM 5448 O O . ASN D 2 84 ? 136.741 119.643 132.439 1.00 32.49 82 ASN D O 1
ATOM 5453 N N . GLU D 2 85 ? 135.185 118.056 132.121 1.00 23.02 83 GLU D N 1
ATOM 5454 C CA . GLU D 2 85 ? 134.500 118.795 131.072 1.00 21.42 83 GLU D CA 1
ATOM 5455 C C . GLU D 2 85 ? 133.052 119.064 131.447 1.00 22.07 83 GLU D C 1
ATOM 5456 O O . GLU D 2 85 ? 132.389 118.224 132.061 1.00 18.17 83 GLU D O 1
ATOM 5462 N N . LEU D 2 86 ? 132.575 120.245 131.069 1.00 32.89 84 LEU D N 1
ATOM 5463 C CA . LEU D 2 86 ? 131.196 120.684 131.189 1.00 31.66 84 LEU D CA 1
ATOM 5464 C C . LEU D 2 86 ? 130.757 121.262 129.853 1.00 27.79 84 LEU D C 1
ATOM 5465 O O . LEU D 2 86 ? 131.585 121.790 129.105 1.00 32.72 84 LEU D O 1
ATOM 5470 N N . PRO D 2 87 ? 129.472 121.168 129.520 1.00 28.39 85 PRO D N 1
ATOM 5471 C CA . PRO D 2 87 ? 128.994 121.796 128.285 1.00 42.02 85 PRO D CA 1
ATOM 5472 C C . PRO D 2 87 ? 129.249 123.295 128.299 1.00 49.07 85 PRO D C 1
ATOM 5473 O O . PRO D 2 87 ? 129.293 123.930 129.355 1.00 45.26 85 PRO D O 1
ATOM 5477 N N . LEU D 2 88 ? 129.441 123.853 127.101 1.00 49.57 86 LEU D N 1
ATOM 5478 C CA . LEU D 2 88 ? 129.762 125.271 126.984 1.00 43.87 86 LEU D CA 1
ATOM 5479 C C . LEU D 2 88 ? 128.692 126.137 127.635 1.00 45.50 86 LEU D C 1
ATOM 5480 O O . LEU D 2 88 ? 129.007 127.112 128.330 1.00 47.23 86 LEU D O 1
ATOM 5485 N N . ALA D 2 89 ? 127.419 125.789 127.431 1.00 43.74 87 ALA D N 1
ATOM 5486 C CA . ALA D 2 89 ? 126.334 126.572 128.010 1.00 47.87 87 ALA D CA 1
ATOM 5487 C C . ALA D 2 89 ? 126.385 126.551 129.532 1.00 46.35 87 ALA D C 1
ATOM 5488 O O . ALA D 2 89 ? 126.203 127.588 130.181 1.00 46.95 87 ALA D O 1
ATOM 5490 N N . VAL D 2 90 ? 126.644 125.381 130.121 1.00 37.42 88 VAL D N 1
ATOM 5491 C CA . VAL D 2 90 ? 126.668 125.276 131.577 1.00 32.74 88 VAL D CA 1
ATOM 5492 C C . VAL D 2 90 ? 127.865 126.021 132.148 1.00 31.63 88 VAL D C 1
ATOM 5493 O O . VAL D 2 90 ? 127.766 126.679 133.190 1.00 35.26 88 VAL D O 1
ATOM 5497 N N . ALA D 2 91 ? 129.017 125.926 131.480 1.00 32.20 89 ALA D N 1
ATOM 5498 C CA . ALA D 2 91 ? 130.192 126.660 131.932 1.00 34.37 89 ALA D CA 1
ATOM 5499 C C . ALA D 2 91 ? 129.953 128.162 131.883 1.00 39.77 89 ALA D C 1
ATOM 5500 O O . ALA D 2 91 ? 130.313 128.886 132.818 1.00 43.29 89 ALA D O 1
ATOM 5502 N N . SER D 2 92 ? 129.339 128.649 130.801 1.00 42.33 90 SER D N 1
ATOM 5503 C CA . SER D 2 92 ? 129.045 130.075 130.702 1.00 38.01 90 SER D CA 1
ATOM 5504 C C . SER D 2 92 ? 128.054 130.510 131.773 1.00 30.70 90 SER D C 1
ATOM 5505 O O . SER D 2 92 ? 128.222 131.570 132.392 1.00 33.10 90 SER D O 1
ATOM 5508 N N . THR D 2 93 ? 127.017 129.703 132.010 1.00 29.95 91 THR D N 1
ATOM 5509 C CA . THR D 2 93 ? 126.035 130.040 133.035 1.00 35.57 91 THR D CA 1
ATOM 5510 C C . THR D 2 93 ? 126.675 130.095 134.415 1.00 35.64 91 THR D C 1
ATOM 5511 O O . THR D 2 93 ? 126.358 130.980 135.218 1.00 41.67 91 THR D O 1
ATOM 5515 N N . ALA D 2 94 ? 127.573 129.156 134.715 1.00 31.77 92 ALA D N 1
ATOM 5516 C CA . ALA D 2 94 ? 128.241 129.176 136.011 1.00 26.58 92 ALA D CA 1
ATOM 5517 C C . ALA D 2 94 ? 129.183 130.366 136.131 1.00 27.65 92 ALA D C 1
ATOM 5518 O O . ALA D 2 94 ? 129.272 130.984 137.197 1.00 33.90 92 ALA D O 1
ATOM 5520 N N . ASP D 2 95 ? 129.900 130.699 135.053 1.00 29.65 93 ASP D N 1
ATOM 5521 C CA . ASP D 2 95 ? 130.817 131.835 135.095 1.00 35.92 93 ASP D CA 1
ATOM 5522 C C . ASP D 2 95 ? 130.071 133.142 135.326 1.00 37.47 93 ASP D C 1
ATOM 5523 O O . ASP D 2 95 ? 130.533 134.009 136.081 1.00 38.09 93 ASP D O 1
ATOM 5528 N N . LEU D 2 96 ? 128.918 133.309 134.674 1.00 36.64 94 LEU D N 1
ATOM 5529 C CA . LEU D 2 96 ? 128.172 134.556 134.794 1.00 28.69 94 LEU D CA 1
ATOM 5530 C C . LEU D 2 96 ? 127.552 134.754 136.171 1.00 29.40 94 LEU D C 1
ATOM 5531 O O . LEU D 2 96 ? 127.101 135.865 136.466 1.00 39.11 94 LEU D O 1
ATOM 5536 N N . ILE D 2 97 ? 127.514 133.723 137.014 1.00 24.42 95 ILE D N 1
ATOM 5537 C CA . ILE D 2 97 ? 127.013 133.870 138.377 1.00 24.03 95 ILE D CA 1
ATOM 5538 C C . ILE D 2 97 ? 128.191 133.916 139.342 1.00 25.68 95 ILE D C 1
ATOM 5539 O O . ILE D 2 97 ? 128.099 134.512 140.422 1.00 29.99 95 ILE D O 1
ATOM 5544 N N . ARG D 2 98 ? 129.313 133.302 138.956 1.00 27.27 96 ARG D N 1
ATOM 5545 C CA . ARG D 2 98 ? 130.556 133.541 139.680 1.00 26.72 96 ARG D CA 1
ATOM 5546 C C . ARG D 2 98 ? 130.910 135.018 139.654 1.00 30.63 96 ARG D C 1
ATOM 5547 O O . ARG D 2 98 ? 131.375 135.574 140.656 1.00 31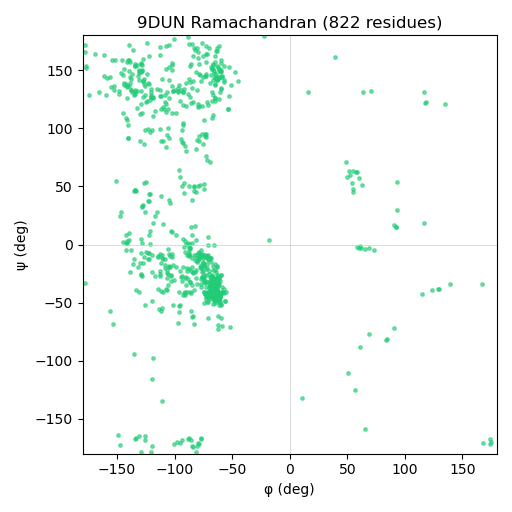.04 96 ARG D O 1
ATOM 5555 N N . CYS D 2 99 ? 130.710 135.664 138.503 1.00 38.70 97 CYS D N 1
ATOM 5556 C CA . CYS D 2 99 ? 130.903 137.107 138.411 1.00 34.31 97 CYS D CA 1
ATOM 5557 C C . CYS D 2 99 ? 129.899 137.858 139.280 1.00 33.19 97 CYS D C 1
ATOM 5558 O O . CYS D 2 99 ? 130.262 138.820 139.965 1.00 33.48 97 CYS D O 1
ATOM 5561 N N . LYS D 2 100 ? 128.634 137.429 139.265 1.00 30.01 98 LYS D N 1
ATOM 5562 C CA . LYS D 2 100 ? 127.592 138.142 140.000 1.00 28.88 98 LYS D CA 1
ATOM 5563 C C . LYS D 2 100 ? 127.828 138.098 141.503 1.00 35.84 98 LYS D C 1
ATOM 5564 O O . LYS D 2 100 ? 127.645 139.105 142.195 1.00 42.39 98 LYS D O 1
ATOM 5570 N N . LEU D 2 101 ? 128.234 136.944 142.030 1.00 41.90 99 LEU D N 1
ATOM 5571 C CA . LEU D 2 101 ? 128.413 136.782 143.469 1.00 45.42 99 LEU D CA 1
ATOM 5572 C C . LEU D 2 101 ? 129.615 137.546 144.012 1.00 44.94 99 LEU D C 1
ATOM 5573 O O . LEU D 2 101 ? 129.947 137.388 145.191 1.00 49.41 99 LEU D O 1
ATOM 5578 N N . LEU D 2 102 ? 130.270 138.360 143.190 1.00 43.55 100 LEU D N 1
ATOM 5579 C CA . LEU D 2 102 ? 131.381 139.187 143.634 1.00 47.92 100 LEU D CA 1
ATOM 5580 C C . LEU D 2 102 ? 131.118 140.678 143.514 1.00 53.50 100 LEU D C 1
ATOM 5581 O O . LEU D 2 102 ? 131.703 141.451 144.276 1.00 60.98 100 LEU D O 1
ATOM 5586 N N . ASP D 2 103 ? 130.263 141.108 142.585 1.00 48.67 101 ASP D N 1
ATOM 5587 C CA . ASP D 2 103 ? 129.839 142.500 142.543 1.00 47.40 101 ASP D CA 1
ATOM 5588 C C . ASP D 2 103 ? 128.686 142.784 143.495 1.00 51.34 101 ASP D C 1
ATOM 5589 O O . ASP D 2 103 ? 128.509 143.936 143.904 1.00 57.83 101 ASP D O 1
ATOM 5594 N N . VAL D 2 104 ? 127.905 141.766 143.859 1.00 52.86 102 VAL D N 1
ATOM 5595 C CA . VAL D 2 104 ? 126.913 141.920 144.914 1.00 58.13 102 VAL D CA 1
ATOM 5596 C C . VAL D 2 104 ? 127.558 142.048 146.287 1.00 61.70 102 VAL D C 1
ATOM 5597 O O . VAL D 2 104 ? 127.174 142.935 147.063 1.00 61.35 102 VAL D O 1
ATOM 5601 N N . THR D 2 105 ? 128.540 141.204 146.601 1.00 61.99 103 THR D N 1
ATOM 5602 C CA . THR D 2 105 ? 129.277 141.296 147.853 1.00 64.31 103 THR D CA 1
ATOM 5603 C C . THR D 2 105 ? 130.316 142.410 147.851 1.00 66.66 103 THR D C 1
ATOM 5604 O O . THR D 2 105 ? 130.482 143.084 148.874 1.00 71.75 103 THR D O 1
ATOM 5608 N N . GLY D 2 106 ? 130.981 142.649 146.723 1.00 67.79 104 GLY D N 1
ATOM 5609 C CA . GLY D 2 106 ? 132.053 143.622 146.674 1.00 69.66 104 GLY D CA 1
ATOM 5610 C C . GLY D 2 106 ? 133.406 142.987 146.911 1.00 71.11 104 GLY D C 1
ATOM 5611 O O . GLY D 2 106 ? 134.151 143.407 147.801 1.00 72.02 104 GLY D O 1
ATOM 5612 N N . GLY D 2 107 ? 133.727 141.960 146.121 1.00 68.34 105 GLY D N 1
ATOM 5613 C CA . GLY D 2 107 ? 134.952 141.212 146.354 1.00 68.27 105 GLY D CA 1
ATOM 5614 C C . GLY D 2 107 ? 136.201 142.058 146.198 1.00 71.69 105 GLY D C 1
ATOM 5615 O O . GLY D 2 107 ? 137.103 142.017 147.037 1.00 70.64 105 GLY D O 1
ATOM 5616 N N . LEU D 2 108 ? 136.269 142.842 145.124 1.00 72.48 106 LEU D N 1
ATOM 5617 C CA . LEU D 2 108 ? 137.457 143.633 144.827 1.00 70.34 106 LEU D CA 1
ATOM 5618 C C . LEU D 2 108 ? 137.026 144.926 144.142 1.00 62.22 106 LEU D C 1
ATOM 5619 O O . LEU D 2 108 ? 135.835 145.233 144.038 1.00 58.06 106 LEU D O 1
ATOM 5624 N N . GLY D 2 109 ? 138.011 145.688 143.672 1.00 53.91 107 GLY D N 1
ATOM 5625 C CA . GLY D 2 109 ? 137.750 146.998 143.113 1.00 45.22 107 GLY D CA 1
ATOM 5626 C C . GLY D 2 109 ? 137.085 146.939 141.752 1.00 41.06 107 GLY D C 1
ATOM 5627 O O . GLY D 2 109 ? 136.959 145.891 141.121 1.00 40.96 107 GLY D O 1
ATOM 5628 N N . THR D 2 110 ? 136.652 148.117 141.295 1.00 43.22 108 THR D N 1
ATOM 5629 C CA . THR D 2 110 ? 135.911 148.206 140.041 1.00 45.84 108 THR D CA 1
ATOM 5630 C C . THR D 2 110 ? 136.761 147.778 138.852 1.00 46.97 108 THR D C 1
ATOM 5631 O O . THR D 2 110 ? 136.272 147.091 137.947 1.00 45.81 108 THR D O 1
ATOM 5635 N N . ASP D 2 111 ? 138.033 148.183 138.825 1.00 49.02 109 ASP D N 1
ATOM 5636 C CA . ASP D 2 111 ? 138.899 147.811 137.709 1.00 45.90 109 ASP D CA 1
ATOM 5637 C C . ASP D 2 111 ? 139.080 146.302 137.632 1.00 44.67 109 ASP D C 1
ATOM 5638 O O . ASP D 2 111 ? 139.023 145.717 136.545 1.00 44.01 109 ASP D O 1
ATOM 5643 N N . GLU D 2 112 ? 139.297 145.653 138.778 1.00 50.71 110 GLU D N 1
ATOM 5644 C CA . GLU D 2 112 ? 139.488 144.209 138.808 1.00 45.06 110 GLU D CA 1
ATOM 5645 C C . GLU D 2 112 ? 138.182 143.438 138.673 1.00 40.46 110 GLU D C 1
ATOM 5646 O O . GLU D 2 112 ? 138.190 142.327 138.133 1.00 37.29 110 GLU D O 1
ATOM 5652 N N . LEU D 2 113 ? 137.067 143.999 139.139 1.00 39.64 111 LEU D N 1
ATOM 5653 C CA . LEU D 2 113 ? 135.770 143.353 138.997 1.00 33.54 111 LEU D CA 1
ATOM 5654 C C . LEU D 2 113 ? 135.225 143.467 137.581 1.00 33.04 111 LEU D C 1
ATOM 5655 O O . LEU D 2 113 ? 134.401 142.641 137.174 1.00 29.76 111 LEU D O 1
ATOM 5660 N N . ARG D 2 114 ? 135.672 144.468 136.825 1.00 36.63 112 ARG D N 1
ATOM 5661 C CA . ARG D 2 114 ? 135.311 144.571 135.419 1.00 35.81 112 ARG D CA 1
ATOM 5662 C C . ARG D 2 114 ? 136.062 143.565 134.561 1.00 36.36 112 ARG D C 1
ATOM 5663 O O . ARG D 2 114 ? 135.639 143.291 133.433 1.00 37.98 112 ARG D O 1
ATOM 5671 N N . LEU D 2 115 ? 137.171 143.020 135.065 1.00 34.66 113 LEU D N 1
ATOM 5672 C CA . LEU D 2 115 ? 137.931 142.039 134.301 1.00 32.60 113 LEU D CA 1
ATOM 5673 C C . LEU D 2 115 ? 137.200 140.702 134.238 1.00 31.45 113 LEU D C 1
ATOM 5674 O O . LEU D 2 115 ? 137.257 140.005 133.218 1.00 29.27 113 LEU D O 1
ATOM 5679 N N . LEU D 2 116 ? 136.517 140.324 135.321 1.00 28.10 114 LEU D N 1
ATOM 5680 C CA . LEU D 2 116 ? 135.696 139.119 135.294 1.00 26.68 114 LEU D CA 1
ATOM 5681 C C . LEU D 2 116 ? 134.531 139.274 134.325 1.00 33.13 114 LEU D C 1
ATOM 5682 O O . LEU D 2 116 ? 134.276 138.392 133.495 1.00 35.49 114 LEU D O 1
ATOM 5687 N N . TYR D 2 117 ? 133.814 140.399 134.417 1.00 34.07 115 TYR D N 1
ATOM 5688 C CA . TYR D 2 117 ? 132.621 140.610 133.600 1.00 29.41 115 TYR D CA 1
ATOM 5689 C C . TYR D 2 117 ? 132.957 140.594 132.116 1.00 27.47 115 TYR D C 1
ATOM 5690 O O . TYR D 2 117 ? 132.274 139.942 131.318 1.00 26.49 115 TYR D O 1
ATOM 5699 N N . GLY D 2 118 ? 134.012 141.310 131.728 1.00 30.75 116 GLY D N 1
ATOM 5700 C CA . GLY D 2 118 ? 134.368 141.378 130.322 1.00 34.81 116 GLY D CA 1
ATOM 5701 C C . GLY D 2 118 ? 134.800 140.037 129.764 1.00 37.44 116 GLY D C 1
ATOM 5702 O O . GLY D 2 118 ? 134.389 139.644 128.670 1.00 42.40 116 GLY D O 1
ATOM 5703 N N . MET D 2 119 ? 135.640 139.317 130.511 1.00 31.77 117 MET D N 1
ATOM 5704 C CA . MET D 2 119 ? 136.093 138.009 130.051 1.00 32.99 117 MET D CA 1
ATOM 5705 C C . MET D 2 119 ? 134.917 137.052 129.914 1.00 32.12 117 MET D C 1
ATOM 5706 O O . MET D 2 119 ? 134.800 136.332 128.914 1.00 31.03 117 MET D O 1
ATOM 5711 N N . ALA D 2 120 ? 134.018 137.051 130.903 1.00 29.59 118 ALA D N 1
ATOM 5712 C CA . ALA D 2 120 ? 132.856 136.170 130.855 1.00 27.17 118 ALA D CA 1
ATOM 5713 C C . ALA D 2 120 ? 131.961 136.499 129.666 1.00 35.31 118 ALA D C 1
ATOM 5714 O O . ALA D 2 120 ? 131.504 135.598 128.955 1.00 38.64 118 ALA D O 1
ATOM 5716 N N . LEU D 2 121 ? 131.694 137.788 129.434 1.00 39.59 119 LEU D N 1
ATOM 5717 C CA . LEU D 2 121 ? 130.818 138.169 128.328 1.00 36.86 119 LEU D CA 1
ATOM 5718 C C . LEU D 2 121 ? 131.451 137.847 126.980 1.00 37.69 119 LEU D C 1
ATOM 5719 O O . LEU D 2 121 ? 130.757 137.416 126.051 1.00 39.37 119 LEU D O 1
ATOM 5724 N N . VAL D 2 122 ? 132.763 138.057 126.849 1.00 40.04 120 VAL D N 1
ATOM 5725 C CA . VAL D 2 122 ? 133.439 137.725 125.599 1.00 39.65 120 VAL D CA 1
ATOM 5726 C C . VAL D 2 122 ? 133.371 136.226 125.342 1.00 46.85 120 VAL D C 1
ATOM 5727 O O . VAL D 2 122 ? 133.093 135.786 124.218 1.00 46.56 120 VAL D O 1
ATOM 5731 N N . ARG D 2 123 ? 133.608 135.415 126.380 1.00 46.95 121 ARG D N 1
ATOM 5732 C CA . ARG D 2 123 ? 133.507 133.969 126.212 1.00 39.38 121 ARG D CA 1
ATOM 5733 C C . ARG D 2 123 ? 132.084 133.536 125.886 1.00 44.20 121 ARG D C 1
ATOM 5734 O O . ARG D 2 123 ? 131.890 132.593 125.111 1.00 47.30 121 ARG D O 1
ATOM 5742 N N . PHE D 2 124 ? 131.081 134.200 126.464 1.00 46.15 122 PHE D N 1
ATOM 5743 C CA . PHE D 2 124 ? 129.696 133.864 126.150 1.00 45.60 122 PHE D CA 1
ATOM 5744 C C . PHE D 2 124 ? 129.372 134.173 124.693 1.00 47.24 122 PHE D C 1
ATOM 5745 O O . PHE D 2 124 ? 128.830 133.326 123.974 1.00 49.76 122 PHE D O 1
ATOM 5753 N N . VAL D 2 125 ? 129.687 135.388 124.243 1.00 46.72 123 VAL D N 1
ATOM 5754 C CA . VAL D 2 125 ? 129.318 135.795 122.891 1.00 47.38 123 VAL D CA 1
ATOM 5755 C C . VAL D 2 125 ? 130.081 134.973 121.858 1.00 46.88 123 VAL D C 1
ATOM 5756 O O . VAL D 2 125 ? 129.505 134.497 120.872 1.00 48.84 123 VAL D O 1
ATOM 5760 N N . ASN D 2 126 ? 131.387 134.792 122.067 1.00 44.29 124 ASN D N 1
ATOM 5761 C CA . ASN D 2 126 ? 132.199 134.083 121.082 1.00 49.65 124 ASN D CA 1
ATOM 5762 C C . ASN D 2 126 ? 131.791 132.620 120.963 1.00 51.81 124 ASN D C 1
ATOM 5763 O O . ASN D 2 126 ? 131.722 132.079 119.853 1.00 56.90 124 ASN D O 1
ATOM 5768 N N . LEU D 2 127 ? 131.517 131.962 122.090 1.00 50.14 125 LEU D N 1
ATOM 5769 C CA . LEU D 2 127 ? 131.203 130.536 122.086 1.00 48.76 125 LEU D CA 1
ATOM 5770 C C . LEU D 2 127 ? 129.721 130.284 121.816 1.00 48.17 125 LEU D C 1
ATOM 5771 O O . LEU D 2 127 ? 129.368 129.574 120.869 1.00 45.65 125 LEU D O 1
ATOM 5776 N N . ILE D 2 128 ? 128.848 130.858 122.637 1.00 51.25 126 ILE D N 1
ATOM 5777 C CA . ILE D 2 128 ? 127.411 130.678 122.470 1.00 50.05 126 ILE D CA 1
ATOM 5778 C C . ILE D 2 128 ? 126.770 131.989 122.032 1.00 50.32 126 ILE D C 1
ATOM 5779 O O . ILE D 2 128 ? 126.154 132.690 122.835 1.00 47.11 126 ILE D O 1
ATOM 5784 N N . PRO D 2 150 ? 121.012 141.741 119.546 1.00 96.14 148 PRO D N 1
ATOM 5785 C CA . PRO D 2 150 ? 121.111 143.087 118.972 1.00 96.95 148 PRO D CA 1
ATOM 5786 C C . PRO D 2 150 ? 122.540 143.618 118.974 1.00 97.59 148 PRO D C 1
ATOM 5787 O O . PRO D 2 150 ? 123.450 142.925 119.428 1.00 98.80 148 PRO D O 1
ATOM 5791 N N . ASP D 2 151 ? 122.732 144.836 118.468 1.00 98.18 149 ASP D N 1
ATOM 5792 C CA . ASP D 2 151 ? 124.047 145.462 118.477 1.00 97.04 149 ASP D CA 1
ATOM 5793 C C . ASP D 2 151 ? 124.448 145.973 119.854 1.00 95.73 149 ASP D C 1
ATOM 5794 O O . ASP D 2 151 ? 125.614 146.333 120.045 1.00 91.09 149 ASP D O 1
ATOM 5799 N N . TRP D 2 152 ? 123.515 146.022 120.806 1.00 94.82 150 TRP D N 1
ATOM 5800 C CA . TRP D 2 152 ? 123.860 146.427 122.164 1.00 87.53 150 TRP D CA 1
ATOM 5801 C C . TRP D 2 152 ? 124.834 145.441 122.796 1.00 84.52 150 TRP D C 1
ATOM 5802 O O . TRP D 2 152 ? 125.794 145.844 123.463 1.00 85.08 150 TRP D O 1
ATOM 5813 N N . ILE D 2 153 ? 124.613 144.147 122.583 1.00 83.33 151 ILE D N 1
ATOM 5814 C CA . ILE D 2 153 ? 125.463 143.117 123.172 1.00 81.30 151 ILE D CA 1
ATOM 5815 C C . ILE D 2 153 ? 126.641 142.774 122.267 1.00 82.03 151 ILE D C 1
ATOM 5816 O O . ILE D 2 153 ? 127.764 142.596 122.746 1.00 85.27 151 ILE D O 1
ATOM 5821 N N . VAL D 2 154 ? 126.410 142.687 120.955 1.00 79.08 152 VAL D N 1
ATOM 5822 C CA . VAL D 2 154 ? 127.469 142.274 120.036 1.00 80.67 152 VAL D CA 1
ATOM 5823 C C . VAL D 2 154 ? 128.618 143.275 120.048 1.00 83.28 152 VAL D C 1
ATOM 5824 O O . VAL D 2 154 ? 129.793 142.891 120.097 1.00 82.92 152 VAL D O 1
ATOM 5828 N N . ASP D 2 155 ? 128.304 144.572 120.012 1.00 86.31 153 ASP D N 1
ATOM 5829 C CA . ASP D 2 155 ? 129.353 145.586 120.024 1.00 89.35 153 ASP D CA 1
ATOM 5830 C C . ASP D 2 155 ? 130.026 145.708 121.385 1.00 79.04 153 ASP D C 1
ATOM 5831 O O . ASP D 2 155 ? 131.119 146.282 121.474 1.00 77.57 153 ASP D O 1
ATOM 5836 N N . LEU D 2 156 ? 129.400 145.185 122.442 1.00 71.96 154 LEU D N 1
ATOM 5837 C CA . LEU D 2 156 ? 130.013 145.242 123.763 1.00 67.28 154 LEU D CA 1
ATOM 5838 C C . LEU D 2 156 ? 131.312 144.448 123.802 1.00 70.22 154 LEU D C 1
ATOM 5839 O O . LEU D 2 156 ? 132.296 144.889 124.402 1.00 73.27 154 LEU D O 1
ATOM 5844 N N . ARG D 2 157 ? 131.339 143.275 123.163 1.00 66.46 155 ARG D N 1
ATOM 5845 C CA . ARG D 2 157 ? 132.563 142.479 123.142 1.00 67.52 155 ARG D CA 1
ATOM 5846 C C . ARG D 2 157 ? 133.674 143.192 122.377 1.00 71.36 155 ARG D C 1
ATOM 5847 O O . ARG D 2 157 ? 134.845 143.143 122.779 1.00 68.94 155 ARG D O 1
ATOM 5855 N N . HIS D 2 158 ? 133.329 143.865 121.275 1.00 72.52 156 HIS D N 1
ATOM 5856 C CA . HIS D 2 158 ? 134.333 144.611 120.525 1.00 74.35 156 HIS D CA 1
ATOM 5857 C C . HIS D 2 158 ? 134.882 145.766 121.349 1.00 71.26 156 HIS D C 1
ATOM 5858 O O . HIS D 2 158 ? 136.098 145.988 121.385 1.00 67.40 156 HIS D O 1
ATOM 5865 N N . GLU D 2 159 ? 134.002 146.507 122.025 1.00 70.79 157 GLU D N 1
ATOM 5866 C CA . GLU D 2 159 ? 134.462 147.592 122.886 1.00 65.90 157 GLU D CA 1
ATOM 5867 C C . GLU D 2 159 ? 135.285 147.058 124.053 1.00 66.49 157 GLU D C 1
ATOM 5868 O O . GLU D 2 159 ? 136.187 147.744 124.546 1.00 65.09 157 GLU D O 1
ATOM 5874 N N . LEU D 2 160 ? 134.999 145.831 124.493 1.00 69.13 158 LEU D N 1
ATOM 5875 C CA . LEU D 2 160 ? 135.734 145.235 125.603 1.00 65.52 158 LEU D CA 1
ATOM 5876 C C . LEU D 2 160 ? 137.147 144.846 125.188 1.00 67.85 158 LEU D C 1
ATOM 5877 O O . LEU D 2 160 ? 138.111 145.099 125.919 1.00 66.38 158 LEU D O 1
ATOM 5882 N N . THR D 2 161 ? 137.290 144.223 124.019 1.00 67.31 159 THR D N 1
ATOM 5883 C CA . THR D 2 161 ? 138.584 143.661 123.647 1.00 65.19 159 THR D CA 1
ATOM 5884 C C . THR D 2 161 ? 139.460 144.626 122.854 1.00 67.20 159 THR D C 1
ATOM 5885 O O . THR D 2 161 ? 140.668 144.699 123.101 1.00 61.92 159 THR D O 1
ATOM 5889 N N . HIS D 2 162 ? 138.889 145.372 121.907 1.00 71.48 160 HIS D N 1
ATOM 5890 C CA . HIS D 2 162 ? 139.688 146.148 120.967 1.00 71.89 160 HIS D CA 1
ATOM 5891 C C . HIS D 2 162 ? 139.755 147.635 121.290 1.00 67.44 160 HIS D C 1
ATOM 5892 O O . HIS D 2 162 ? 140.560 148.344 120.678 1.00 62.94 160 HIS D O 1
ATOM 5899 N N . LYS D 2 163 ? 138.946 148.128 122.227 1.00 66.98 161 LYS D N 1
ATOM 5900 C CA . LYS D 2 163 ? 138.900 149.562 122.490 1.00 67.98 161 LYS D CA 1
ATOM 5901 C C . LYS D 2 163 ? 138.927 149.863 123.983 1.00 64.71 161 LYS D C 1
ATOM 5902 O O . LYS D 2 163 ? 139.220 148.981 124.796 1.00 62.26 161 LYS D O 1
ATOM 5908 N N . LYS D 2 164 ? 138.631 151.111 124.343 1.00 61.28 162 LYS D N 1
ATOM 5909 C CA . LYS D 2 164 ? 138.721 151.546 125.730 1.00 58.42 162 LYS D CA 1
ATOM 5910 C C . LYS D 2 164 ? 137.794 150.727 126.621 1.00 61.78 162 LYS D C 1
ATOM 5911 O O . LYS D 2 164 ? 136.798 150.158 126.169 1.00 64.76 162 LYS D O 1
ATOM 5917 N N . MET D 2 165 ? 138.138 150.673 127.901 1.00 61.88 163 MET D N 1
ATOM 5918 C CA . MET D 2 165 ? 137.413 149.853 128.859 1.00 63.26 163 MET D CA 1
ATOM 5919 C C . MET D 2 165 ? 135.987 150.366 129.020 1.00 65.66 163 MET D C 1
ATOM 5920 O O . MET D 2 165 ? 135.796 151.557 129.308 1.00 71.70 163 MET D O 1
ATOM 5925 N N . PRO D 2 166 ? 134.971 149.524 128.839 1.00 64.49 164 PRO D N 1
ATOM 5926 C CA . PRO D 2 166 ? 133.589 149.985 129.008 1.00 61.01 164 PRO D CA 1
ATOM 5927 C C . PRO D 2 166 ? 133.314 150.393 130.445 1.00 64.03 164 PRO D C 1
ATOM 5928 O O . PRO D 2 166 ? 133.998 149.976 131.381 1.00 57.14 164 PRO D O 1
ATOM 5932 N N . HIS D 2 167 ? 132.305 151.243 130.612 1.00 69.13 165 HIS D N 1
ATOM 5933 C CA . HIS D 2 167 ? 131.894 151.639 131.949 1.00 64.95 165 HIS D CA 1
ATOM 5934 C C . HIS D 2 167 ? 131.337 150.437 132.703 1.00 57.49 165 HIS D C 1
ATOM 5935 O O . HIS D 2 167 ? 130.768 149.514 132.113 1.00 53.53 165 HIS D O 1
ATOM 5942 N N . ILE D 2 168 ? 131.519 150.452 134.025 1.00 54.47 166 ILE D N 1
ATOM 5943 C CA . ILE D 2 168 ? 131.173 149.288 134.836 1.00 53.09 166 ILE D CA 1
ATOM 5944 C C . ILE D 2 168 ? 129.679 148.998 134.757 1.00 55.00 166 ILE D C 1
ATOM 5945 O O . ILE D 2 168 ? 129.265 147.839 134.638 1.00 58.03 166 ILE D O 1
ATOM 5950 N N . ASN D 2 169 ? 128.845 150.039 134.812 1.00 55.15 167 ASN D N 1
ATOM 5951 C CA . ASN D 2 169 ? 127.404 149.822 134.741 1.00 52.49 167 ASN D CA 1
ATOM 5952 C C . ASN D 2 169 ? 126.994 149.196 133.415 1.00 48.40 167 ASN D C 1
ATOM 5953 O O . ASN D 2 169 ? 126.036 148.416 133.368 1.00 49.63 167 ASN D O 1
ATOM 5958 N N . ASP D 2 170 ? 127.715 149.504 132.334 1.00 45.27 168 ASP D N 1
ATOM 5959 C CA . ASP D 2 170 ? 127.396 148.919 131.036 1.00 44.78 168 ASP D CA 1
ATOM 5960 C C . ASP D 2 170 ? 127.532 147.401 131.068 1.00 54.03 168 ASP D C 1
ATOM 5961 O O . ASP D 2 170 ? 126.603 146.673 130.696 1.00 58.13 168 ASP D O 1
ATOM 5966 N N . CYS D 2 171 ? 128.685 146.902 131.527 1.00 56.88 169 CYS D N 1
ATOM 5967 C CA . CYS D 2 171 ? 128.877 145.457 131.586 1.00 48.60 169 CYS D CA 1
ATOM 5968 C C . CYS D 2 171 ? 127.996 144.819 132.651 1.00 48.47 169 CYS D C 1
ATOM 5969 O O . CYS D 2 171 ? 127.560 143.676 132.481 1.00 51.31 169 CYS D O 1
ATOM 5972 N N . ARG D 2 172 ? 127.712 145.536 133.743 1.00 48.20 170 ARG D N 1
ATOM 5973 C CA . ARG D 2 172 ? 126.781 145.011 134.737 1.00 45.05 170 ARG D CA 1
ATOM 5974 C C . ARG D 2 172 ? 125.410 144.755 134.128 1.00 47.09 170 ARG D C 1
ATOM 5975 O O . ARG D 2 172 ? 124.855 143.659 134.271 1.00 42.93 170 ARG D O 1
ATOM 5983 N N . ARG D 2 173 ? 124.849 145.749 133.435 1.00 54.21 171 ARG D N 1
ATOM 5984 C CA . ARG D 2 173 ? 123.553 145.556 132.796 1.00 55.51 171 ARG D CA 1
ATOM 5985 C C . ARG D 2 173 ? 123.612 144.506 131.695 1.00 59.00 171 ARG D C 1
ATOM 5986 O O . ARG D 2 173 ? 122.661 143.733 131.538 1.00 62.82 171 ARG D O 1
ATOM 5994 N N . GLY D 2 174 ? 124.708 144.454 130.936 1.00 55.02 172 GLY D N 1
ATOM 5995 C CA . GLY D 2 174 ? 124.831 143.425 129.915 1.00 53.32 172 GLY D CA 1
ATOM 5996 C C . GLY D 2 174 ? 124.799 142.023 130.495 1.00 56.99 172 GLY D C 1
ATOM 5997 O O . GLY D 2 174 ? 124.106 141.141 129.984 1.00 57.32 172 GLY D O 1
ATOM 5998 N N . CYS D 2 175 ? 125.549 141.802 131.579 1.00 58.27 173 CYS D N 1
ATOM 5999 C CA . CYS D 2 175 ? 125.557 140.492 132.223 1.00 54.30 173 CYS D CA 1
ATOM 6000 C C . CYS D 2 175 ? 124.200 140.161 132.828 1.00 58.94 173 CYS D C 1
ATOM 6001 O O . CYS D 2 175 ? 123.714 139.029 132.701 1.00 63.08 173 CYS D O 1
ATOM 6004 N N . TYR D 2 176 ? 123.574 141.132 133.499 1.00 58.75 174 TYR D N 1
ATOM 6005 C CA . TYR D 2 176 ? 122.267 140.884 134.098 1.00 58.93 174 TYR D CA 1
ATOM 6006 C C . TYR D 2 176 ? 121.218 140.576 133.039 1.00 53.25 174 TYR D C 1
ATOM 6007 O O . TYR D 2 176 ? 120.290 139.799 133.295 1.00 46.36 174 TYR D O 1
ATOM 6016 N N . PHE D 2 177 ? 121.339 141.172 131.851 1.00 54.62 175 PHE D N 1
ATOM 6017 C CA . PHE D 2 177 ? 120.420 140.844 130.767 1.00 56.85 175 PHE D CA 1
ATOM 6018 C C . PHE D 2 177 ? 120.707 139.460 130.199 1.00 60.16 175 PHE D C 1
ATOM 6019 O O . PHE D 2 177 ? 119.785 138.662 129.994 1.00 66.09 175 PHE D O 1
ATOM 6027 N N . VAL D 2 178 ? 121.980 139.159 129.928 1.00 59.47 176 VAL D N 1
ATOM 6028 C CA . VAL D 2 178 ? 122.307 137.909 129.252 1.00 59.49 176 VAL D CA 1
ATOM 6029 C C . VAL D 2 178 ? 122.061 136.709 130.156 1.00 56.10 176 VAL D C 1
ATOM 6030 O O . VAL D 2 178 ? 121.818 135.604 129.660 1.00 53.66 176 VAL D O 1
ATOM 6034 N N . LEU D 2 179 ? 122.102 136.896 131.477 1.00 56.52 177 LEU D N 1
ATOM 6035 C CA . LEU D 2 179 ? 121.708 135.818 132.375 1.00 61.55 177 LEU D CA 1
ATOM 6036 C C . LEU D 2 179 ? 120.238 135.450 132.220 1.00 64.52 177 LEU D C 1
ATOM 6037 O O . LEU D 2 179 ? 119.855 134.324 132.554 1.00 64.46 177 LEU D O 1
ATOM 6042 N N . ASP D 2 180 ? 119.407 136.371 131.728 1.00 64.41 178 ASP D N 1
ATOM 6043 C CA . ASP D 2 180 ? 118.020 136.038 131.431 1.00 66.23 178 ASP D CA 1
ATOM 6044 C C . ASP D 2 180 ? 117.890 135.210 130.161 1.00 68.69 178 ASP D C 1
ATOM 6045 O O . ASP D 2 180 ? 116.881 134.519 129.987 1.00 72.04 178 ASP D O 1
ATOM 6050 N N . TRP D 2 181 ? 118.880 135.275 129.269 1.00 67.33 179 TRP D N 1
ATOM 6051 C CA . TRP D 2 181 ? 118.842 134.467 128.054 1.00 68.39 179 TRP D CA 1
ATOM 6052 C C . TRP D 2 181 ? 118.922 132.981 128.380 1.00 72.00 179 TRP D C 1
ATOM 6053 O O . TRP D 2 181 ? 118.240 132.161 127.754 1.00 73.05 179 TRP D O 1
ATOM 6064 N N . LEU D 2 182 ? 119.750 132.616 129.360 1.00 67.98 180 LEU D N 1
ATOM 6065 C CA . LEU D 2 182 ? 119.923 131.224 129.754 1.00 59.78 180 LEU D CA 1
ATOM 6066 C C . LEU D 2 182 ? 118.805 130.712 130.649 1.00 66.90 180 LEU D C 1
ATOM 6067 O O . LEU D 2 182 ? 118.709 129.498 130.854 1.00 67.43 180 LEU D O 1
ATOM 6072 N N . GLN D 2 183 ? 117.968 131.596 131.190 1.00 72.58 181 GLN D N 1
ATOM 6073 C CA . GLN D 2 183 ? 116.868 131.154 132.037 1.00 70.90 181 GLN D CA 1
ATOM 6074 C C . GLN D 2 183 ? 115.754 130.504 131.229 1.00 69.51 181 GLN D C 1
ATOM 6075 O O . GLN D 2 183 ? 115.107 129.568 131.712 1.00 66.69 181 GLN D O 1
ATOM 6081 N N . LYS D 2 184 ? 115.525 130.973 130.000 1.00 70.92 182 LYS D N 1
ATOM 6082 C CA . LYS D 2 184 ? 114.444 130.467 129.167 1.00 74.29 182 LYS D CA 1
ATOM 6083 C C . LYS D 2 184 ? 114.905 129.555 128.040 1.00 74.04 182 LYS D C 1
ATOM 6084 O O . LYS D 2 184 ? 114.086 128.797 127.512 1.00 77.10 182 LYS D O 1
ATOM 6090 N N . THR D 2 185 ? 116.181 129.604 127.661 1.00 74.08 183 THR D N 1
ATOM 6091 C CA . THR D 2 185 ? 116.683 128.829 126.533 1.00 75.82 183 THR D CA 1
ATOM 6092 C C . THR D 2 185 ? 117.245 127.473 126.939 1.00 68.81 183 THR D C 1
ATOM 6093 O O . THR D 2 185 ? 116.964 126.471 126.275 1.00 56.90 183 THR D O 1
ATOM 6097 N N . TYR D 2 186 ? 118.025 127.410 128.016 1.00 71.88 184 TYR D N 1
ATOM 6098 C CA . TYR D 2 186 ? 118.643 126.164 128.449 1.00 71.89 184 TYR D CA 1
ATOM 6099 C C . TYR D 2 186 ? 118.060 125.629 129.749 1.00 69.43 184 TYR D C 1
ATOM 6100 O O . TYR D 2 186 ? 117.610 124.481 129.797 1.00 66.25 184 TYR D O 1
ATOM 6109 N N . TRP D 2 187 ? 118.055 126.431 130.808 1.00 67.06 185 TRP D N 1
ATOM 6110 C CA . TRP D 2 187 ? 117.535 125.981 132.095 1.00 68.41 185 TRP D CA 1
ATOM 6111 C C . TRP D 2 187 ? 116.014 126.095 132.139 1.00 65.78 185 TRP D C 1
ATOM 6112 O O . TRP D 2 187 ? 115.303 125.268 131.569 1.00 56.69 185 TRP D O 1
ATOM 6123 N N . SER E 3 25 ? 132.519 177.791 159.538 1.00 76.04 636 SER E N 1
ATOM 6124 C CA . SER E 3 25 ? 133.839 178.144 160.047 1.00 77.29 636 SER E CA 1
ATOM 6125 C C . SER E 3 25 ? 134.321 179.459 159.448 1.00 75.88 636 SER E C 1
ATOM 6126 O O . SER E 3 25 ? 133.527 180.360 159.181 1.00 80.31 636 SER E O 1
ATOM 6129 N N . ALA E 3 26 ? 135.632 179.561 159.244 1.00 74.85 637 ALA E N 1
ATOM 6130 C CA . ALA E 3 26 ? 136.226 180.747 158.650 1.00 73.69 637 ALA E CA 1
ATOM 6131 C C . ALA E 3 26 ? 137.537 180.361 157.984 1.00 72.78 637 ALA E C 1
ATOM 6132 O O . ALA E 3 26 ? 138.139 179.331 158.299 1.00 68.17 637 ALA E O 1
ATOM 6134 N N . TRP E 3 27 ? 137.973 181.203 157.054 1.00 70.48 638 TRP E N 1
ATOM 6135 C CA . TRP E 3 27 ? 139.226 181.011 156.338 1.00 62.62 638 TRP E CA 1
ATOM 6136 C C . TRP E 3 27 ? 140.199 182.108 156.742 1.00 58.51 638 TRP E C 1
ATOM 6137 O O . TRP E 3 27 ? 139.861 183.295 156.685 1.00 57.31 638 TRP E O 1
ATOM 6148 N N . GLN E 3 28 ? 141.399 181.712 157.153 1.00 54.20 639 GLN E N 1
ATOM 6149 C CA . GLN E 3 28 ? 142.409 182.672 157.577 1.00 51.88 639 GLN E CA 1
ATOM 6150 C C . GLN E 3 28 ? 143.187 183.164 156.367 1.00 49.92 639 GLN E C 1
ATOM 6151 O O . GLN E 3 28 ? 143.789 182.366 155.642 1.00 52.36 639 GLN E O 1
ATOM 6157 N N . VAL E 3 29 ? 143.177 184.478 156.146 1.00 55.01 640 VAL E N 1
ATOM 6158 C CA . VAL E 3 29 ? 144.007 185.059 155.100 1.00 64.49 640 VAL E CA 1
ATOM 6159 C C . VAL E 3 29 ? 145.469 184.901 155.490 1.00 60.41 640 VAL E C 1
ATOM 6160 O O . VAL E 3 29 ? 145.865 185.218 156.619 1.00 65.17 640 VAL E O 1
ATOM 6164 N N . SER E 3 30 ? 146.276 184.399 154.560 1.00 54.43 641 SER E N 1
ATOM 6165 C CA . SER E 3 30 ? 147.665 184.093 154.870 1.00 61.90 641 SER E CA 1
ATOM 6166 C C . SER E 3 30 ? 148.445 185.359 155.194 1.00 69.62 641 SER E C 1
ATOM 6167 O O . SER E 3 30 ? 148.223 186.419 154.603 1.00 69.34 641 SER E O 1
ATOM 6170 N N . SER E 3 31 ? 149.362 185.243 156.156 1.00 71.02 642 SER E N 1
ATOM 6171 C CA . SER E 3 31 ? 150.308 186.308 156.468 1.00 68.07 642 SER E CA 1
ATOM 6172 C C . SER E 3 31 ? 151.745 185.823 156.327 1.00 70.53 642 SER E C 1
ATOM 6173 O O . SER E 3 31 ? 152.678 186.544 156.692 1.00 74.12 642 SER E O 1
ATOM 6176 N N . GLU E 3 32 ? 151.936 184.617 155.801 1.00 70.05 643 GLU E N 1
ATOM 6177 C CA . GLU E 3 32 ? 153.251 184.011 155.661 1.00 74.68 643 GLU E CA 1
ATOM 6178 C C . GLU E 3 32 ? 153.880 184.424 154.339 1.00 72.35 643 GLU E C 1
ATOM 6179 O O . GLU E 3 32 ? 153.190 184.536 153.321 1.00 74.42 643 GLU E O 1
ATOM 6185 N N . ASP E 3 33 ? 155.190 184.654 154.367 1.00 66.36 644 ASP E N 1
ATOM 6186 C CA . ASP E 3 33 ? 155.955 185.034 153.183 1.00 67.81 644 ASP E CA 1
ATOM 6187 C C . ASP E 3 33 ? 155.385 186.291 152.531 1.00 68.83 644 ASP E C 1
ATOM 6188 O O . ASP E 3 33 ? 155.915 187.388 152.708 1.00 67.01 644 ASP E O 1
ATOM 6193 N N . TRP E 3 36 ? 155.255 183.576 148.778 1.00 67.68 647 TRP E N 1
ATOM 6194 C CA . TRP E 3 36 ? 154.365 183.167 147.702 1.00 70.49 647 TRP E CA 1
ATOM 6195 C C . TRP E 3 36 ? 154.995 183.457 146.350 1.00 77.70 647 TRP E C 1
ATOM 6196 O O . TRP E 3 36 ? 154.873 182.671 145.412 1.00 81.23 647 TRP E O 1
ATOM 6207 N N . ASP E 3 37 ? 155.673 184.601 146.262 1.00 76.34 648 ASP E N 1
ATOM 6208 C CA . ASP E 3 37 ? 156.313 184.992 145.011 1.00 79.55 648 ASP E CA 1
ATOM 6209 C C . ASP E 3 37 ? 157.438 184.029 144.649 1.00 84.69 648 ASP E C 1
ATOM 6210 O O . ASP E 3 37 ? 157.616 183.687 143.474 1.00 82.01 648 ASP E O 1
ATOM 6215 N N . THR E 3 38 ? 158.192 183.562 145.648 1.00 83.62 649 THR E N 1
ATOM 6216 C CA . THR E 3 38 ? 159.404 182.796 145.374 1.00 84.22 649 THR E CA 1
ATOM 6217 C C . THR E 3 38 ? 159.081 181.414 144.815 1.00 85.11 649 THR E C 1
ATOM 6218 O O . THR E 3 38 ? 159.443 181.093 143.677 1.00 81.06 649 THR E O 1
ATOM 6222 N N . PHE E 3 39 ? 158.397 180.576 145.601 1.00 83.05 650 PHE E N 1
ATOM 6223 C CA . PHE E 3 39 ? 158.140 179.226 145.124 1.00 76.68 650 PHE E CA 1
ATOM 6224 C C . PHE E 3 39 ? 156.943 179.203 144.174 1.00 71.46 650 PHE E C 1
ATOM 6225 O O . PHE E 3 39 ? 156.009 179.996 144.320 1.00 76.23 650 PHE E O 1
ATOM 6233 N N . PRO E 3 40 ? 156.947 178.296 143.192 1.00 65.19 651 PRO E N 1
ATOM 6234 C CA . PRO E 3 40 ? 155.888 178.304 142.174 1.00 67.29 651 PRO E CA 1
ATOM 6235 C C . PRO E 3 40 ? 154.631 177.560 142.597 1.00 61.79 651 PRO E C 1
ATOM 6236 O O . PRO E 3 40 ? 154.513 177.107 143.739 1.00 56.00 651 PRO E O 1
ATOM 6240 N N . LEU E 3 41 ? 153.684 177.437 141.668 1.00 60.24 652 LEU E N 1
ATOM 6241 C CA . LEU E 3 41 ? 152.437 176.720 141.915 1.00 60.28 652 LEU E CA 1
ATOM 6242 C C . LEU E 3 41 ? 152.700 175.219 141.926 1.00 62.82 652 LEU E C 1
ATOM 6243 O O . LEU E 3 41 ? 152.934 174.614 140.875 1.00 59.88 652 LEU E O 1
ATOM 6248 N N . GLY E 3 42 ? 152.655 174.614 143.111 1.00 58.73 653 GLY E N 1
ATOM 6249 C CA . GLY E 3 42 ? 152.833 173.181 143.234 1.00 48.84 653 GLY E CA 1
ATOM 6250 C C . GLY E 3 42 ? 153.870 172.786 144.262 1.00 52.88 653 GLY E C 1
ATOM 6251 O O . GLY E 3 42 ? 153.693 171.800 144.983 1.00 51.28 653 GLY E O 1
ATOM 6252 N N . ARG E 3 43 ? 154.957 173.550 144.345 1.00 58.04 654 ARG E N 1
ATOM 6253 C CA . ARG E 3 43 ? 156.023 173.311 145.316 1.00 58.45 654 ARG E CA 1
ATOM 6254 C C . ARG E 3 43 ? 155.905 174.379 146.396 1.00 58.87 654 ARG E C 1
ATOM 6255 O O . ARG E 3 43 ? 156.340 175.516 146.221 1.00 64.76 654 ARG E O 1
ATOM 6263 N N . MET E 3 44 ? 155.308 174.009 147.522 1.00 55.40 655 MET E N 1
ATOM 6264 C CA . MET E 3 44 ? 155.120 174.954 148.615 1.00 65.15 655 MET E CA 1
ATOM 6265 C C . MET E 3 44 ? 156.127 174.713 149.733 1.00 73.07 655 MET E C 1
ATOM 6266 O O . MET E 3 44 ? 157.195 175.327 149.762 1.00 74.18 655 MET E O 1
ATOM 6271 N N . ALA E 3 52 ? 156.305 163.229 147.465 1.00 70.01 663 ALA E N 1
ATOM 6272 C CA . ALA E 3 52 ? 155.990 162.092 148.322 1.00 69.32 663 ALA E CA 1
ATOM 6273 C C . ALA E 3 52 ? 156.026 162.498 149.790 1.00 67.91 663 ALA E C 1
ATOM 6274 O O . ALA E 3 52 ? 155.856 161.662 150.676 1.00 70.15 663 ALA E O 1
ATOM 6276 N N . GLU E 3 53 ? 156.251 163.790 150.042 1.00 59.52 664 GLU E N 1
ATOM 6277 C CA . GLU E 3 53 ? 156.327 164.264 151.420 1.00 60.30 664 GLU E CA 1
ATOM 6278 C C . GLU E 3 53 ? 154.964 164.208 152.100 1.00 62.77 664 GLU E C 1
ATOM 6279 O O . GLU E 3 53 ? 154.875 163.901 153.294 1.00 58.78 664 GLU E O 1
ATOM 6285 N N . LEU E 3 54 ? 153.895 164.495 151.365 1.00 68.76 665 LEU E N 1
ATOM 6286 C CA . LEU E 3 54 ? 152.544 164.421 151.919 1.00 64.21 665 LEU E CA 1
ATOM 6287 C C . LEU E 3 54 ? 151.913 163.058 151.653 1.00 55.27 665 LEU E C 1
ATOM 6288 O O . LEU E 3 54 ? 150.789 162.948 151.165 1.00 50.54 665 LEU E O 1
ATOM 6293 N N . MET E 3 55 ? 152.651 162.003 151.984 1.00 46.82 666 MET E N 1
ATOM 6294 C CA . MET E 3 55 ? 152.126 160.651 151.915 1.00 46.55 666 MET E CA 1
ATOM 6295 C C . MET E 3 55 ? 151.242 160.373 153.124 1.00 52.72 666 MET E C 1
ATOM 6296 O O . MET E 3 55 ? 151.385 160.986 154.184 1.00 57.50 666 MET E O 1
ATOM 6301 N N . LEU E 3 56 ? 150.316 159.433 152.958 1.00 54.26 667 LEU E N 1
ATOM 6302 C CA . LEU E 3 56 ? 149.299 159.241 153.977 1.00 60.66 667 LEU E CA 1
ATOM 6303 C C . LEU E 3 56 ? 148.951 157.768 154.114 1.00 61.49 667 LEU E C 1
ATOM 6304 O O . LEU E 3 56 ? 149.046 156.995 153.156 1.00 55.60 667 LEU E O 1
ATOM 6309 N N . GLU E 3 57 ? 148.542 157.398 155.327 1.00 67.36 668 GLU E N 1
ATOM 6310 C CA . GLU E 3 57 ? 148.094 156.048 155.642 1.00 69.98 668 GLU E CA 1
ATOM 6311 C C . GLU E 3 57 ? 146.783 156.002 156.411 1.00 64.81 668 GLU E C 1
ATOM 6312 O O . GLU E 3 57 ? 146.130 154.952 156.412 1.00 60.82 668 GLU E O 1
ATOM 6318 N N . ASN E 3 58 ? 146.376 157.089 157.062 1.00 65.64 669 ASN E N 1
ATOM 6319 C CA . ASN E 3 58 ? 145.118 157.161 157.790 1.00 65.60 669 ASN E CA 1
ATOM 6320 C C . ASN E 3 58 ? 144.211 158.183 157.119 1.00 60.07 669 ASN E C 1
ATOM 6321 O O . ASN E 3 58 ? 144.654 159.288 156.789 1.00 55.69 669 ASN E O 1
ATOM 6326 N N . TYR E 3 59 ? 142.948 157.815 156.922 1.00 59.76 670 TYR E N 1
ATOM 6327 C CA . TYR E 3 59 ? 141.993 158.699 156.268 1.00 53.04 670 TYR E CA 1
ATOM 6328 C C . TYR E 3 59 ? 140.620 158.529 156.900 1.00 49.30 670 TYR E C 1
ATOM 6329 O O . TYR E 3 59 ? 140.195 157.403 157.171 1.00 56.16 670 TYR E O 1
ATOM 6338 N N . ASP E 3 60 ? 139.939 159.647 157.135 1.00 44.83 671 ASP E N 1
ATOM 6339 C CA . ASP E 3 60 ? 138.558 159.612 157.583 1.00 54.36 671 ASP E CA 1
ATOM 6340 C C . ASP E 3 60 ? 137.641 159.279 156.406 1.00 57.75 671 ASP E C 1
ATOM 6341 O O . ASP E 3 60 ? 138.072 159.188 155.253 1.00 56.17 671 ASP E O 1
ATOM 6346 N N . THR E 3 61 ? 136.360 159.082 156.706 1.00 56.28 672 THR E N 1
ATOM 6347 C CA . THR E 3 61 ? 135.375 158.809 155.669 1.00 56.25 672 THR E CA 1
ATOM 6348 C C . THR E 3 61 ? 134.032 159.379 156.094 1.00 57.63 672 THR E C 1
ATOM 6349 O O . THR E 3 61 ? 133.594 159.161 157.228 1.00 56.94 672 THR E O 1
ATOM 6353 N N . MET E 3 62 ? 133.389 160.110 155.189 1.00 61.19 673 MET E N 1
ATOM 6354 C CA . MET E 3 62 ? 132.067 160.672 155.415 1.00 58.13 673 MET E CA 1
ATOM 6355 C C . MET E 3 62 ? 131.049 159.973 154.524 1.00 64.39 673 MET E C 1
ATOM 6356 O O . MET E 3 62 ? 131.337 159.629 153.374 1.00 64.60 673 MET E O 1
ATOM 6361 N N . TYR E 3 63 ? 129.853 159.767 155.066 1.00 72.27 674 TYR E N 1
ATOM 6362 C CA . TYR E 3 63 ? 128.769 159.103 154.356 1.00 72.21 674 TYR E CA 1
ATOM 6363 C C . TYR E 3 63 ? 127.582 160.048 154.255 1.00 67.73 674 TYR E C 1
ATOM 6364 O O . TYR E 3 63 ? 127.173 160.648 155.254 1.00 65.98 674 TYR E O 1
ATOM 6373 N N . LEU E 3 64 ? 127.037 160.178 153.051 1.00 74.06 675 LEU E N 1
ATOM 6374 C CA . LEU E 3 64 ? 125.919 161.081 152.807 1.00 74.83 675 LEU E CA 1
ATOM 6375 C C . LEU E 3 64 ? 124.608 160.481 153.305 1.00 72.72 675 LEU E C 1
ATOM 6376 O O . LEU E 3 64 ? 123.846 159.898 152.533 1.00 61.93 675 LEU E O 1
ATOM 6381 N N . SER F 3 25 ? 143.989 97.493 158.850 1.00 65.00 636 SER F N 1
ATOM 6382 C CA . SER F 3 25 ? 143.240 98.436 159.671 1.00 67.15 636 SER F CA 1
ATOM 6383 C C . SER F 3 25 ? 141.747 98.131 159.614 1.00 65.20 636 SER F C 1
ATOM 6384 O O . SER F 3 25 ? 141.345 96.972 159.513 1.00 58.38 636 SER F O 1
ATOM 6387 N N . ALA F 3 26 ? 140.929 99.179 159.675 1.00 71.22 637 ALA F N 1
ATOM 6388 C CA . ALA F 3 26 ? 139.474 99.035 159.679 1.00 67.78 637 ALA F CA 1
ATOM 6389 C C . ALA F 3 26 ? 139.010 98.717 158.264 1.00 64.45 637 ALA F C 1
ATOM 6390 O O . ALA F 3 26 ? 138.807 99.605 157.436 1.00 60.50 637 ALA F O 1
ATOM 6392 N N . TRP F 3 27 ? 138.844 97.426 157.981 1.00 60.72 638 TRP F N 1
ATOM 6393 C CA . TRP F 3 27 ? 138.316 96.958 156.697 1.00 58.75 638 TRP F CA 1
ATOM 6394 C C . TRP F 3 27 ? 137.390 95.782 157.006 1.00 55.90 638 TRP F C 1
ATOM 6395 O O . TRP F 3 27 ? 137.828 94.631 157.071 1.00 50.83 638 TRP F O 1
ATOM 6406 N N . GLN F 3 28 ? 136.110 96.084 157.197 1.00 57.50 639 GLN F N 1
ATOM 6407 C CA . GLN F 3 28 ? 135.117 95.074 157.531 1.00 55.57 639 GLN F CA 1
ATOM 6408 C C . GLN F 3 28 ? 134.596 94.418 156.262 1.00 52.56 639 GLN F C 1
ATOM 6409 O O . GLN F 3 28 ? 134.279 95.098 155.283 1.00 59.25 639 GLN F O 1
ATOM 6415 N N . VAL F 3 29 ? 134.503 93.085 156.287 1.00 55.34 640 VAL F N 1
ATOM 6416 C CA . VAL F 3 29 ? 134.110 92.333 155.097 1.00 65.14 640 VAL F CA 1
ATOM 6417 C C . VAL F 3 29 ? 132.607 92.302 154.883 1.00 60.71 640 VAL F C 1
ATOM 6418 O O . VAL F 3 29 ? 132.145 91.635 153.947 1.00 58.41 640 VAL F O 1
ATOM 6422 N N . SER F 3 30 ? 131.832 93.003 155.712 1.00 58.01 641 SER F N 1
ATOM 6423 C CA . SER F 3 30 ? 130.372 93.026 155.615 1.00 63.74 641 SER F CA 1
ATOM 6424 C C . SER F 3 30 ? 129.808 91.604 155.645 1.00 71.39 641 SER F C 1
ATOM 6425 O O . SER F 3 30 ? 129.195 91.125 154.689 1.00 73.82 641 SER F O 1
ATOM 6428 N N . SER F 3 31 ? 130.039 90.932 156.775 1.00 75.78 642 SER F N 1
ATOM 6429 C CA . SER F 3 31 ? 129.719 89.512 156.875 1.00 77.88 642 SER F CA 1
ATOM 6430 C C . SER F 3 31 ? 128.226 89.246 156.733 1.00 81.76 642 SER F C 1
ATOM 6431 O O . SER F 3 31 ? 127.834 88.194 156.217 1.00 81.14 642 SER F O 1
ATOM 6434 N N . GLU F 3 32 ? 127.377 90.178 157.173 1.00 80.59 643 GLU F N 1
ATOM 6435 C CA . GLU F 3 32 ? 125.929 89.949 157.201 1.00 79.97 643 GLU F CA 1
ATOM 6436 C C . GLU F 3 32 ? 125.198 91.223 156.778 1.00 79.94 643 GLU F C 1
ATOM 6437 O O . GLU F 3 32 ? 124.885 92.079 157.610 1.00 84.25 643 GLU F O 1
ATOM 6443 N N . ASP F 3 33 ? 124.923 91.334 155.479 1.00 79.46 644 ASP F N 1
ATOM 6444 C CA . ASP F 3 33 ? 124.030 92.350 154.940 1.00 79.67 644 ASP F CA 1
ATOM 6445 C C . ASP F 3 33 ? 123.314 91.754 153.734 1.00 76.09 644 ASP F C 1
ATOM 6446 O O . ASP F 3 33 ? 123.872 90.920 153.017 1.00 74.24 644 ASP F O 1
ATOM 6451 N N . VAL F 3 34 ? 122.074 92.188 153.518 1.00 72.73 645 VAL F N 1
ATOM 6452 C CA . VAL F 3 34 ? 121.183 91.512 152.584 1.00 76.19 645 VAL F CA 1
ATOM 6453 C C . VAL F 3 34 ? 120.676 92.420 151.466 1.00 74.20 645 VAL F C 1
ATOM 6454 O O . VAL F 3 34 ? 120.144 91.908 150.467 1.00 74.18 645 VAL F O 1
ATOM 6458 N N . ARG F 3 35 ? 120.857 93.740 151.559 1.00 72.62 646 ARG F N 1
ATOM 6459 C CA . ARG F 3 35 ? 120.119 94.658 150.691 1.00 85.37 646 ARG F CA 1
ATOM 6460 C C . ARG F 3 35 ? 120.440 94.451 149.213 1.00 89.15 646 ARG F C 1
ATOM 6461 O O . ARG F 3 35 ? 119.533 94.454 148.371 1.00 87.46 646 ARG F O 1
ATOM 6469 N N . TRP F 3 36 ? 121.713 94.263 148.873 1.00 82.07 647 TRP F N 1
ATOM 6470 C CA . TRP F 3 36 ? 122.155 94.362 147.481 1.00 79.87 647 TRP F CA 1
ATOM 6471 C C . TRP F 3 36 ? 121.670 93.161 146.681 1.00 80.11 647 TRP F C 1
ATOM 6472 O O . TRP F 3 36 ? 122.334 92.123 146.638 1.00 74.45 647 TRP F O 1
ATOM 6483 N N . ASP F 3 37 ? 120.510 93.287 146.041 1.00 87.43 648 ASP F N 1
ATOM 6484 C CA . ASP F 3 37 ? 120.120 92.217 145.129 1.00 95.78 648 ASP F CA 1
ATOM 6485 C C . ASP F 3 37 ? 119.676 92.694 143.753 1.00 95.16 648 ASP F C 1
ATOM 6486 O O . ASP F 3 37 ? 120.037 92.068 142.754 1.00 93.43 648 ASP F O 1
ATOM 6491 N N . THR F 3 38 ? 118.905 93.781 143.665 1.00 92.22 649 THR F N 1
ATOM 6492 C CA . THR F 3 38 ? 118.269 94.093 142.387 1.00 85.81 649 THR F CA 1
ATOM 6493 C C . THR F 3 38 ? 119.029 95.114 141.548 1.00 84.01 649 THR F C 1
ATOM 6494 O O . THR F 3 38 ? 119.562 94.770 140.488 1.00 87.67 649 THR F O 1
ATOM 6498 N N . PHE F 3 39 ? 119.099 96.366 142.010 1.00 80.15 650 PHE F N 1
ATOM 6499 C CA . PHE F 3 39 ? 119.839 97.406 141.297 1.00 82.22 650 PHE F CA 1
ATOM 6500 C C . PHE F 3 39 ? 120.394 98.480 142.231 1.00 70.95 650 PHE F C 1
ATOM 6501 O O . PHE F 3 39 ? 120.124 99.668 142.013 1.00 61.87 650 PHE F O 1
ATOM 6509 N N . PRO F 3 40 ? 121.171 98.135 143.274 1.00 71.21 651 PRO F N 1
ATOM 6510 C CA . PRO F 3 40 ? 121.728 99.156 144.168 1.00 62.14 651 PRO F CA 1
ATOM 6511 C C . PRO F 3 40 ? 123.117 99.633 143.745 1.00 52.37 651 PRO F C 1
ATOM 6512 O O . PRO F 3 40 ? 124.024 99.786 144.571 1.00 45.85 651 PRO F O 1
ATOM 6516 N N . LEU F 3 41 ? 123.295 99.882 142.451 1.00 50.58 652 LEU F N 1
ATOM 6517 C CA . LEU F 3 41 ? 124.560 100.407 141.939 1.00 48.82 652 LEU F CA 1
ATOM 6518 C C . LEU F 3 41 ? 124.461 101.926 141.808 1.00 49.82 652 LEU F C 1
ATOM 6519 O O . LEU F 3 41 ? 124.542 102.506 140.724 1.00 42.35 652 LEU F O 1
ATOM 6524 N N . GLY F 3 42 ? 124.295 102.564 142.957 1.00 51.70 653 GLY F N 1
ATOM 6525 C CA . GLY F 3 42 ? 124.089 103.989 143.038 1.00 47.85 653 GLY F CA 1
ATOM 6526 C C . GLY F 3 42 ? 122.749 104.431 143.603 1.00 49.61 653 GLY F C 1
ATOM 6527 O O . GLY F 3 42 ? 122.360 105.584 143.383 1.00 42.22 653 GLY F O 1
ATOM 6528 N N . ARG F 3 43 ? 122.035 103.555 144.307 1.00 54.83 654 ARG F N 1
ATOM 6529 C CA . ARG F 3 43 ? 120.761 103.863 144.949 1.00 54.45 654 ARG F CA 1
ATOM 6530 C C . ARG F 3 43 ? 120.767 103.327 146.377 1.00 45.94 654 ARG F C 1
ATOM 6531 O O . ARG F 3 43 ? 119.827 102.682 146.844 1.00 47.18 654 ARG F O 1
ATOM 6539 N N . MET F 3 44 ? 121.857 103.585 147.090 1.00 40.75 655 MET F N 1
ATOM 6540 C CA . MET F 3 44 ? 121.980 103.136 148.466 1.00 50.30 655 MET F CA 1
ATOM 6541 C C . MET F 3 44 ? 121.777 104.314 149.416 1.00 62.69 655 MET F C 1
ATOM 6542 O O . MET F 3 44 ? 120.685 104.882 149.485 1.00 69.86 655 MET F O 1
ATOM 6547 N N . GLU F 3 49 ? 115.991 110.146 147.045 1.00 61.87 660 GLU F N 1
ATOM 6548 C CA . GLU F 3 49 ? 116.228 111.005 145.890 1.00 62.89 660 GLU F CA 1
ATOM 6549 C C . GLU F 3 49 ? 116.444 112.456 146.306 1.00 64.96 660 GLU F C 1
ATOM 6550 O O . GLU F 3 49 ? 116.815 113.292 145.484 1.00 61.44 660 GLU F O 1
ATOM 6556 N N . ASP F 3 50 ? 116.208 112.750 147.578 1.00 70.45 661 ASP F N 1
ATOM 6557 C CA . ASP F 3 50 ? 116.395 114.105 148.089 1.00 61.56 661 ASP F CA 1
ATOM 6558 C C . ASP F 3 50 ? 117.869 114.481 148.018 1.00 66.63 661 ASP F C 1
ATOM 6559 O O . ASP F 3 50 ? 118.710 113.750 148.557 1.00 73.63 661 ASP F O 1
ATOM 6564 N N . PRO F 3 51 ? 118.229 115.597 147.383 1.00 60.43 662 PRO F N 1
ATOM 6565 C CA . PRO F 3 51 ? 119.653 115.910 147.196 1.00 52.45 662 PRO F CA 1
ATOM 6566 C C . PRO F 3 51 ? 120.337 116.395 148.463 1.00 49.99 662 PRO F C 1
ATOM 6567 O O . PRO F 3 51 ? 121.052 117.401 148.445 1.00 43.61 662 PRO F O 1
ATOM 6571 N N . ALA F 3 52 ? 120.126 115.682 149.570 1.00 57.27 663 ALA F N 1
ATOM 6572 C CA . ALA F 3 52 ? 120.805 115.997 150.820 1.00 63.73 663 ALA F CA 1
ATOM 6573 C C . ALA F 3 52 ? 121.201 114.745 151.593 1.00 62.34 663 ALA F C 1
ATOM 6574 O O . ALA F 3 52 ? 121.649 114.864 152.741 1.00 62.67 663 ALA F O 1
ATOM 6576 N N . GLU F 3 53 ? 121.052 113.556 151.003 1.00 56.69 664 GLU F N 1
ATOM 6577 C CA . GLU F 3 53 ? 121.349 112.323 151.725 1.00 62.81 664 GLU F CA 1
ATOM 6578 C C . GLU F 3 53 ? 122.808 112.274 152.157 1.00 70.33 664 GLU F C 1
ATOM 6579 O O . GLU F 3 53 ? 123.117 111.886 153.290 1.00 70.52 664 GLU F O 1
ATOM 6585 N N . LEU F 3 54 ? 123.717 112.672 151.275 1.00 76.15 665 LEU F N 1
ATOM 6586 C CA . LEU F 3 54 ? 125.148 112.681 151.545 1.00 67.97 665 LEU F CA 1
ATOM 6587 C C . LEU F 3 54 ? 125.692 114.105 151.540 1.00 57.12 665 LEU F C 1
ATOM 6588 O O . LEU F 3 54 ? 126.863 114.342 151.237 1.00 55.91 665 LEU F O 1
ATOM 6593 N N . MET F 3 55 ? 124.842 115.072 151.878 1.00 46.45 666 MET F N 1
ATOM 6594 C CA . MET F 3 55 ? 125.257 116.464 151.912 1.00 45.46 666 MET F CA 1
ATOM 6595 C C . MET F 3 55 ? 126.157 116.727 153.115 1.00 48.17 666 MET F C 1
ATOM 6596 O O . MET F 3 55 ? 126.129 116.008 154.116 1.00 49.95 666 MET F O 1
ATOM 6601 N N . LEU F 3 56 ? 126.960 117.782 153.007 1.00 49.47 667 LEU F N 1
ATOM 6602 C CA . LEU F 3 56 ? 128.026 118.016 153.965 1.00 54.78 667 LEU F CA 1
ATOM 6603 C C . LEU F 3 56 ? 128.207 119.504 154.219 1.00 57.34 667 LEU F C 1
ATOM 6604 O O . LEU F 3 56 ? 128.032 120.333 153.323 1.00 52.04 667 LEU F O 1
ATOM 6609 N N . GLU F 3 57 ? 128.566 119.825 155.464 1.00 61.60 668 GLU F N 1
ATOM 6610 C CA . GLU F 3 57 ? 128.945 121.174 155.854 1.00 66.25 668 GLU F CA 1
ATOM 6611 C C . GLU F 3 57 ? 130.295 121.242 156.552 1.00 65.14 668 GLU F C 1
ATOM 6612 O O . GLU F 3 57 ? 130.809 122.349 156.750 1.00 64.42 668 GLU F O 1
ATOM 6618 N N . ASN F 3 58 ? 130.882 120.109 156.927 1.00 62.38 669 ASN F N 1
ATOM 6619 C CA . ASN F 3 58 ? 132.177 120.060 157.587 1.00 60.57 669 ASN F CA 1
ATOM 6620 C C . ASN F 3 58 ? 133.067 119.033 156.900 1.00 55.62 669 ASN F C 1
ATOM 6621 O O . ASN F 3 58 ? 132.587 118.033 156.360 1.00 52.84 669 ASN F O 1
ATOM 6626 N N . TYR F 3 59 ? 134.373 119.289 156.925 1.00 55.19 670 TYR F N 1
ATOM 6627 C CA . TYR F 3 59 ? 135.330 118.396 156.289 1.00 49.22 670 TYR F CA 1
ATOM 6628 C C . TYR F 3 59 ? 136.694 118.572 156.938 1.00 46.61 670 TYR F C 1
ATOM 6629 O O . TYR F 3 59 ? 137.067 119.683 157.321 1.00 52.37 670 TYR F O 1
ATOM 6638 N N . ASP F 3 60 ? 137.429 117.469 157.058 1.00 44.54 671 ASP F N 1
ATOM 6639 C CA . ASP F 3 60 ? 138.796 117.500 157.549 1.00 51.26 671 ASP F CA 1
ATOM 6640 C C . ASP F 3 60 ? 139.739 117.899 156.414 1.00 53.22 671 ASP F C 1
ATOM 6641 O O . ASP F 3 60 ? 139.316 118.179 155.290 1.00 52.81 671 ASP F O 1
ATOM 6646 N N . THR F 3 61 ? 141.038 117.936 156.709 1.00 49.81 672 THR F N 1
ATOM 6647 C CA . THR F 3 61 ? 142.035 118.257 155.695 1.00 50.74 672 THR F CA 1
ATOM 6648 C C . THR F 3 61 ? 143.393 117.744 156.147 1.00 51.17 672 THR F C 1
ATOM 6649 O O . THR F 3 61 ? 143.817 118.020 157.273 1.00 53.01 672 THR F O 1
ATOM 6653 N N . MET F 3 62 ? 144.065 116.997 155.274 1.00 53.80 673 MET F N 1
ATOM 6654 C CA . MET F 3 62 ? 145.433 116.561 155.499 1.00 52.58 673 MET F CA 1
ATOM 6655 C C . MET F 3 62 ? 146.398 117.443 154.711 1.00 53.71 673 MET F C 1
ATOM 6656 O O . MET F 3 62 ? 146.000 118.333 153.956 1.00 52.31 673 MET F O 1
ATOM 6661 N N . TYR F 3 63 ? 147.689 117.185 154.891 1.00 54.11 674 TYR F N 1
ATOM 6662 C CA . TYR F 3 63 ? 148.725 117.949 154.207 1.00 50.99 674 TYR F CA 1
ATOM 6663 C C . TYR F 3 63 ? 149.997 117.123 154.044 1.00 43.95 674 TYR F C 1
ATOM 6664 O O . TYR F 3 63 ? 150.312 116.279 154.882 1.00 44.21 674 TYR F O 1
#

InterPro domains:
  IPR027417 P-loop containing nucleoside triphosphate hydrolase [G3DSA:3.40.50.300] (277-477)
  IPR032319 Clp1, P-loop domain [PF16575] (306-438)
  IPR045116 Clp1/Grc3 [PTHR12755] (114-673)
  IPR057570 NOL9, C-terminal domain [PF25467] (544-646)
  IPR057573 NOL9, N-terminal domain [PF24419] (125-247)

Foldseek 3Di:
DQAAEEAAAPPLCRVVPCLVVVVVVVVPDQWAKEWELQQLQDQQAQHQKTATAIDRDHDDDGSLPNNDFGPFMWRRFDRDDVDCVPVSLVLSLVRLVPDHYYYYYHNVPVCVVPPNPHVEYDYSNCYPYPPDGDDVVVSVVSNQSSVVSQQVLLPCQQSVGDQFDWDAQPQAAEEEPPDDDDVVPPVVVQEQWKKFQWADVDRHPYDDDDDRTTTRFIWTQHGDPCIRRIGGSRPPVCNVRRRYIYHHNDTRPVVSVPDID/DFEAEEAADPPQCPVVVVQVVLQVCVVPDQWAKEWELQQLQDQQDQHQKTATAIDRDHDDDGSLPRHDFGPFMWRRFDRDDDDCVPVSLVLVVVRLVPDRYYYYYHNVVVLPPNPGDHYEYRNVVDDDVPGPVVNSVVVNLSSVVSQQVLVPCQQSVGDQFDWDDQPQEAEEEPPDDDDVVPCVVVQEQWKWFQWAPPPHHPYDDDDDRTTTRAIWTFHDDDCIRRIHGSGPPVPNVRRHYIYHHNDTRPVVSVPDDD/DDALDPDCCLVPQLLVQCPPPPLVSVVVSLVSVCSSCVVVPRDDDLLVVLSSLLVVLVSCVVVPNDDLVVSVVSLLVSLLSCQVPPPCLSNVVNCCCPPHPHDDSVSSVPNSVVVNVVCSPPPD/DDDALADDVVLVVQLLVQCPVDPLVSVVVSLVVVCSSCVVVPRDDDLLVVLSSLLVVLVSCVVVPPDDLVVSLVSLLVSLLSCVVPPPCLSVVSNVCCPPHDHDDSVSSVVSSVVVNVVCSPPPD/DDDDDDPDDAVPDDPPPVVVPPDDDDDDDDD/DPDDPCPDDDPPDDDVPPVCPPVPPPPDDDDDDDD

Organism: Homo sapiens (NCBI:txid9606)

Solvent-accessible surface area: 39769 Å² total; per-residue (Å²): 108,64,10,17,0,0,15,21,70,140,140,23,37,18,37,90,14,0,54,141,31,0,42,114,39,33,135,101,70,109,55,0,22,0,0,0,0,15,0,12,68,10,7,3,1,4,3,0,0,0,0,0,1,54,0,98,105,56,3,150,23,57,23,61,85,11,43,70,119,24,99,32,14,6,12,18,0,48,31,48,4,109,73,35,106,128,74,1,22,66,12,4,76,77,0,40,93,34,108,72,17,0,0,0,2,1,64,85,93,142,38,9,30,161,66,5,99,12,42,44,13,14,27,54,103,79,101,124,114,76,29,71,168,133,172,142,87,114,32,96,103,50,52,34,61,6,2,76,24,35,2,65,99,33,77,150,74,56,33,13,33,29,65,1,31,14,3,65,19,78,38,1,6,1,57,10,8,52,20,80,20,13,58,33,13,10,2,25,4,0,9,7,7,2,0,0,0,0,74,105,143,86,8,1,36,14,14,38,105,76,16,68,8,23,7,53,3,0,0,4,0,0,0,2,63,119,60,3,8,0,5,11,16,8,80,82,137,61,2,137,76,4,45,0,0,4,14,12,32,14,67,8,6,99,94,11,48,95,123,59,252,104,58,7,16,0,0,35,20,59,134,155,20,36,21,31,85,19,0,61,141,37,0,42,114,37,32,134,104,71,108,56,0,19,0,0,1,0,17,0,13,72,10,4,2,2,4,3,0,0,0,0,0,1,54,0,93,106,56,4,151,25,56,27,61,88,14,39,66,116,23,102,34,14,6,13,23,0,33,34,52,12,156,82,43,136,136,72,17,39,70,11,1,101,87,0,34,88,42,104,72,15,0,0,0,2,8,88,177,55,39,44,152,54,4,102,29,46,52,7,12,30,41,109,124,116,126,81,19,60,178,110,186,122,90,128,28,92,96,51,48,33,60,6,0,74,25,34,3,67,101,31,77,149,75,61,31,0,39,29,70,0,33,20,0,39,13,89,33,1,7,2,58,9,12,66,19,72,21,13,58,30,18,10,1,9,1,0,8,8,6,2,0,0,0,0,89,117,110,93,4,1,7,13,36,40,121,75,37,68,9,36,7,52,3,1,0,5,0,0,1,4,56,124,66,0,16,0,7,13,16,8,82,86,135,60,1,146,67,3,46,2,1,6,11,11,26,11,66,9,5,95,92,12,57,80,102,35,246,179,54,73,17,67,79,47,161,47,6,49,70,74,0,31,90,59,0,45,63,73,102,87,116,47,5,65,46,0,0,38,6,2,14,0,2,27,20,65,53,25,76,111,35,82,89,16,4,36,11,0,7,31,0,1,21,1,27,14,34,14,93,96,43,43,46,41,47,25,27,3,32,2,1,0,0,0,4,4,2,23,15,42,39,44,80,125,107,102,13,69,70,8,85,88,57,0,8,85,92,154,51,11,71,14,68,22,0,89,145,0,0,76,77,3,8,72,117,1,80,151,92,73,41,77,152,58,65,17,62,73,13,155,29,11,43,71,57,0,33,85,53,0,39,70,72,95,69,108,52,5,88,54,0,12,49,5,2,13,0,1,28,16,68,59,21,58,111,35,78,95,24,3,37,10,0,7,29,1,0,26,0,33,3,17,21,82,88,48,44,30,39,54,35,18,14,26,3,1,0,0,0,5,6,1,23,9,41,42,44,70,120,111,107,21,84,80,9,79,85,64,0,5,89,90,147,60,5,71,18,67,36,0,93,131,0,0,104,74,8,12,65,129,4,74,142,94,76,43,123,66,16,117,87,10,109,77,122,15,93,119,56,54,11,15,151,64,70,128,35,68,11,139,76,100,66,70,72,180,109,108,35,19,89,76,6,101,149,68,142,153,16,99,87,117,11,14,16,156,44,149,121,24,67,96,30,45,19,155,75,97,68,68,94,219

Sequence (834 aa):
CPVILVCGSQDVGKSTFNRYLINHLLNSLPCVDYLECDLGQTEFTPPGCISLLNITEPVLGPPFTHLRTPQKMVYYGKPSCKNNYENYIDIVKYVFSAYSPLIVNTMLLIDLIRLLSPSHVVQFRGHKLIGVYTRESHNKILRDLSILSYLSQLQPSPLHSLTPYQVPFNAVALRITHSDVAPTHILYAVNASWVGLCKITNGPILLAQTPICDCLGFGICRGIDMLYHILTPVPPEELRTVNCLLVGAIAIPHCVLKCQRCPVILVCGSQDVGKSTFNRYLINHLLNSLPCVDYLECDLGQTEFTPPGCISLLNITE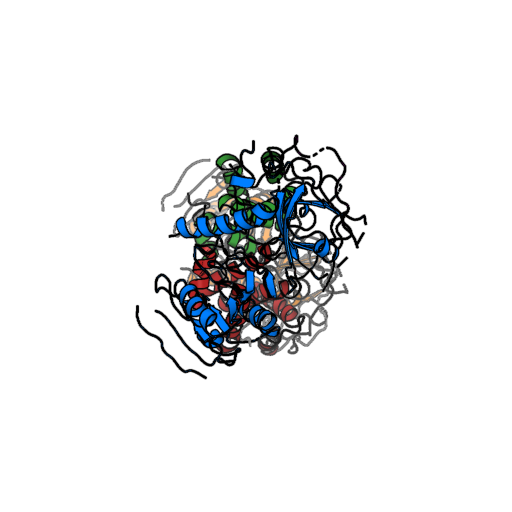PVLGPPFTHLRTPQKMVYYGKPSCKNNYENYIDIVKYVFSAYSPLIVNTMIDLIRLLSPSHVVQFRHKLIGVYTRESHNKILRDLSILSYLSQLQPSPLHSLTPYQVPFNAVALRITHSDVAPTHILYAVNASWVGLCKITNGPILLAQTPICDCLGFGICRGIDMLYHILTPVPPEELRTVNCLLVGAIAIPHCVLKCQRIVVAWLSRAEWDQVTVYLFCDDHKLQRYALNRITVWRSRSGNELPLAVASTADLIRCKLLDVTGGLGTDELRLLYGMALVRFVNLIPDWIVDLRHELTHKKMPHINDCRRGCYFVLDWLQKTYWGIVVAWLSRAEWDQVTVYLFCDDHKLQRYALNRITVWRSRSGNELPLAVASTADLIRCKLLDVTGGLGTDELRLLYGMALVRFVNLIPDWIVDLRHELTHKKMPHINDCRRGCYFVLDWLQKTYWSAWQVSSEDWDTFPLGRMAELMLENYDTMYLSAWQVSSEDVRWDTFPLGRMEDPAELMLENYDTMY